Protein AF-0000000074743042 (afdb_homodimer)

Secondary structure (DSSP, 8-state):
-HHHHHHHHHHHHHHHHHHHHHHHHHHHHHHHHHHHTSSS--HHHHHHHHHHHHTTSEEEEETTEEEEHHHHHHHHHHHHHHHHHTT--TT-EEEEE--SSHHHHHHHHHHHHTTPEEEE--TT--HHHHHHHHHHTTEEEEEEEGGGHHHHHTTGGG-TTPEEEEETS--SS--SSPPEEE-HHHHTTS-S--TTHHHHTTT--TTSEEEEEEE--TTSSPEEEEEEHHHHHHHHGGGGGGT--TT-EEEE-S-TTSIIIIIIIIIHHHHHT-EEEE-SS--HHHHHHHHHHTT-SEEEEEHHHHHHHHHHHHH-GGGGG------EEEEE---HHHHHHHHHHTT-SEEEEEEE-TT-S-EEEEEEETT-GGGTT--SS--------SSS------EE-EETTTTEEPB-TTSSBPBPPTTS--EE-----S-TT-S---BSSHHHHHHH-----TTS---/-HHHHHHHHHHHHHHHHHHHHHHHHHHHHHHHHHHHTSSS--HHHHHHHHHHHHTTSEEEEETTEEEEHHHHHHHHHHHHHHHHHTT--TT-EEEEE--SSHHHHHHHHHHHHTTPEEEE--TT--HHHHHHHHHHTTEEEEEEEGGGHHHHHTTGGG-TTPEEEEETS--SS--SSPPEEE-HHHHTTS-S--TTHHHHTTT--TTSEEEEEEE--TTSSPEEEEEEHHHHHHHHGGGGGGT--TT-EEEE-S-TTSIIIIIIIIIHHHHHT-EEEE-SS--HHHHHHHHHHTT-SEEEEEHHHHHHHHHHHHH-GGGGG------EEEEE---HHHHHHHHHHTT-SEEEEEEE-TT-S-EEEEEEETT-GGGTT--SS--------SSS------EE-EETTTTEEPB-TTSSBPBPPTTS--EE-----S-TT-S---BSSHHHHHHT---B-TTS-B-

Organism: NCBI:txid2562239

Radius of gyration: 32.52 Å; Cα contacts (8 Å, |Δi|>4): 1990; chains: 2; bounding box: 61×111×76 Å

Sequence (926 aa):
GAAVLGALANQRLQLSHDVWLGCKMAPALFNAMLRVKKARYSLADVWQESVARFGDHSFVLFEHRRMSYEDVEHVANQMAHFLRQQTLQPGEVCALMMENKPEYICWWLAMAKIGVKAALVNYNITGKGLGHCVSVADCRALVFDAGTEANLHTADALLTGVRLISWGGPPRLSFSSSPTVVDYDLLLSLPYQGEEFAELRKDIKFTDLFGYIYTSGTTGLPKAAKMTHAKMYTLGTIGRLLSVGPGDILYTCLPLYHSAGGALGVMCCLVSGATLALAKRFSATRFFNEISQLRCTIFQYIGELGRYLVNYAREHPEVCKIPHKLRGAVGNGLRPEVWDEFQDKFNIPVVVEFYGSTEGNGALMNYCRKSDLEKRGAVGRGGFAFQQVCGAQVMKFKILKFDVENEEPIRGADGFCMEAALGEPGELIFPIKDLPWKKFEGYTDAKATEKKAIFRMSSGIDQGAAVLGALANQRLQLSHDVWLGCKMAPALFNAMLRVKKARYSLADVWQESVARFGDHSFVLFEHRRMSYEDVEHVANQMAHFLRQQTLQPGEVCALMMENKPEYICWWLAMAKIGVKAALVNYNITGKGLGHCVSVADCRALVFDAGTEANLHTADALLTGVRLISWGGPPRLSFSSSPTVVDYDLLLSLPYQGEEFAELRKDIKFTDLFGYIYTSGTTGLPKAAKMTHAKMYTLGTIGRLLSVGPGDILYTCLPLYHSAGGALGVMCCLVSGATLALAKRFSATRFFNEISQLRCTIFQYIGELGRYLVNYAREHPEVCKIPHKLRGAVGNGLRPEVWDEFQDKFNIPVVVEFYGSTEGNGALMNYCRKSDLEKRGAVGRGGFAFQQVCGAQVMKFKILKFDVENEEPIRGADGFCMEAALGEPGELIFPIKDLPWKKFEGYTDAKATEKKAIFRMSSGIDQ

InterPro domains:
  IPR000873 AMP-dependent synthetase/ligase domain [PF00501] (48-381)
  IPR020845 AMP-binding, conserved site [PS00455] (212-223)
  IPR042099 ANL, N-terminal domain [G3DSA:3.40.50.12780] (38-460)

Structure (mmCIF, N/CA/C/O backbone):
data_AF-0000000074743042-model_v1
#
loop_
_entity.id
_entity.type
_entity.pdbx_description
1 polymer 'AMP-dependent synthetase/ligase domain-containing protein'
#
loop_
_atom_site.group_PDB
_atom_site.id
_atom_site.type_symbol
_atom_site.label_atom_id
_atom_site.label_alt_id
_atom_site.label_comp_id
_atom_site.label_asym_id
_atom_site.label_entity_id
_atom_site.label_seq_id
_atom_site.pdbx_PDB_ins_code
_atom_site.Cartn_x
_atom_site.Cartn_y
_atom_site.Cartn_z
_atom_site.occupancy
_atom_site.B_iso_or_equiv
_atom_site.auth_seq_id
_atom_site.auth_comp_id
_atom_site.auth_asym_id
_atom_site.auth_atom_id
_atom_site.pdbx_PDB_model_num
ATOM 1 N N . GLY A 1 1 ? -29.297 -39.656 -40.781 1 33.97 1 GLY A N 1
ATOM 2 C CA . GLY A 1 1 ? -29 -38.562 -41.688 1 33.97 1 GLY A CA 1
ATOM 3 C C . GLY A 1 1 ? -28.719 -37.25 -41 1 33.97 1 GLY A C 1
ATOM 4 O O . GLY A 1 1 ? -27.641 -36.688 -41.094 1 33.97 1 GLY A O 1
ATOM 5 N N . ALA A 1 2 ? -29.734 -36.625 -40.438 1 42.09 2 ALA A N 1
ATOM 6 C CA . ALA A 1 2 ? -29.656 -35.344 -39.75 1 42.09 2 ALA A CA 1
ATOM 7 C C . ALA A 1 2 ? -28.703 -35.406 -38.562 1 42.09 2 ALA A C 1
ATOM 9 O O . ALA A 1 2 ? -27.969 -34.438 -38.312 1 42.09 2 ALA A O 1
ATOM 10 N N . ALA A 1 3 ? -28.625 -36.469 -37.875 1 43.66 3 ALA A N 1
ATOM 11 C CA . ALA A 1 3 ? -27.766 -36.625 -36.719 1 43.66 3 ALA A CA 1
ATOM 12 C C . ALA A 1 3 ? -26.297 -36.625 -37.094 1 43.66 3 ALA A C 1
ATOM 14 O O . ALA A 1 3 ? -25.453 -36.031 -36.406 1 43.66 3 ALA A O 1
ATOM 15 N N . VAL A 1 4 ? -26.016 -37.219 -38.156 1 39.69 4 VAL A N 1
ATOM 16 C CA . VAL A 1 4 ? -24.641 -37.281 -38.656 1 39.69 4 VAL A CA 1
ATOM 17 C C . VAL A 1 4 ? -24.219 -35.875 -39.125 1 39.69 4 VAL A C 1
ATOM 19 O O . VAL A 1 4 ? -23.094 -35.438 -38.875 1 39.69 4 VAL A O 1
ATOM 22 N N . LEU A 1 5 ? -25.141 -35.188 -39.719 1 39.12 5 LEU A N 1
ATOM 23 C CA . LEU A 1 5 ? -24.812 -33.844 -40.188 1 39.12 5 LEU A CA 1
ATOM 24 C C . LEU A 1 5 ? -24.594 -32.906 -39 1 39.12 5 LEU A C 1
ATOM 26 O O . LEU A 1 5 ? -23.719 -32.031 -39.062 1 39.12 5 LEU A O 1
ATOM 30 N N . GLY A 1 6 ? -25.344 -33.062 -38 1 38.78 6 GLY A N 1
ATOM 31 C CA . GLY A 1 6 ? -25.172 -32.281 -36.812 1 38.78 6 GLY A CA 1
ATOM 32 C C . GLY A 1 6 ? -23.859 -32.531 -36.125 1 38.78 6 GLY A C 1
ATOM 33 O O . GLY A 1 6 ? -23.188 -31.578 -35.656 1 38.78 6 GLY A O 1
ATOM 34 N N . ALA A 1 7 ? -23.547 -33.781 -36.156 1 41.53 7 ALA A N 1
ATOM 35 C CA . ALA A 1 7 ? -22.266 -34.156 -35.562 1 41.53 7 ALA A CA 1
ATOM 36 C C . ALA A 1 7 ? -21.094 -33.625 -36.375 1 41.53 7 ALA A C 1
ATOM 38 O O . ALA A 1 7 ? -20.109 -33.125 -35.812 1 41.53 7 ALA A O 1
ATOM 39 N N . LEU A 1 8 ? -21.266 -33.719 -37.625 1 39.53 8 LEU A N 1
ATOM 40 C CA . LEU A 1 8 ? -20.219 -33.188 -38.5 1 39.53 8 LEU A CA 1
ATOM 41 C C . LEU A 1 8 ? -20.125 -31.672 -38.375 1 39.53 8 LEU A C 1
ATOM 43 O O . LEU A 1 8 ? -19.016 -31.109 -38.406 1 39.53 8 LEU A O 1
ATOM 47 N N . ALA A 1 9 ? -21.25 -31.016 -38.344 1 40.84 9 ALA A N 1
ATOM 48 C CA . ALA A 1 9 ? -21.25 -29.578 -38.156 1 40.84 9 ALA A CA 1
ATOM 49 C C . ALA A 1 9 ? -20.656 -29.188 -36.812 1 40.84 9 ALA A C 1
ATOM 51 O O . ALA A 1 9 ? -19.891 -28.234 -36.719 1 40.84 9 ALA A O 1
ATOM 52 N N . ASN A 1 10 ? -21.062 -29.938 -35.875 1 45.94 10 ASN A N 1
ATOM 53 C CA . ASN A 1 10 ? -20.516 -29.719 -34.562 1 45.94 10 ASN A CA 1
ATOM 54 C C . ASN A 1 10 ? -19.016 -30 -34.5 1 45.94 10 ASN A C 1
ATOM 56 O O . ASN A 1 10 ? -18.266 -29.297 -33.844 1 45.94 10 ASN A O 1
ATOM 60 N N . GLN A 1 11 ? -18.688 -30.938 -35.312 1 44.69 11 GLN A N 1
ATOM 61 C CA . GLN A 1 11 ? -17.281 -31.281 -35.438 1 44.69 11 GLN A CA 1
ATOM 62 C C . GLN A 1 11 ? -16.5 -30.156 -36.125 1 44.69 11 GLN A C 1
ATOM 64 O O . GLN A 1 11 ? -15.375 -29.828 -35.688 1 44.69 11 GLN A O 1
ATOM 69 N N . ARG A 1 12 ? -17 -29.75 -37.219 1 45.53 12 ARG A N 1
ATOM 70 C CA . ARG A 1 12 ? -16.359 -28.641 -37.906 1 45.53 12 ARG A CA 1
ATOM 71 C C . ARG A 1 12 ? -16.266 -27.406 -37.031 1 45.53 12 ARG A C 1
ATOM 73 O O . ARG A 1 12 ? -15.266 -26.688 -37.062 1 45.53 12 ARG A O 1
ATOM 80 N N . LEU A 1 13 ? -17.25 -27.234 -36.219 1 47.97 13 LEU A N 1
ATOM 81 C CA . LEU A 1 13 ? -17.266 -26.078 -35.312 1 47.97 13 LEU A CA 1
ATOM 82 C C . LEU A 1 13 ? -16.234 -26.266 -34.188 1 47.97 13 LEU A C 1
ATOM 84 O O . LEU A 1 13 ? -15.578 -25.297 -33.781 1 47.97 13 LEU A O 1
ATOM 88 N N . GLN A 1 14 ? -16.188 -27.516 -33.812 1 54.34 14 GLN A N 1
ATOM 89 C CA . GLN A 1 14 ? -15.211 -27.797 -32.75 1 54.34 14 GLN A CA 1
ATOM 90 C C . GLN A 1 14 ? -13.781 -27.641 -33.281 1 54.34 14 GLN A C 1
ATOM 92 O O . GLN A 1 14 ? -12.922 -27.094 -32.594 1 54.34 14 GLN A O 1
ATOM 97 N N . LEU A 1 15 ? -13.625 -28.125 -34.562 1 52.56 15 LEU A N 1
ATOM 98 C CA . LEU A 1 15 ? -12.32 -27.953 -35.188 1 52.56 15 LEU A CA 1
ATOM 99 C C . LEU A 1 15 ? -12 -26.469 -35.375 1 52.56 15 LEU A C 1
ATOM 101 O O . LEU A 1 15 ? -10.867 -26.031 -35.156 1 52.56 15 LEU A O 1
ATOM 105 N N . SER A 1 16 ? -13.023 -25.797 -35.781 1 55.34 16 SER A N 1
ATOM 106 C CA . SER A 1 16 ? -12.828 -24.359 -35.969 1 55.34 16 SER A CA 1
ATOM 107 C C . SER A 1 16 ? -12.5 -23.672 -34.656 1 55.34 16 SER A C 1
ATOM 109 O O . SER A 1 16 ? -11.648 -22.781 -34.594 1 55.34 16 SER A O 1
ATOM 111 N N . HIS A 1 17 ? -13.102 -24.156 -33.625 1 63.78 17 HIS A N 1
ATOM 112 C CA . HIS A 1 17 ? -12.844 -23.578 -32.312 1 63.78 17 HIS A CA 1
ATOM 113 C C . HIS A 1 17 ? -11.43 -23.906 -31.844 1 63.78 17 HIS A C 1
ATOM 115 O O . HIS A 1 17 ? -10.734 -23.031 -31.328 1 63.78 17 HIS A O 1
ATOM 121 N N . ASP A 1 18 ? -11.055 -25.031 -32.156 1 60.66 18 ASP A N 1
ATOM 122 C CA . ASP A 1 18 ? -9.719 -25.453 -31.75 1 60.66 18 ASP A CA 1
ATOM 123 C C . ASP A 1 18 ? -8.648 -24.703 -32.531 1 60.66 18 ASP A C 1
ATOM 125 O O . ASP A 1 18 ? -7.613 -24.328 -31.969 1 60.66 18 ASP A O 1
ATOM 129 N N . VAL A 1 19 ? -8.922 -24.578 -33.75 1 58.41 19 VAL A N 1
ATOM 130 C CA . VAL A 1 19 ? -7.984 -23.828 -34.594 1 58.41 19 VAL A CA 1
ATOM 131 C C . VAL A 1 19 ? -7.891 -22.391 -34.094 1 58.41 19 VAL A C 1
ATOM 133 O O . VAL A 1 19 ? -6.797 -21.812 -34.031 1 58.41 19 VAL A O 1
ATOM 136 N N . TRP A 1 20 ? -9.008 -21.969 -33.812 1 65.62 20 TRP A N 1
ATOM 137 C CA . TRP A 1 20 ? -9.016 -20.594 -33.312 1 65.62 20 TRP A CA 1
ATOM 138 C C . TRP A 1 20 ? -8.234 -20.469 -32 1 65.62 20 TRP A C 1
ATOM 140 O O . TRP A 1 20 ? -7.426 -19.562 -31.844 1 65.62 20 TRP A O 1
ATOM 150 N N . LEU A 1 21 ? -8.422 -21.375 -31.109 1 68.88 21 LEU A N 1
ATOM 151 C CA . LEU A 1 21 ? -7.699 -21.375 -29.828 1 68.88 21 LEU A CA 1
ATOM 152 C C . LEU A 1 21 ? -6.199 -21.531 -30.062 1 68.88 21 LEU A C 1
ATOM 154 O O . LEU A 1 21 ? -5.402 -20.828 -29.438 1 68.88 21 LEU A O 1
ATOM 158 N N . GLY A 1 22 ? -5.844 -22.375 -30.953 1 64.69 22 GLY A N 1
ATOM 159 C CA . GLY A 1 22 ? -4.445 -22.562 -31.312 1 64.69 22 GLY A CA 1
ATOM 160 C C . GLY A 1 22 ? -3.801 -21.312 -31.891 1 64.69 22 GLY A C 1
ATOM 161 O O . GLY A 1 22 ? -2.691 -20.953 -31.5 1 64.69 22 GLY A O 1
ATOM 162 N N . CYS A 1 23 ? -4.523 -20.703 -32.719 1 64.44 23 CYS A N 1
ATOM 163 C CA . CYS A 1 23 ? -4.016 -19.5 -33.375 1 64.44 23 CYS A CA 1
ATOM 164 C C . CYS A 1 23 ? -3.812 -18.391 -32.344 1 64.44 23 CYS A C 1
ATOM 166 O O . CYS A 1 23 ? -2.859 -17.609 -32.438 1 64.44 23 CYS A O 1
ATOM 168 N N . LYS A 1 24 ? -4.641 -18.406 -31.375 1 70.94 24 LYS A N 1
ATOM 169 C CA . LYS A 1 24 ? -4.535 -17.375 -30.359 1 70.94 24 LYS A CA 1
ATOM 170 C C . LYS A 1 24 ? -3.332 -17.625 -29.453 1 70.94 24 LYS A C 1
ATOM 172 O O . LYS A 1 24 ? -2.688 -16.672 -28.984 1 70.94 24 LYS A O 1
ATOM 177 N N . MET A 1 25 ? -3.035 -18.859 -29.344 1 73.81 25 MET A N 1
ATOM 178 C CA . MET A 1 25 ? -1.974 -19.219 -28.406 1 73.81 25 MET A CA 1
ATOM 179 C C . MET A 1 25 ? -0.632 -19.344 -29.125 1 73.81 25 MET A C 1
ATOM 181 O O . MET A 1 25 ? 0.422 -19.25 -28.484 1 73.81 25 MET A O 1
ATOM 185 N N . ALA A 1 26 ? -0.573 -19.438 -30.391 1 67.69 26 ALA A N 1
ATOM 186 C CA . ALA A 1 26 ? 0.602 -19.781 -31.203 1 67.69 26 ALA A CA 1
ATOM 187 C C . ALA A 1 26 ? 1.714 -18.75 -31 1 67.69 26 ALA A C 1
ATOM 189 O O . ALA A 1 26 ? 2.869 -19.109 -30.766 1 67.69 26 ALA A O 1
ATOM 190 N N . PRO A 1 27 ? 1.376 -17.531 -31.047 1 69.62 27 PRO A N 1
ATOM 191 C CA . PRO A 1 27 ? 2.457 -16.562 -30.859 1 69.62 27 PRO A CA 1
ATOM 192 C C . PRO A 1 27 ? 3.135 -16.688 -29.5 1 69.62 27 PRO A C 1
ATOM 194 O O . PRO A 1 27 ? 4.355 -16.531 -29.391 1 69.62 27 PRO A O 1
ATOM 197 N N . ALA A 1 28 ? 2.359 -16.906 -28.547 1 73.5 28 ALA A N 1
ATOM 198 C CA . ALA A 1 28 ? 2.914 -17.031 -27.203 1 73.5 28 ALA A CA 1
ATOM 199 C C . ALA A 1 28 ? 3.783 -18.281 -27.078 1 73.5 28 ALA A C 1
ATOM 201 O O . ALA A 1 28 ? 4.84 -18.25 -26.453 1 73.5 28 ALA A O 1
ATOM 202 N N . LEU A 1 29 ? 3.352 -19.297 -27.719 1 69.56 29 LEU A N 1
ATOM 203 C CA . LEU A 1 29 ? 4.102 -20.547 -27.672 1 69.56 29 LEU A CA 1
ATOM 204 C C . LEU A 1 29 ? 5.398 -20.422 -28.469 1 69.56 29 LEU A C 1
ATOM 206 O O . LEU A 1 29 ? 6.438 -20.938 -28.047 1 69.56 29 LEU A O 1
ATOM 210 N N . PHE A 1 30 ? 5.281 -19.703 -29.5 1 68.88 30 PHE A N 1
ATOM 211 C CA . PHE A 1 30 ? 6.469 -19.438 -30.312 1 68.88 30 PHE A CA 1
ATOM 212 C C . PHE A 1 30 ? 7.477 -18.609 -29.531 1 68.88 30 PHE A C 1
ATOM 214 O O . PHE A 1 30 ? 8.672 -18.906 -29.531 1 68.88 30 PHE A O 1
ATOM 221 N N . ASN A 1 31 ? 6.988 -17.641 -28.891 1 75.69 31 ASN A N 1
ATOM 222 C CA . ASN A 1 31 ? 7.863 -16.812 -28.078 1 75.69 31 ASN A CA 1
ATOM 223 C C . ASN A 1 31 ? 8.516 -17.609 -26.953 1 75.69 31 ASN A C 1
ATOM 225 O O . ASN A 1 31 ? 9.688 -17.406 -26.641 1 75.69 31 ASN A O 1
ATOM 229 N N . ALA A 1 32 ? 7.738 -18.438 -26.391 1 75.75 32 ALA A N 1
ATOM 230 C CA . ALA A 1 32 ? 8.281 -19.297 -25.344 1 75.75 32 ALA A CA 1
ATOM 231 C C . ALA A 1 32 ? 9.391 -20.188 -25.891 1 75.75 32 ALA A C 1
ATOM 233 O O . ALA A 1 32 ? 10.43 -20.359 -25.25 1 75.75 32 ALA A O 1
ATOM 234 N N . MET A 1 33 ? 9.266 -20.625 -27.078 1 72.94 33 MET A N 1
ATOM 235 C CA . MET A 1 33 ? 10.25 -21.484 -27.719 1 72.94 33 MET A CA 1
ATOM 236 C C . MET A 1 33 ? 11.539 -20.719 -28 1 72.94 33 MET A C 1
ATOM 238 O O . MET A 1 33 ? 12.633 -21.25 -27.828 1 72.94 33 MET A O 1
ATOM 242 N N . LEU A 1 34 ? 11.359 -19.547 -28.406 1 76.12 34 LEU A N 1
ATOM 243 C CA . LEU A 1 34 ? 12.523 -18.719 -28.688 1 76.12 34 LEU A CA 1
ATOM 244 C C . LEU A 1 34 ? 13.305 -18.422 -27.406 1 76.12 34 LEU A C 1
ATOM 246 O O . LEU A 1 34 ? 14.539 -18.375 -27.422 1 76.12 34 LEU A O 1
ATOM 250 N N . ARG A 1 35 ? 12.586 -18.281 -26.391 1 80.88 35 ARG A N 1
ATOM 251 C CA . ARG A 1 35 ? 13.219 -17.953 -25.125 1 80.88 35 ARG A CA 1
ATOM 252 C C . ARG A 1 35 ? 13.93 -19.172 -24.531 1 80.88 35 ARG A C 1
ATOM 254 O O . ARG A 1 35 ? 14.961 -19.031 -23.875 1 80.88 35 ARG A O 1
ATOM 261 N N . VAL A 1 36 ? 13.477 -20.312 -24.781 1 79.56 36 VAL A N 1
ATOM 262 C CA . VAL A 1 36 ? 14.062 -21.562 -24.312 1 79.56 36 VAL A CA 1
ATOM 263 C C . VAL A 1 36 ? 15.43 -21.781 -24.969 1 79.56 36 VAL A C 1
ATOM 265 O O . VAL A 1 36 ? 16.328 -22.359 -24.359 1 79.56 36 VAL A O 1
ATOM 268 N N . LYS A 1 37 ? 15.562 -21.203 -26.109 1 78.38 37 LYS A N 1
ATOM 269 C CA . LYS A 1 37 ? 16.797 -21.391 -26.875 1 78.38 37 LYS A CA 1
ATOM 270 C C . LYS A 1 37 ? 17.891 -20.438 -26.406 1 78.38 37 LYS A C 1
ATOM 272 O O . LYS A 1 37 ? 19.062 -20.609 -26.734 1 78.38 37 LYS A O 1
ATOM 277 N N . LYS A 1 38 ? 17.5 -19.547 -25.625 1 83.06 38 LYS A N 1
ATOM 278 C CA . LYS A 1 38 ? 18.484 -18.609 -25.125 1 83.06 38 LYS A CA 1
ATOM 279 C C . LYS A 1 38 ? 19.406 -19.281 -24.094 1 83.06 38 LYS A C 1
ATOM 281 O O . LYS A 1 38 ? 18.953 -20.109 -23.297 1 83.06 38 LYS A O 1
ATOM 286 N N . ALA A 1 39 ? 20.719 -18.891 -24.125 1 77.62 39 ALA A N 1
ATOM 287 C CA . ALA A 1 39 ? 21.719 -19.484 -23.25 1 77.62 39 ALA A CA 1
ATOM 288 C C . ALA A 1 39 ? 21.469 -19.109 -21.781 1 77.62 39 ALA A C 1
ATOM 290 O O . ALA A 1 39 ? 21.812 -19.859 -20.875 1 77.62 39 ALA A O 1
ATOM 291 N N . ARG A 1 40 ? 20.969 -17.938 -21.672 1 88.62 40 ARG A N 1
ATOM 292 C CA . ARG A 1 40 ? 20.641 -17.422 -20.344 1 88.62 40 ARG A CA 1
ATOM 293 C C . ARG A 1 40 ? 19.312 -16.688 -20.344 1 88.62 40 ARG A C 1
ATOM 295 O O . ARG A 1 40 ? 19.141 -15.688 -21.047 1 88.62 40 ARG A O 1
ATOM 302 N N . TYR A 1 41 ? 18.375 -17.297 -19.594 1 92.19 41 TYR A N 1
ATOM 303 C CA . TYR A 1 41 ? 17.047 -16.688 -19.531 1 92.19 41 TYR A CA 1
ATOM 304 C C . TYR A 1 41 ? 16.234 -17.25 -18.391 1 92.19 41 TYR A C 1
ATOM 306 O O . TYR A 1 41 ? 16.141 -18.469 -18.219 1 92.19 41 TYR A O 1
ATOM 314 N N . SER A 1 42 ? 15.742 -16.438 -17.578 1 95.69 42 SER A N 1
ATOM 315 C CA . SER A 1 42 ? 14.938 -16.812 -16.422 1 95.69 42 SER A CA 1
ATOM 316 C C . SER A 1 42 ? 13.703 -15.93 -16.297 1 95.69 42 SER A C 1
ATOM 318 O O . SER A 1 42 ? 13.516 -15 -17.094 1 95.69 42 SER A O 1
ATOM 320 N N . LEU A 1 43 ? 12.906 -16.234 -15.328 1 96.31 43 LEU A N 1
ATOM 321 C CA . LEU A 1 43 ? 11.719 -15.43 -15.055 1 96.31 43 LEU A CA 1
ATOM 322 C C . LEU A 1 43 ? 12.102 -14.016 -14.656 1 96.31 43 LEU A C 1
ATOM 324 O O . LEU A 1 43 ? 11.328 -13.07 -14.875 1 96.31 43 LEU A O 1
ATOM 328 N N . ALA A 1 44 ? 13.266 -13.844 -14.031 1 97.88 44 ALA A N 1
ATOM 329 C CA . ALA A 1 44 ? 13.758 -12.508 -13.727 1 97.88 44 ALA A CA 1
ATOM 330 C C . ALA A 1 44 ? 13.914 -11.672 -14.992 1 97.88 44 ALA A C 1
ATOM 332 O O . ALA A 1 44 ? 13.617 -10.477 -15 1 97.88 44 ALA A O 1
ATOM 333 N N . ASP A 1 45 ? 14.375 -12.328 -16.062 1 96.81 45 ASP A N 1
ATOM 334 C CA . ASP A 1 45 ? 14.531 -11.641 -17.328 1 96.81 45 ASP A CA 1
ATOM 335 C C . ASP A 1 45 ? 13.172 -11.281 -17.938 1 96.81 45 ASP A C 1
ATOM 337 O O . ASP A 1 45 ? 12.984 -10.18 -18.453 1 96.81 45 ASP A O 1
ATOM 341 N N . VAL A 1 46 ? 12.211 -12.234 -17.844 1 96.19 46 VAL A N 1
ATOM 342 C CA . VAL A 1 46 ? 10.844 -11.969 -18.297 1 96.19 46 VAL A CA 1
ATOM 343 C C . VAL A 1 46 ? 10.289 -10.758 -17.562 1 96.19 46 VAL A C 1
ATOM 345 O O . VAL A 1 46 ? 9.695 -9.867 -18.188 1 96.19 46 VAL A O 1
ATOM 348 N N . TRP A 1 47 ? 10.5 -10.727 -16.266 1 97.94 47 TRP A N 1
ATOM 349 C CA . TRP A 1 47 ? 10.008 -9.641 -15.422 1 97.94 47 TRP A CA 1
ATOM 350 C C . TRP A 1 47 ? 10.641 -8.312 -15.82 1 97.94 47 TRP A C 1
ATOM 352 O O . TRP A 1 47 ? 9.945 -7.305 -15.961 1 97.94 47 TRP A O 1
ATOM 362 N N . GLN A 1 48 ? 11.922 -8.305 -16.031 1 97.56 48 GLN A N 1
ATOM 363 C CA . GLN A 1 48 ? 12.625 -7.078 -16.391 1 97.56 48 GLN A CA 1
ATOM 364 C C . GLN A 1 48 ? 12.133 -6.535 -17.734 1 97.56 48 GLN A C 1
ATOM 366 O O . GLN A 1 48 ? 12.047 -5.32 -17.922 1 97.56 48 GLN A O 1
ATOM 371 N N . GLU A 1 49 ? 11.867 -7.441 -18.656 1 96.25 49 GLU A N 1
ATOM 372 C CA . GLU A 1 49 ? 11.281 -7.031 -19.938 1 96.25 49 GLU A CA 1
ATOM 373 C C . GLU A 1 49 ? 9.93 -6.355 -19.719 1 96.25 49 GLU A C 1
ATOM 375 O O . GLU A 1 49 ? 9.625 -5.352 -20.375 1 96.25 49 GLU A O 1
ATOM 380 N N . SER A 1 50 ? 9.141 -6.91 -18.875 1 97.81 50 SER A N 1
ATOM 381 C CA . SER A 1 50 ? 7.824 -6.348 -18.578 1 97.81 50 SER A CA 1
ATOM 382 C C . SER A 1 50 ? 7.945 -4.984 -17.906 1 97.81 50 SER A C 1
ATOM 384 O O . SER A 1 50 ? 7.191 -4.059 -18.219 1 97.81 50 SER A O 1
ATOM 386 N N . VAL A 1 51 ? 8.867 -4.82 -16.953 1 98.31 51 VAL A N 1
ATOM 387 C CA . VAL A 1 51 ? 9.094 -3.547 -16.281 1 98.31 51 VAL A CA 1
ATOM 388 C C . VAL A 1 51 ? 9.484 -2.482 -17.312 1 98.31 51 VAL A C 1
ATOM 390 O O . VAL A 1 51 ? 9.023 -1.343 -17.234 1 98.31 51 VAL A O 1
ATOM 393 N N . ALA A 1 52 ? 10.32 -2.832 -18.25 1 97.62 52 ALA A N 1
ATOM 394 C CA . ALA A 1 52 ? 10.773 -1.902 -19.281 1 97.62 52 ALA A CA 1
ATOM 395 C C . ALA A 1 52 ? 9.602 -1.425 -20.141 1 97.62 52 ALA A C 1
ATOM 397 O O . ALA A 1 52 ? 9.57 -0.271 -20.562 1 97.62 52 ALA A O 1
ATOM 398 N N . ARG A 1 53 ? 8.664 -2.277 -20.312 1 97.25 53 ARG A N 1
ATOM 399 C CA . ARG A 1 53 ? 7.539 -1.984 -21.203 1 97.25 53 ARG A CA 1
ATOM 400 C C . ARG A 1 53 ? 6.414 -1.291 -20.438 1 97.25 53 ARG A C 1
ATOM 402 O O . ARG A 1 53 ? 5.734 -0.418 -20.984 1 97.25 53 ARG A O 1
ATOM 409 N N . PHE A 1 54 ? 6.246 -1.729 -19.156 1 97.31 54 PHE A N 1
ATOM 410 C CA . PHE A 1 54 ? 5.035 -1.336 -18.453 1 97.31 54 PHE A CA 1
ATOM 411 C C . PHE A 1 54 ? 5.379 -0.661 -17.125 1 97.31 54 PHE A C 1
ATOM 413 O O . PHE A 1 54 ? 4.566 -0.655 -16.203 1 97.31 54 PHE A O 1
ATOM 420 N N . GLY A 1 55 ? 6.441 -0.05 -16.969 1 96.44 55 GLY A N 1
ATOM 421 C CA . GLY A 1 55 ? 6.988 0.425 -15.711 1 96.44 55 GLY A CA 1
ATOM 422 C C . GLY A 1 55 ? 6 1.244 -14.906 1 96.44 55 GLY A C 1
ATOM 423 O O . GLY A 1 55 ? 5.812 1.002 -13.711 1 96.44 55 GLY A O 1
ATOM 424 N N . ASP A 1 56 ? 5.234 2.104 -15.508 1 93.44 56 ASP A N 1
ATOM 425 C CA . ASP A 1 56 ? 4.383 3.059 -14.805 1 93.44 56 ASP A CA 1
ATOM 426 C C . ASP A 1 56 ? 2.969 2.51 -14.633 1 93.44 56 ASP A C 1
ATOM 428 O O . ASP A 1 56 ? 2.156 3.088 -13.914 1 93.44 56 ASP A O 1
ATOM 432 N N . HIS A 1 57 ? 2.701 1.38 -15.266 1 96.19 57 HIS A N 1
ATOM 433 C CA . HIS A 1 57 ? 1.383 0.768 -15.141 1 96.19 57 HIS A CA 1
ATOM 434 C C . HIS A 1 57 ? 1.219 0.096 -13.781 1 96.19 57 HIS A C 1
ATOM 436 O O . HIS A 1 57 ? 2.191 -0.396 -13.203 1 96.19 57 HIS A O 1
ATOM 442 N N . SER A 1 58 ? -0.01 0.155 -13.258 1 97.5 58 SER A N 1
ATOM 443 C CA . SER A 1 58 ? -0.276 -0.599 -12.039 1 97.5 58 SER A CA 1
ATOM 444 C C . SER A 1 58 ? -0.108 -2.098 -12.266 1 97.5 58 SER A C 1
ATOM 446 O O . SER A 1 58 ? -0.591 -2.637 -13.266 1 97.5 58 SER A O 1
ATOM 448 N N . PHE A 1 59 ? 0.6 -2.748 -11.406 1 98.5 59 PHE A N 1
ATOM 449 C CA . PHE A 1 59 ? 0.776 -4.195 -11.492 1 98.5 59 PHE A CA 1
ATOM 450 C C . PHE A 1 59 ? -0.128 -4.906 -10.492 1 98.5 59 PHE A C 1
ATOM 452 O O . PHE A 1 59 ? -0.865 -5.824 -10.859 1 98.5 59 PHE A O 1
ATOM 459 N N . VAL A 1 60 ? -0.104 -4.438 -9.203 1 98.62 60 VAL A N 1
ATOM 460 C CA . VAL A 1 60 ? -0.882 -5.117 -8.172 1 98.62 60 VAL A CA 1
ATOM 461 C C . VAL A 1 60 ? -1.732 -4.098 -7.41 1 98.62 60 VAL A C 1
ATOM 463 O O . VAL A 1 60 ? -1.244 -3.029 -7.035 1 98.62 60 VAL A O 1
ATOM 466 N N . LEU A 1 61 ? -2.977 -4.367 -7.297 1 98.31 61 LEU A N 1
ATOM 467 C CA . LEU A 1 61 ? -3.916 -3.707 -6.398 1 98.31 61 LEU A CA 1
ATOM 468 C C . LEU A 1 61 ? -4.238 -4.594 -5.199 1 98.31 61 LEU A C 1
ATOM 470 O O . LEU A 1 61 ? -4.582 -5.766 -5.363 1 98.31 61 LEU A O 1
ATOM 474 N N . PHE A 1 62 ? -4.02 -4.117 -3.965 1 98.38 62 PHE A N 1
ATOM 475 C CA . PHE A 1 62 ? -4.254 -4.879 -2.746 1 98.38 62 PHE A CA 1
ATOM 476 C C . PHE A 1 62 ? -4.676 -3.963 -1.604 1 98.38 62 PHE A C 1
ATOM 478 O O . PHE A 1 62 ? -3.922 -3.068 -1.209 1 98.38 62 PHE A O 1
ATOM 485 N N . GLU A 1 63 ? -5.828 -4.156 -1.096 1 97.06 63 GLU A N 1
ATOM 486 C CA . GLU A 1 63 ? -6.328 -3.41 0.055 1 97.06 63 GLU A CA 1
ATOM 487 C C . GLU A 1 63 ? -6.211 -1.904 -0.17 1 97.06 63 GLU A C 1
ATOM 489 O O . GLU A 1 63 ? -5.668 -1.186 0.672 1 97.06 63 GLU A O 1
ATOM 494 N N . HIS A 1 64 ? -6.656 -1.437 -1.317 1 96.19 64 HIS A N 1
ATOM 495 C CA . HIS A 1 64 ? -6.805 -0.047 -1.735 1 96.19 64 HIS A CA 1
ATOM 496 C C . HIS A 1 64 ? -5.453 0.575 -2.07 1 96.19 64 HIS A C 1
ATOM 498 O O . HIS A 1 64 ? -5.367 1.776 -2.33 1 96.19 64 HIS A O 1
ATOM 504 N N . ARG A 1 65 ? -4.414 -0.213 -2.061 1 96.94 65 ARG A N 1
ATOM 505 C CA . ARG A 1 65 ? -3.084 0.272 -2.412 1 96.94 65 ARG A CA 1
ATOM 506 C C . ARG A 1 65 ? -2.607 -0.338 -3.727 1 96.94 65 ARG A C 1
ATOM 508 O O . ARG A 1 65 ? -3.021 -1.441 -4.09 1 96.94 65 ARG A O 1
ATOM 515 N N . ARG A 1 66 ? -1.739 0.404 -4.336 1 97.62 66 ARG A N 1
ATOM 516 C CA . ARG A 1 66 ? -1.26 -0.008 -5.652 1 97.62 66 ARG A CA 1
ATOM 517 C C . ARG A 1 66 ? 0.264 -0.025 -5.699 1 97.62 66 ARG A C 1
ATOM 519 O O . ARG A 1 66 ? 0.92 0.761 -5.012 1 97.62 66 ARG A O 1
ATOM 526 N N . MET A 1 67 ? 0.74 -0.913 -6.453 1 98.38 67 MET A N 1
ATOM 527 C CA . MET A 1 67 ? 2.143 -0.924 -6.859 1 98.38 67 MET A CA 1
ATOM 528 C C . MET A 1 67 ? 2.268 -1.004 -8.375 1 98.38 67 MET A C 1
ATOM 530 O O . MET A 1 67 ? 1.619 -1.835 -9.016 1 98.38 67 MET A O 1
ATOM 534 N N . SER A 1 68 ? 3.031 -0.118 -8.945 1 97.81 68 SER A N 1
ATOM 535 C CA . SER A 1 68 ? 3.34 -0.223 -10.367 1 97.81 68 SER A CA 1
ATOM 536 C C . SER A 1 68 ? 4.352 -1.332 -10.633 1 97.81 68 SER A C 1
ATOM 538 O O . SER A 1 68 ? 4.922 -1.896 -9.695 1 97.81 68 SER A O 1
ATOM 540 N N . TYR A 1 69 ? 4.527 -1.654 -11.906 1 98.56 69 TYR A N 1
ATOM 541 C CA . TYR A 1 69 ? 5.582 -2.594 -12.273 1 98.56 69 TYR A CA 1
ATOM 542 C C . TYR A 1 69 ? 6.934 -2.127 -11.758 1 98.56 69 TYR A C 1
ATOM 544 O O . TYR A 1 69 ? 7.711 -2.926 -11.219 1 98.56 69 TYR A O 1
ATOM 552 N N . GLU A 1 70 ? 7.172 -0.872 -11.781 1 98 70 GLU A N 1
ATOM 553 C CA . GLU A 1 70 ? 8.43 -0.307 -11.312 1 98 70 GLU A CA 1
ATOM 554 C C . GLU A 1 70 ? 8.539 -0.391 -9.789 1 98 70 GLU A C 1
ATOM 556 O O . GLU A 1 70 ? 9.609 -0.672 -9.25 1 98 70 GLU A O 1
ATOM 561 N N . ASP A 1 71 ? 7.438 -0.082 -9.102 1 98.19 71 ASP A N 1
ATOM 562 C CA . ASP A 1 71 ? 7.434 -0.207 -7.645 1 98.19 71 ASP A CA 1
ATOM 563 C C . ASP A 1 71 ? 7.805 -1.625 -7.215 1 98.19 71 ASP A C 1
ATOM 565 O O . ASP A 1 71 ? 8.641 -1.812 -6.328 1 98.19 71 ASP A O 1
ATOM 569 N N . VAL A 1 72 ? 7.184 -2.58 -7.855 1 98.75 72 VAL A N 1
ATOM 570 C CA . VAL A 1 72 ? 7.445 -3.979 -7.535 1 98.75 72 VAL A CA 1
ATOM 571 C C . VAL A 1 72 ? 8.898 -4.316 -7.844 1 98.75 72 VAL A C 1
ATOM 573 O O . VAL A 1 72 ? 9.555 -5.043 -7.09 1 98.75 72 VAL A O 1
ATOM 576 N N . GLU A 1 73 ? 9.406 -3.773 -8.953 1 98.69 73 GLU A N 1
ATOM 577 C CA . GLU A 1 73 ? 10.812 -3.975 -9.305 1 98.69 73 GLU A CA 1
ATOM 578 C C . GLU A 1 73 ? 11.734 -3.461 -8.211 1 98.69 73 GLU A C 1
ATOM 580 O O . GLU A 1 73 ? 12.68 -4.152 -7.812 1 98.69 73 GLU A O 1
ATOM 585 N N . HIS A 1 74 ? 11.477 -2.312 -7.695 1 98.44 74 HIS A N 1
ATOM 586 C CA . HIS A 1 74 ? 12.297 -1.73 -6.637 1 98.44 74 HIS A CA 1
ATOM 587 C C . HIS A 1 74 ? 12.273 -2.598 -5.383 1 98.44 74 HIS A C 1
ATOM 589 O O . HIS A 1 74 ? 13.32 -2.895 -4.809 1 98.44 74 HIS A O 1
ATOM 595 N N . VAL A 1 75 ? 11.094 -3.041 -4.98 1 98.75 75 VAL A N 1
ATOM 596 C CA . VAL A 1 75 ? 10.961 -3.855 -3.777 1 98.75 75 VAL A CA 1
ATOM 597 C C . VAL A 1 75 ? 11.664 -5.195 -3.979 1 98.75 75 VAL A C 1
ATOM 599 O O . VAL A 1 75 ? 12.398 -5.656 -3.096 1 98.75 75 VAL A O 1
ATOM 602 N N . ALA A 1 76 ? 11.453 -5.781 -5.141 1 98.81 76 ALA A N 1
ATOM 603 C CA . ALA A 1 76 ? 12.086 -7.066 -5.441 1 98.81 76 ALA A CA 1
ATOM 604 C C . ALA A 1 76 ? 13.609 -6.949 -5.41 1 98.81 76 ALA A C 1
ATOM 606 O O . ALA A 1 76 ? 14.289 -7.84 -4.902 1 98.81 76 ALA A O 1
ATOM 607 N N . ASN A 1 77 ? 14.141 -5.84 -5.984 1 98.81 77 ASN A N 1
ATOM 608 C CA . ASN A 1 77 ? 15.578 -5.609 -5.93 1 98.81 77 ASN A CA 1
ATOM 609 C C . ASN A 1 77 ? 16.078 -5.484 -4.492 1 98.81 77 ASN A C 1
ATOM 611 O O . ASN A 1 77 ? 17.078 -6.086 -4.125 1 98.81 77 ASN A O 1
ATOM 615 N N . GLN A 1 78 ? 15.391 -4.746 -3.701 1 98.81 78 GLN A N 1
ATOM 616 C CA . GLN A 1 78 ? 15.789 -4.539 -2.314 1 98.81 78 GLN A CA 1
ATOM 617 C C . GLN A 1 78 ? 15.695 -5.84 -1.518 1 98.81 78 GLN A C 1
ATOM 619 O O . GLN A 1 78 ? 16.578 -6.137 -0.708 1 98.81 78 GLN A O 1
ATOM 624 N N . MET A 1 79 ? 14.648 -6.621 -1.766 1 98.88 79 MET A N 1
ATOM 625 C CA . MET A 1 79 ? 14.523 -7.93 -1.132 1 98.88 79 MET A CA 1
ATOM 626 C C . MET A 1 79 ? 15.641 -8.859 -1.581 1 98.88 79 MET A C 1
ATOM 628 O O . MET A 1 79 ? 16.156 -9.648 -0.785 1 98.88 79 MET A O 1
ATOM 632 N N . ALA A 1 80 ? 16.047 -8.789 -2.869 1 98.88 80 ALA A N 1
ATOM 633 C CA . ALA A 1 80 ? 17.156 -9.586 -3.391 1 98.88 80 ALA A CA 1
ATOM 634 C C . ALA A 1 80 ? 18.469 -9.219 -2.699 1 98.88 80 ALA A C 1
ATOM 636 O O . ALA A 1 80 ? 19.234 -10.102 -2.303 1 98.88 80 ALA A O 1
ATOM 637 N N . HIS A 1 81 ? 18.719 -7.906 -2.533 1 98.81 81 HIS A N 1
ATOM 638 C CA . HIS A 1 81 ? 19.891 -7.465 -1.794 1 98.81 81 HIS A CA 1
ATOM 639 C C . HIS A 1 81 ? 19.906 -8.023 -0.375 1 98.81 81 HIS A C 1
ATOM 641 O O . HIS A 1 81 ? 20.938 -8.5 0.107 1 98.81 81 HIS A O 1
ATOM 647 N N . PHE A 1 82 ? 18.781 -8 0.241 1 98.81 82 PHE A N 1
ATOM 648 C CA . PHE A 1 82 ? 18.656 -8.516 1.6 1 98.81 82 PHE A CA 1
ATOM 649 C C . PHE A 1 82 ? 18.969 -10.008 1.644 1 98.81 82 PHE A C 1
ATOM 651 O O . PHE A 1 82 ? 19.719 -10.461 2.506 1 98.81 82 PHE A O 1
ATOM 658 N N . LEU A 1 83 ? 18.391 -10.781 0.71 1 98.69 83 LEU A N 1
ATOM 659 C CA . LEU A 1 83 ? 18.609 -12.219 0.673 1 98.69 83 LEU A CA 1
ATOM 660 C C . LEU A 1 83 ? 20.078 -12.539 0.438 1 98.69 83 LEU A C 1
ATOM 662 O O . LEU A 1 83 ? 20.609 -13.5 1 1 98.69 83 LEU A O 1
ATOM 666 N N . ARG A 1 84 ? 20.734 -11.719 -0.383 1 98 84 ARG A N 1
ATOM 667 C CA . ARG A 1 84 ? 22.172 -11.898 -0.607 1 98 84 ARG A CA 1
ATOM 668 C C . ARG A 1 84 ? 22.953 -11.648 0.672 1 98 84 ARG A C 1
ATOM 670 O O . ARG A 1 84 ? 23.938 -12.344 0.953 1 98 84 ARG A O 1
ATOM 677 N N . GLN A 1 85 ? 22.516 -10.664 1.438 1 97.25 85 GLN A N 1
ATOM 678 C CA . GLN A 1 85 ? 23.141 -10.383 2.721 1 97.25 85 GLN A CA 1
ATOM 679 C C . GLN A 1 85 ? 22.953 -11.547 3.695 1 97.25 85 GLN A C 1
ATOM 681 O O . GLN A 1 85 ? 23.781 -11.742 4.594 1 97.25 85 GLN A O 1
ATOM 686 N N . GLN A 1 86 ? 21.844 -12.281 3.504 1 96.19 86 GLN A N 1
ATOM 687 C CA . GLN A 1 86 ? 21.594 -13.469 4.324 1 96.19 86 GLN A CA 1
ATOM 688 C C . GLN A 1 86 ? 22.359 -14.672 3.797 1 96.19 86 GLN A C 1
ATOM 690 O O . GLN A 1 86 ? 22.125 -15.805 4.23 1 96.19 86 GLN A O 1
ATOM 695 N N . THR A 1 87 ? 23.141 -14.539 2.738 1 94.69 87 THR A N 1
ATOM 696 C CA . THR A 1 87 ? 24.125 -15.484 2.195 1 94.69 87 THR A CA 1
ATOM 697 C C . THR A 1 87 ? 23.422 -16.594 1.417 1 94.69 87 THR A C 1
ATOM 699 O O . THR A 1 87 ? 23.906 -17.719 1.367 1 94.69 87 THR A O 1
ATOM 702 N N . LEU A 1 88 ? 22.25 -16.344 1.026 1 97.19 88 LEU A N 1
ATOM 703 C CA . LEU A 1 88 ? 21.609 -17.281 0.111 1 97.19 88 LEU A CA 1
ATOM 704 C C . LEU A 1 88 ? 22.328 -17.281 -1.239 1 97.19 88 LEU A C 1
ATOM 706 O O . LEU A 1 88 ? 22.672 -16.234 -1.763 1 97.19 88 LEU A O 1
ATOM 710 N N . GLN A 1 89 ? 22.531 -18.469 -1.805 1 96.31 89 GLN A N 1
ATOM 711 C CA . GLN A 1 89 ? 23.281 -18.625 -3.043 1 96.31 89 GLN A CA 1
ATOM 712 C C . GLN A 1 89 ? 22.391 -19.141 -4.168 1 96.31 89 GLN A C 1
ATOM 714 O O . GLN A 1 89 ? 21.375 -19.781 -3.914 1 96.31 89 GLN A O 1
ATOM 719 N N . PRO A 1 90 ? 22.844 -18.812 -5.438 1 97 90 PRO A N 1
ATOM 720 C CA . PRO A 1 90 ? 22.109 -19.406 -6.559 1 97 90 PRO A CA 1
ATOM 721 C C . PRO A 1 90 ? 21.984 -20.922 -6.453 1 97 90 PRO A C 1
ATOM 723 O O . PRO A 1 90 ? 22.938 -21.594 -6.055 1 97 90 PRO A O 1
ATOM 726 N N . GLY A 1 91 ? 20.797 -21.406 -6.703 1 97.12 91 GLY A N 1
ATOM 727 C CA . GLY A 1 91 ? 20.578 -22.844 -6.66 1 97.12 91 GLY A CA 1
ATOM 728 C C . GLY A 1 91 ? 19.953 -23.312 -5.359 1 97.12 91 GLY A C 1
ATOM 729 O O . GLY A 1 91 ? 19.328 -24.375 -5.312 1 97.12 91 GLY A O 1
ATOM 730 N N . GLU A 1 92 ? 20.141 -22.578 -4.332 1 98.25 92 GLU A N 1
ATOM 731 C CA . GLU A 1 92 ? 19.516 -22.922 -3.059 1 98.25 92 GLU A CA 1
ATOM 732 C C . GLU A 1 92 ? 18.016 -22.656 -3.094 1 98.25 92 GLU A C 1
ATOM 734 O O . GLU A 1 92 ? 17.516 -22.016 -4.031 1 98.25 92 GLU A O 1
ATOM 739 N N . VAL A 1 93 ? 17.328 -23.25 -2.076 1 98.69 93 VAL A N 1
ATOM 740 C CA . VAL A 1 93 ? 15.875 -23.156 -2.049 1 98.69 93 VAL A CA 1
ATOM 741 C C . VAL A 1 93 ? 15.438 -22.312 -0.843 1 98.69 93 VAL A C 1
ATOM 743 O O . VAL A 1 93 ? 15.953 -22.5 0.262 1 98.69 93 VAL A O 1
ATOM 746 N N . CYS A 1 94 ? 14.57 -21.375 -1.062 1 98.81 94 CYS A N 1
ATOM 747 C CA . CYS A 1 94 ? 13.938 -20.578 -0.017 1 98.81 94 CYS A CA 1
ATOM 748 C C . CYS A 1 94 ? 12.422 -20.781 -0.023 1 98.81 94 CYS A C 1
ATOM 750 O O . CYS A 1 94 ? 11.773 -20.594 -1.05 1 98.81 94 CYS A O 1
ATOM 752 N N . ALA A 1 95 ? 11.891 -21.188 1.134 1 98.88 95 ALA A N 1
ATOM 753 C CA . ALA A 1 95 ? 10.453 -21.391 1.271 1 98.88 95 ALA A CA 1
ATOM 754 C C . ALA A 1 95 ? 9.734 -20.062 1.528 1 98.88 95 ALA A C 1
ATOM 756 O O . ALA A 1 95 ? 10.273 -19.172 2.184 1 98.88 95 ALA A O 1
ATOM 757 N N . LEU A 1 96 ? 8.594 -19.984 0.97 1 98.69 96 LEU A N 1
ATOM 758 C CA . LEU A 1 96 ? 7.719 -18.844 1.167 1 98.69 96 LEU A CA 1
ATOM 759 C C . LEU A 1 96 ? 6.387 -19.266 1.772 1 98.69 96 LEU A C 1
ATOM 761 O O . LEU A 1 96 ? 5.641 -20.031 1.164 1 98.69 96 LEU A O 1
ATOM 765 N N . MET A 1 97 ? 6.121 -18.812 2.959 1 98.69 97 MET A N 1
ATOM 766 C CA . MET A 1 97 ? 4.895 -19.141 3.682 1 98.69 97 MET A CA 1
ATOM 767 C C . MET A 1 97 ? 4.191 -17.875 4.164 1 98.69 97 MET A C 1
ATOM 769 O O . MET A 1 97 ? 4.414 -17.438 5.289 1 98.69 97 MET A O 1
ATOM 773 N N . MET A 1 98 ? 3.318 -17.359 3.33 1 98.31 98 MET A N 1
ATOM 774 C CA . MET A 1 98 ? 2.549 -16.156 3.609 1 98.31 98 MET A CA 1
ATOM 775 C C . MET A 1 98 ? 1.198 -16.188 2.9 1 98.31 98 MET A C 1
ATOM 777 O O . MET A 1 98 ? 1.045 -16.875 1.886 1 98.31 98 MET A O 1
ATOM 781 N N . GLU A 1 99 ? 0.248 -15.469 3.434 1 97.81 99 GLU A N 1
ATOM 782 C CA . GLU A 1 99 ? -1.023 -15.273 2.742 1 97.81 99 GLU A CA 1
ATOM 783 C C . GLU A 1 99 ? -0.864 -14.336 1.548 1 97.81 99 GLU A C 1
ATOM 785 O O . GLU A 1 99 ? 0.192 -13.727 1.365 1 97.81 99 GLU A O 1
ATOM 790 N N . ASN A 1 100 ? -1.955 -14.258 0.751 1 98.25 100 ASN A N 1
ATOM 791 C CA . ASN A 1 100 ? -1.925 -13.383 -0.415 1 98.25 100 ASN A CA 1
ATOM 792 C C . ASN A 1 100 ? -1.603 -11.938 -0.025 1 98.25 100 ASN A C 1
ATOM 794 O O . ASN A 1 100 ? -2.264 -11.367 0.841 1 98.25 100 ASN A O 1
ATOM 798 N N . LYS A 1 101 ? -0.661 -11.414 -0.651 1 98.19 101 LYS A N 1
ATOM 799 C CA . LYS A 1 101 ? -0.265 -10.016 -0.565 1 98.19 101 LYS A CA 1
ATOM 800 C C . LYS A 1 101 ? 0.793 -9.672 -1.611 1 98.19 101 LYS A C 1
ATOM 802 O O . LYS A 1 101 ? 1.435 -10.57 -2.164 1 98.19 101 LYS A O 1
ATOM 807 N N . PRO A 1 102 ? 0.973 -8.414 -1.912 1 98.31 102 PRO A N 1
ATOM 808 C CA . PRO A 1 102 ? 1.927 -8.047 -2.961 1 98.31 102 PRO A CA 1
ATOM 809 C C . PRO A 1 102 ? 3.348 -8.516 -2.656 1 98.31 102 PRO A C 1
ATOM 811 O O . PRO A 1 102 ? 4.078 -8.914 -3.568 1 98.31 102 PRO A O 1
ATOM 814 N N . GLU A 1 103 ? 3.686 -8.508 -1.401 1 98.56 103 GLU A N 1
ATOM 815 C CA . GLU A 1 103 ? 5.043 -8.867 -1.009 1 98.56 103 GLU A CA 1
ATOM 816 C C . GLU A 1 103 ? 5.34 -10.328 -1.32 1 98.56 103 GLU A C 1
ATOM 818 O O . GLU A 1 103 ? 6.496 -10.703 -1.538 1 98.56 103 GLU A O 1
ATOM 823 N N . TYR A 1 104 ? 4.289 -11.133 -1.327 1 98.62 104 TYR A N 1
ATOM 824 C CA . TYR A 1 104 ? 4.473 -12.523 -1.739 1 98.62 104 TYR A CA 1
ATOM 825 C C . TYR A 1 104 ? 5.105 -12.602 -3.125 1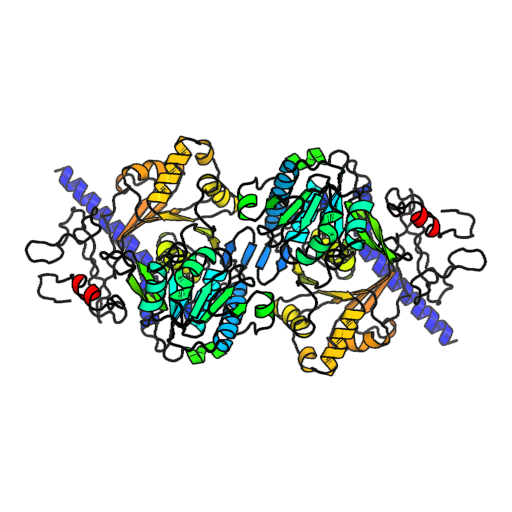 98.62 104 TYR A C 1
ATOM 827 O O . TYR A 1 104 ? 6.066 -13.344 -3.336 1 98.62 104 TYR A O 1
ATOM 835 N N . ILE A 1 105 ? 4.617 -11.812 -4.027 1 98.56 105 ILE A N 1
ATOM 836 C CA . ILE A 1 105 ? 5.098 -11.758 -5.406 1 98.56 105 ILE A CA 1
ATOM 837 C C . ILE A 1 105 ? 6.5 -11.156 -5.438 1 98.56 105 ILE A C 1
ATOM 839 O O . ILE A 1 105 ? 7.383 -11.664 -6.141 1 98.56 105 ILE A O 1
ATOM 843 N N . CYS A 1 106 ? 6.742 -10.156 -4.625 1 98.81 106 CYS A N 1
ATOM 844 C CA . CYS A 1 106 ? 8.047 -9.5 -4.574 1 98.81 106 CYS A CA 1
ATOM 845 C C . CYS A 1 106 ? 9.125 -10.477 -4.109 1 98.81 106 CYS A C 1
ATOM 847 O O . CYS A 1 106 ? 10.234 -10.477 -4.645 1 98.81 106 CYS A O 1
ATOM 849 N N . TRP A 1 107 ? 8.766 -11.297 -3.141 1 98.69 107 TRP A N 1
ATOM 850 C CA . TRP A 1 107 ? 9.734 -12.258 -2.609 1 98.69 107 TRP A CA 1
ATOM 851 C C . TRP A 1 107 ? 10.117 -13.289 -3.666 1 98.69 107 TRP A C 1
ATOM 853 O O . TRP A 1 107 ? 11.297 -13.609 -3.83 1 98.69 107 TRP A O 1
ATOM 863 N N . TRP A 1 108 ? 9.172 -13.891 -4.328 1 95.62 108 TRP A N 1
ATOM 864 C CA . TRP A 1 108 ? 9.57 -14.922 -5.281 1 95.62 108 TRP A CA 1
ATOM 865 C C . TRP A 1 108 ? 10.305 -14.305 -6.473 1 95.62 108 TRP A C 1
ATOM 867 O O . TRP A 1 108 ? 11.188 -14.945 -7.059 1 95.62 108 TRP A O 1
ATOM 877 N N . LEU A 1 109 ? 9.984 -13.023 -6.863 1 98.38 109 LEU A N 1
ATOM 878 C CA . LEU A 1 109 ? 10.773 -12.328 -7.875 1 98.38 109 LEU A CA 1
ATOM 879 C C . LEU A 1 109 ? 12.195 -12.094 -7.383 1 98.38 109 LEU A C 1
ATOM 881 O O . LEU A 1 109 ? 13.148 -12.242 -8.148 1 98.38 109 LEU A O 1
ATOM 885 N N . ALA A 1 110 ? 12.297 -11.656 -6.113 1 98.88 110 ALA A N 1
ATOM 886 C CA . ALA A 1 110 ? 13.617 -11.438 -5.516 1 98.88 110 ALA A CA 1
ATOM 887 C C . ALA A 1 110 ? 14.461 -12.703 -5.582 1 98.88 110 ALA A C 1
ATOM 889 O O . ALA A 1 110 ? 15.641 -12.656 -5.934 1 98.88 110 ALA A O 1
ATOM 890 N N . MET A 1 111 ? 13.875 -13.836 -5.227 1 98.75 111 MET A N 1
ATOM 891 C CA . MET A 1 111 ? 14.555 -15.125 -5.285 1 98.75 111 MET A CA 1
ATOM 892 C C . MET A 1 111 ? 14.992 -15.438 -6.715 1 98.75 111 MET A C 1
ATOM 894 O O . MET A 1 111 ? 16.141 -15.812 -6.949 1 98.75 111 MET A O 1
ATOM 898 N N . ALA A 1 112 ? 14.109 -15.227 -7.684 1 98.31 112 ALA A N 1
ATOM 899 C CA . ALA A 1 112 ? 14.43 -15.477 -9.086 1 98.31 112 ALA A CA 1
ATOM 900 C C . ALA A 1 112 ? 15.594 -14.602 -9.547 1 98.31 112 ALA A C 1
ATOM 902 O O . ALA A 1 112 ? 16.453 -15.055 -10.297 1 98.31 112 ALA A O 1
ATOM 903 N N . LYS A 1 113 ? 15.656 -13.406 -9.086 1 98.56 113 LYS A N 1
ATOM 904 C CA . LYS A 1 113 ? 16.672 -12.445 -9.508 1 98.56 113 LYS A CA 1
ATOM 905 C C . LYS A 1 113 ? 18.062 -12.898 -9.07 1 98.56 113 LYS A C 1
ATOM 907 O O . LYS A 1 113 ? 19.062 -12.586 -9.734 1 98.56 113 LYS A O 1
ATOM 912 N N . ILE A 1 114 ? 18.109 -13.609 -8 1 98.56 114 ILE A N 1
ATOM 913 C CA . ILE A 1 114 ? 19.422 -13.984 -7.504 1 98.56 114 ILE A CA 1
ATOM 914 C C . ILE A 1 114 ? 19.641 -15.484 -7.715 1 98.56 114 ILE A C 1
ATOM 916 O O . ILE A 1 114 ? 20.547 -16.078 -7.117 1 98.56 114 ILE A O 1
ATOM 920 N N . GLY A 1 115 ? 18.75 -16.172 -8.469 1 98.06 115 GLY A N 1
ATOM 921 C CA . GLY A 1 115 ? 18.938 -17.562 -8.852 1 98.06 115 GLY A CA 1
ATOM 922 C C . GLY A 1 115 ? 18.562 -18.531 -7.754 1 98.06 115 GLY A C 1
ATOM 923 O O . GLY A 1 115 ? 18.953 -19.703 -7.789 1 98.06 115 GLY A O 1
ATOM 924 N N . VAL A 1 116 ? 17.922 -18.062 -6.738 1 98.44 116 VAL A N 1
ATOM 925 C CA . VAL A 1 116 ? 17.391 -18.875 -5.656 1 98.44 116 VAL A CA 1
ATOM 926 C C . VAL A 1 116 ? 16.031 -19.453 -6.055 1 98.44 116 VAL A C 1
ATOM 928 O O . VAL A 1 116 ? 15.211 -18.75 -6.652 1 98.44 116 VAL A O 1
ATOM 931 N N . LYS A 1 117 ? 15.805 -20.734 -5.77 1 98.56 117 LYS A N 1
ATOM 932 C CA . LYS A 1 117 ? 14.539 -21.375 -6.09 1 98.56 117 LYS A CA 1
ATOM 933 C C . LYS A 1 117 ? 13.5 -21.141 -5 1 98.56 117 LYS A C 1
ATOM 935 O O . LYS A 1 117 ? 13.828 -21.141 -3.812 1 98.56 117 LYS A O 1
ATOM 940 N N . ALA A 1 118 ? 12.266 -20.953 -5.41 1 98.44 118 ALA A N 1
ATOM 941 C CA . ALA A 1 118 ? 11.18 -20.688 -4.473 1 98.44 118 ALA A CA 1
ATOM 942 C C . ALA A 1 118 ? 10.391 -21.953 -4.176 1 98.44 118 ALA A C 1
ATOM 944 O O . ALA A 1 118 ? 9.992 -22.672 -5.094 1 98.44 118 ALA A O 1
ATOM 945 N N . ALA A 1 119 ? 10.227 -22.281 -2.949 1 98.62 119 ALA A N 1
ATOM 946 C CA . ALA A 1 119 ? 9.273 -23.297 -2.52 1 98.62 119 ALA A CA 1
ATOM 947 C C . ALA A 1 119 ? 8 -22.672 -1.96 1 98.62 119 ALA A C 1
ATOM 949 O O . ALA A 1 119 ? 8.016 -22.094 -0.871 1 98.62 119 ALA A O 1
ATOM 950 N N . LEU A 1 120 ? 6.93 -22.781 -2.682 1 98.19 120 LEU A N 1
ATOM 951 C CA . LEU A 1 120 ? 5.699 -22.078 -2.336 1 98.19 120 LEU A CA 1
ATOM 952 C C . LEU A 1 120 ? 4.824 -22.938 -1.418 1 98.19 120 LEU A C 1
ATOM 954 O O . LEU A 1 120 ? 4.035 -23.75 -1.89 1 98.19 120 LEU A O 1
ATOM 958 N N . VAL A 1 121 ? 4.898 -22.688 -0.14 1 98.12 121 VAL A N 1
ATOM 959 C CA . VAL A 1 121 ? 4.332 -23.547 0.893 1 98.12 121 VAL A CA 1
ATOM 960 C C . VAL A 1 121 ? 2.898 -23.109 1.198 1 98.12 121 VAL A C 1
ATOM 962 O O . VAL A 1 121 ? 2.619 -21.922 1.326 1 98.12 121 VAL A O 1
ATOM 965 N N . ASN A 1 122 ? 2.021 -24.125 1.312 1 97.44 122 ASN A N 1
ATOM 966 C CA . ASN A 1 122 ? 0.672 -23.875 1.812 1 97.44 122 ASN A CA 1
ATOM 967 C C . ASN A 1 122 ? 0.691 -23.328 3.232 1 97.44 122 ASN A C 1
ATOM 969 O O . ASN A 1 122 ? 1.146 -24 4.16 1 97.44 122 ASN A O 1
ATOM 973 N N . TYR A 1 123 ? 0.158 -22.125 3.428 1 97.62 123 TYR A N 1
ATOM 974 C CA . TYR A 1 123 ? 0.29 -21.453 4.715 1 97.62 123 TYR A CA 1
ATOM 975 C C . TYR A 1 123 ? -0.639 -22.078 5.75 1 97.62 123 TYR A C 1
ATOM 977 O O . TYR A 1 123 ? -0.578 -21.734 6.934 1 97.62 123 TYR A O 1
ATOM 985 N N . ASN A 1 124 ? -1.451 -23.062 5.398 1 96.44 124 ASN A N 1
ATOM 986 C CA . ASN A 1 124 ? -2.332 -23.734 6.344 1 96.44 124 ASN A CA 1
ATOM 987 C C . ASN A 1 124 ? -1.696 -25.016 6.887 1 96.44 124 ASN A C 1
ATOM 989 O O . ASN A 1 124 ? -2.199 -25.609 7.848 1 96.44 124 ASN A O 1
ATOM 993 N N . ILE A 1 125 ? -0.632 -25.453 6.242 1 96.12 125 ILE A N 1
ATOM 994 C CA . ILE A 1 125 ? -0.004 -26.703 6.648 1 96.12 125 ILE A CA 1
ATOM 995 C C . ILE A 1 125 ? 0.719 -26.5 7.977 1 96.12 125 ILE A C 1
ATOM 997 O O . ILE A 1 125 ? 1.293 -25.438 8.234 1 96.12 125 ILE A O 1
ATOM 1001 N N . THR A 1 126 ? 0.716 -27.594 8.867 1 96.88 126 THR A N 1
ATOM 1002 C CA . THR A 1 126 ? 1.285 -27.469 10.211 1 96.88 126 THR A CA 1
ATOM 1003 C C . THR A 1 126 ? 2.107 -28.719 10.555 1 96.88 126 THR A C 1
ATOM 1005 O O . THR A 1 126 ? 2.098 -29.703 9.805 1 96.88 126 THR A O 1
ATOM 1008 N N . GLY A 1 127 ? 2.869 -28.625 11.586 1 96.44 127 GLY A N 1
ATOM 1009 C CA . GLY A 1 127 ? 3.541 -29.75 12.203 1 96.44 127 GLY A CA 1
ATOM 1010 C C . GLY A 1 127 ? 4.41 -30.531 11.234 1 96.44 127 GLY A C 1
ATOM 1011 O O . GLY A 1 127 ? 5.227 -29.953 10.523 1 96.44 127 GLY A O 1
ATOM 1012 N N . LYS A 1 128 ? 4.191 -31.844 11.234 1 95.62 128 LYS A N 1
ATOM 1013 C CA . LYS A 1 128 ? 5.02 -32.75 10.453 1 95.62 128 LYS A CA 1
ATOM 1014 C C . LYS A 1 128 ? 4.859 -32.5 8.953 1 95.62 128 LYS A C 1
ATOM 1016 O O . LYS A 1 128 ? 5.809 -32.656 8.188 1 95.62 128 LYS A O 1
ATOM 1021 N N . GLY A 1 129 ? 3.643 -32.156 8.602 1 95.94 129 GLY A N 1
ATOM 1022 C CA . GLY A 1 129 ? 3.418 -31.828 7.207 1 95.94 129 GLY A CA 1
ATOM 1023 C C . GLY A 1 129 ? 4.258 -30.672 6.727 1 95.94 129 GLY A C 1
ATOM 1024 O O . GLY A 1 129 ? 4.859 -30.719 5.652 1 95.94 129 GLY A O 1
ATOM 1025 N N . LEU A 1 130 ? 4.328 -29.641 7.551 1 97.44 130 LEU A N 1
ATOM 1026 C CA . LEU A 1 130 ? 5.129 -28.469 7.227 1 97.44 130 LEU A CA 1
ATOM 1027 C C . LEU A 1 130 ? 6.613 -28.812 7.227 1 97.44 130 LEU A C 1
ATOM 1029 O O . LEU A 1 130 ? 7.344 -28.422 6.312 1 97.44 130 LEU A O 1
ATOM 1033 N N . GLY A 1 131 ? 6.992 -29.516 8.273 1 97.31 131 GLY A N 1
ATOM 1034 C CA . GLY A 1 131 ? 8.367 -29.984 8.305 1 97.31 131 GLY A CA 1
ATOM 1035 C C . GLY A 1 131 ? 8.758 -30.766 7.066 1 97.31 131 GLY A C 1
ATOM 1036 O O . GLY A 1 131 ? 9.859 -30.594 6.539 1 97.31 131 GLY A O 1
ATOM 1037 N N . HIS A 1 132 ? 7.914 -31.578 6.621 1 96.25 132 HIS A N 1
ATOM 1038 C CA . HIS A 1 132 ? 8.148 -32.375 5.422 1 96.25 132 HIS A CA 1
ATOM 1039 C C . HIS A 1 132 ? 8.328 -31.484 4.195 1 96.25 132 HIS A C 1
ATOM 1041 O O . HIS A 1 132 ? 9.234 -31.703 3.391 1 96.25 132 HIS A O 1
ATOM 1047 N N . CYS A 1 133 ? 7.488 -30.5 4.012 1 97.44 133 CYS A N 1
ATOM 1048 C CA . CYS A 1 133 ? 7.586 -29.594 2.873 1 97.44 133 CYS A CA 1
ATOM 1049 C C . CYS A 1 133 ? 8.953 -28.938 2.822 1 97.44 133 CYS A C 1
ATOM 1051 O O . CYS A 1 133 ? 9.562 -28.828 1.756 1 97.44 133 CYS A O 1
ATOM 1053 N N . VAL A 1 134 ? 9.453 -28.516 3.93 1 97.88 134 VAL A N 1
ATOM 1054 C CA . VAL A 1 134 ? 10.727 -27.812 4.023 1 97.88 134 VAL A CA 1
ATOM 1055 C C . VAL A 1 134 ? 11.875 -28.781 3.732 1 97.88 134 VAL A C 1
ATOM 1057 O O . VAL A 1 134 ? 12.828 -28.422 3.027 1 97.88 134 VAL A O 1
ATOM 1060 N N . SER A 1 135 ? 11.727 -29.953 4.207 1 96.69 135 SER A N 1
ATOM 1061 C CA . SER A 1 135 ? 12.781 -30.953 4.07 1 96.69 135 SER A CA 1
ATOM 1062 C C . SER A 1 135 ? 12.859 -31.484 2.641 1 96.69 135 SER A C 1
ATOM 1064 O O . SER A 1 135 ? 13.945 -31.594 2.07 1 96.69 135 SER A O 1
ATOM 1066 N N . VAL A 1 136 ? 11.719 -31.797 2.025 1 95.75 136 VAL A N 1
ATOM 1067 C CA . VAL A 1 136 ? 11.688 -32.469 0.726 1 95.75 136 VAL A CA 1
ATOM 1068 C C . VAL A 1 136 ? 12.242 -31.531 -0.345 1 95.75 136 VAL A C 1
ATOM 1070 O O . VAL A 1 136 ? 12.836 -31.969 -1.326 1 95.75 136 VAL A O 1
ATOM 1073 N N . ALA A 1 137 ? 12.141 -30.234 -0.126 1 97.12 137 ALA A N 1
ATOM 1074 C CA . ALA A 1 137 ? 12.664 -29.25 -1.076 1 97.12 137 ALA A CA 1
ATOM 1075 C C . ALA A 1 137 ? 14.055 -28.781 -0.667 1 97.12 137 ALA A C 1
ATOM 1077 O O . ALA A 1 137 ? 14.648 -27.922 -1.336 1 97.12 137 ALA A O 1
ATOM 1078 N N . ASP A 1 138 ? 14.547 -29.266 0.42 1 97.31 138 ASP A N 1
ATOM 1079 C CA . ASP A 1 138 ? 15.859 -28.906 0.943 1 97.31 138 ASP A CA 1
ATOM 1080 C C . ASP A 1 138 ? 15.984 -27.391 1.107 1 97.31 138 ASP A C 1
ATOM 1082 O O . ASP A 1 138 ? 16.922 -26.781 0.588 1 97.31 138 ASP A O 1
ATOM 1086 N N . CYS A 1 139 ? 15.07 -26.828 1.791 1 98.31 139 CYS A N 1
ATOM 1087 C CA . CYS A 1 139 ? 15.023 -25.375 1.96 1 98.31 139 CYS A CA 1
ATOM 1088 C C . CYS A 1 139 ? 16.125 -24.906 2.898 1 98.31 139 CYS A C 1
ATOM 1090 O O . CYS A 1 139 ? 16.312 -25.469 3.98 1 98.31 139 CYS A O 1
ATOM 1092 N N . ARG A 1 140 ? 16.781 -23.859 2.479 1 98.12 140 ARG A N 1
ATOM 1093 C CA . ARG A 1 140 ? 17.828 -23.25 3.291 1 98.12 140 ARG A CA 1
ATOM 1094 C C . ARG A 1 140 ? 17.266 -22.109 4.141 1 98.12 140 ARG A C 1
ATOM 1096 O O . ARG A 1 140 ? 17.812 -21.781 5.199 1 98.12 140 ARG A O 1
ATOM 1103 N N . ALA A 1 141 ? 16.25 -21.531 3.707 1 98.62 141 ALA A N 1
ATOM 1104 C CA . ALA A 1 141 ? 15.594 -20.406 4.391 1 98.62 141 ALA A CA 1
ATOM 1105 C C . ALA A 1 141 ? 14.086 -20.469 4.203 1 98.62 141 ALA A C 1
ATOM 1107 O O . ALA A 1 141 ? 13.586 -21.188 3.336 1 98.62 141 ALA A O 1
ATOM 1108 N N . LEU A 1 142 ? 13.367 -19.766 5.086 1 98.75 142 LEU A N 1
ATOM 1109 C CA . LEU A 1 142 ? 11.914 -19.688 5.031 1 98.75 142 LEU A CA 1
ATOM 1110 C C . LEU A 1 142 ? 11.43 -18.297 5.441 1 98.75 142 LEU A C 1
ATOM 1112 O O . LEU A 1 142 ? 11.773 -17.812 6.52 1 98.75 142 LEU A O 1
ATOM 1116 N N . VAL A 1 143 ? 10.695 -17.625 4.547 1 98.88 143 VAL A N 1
ATOM 1117 C CA . VAL A 1 143 ? 10.094 -16.312 4.82 1 98.88 143 VAL A CA 1
ATOM 1118 C C . VAL A 1 143 ? 8.656 -16.5 5.312 1 98.88 143 VAL A C 1
ATOM 1120 O O . VAL A 1 143 ? 7.871 -17.219 4.691 1 98.88 143 VAL A O 1
ATOM 1123 N N . PHE A 1 144 ? 8.336 -15.914 6.406 1 98.75 144 PHE A N 1
ATOM 1124 C CA . PHE A 1 144 ? 6.992 -15.961 6.984 1 98.75 144 PHE A CA 1
ATOM 1125 C C . PHE A 1 144 ? 6.609 -14.602 7.562 1 98.75 144 PHE A C 1
ATOM 1127 O O . PHE A 1 144 ? 7.383 -13.641 7.473 1 98.75 144 PHE A O 1
ATOM 1134 N N . ASP A 1 145 ? 5.379 -14.398 7.953 1 97.56 145 ASP A N 1
ATOM 1135 C CA . ASP A 1 145 ? 4.957 -13.164 8.609 1 97.56 145 ASP A CA 1
ATOM 1136 C C . ASP A 1 145 ? 3.996 -13.453 9.758 1 97.56 145 ASP A C 1
ATOM 1138 O O . ASP A 1 145 ? 3.814 -14.609 10.148 1 97.56 145 ASP A O 1
ATOM 1142 N N . ALA A 1 146 ? 3.461 -12.438 10.297 1 95 146 ALA A N 1
ATOM 1143 C CA . ALA A 1 146 ? 2.631 -12.547 11.492 1 95 146 ALA A CA 1
ATOM 1144 C C . ALA A 1 146 ? 1.396 -13.398 11.234 1 95 146 ALA A C 1
ATOM 1146 O O . ALA A 1 146 ? 0.935 -14.125 12.117 1 95 146 ALA A O 1
ATOM 1147 N N . GLY A 1 147 ? 0.945 -13.383 10.055 1 95.56 147 GLY A N 1
ATOM 1148 C CA . GLY A 1 147 ? -0.275 -14.102 9.711 1 95.56 147 GLY A CA 1
ATOM 1149 C C . GLY A 1 147 ? -0.099 -15.609 9.695 1 95.56 147 GLY A C 1
ATOM 1150 O O . GLY A 1 147 ? -1.072 -16.359 9.828 1 95.56 147 GLY A O 1
ATOM 1151 N N . THR A 1 148 ? 1.132 -16.062 9.555 1 97.94 148 THR A N 1
ATOM 1152 C CA . THR A 1 148 ? 1.363 -17.484 9.406 1 97.94 148 THR A CA 1
ATOM 1153 C C . THR A 1 148 ? 2.26 -18.016 10.523 1 97.94 148 THR A C 1
ATOM 1155 O O . THR A 1 148 ? 2.635 -19.188 10.523 1 97.94 148 THR A O 1
ATOM 1158 N N . GLU A 1 149 ? 2.545 -17.156 11.438 1 97.19 149 GLU A N 1
ATOM 1159 C CA . GLU A 1 149 ? 3.521 -17.469 12.477 1 97.19 149 GLU A CA 1
ATOM 1160 C C . GLU A 1 149 ? 3.047 -18.625 13.359 1 97.19 149 GLU A C 1
ATOM 1162 O O . GLU A 1 149 ? 3.838 -19.484 13.734 1 97.19 149 GLU A O 1
ATOM 1167 N N . ALA A 1 150 ? 1.814 -18.625 13.727 1 97.62 150 ALA A N 1
ATOM 1168 C CA . ALA A 1 150 ? 1.271 -19.656 14.609 1 97.62 150 ALA A CA 1
ATOM 1169 C C . ALA A 1 150 ? 1.421 -21.047 13.984 1 97.62 150 ALA A C 1
ATOM 1171 O O . ALA A 1 150 ? 1.861 -21.984 14.648 1 97.62 150 ALA A O 1
ATOM 1172 N N . ASN A 1 151 ? 1.062 -21.172 12.703 1 98.44 151 ASN A N 1
ATOM 1173 C CA . ASN A 1 151 ? 1.202 -22.453 12.008 1 98.44 151 ASN A CA 1
ATOM 1174 C C . ASN A 1 151 ? 2.668 -22.844 11.852 1 98.44 151 ASN A C 1
ATOM 1176 O O . ASN A 1 151 ? 3.021 -24.016 12.031 1 98.44 151 ASN A O 1
ATOM 1180 N N . LEU A 1 152 ? 3.521 -21.891 11.539 1 98.62 152 LEU A N 1
ATOM 1181 C CA . LEU A 1 152 ? 4.949 -22.172 11.406 1 98.62 152 LEU A CA 1
ATOM 1182 C C . LEU A 1 152 ? 5.527 -22.688 12.719 1 98.62 152 LEU A C 1
ATOM 1184 O O . LEU A 1 152 ? 6.355 -23.609 12.727 1 98.62 152 LEU A O 1
ATOM 1188 N N . HIS A 1 153 ? 5.059 -22.125 13.82 1 98.38 153 HIS A N 1
ATOM 1189 C CA . HIS A 1 153 ? 5.59 -22.438 15.133 1 98.38 153 HIS A CA 1
ATOM 1190 C C . HIS A 1 153 ? 5.34 -23.906 15.492 1 98.38 153 HIS A C 1
ATOM 1192 O O . HIS A 1 153 ? 6.129 -24.516 16.219 1 98.38 153 HIS A O 1
ATOM 1198 N N . THR A 1 154 ? 4.297 -24.484 14.969 1 98.31 154 THR A N 1
ATOM 1199 C CA . THR A 1 154 ? 3.973 -25.891 15.227 1 98.31 154 THR A CA 1
ATOM 1200 C C . THR A 1 154 ? 5.07 -26.797 14.695 1 98.31 154 THR A C 1
ATOM 1202 O O . THR A 1 154 ? 5.164 -27.969 15.102 1 98.31 154 THR A O 1
ATOM 1205 N N . ALA A 1 155 ? 5.863 -26.328 13.773 1 98.06 155 ALA A N 1
ATOM 1206 C CA . ALA A 1 155 ? 6.91 -27.141 13.164 1 98.06 155 ALA A CA 1
ATOM 1207 C C . ALA A 1 155 ? 8.297 -26.688 13.625 1 98.06 155 ALA A C 1
ATOM 1209 O O . ALA A 1 155 ? 9.312 -27.078 13.047 1 98.06 155 ALA A O 1
ATOM 1210 N N . ASP A 1 156 ? 8.398 -25.844 14.594 1 97.88 156 ASP A N 1
ATOM 1211 C CA . ASP A 1 156 ? 9.625 -25.188 15.016 1 97.88 156 ASP A CA 1
ATOM 1212 C C . ASP A 1 156 ? 10.75 -26.203 15.227 1 97.88 156 ASP A C 1
ATOM 1214 O O . ASP A 1 156 ? 11.867 -26.016 14.742 1 97.88 156 ASP A O 1
ATOM 1218 N N . ALA A 1 157 ? 10.477 -27.328 15.852 1 96.31 157 ALA A N 1
ATOM 1219 C CA . ALA A 1 157 ? 11.469 -28.344 16.188 1 96.31 157 ALA A CA 1
ATOM 1220 C C . ALA A 1 157 ? 11.992 -29.047 14.945 1 96.31 157 ALA A C 1
ATOM 1222 O O . ALA A 1 157 ? 13.086 -29.625 14.961 1 96.31 157 ALA A O 1
ATOM 1223 N N . LEU A 1 158 ? 11.25 -28.969 13.891 1 96.44 158 LEU A N 1
ATOM 1224 C CA . LEU A 1 158 ? 11.586 -29.672 12.656 1 96.44 158 LEU A CA 1
ATOM 1225 C C . LEU A 1 158 ? 12.336 -28.766 11.695 1 96.44 158 LEU A C 1
ATOM 1227 O O . LEU A 1 158 ? 12.75 -29.188 10.617 1 96.44 158 LEU A O 1
ATOM 1231 N N . LEU A 1 159 ? 12.562 -27.484 12.078 1 96.5 159 LEU A N 1
ATOM 1232 C CA . LEU A 1 159 ? 13.125 -26.5 11.172 1 96.5 159 LEU A CA 1
ATOM 1233 C C . LEU A 1 159 ? 14.57 -26.172 11.555 1 96.5 159 LEU A C 1
ATOM 1235 O O . LEU A 1 159 ? 15.094 -25.109 11.195 1 96.5 159 LEU A O 1
ATOM 1239 N N . THR A 1 160 ? 15.156 -27.094 12.219 1 92.06 160 THR A N 1
ATOM 1240 C CA . THR A 1 160 ? 16.547 -26.906 12.602 1 92.06 160 THR A CA 1
ATOM 1241 C C . THR A 1 160 ? 17.438 -26.719 11.367 1 92.06 160 THR A C 1
ATOM 1243 O O . THR A 1 160 ? 17.344 -27.5 10.414 1 92.06 160 THR A O 1
ATOM 1246 N N . GLY A 1 161 ? 18.25 -25.719 11.328 1 93.25 161 GLY A N 1
ATOM 1247 C CA . GLY A 1 161 ? 19.156 -25.469 10.219 1 93.25 161 GLY A CA 1
ATOM 1248 C C . GLY A 1 161 ? 18.562 -24.594 9.148 1 93.25 161 GLY A C 1
ATOM 1249 O O . GLY A 1 161 ? 19.25 -24.219 8.195 1 93.25 161 GLY A O 1
ATOM 1250 N N . VAL A 1 162 ? 17.312 -24.297 9.234 1 97.44 162 VAL A N 1
ATOM 1251 C CA . VAL A 1 162 ? 16.641 -23.422 8.273 1 97.44 162 VAL A CA 1
ATOM 1252 C C . VAL A 1 162 ? 16.656 -21.984 8.797 1 97.44 162 VAL A C 1
ATOM 1254 O O . VAL A 1 162 ? 16.266 -21.734 9.938 1 97.44 162 VAL A O 1
ATOM 1257 N N . ARG A 1 163 ? 17.141 -21.078 8.031 1 97.75 163 ARG A N 1
ATOM 1258 C CA . ARG A 1 163 ? 17.109 -19.672 8.406 1 97.75 163 ARG A CA 1
ATOM 1259 C C . ARG A 1 163 ? 15.703 -19.109 8.32 1 97.75 163 ARG A C 1
ATOM 1261 O O . ARG A 1 163 ? 15.102 -19.078 7.242 1 97.75 163 ARG A O 1
ATOM 1268 N N . LEU A 1 164 ? 15.18 -18.672 9.445 1 98.38 164 LEU A N 1
ATOM 1269 C CA . LEU A 1 164 ? 13.844 -18.094 9.469 1 98.38 164 LEU A CA 1
ATOM 1270 C C . LEU A 1 164 ? 13.906 -16.594 9.266 1 98.38 164 LEU A C 1
ATOM 1272 O O . LEU A 1 164 ? 14.695 -15.898 9.914 1 98.38 164 LEU A O 1
ATOM 1276 N N . ILE A 1 165 ? 13.164 -16.062 8.344 1 98.69 165 ILE A N 1
ATOM 1277 C CA . ILE A 1 165 ? 13.062 -14.648 8.039 1 98.69 165 ILE A CA 1
ATOM 1278 C C . ILE A 1 165 ? 11.641 -14.156 8.305 1 98.69 165 ILE A C 1
ATOM 1280 O O . ILE A 1 165 ? 10.688 -14.625 7.676 1 98.69 165 ILE A O 1
ATOM 1284 N N . SER A 1 166 ? 11.508 -13.258 9.234 1 98.62 166 SER A N 1
ATOM 1285 C CA . SER A 1 166 ? 10.203 -12.703 9.586 1 98.62 166 SER A CA 1
ATOM 1286 C C . SER A 1 166 ? 9.945 -11.398 8.844 1 98.62 166 SER A C 1
ATOM 1288 O O . SER A 1 166 ? 10.641 -10.406 9.062 1 98.62 166 SER A O 1
ATOM 1290 N N . TRP A 1 167 ? 8.938 -11.375 8.016 1 98.5 167 TRP A N 1
ATOM 1291 C CA . TRP A 1 167 ? 8.562 -10.195 7.238 1 98.5 167 TRP A CA 1
ATOM 1292 C C . TRP A 1 167 ? 7.602 -9.312 8.023 1 98.5 167 TRP A C 1
ATOM 1294 O O . TRP A 1 167 ? 6.605 -9.797 8.57 1 98.5 167 TRP A O 1
ATOM 1304 N N . GLY A 1 168 ? 7.836 -7.988 8.039 1 96.06 168 GLY A N 1
ATOM 1305 C CA . GLY A 1 168 ? 6.891 -7.016 8.562 1 96.06 168 GLY A CA 1
ATOM 1306 C C . GLY A 1 168 ? 7.066 -6.742 10.039 1 96.06 168 GLY A C 1
ATOM 1307 O O . GLY A 1 168 ? 6.25 -6.047 10.656 1 96.06 168 GLY A O 1
ATOM 1308 N N . GLY A 1 169 ? 8.078 -7.41 10.719 1 93.19 169 GLY A N 1
ATOM 1309 C CA . GLY A 1 169 ? 8.336 -7.18 12.133 1 93.19 169 GLY A CA 1
ATOM 1310 C C . GLY A 1 169 ? 8.672 -8.445 12.898 1 93.19 169 GLY A C 1
ATOM 1311 O O . GLY A 1 169 ? 8.602 -9.547 12.344 1 93.19 169 GLY A O 1
ATOM 1312 N N . PRO A 1 170 ? 9.023 -8.273 14.125 1 93.88 170 PRO A N 1
ATOM 1313 C CA . PRO A 1 170 ? 9.391 -9.438 14.938 1 93.88 170 PRO A CA 1
ATOM 1314 C C . PRO A 1 170 ? 8.195 -10.352 15.227 1 93.88 170 PRO A C 1
ATOM 1316 O O . PRO A 1 170 ? 7.078 -9.867 15.422 1 93.88 170 PRO A O 1
ATOM 1319 N N . PRO A 1 171 ? 8.492 -11.641 15.273 1 95.5 171 PRO A N 1
ATOM 1320 C CA . PRO A 1 171 ? 7.406 -12.555 15.648 1 95.5 171 PRO A CA 1
ATOM 1321 C C . PRO A 1 171 ? 6.969 -12.391 17.094 1 95.5 171 PRO A C 1
ATOM 1323 O O . PRO A 1 171 ? 7.734 -11.883 17.922 1 95.5 171 PRO A O 1
ATOM 1326 N N . ARG A 1 172 ? 5.723 -12.789 17.359 1 92.12 172 ARG A N 1
ATOM 1327 C CA . ARG A 1 172 ? 5.184 -12.773 18.703 1 92.12 172 ARG A CA 1
ATOM 1328 C C . ARG A 1 172 ? 5.629 -14.008 19.484 1 92.12 172 ARG A C 1
ATOM 1330 O O . ARG A 1 172 ? 5.824 -13.945 20.703 1 92.12 172 ARG A O 1
ATOM 1337 N N . LEU A 1 173 ? 5.797 -15.086 18.719 1 95.25 173 LEU A N 1
ATOM 1338 C CA . LEU A 1 173 ? 6.168 -16.359 19.328 1 95.25 173 LEU A CA 1
ATOM 1339 C C . LEU A 1 173 ? 7.68 -16.547 19.297 1 95.25 173 LEU A C 1
ATOM 1341 O O . LEU A 1 173 ? 8.359 -16.062 18.391 1 95.25 173 LEU A O 1
ATOM 1345 N N . SER A 1 174 ? 8.148 -17.266 20.281 1 95.19 174 SER A N 1
ATOM 1346 C CA . SER A 1 174 ? 9.578 -17.578 20.359 1 95.19 174 SER A CA 1
ATOM 1347 C C . SER A 1 174 ? 9.922 -18.812 19.531 1 95.19 174 SER A C 1
ATOM 1349 O O . SER A 1 174 ? 9.281 -19.859 19.672 1 95.19 174 SER A O 1
ATOM 1351 N N . PHE A 1 175 ? 10.891 -18.656 18.703 1 96.75 175 PHE A N 1
ATOM 1352 C CA . PHE A 1 175 ? 11.375 -19.766 17.891 1 96.75 175 PHE A CA 1
ATOM 1353 C C . PHE A 1 175 ? 12.719 -20.266 18.391 1 96.75 175 PHE A C 1
ATOM 1355 O O . PHE A 1 175 ? 13.461 -19.531 19.047 1 96.75 175 PHE A O 1
ATOM 1362 N N . SER A 1 176 ? 13.008 -21.578 18.156 1 95 176 SER A N 1
ATOM 1363 C CA . SER A 1 176 ? 14.281 -22.156 18.547 1 95 176 SER A CA 1
ATOM 1364 C C . SER A 1 176 ? 15.453 -21.391 17.938 1 95 176 SER A C 1
ATOM 1366 O O . SER A 1 176 ? 16.453 -21.141 18.594 1 95 176 SER A O 1
ATOM 1368 N N . SER A 1 177 ? 15.32 -21.094 16.672 1 93.06 177 SER A N 1
ATOM 1369 C CA . SER A 1 177 ? 16.25 -20.188 15.984 1 93.06 177 SER A CA 1
ATOM 1370 C C . SER A 1 177 ? 15.648 -18.812 15.797 1 93.06 177 SER A C 1
ATOM 1372 O O . SER A 1 177 ? 14.578 -18.656 15.211 1 93.06 177 SER A O 1
ATOM 1374 N N . SER A 1 178 ? 16.344 -17.828 16.25 1 94 178 SER A N 1
ATOM 1375 C CA . SER A 1 178 ? 15.812 -16.453 16.188 1 94 178 SER A CA 1
ATOM 1376 C C . SER A 1 178 ? 15.664 -16 14.742 1 94 178 SER A C 1
ATOM 1378 O O . SER A 1 178 ? 16.641 -15.93 14 1 94 178 SER A O 1
ATOM 1380 N N . PRO A 1 179 ? 14.516 -15.68 14.367 1 97.69 179 PRO A N 1
ATOM 1381 C CA . PRO A 1 179 ? 14.312 -15.219 12.992 1 97.69 179 PRO A CA 1
ATOM 1382 C C . PRO A 1 179 ? 14.992 -13.875 12.719 1 97.69 179 PRO A C 1
ATOM 1384 O O . PRO A 1 179 ? 15.047 -13.016 13.602 1 97.69 179 PRO A O 1
ATOM 1387 N N . THR A 1 180 ? 15.5 -13.719 11.539 1 98.12 180 THR A N 1
ATOM 1388 C CA . THR A 1 180 ? 15.922 -12.406 11.07 1 98.12 180 THR A CA 1
ATOM 1389 C C . THR A 1 180 ? 14.719 -11.562 10.664 1 98.12 180 THR A C 1
ATOM 1391 O O . THR A 1 180 ? 13.867 -12.016 9.898 1 98.12 180 THR A O 1
ATOM 1394 N N . VAL A 1 181 ? 14.703 -10.375 11.164 1 97.94 181 VAL A N 1
ATOM 1395 C CA . VAL A 1 181 ? 13.547 -9.516 10.922 1 97.94 181 VAL A CA 1
ATOM 1396 C C . VAL A 1 181 ? 13.836 -8.57 9.758 1 97.94 181 VAL A C 1
ATOM 1398 O O . VAL A 1 181 ? 14.914 -7.973 9.688 1 97.94 181 VAL A O 1
ATOM 1401 N N . VAL A 1 182 ? 12.906 -8.438 8.828 1 98.38 182 VAL A N 1
ATOM 1402 C CA . VAL A 1 182 ? 13.008 -7.504 7.715 1 98.38 182 VAL A CA 1
ATOM 1403 C C . VAL A 1 182 ? 11.656 -6.84 7.469 1 98.38 182 VAL A C 1
ATOM 1405 O O . VAL A 1 182 ? 10.609 -7.484 7.578 1 98.38 182 VAL A O 1
ATOM 1408 N N . ASP A 1 183 ? 11.641 -5.57 7.297 1 97.38 183 ASP A N 1
ATOM 1409 C CA . ASP A 1 183 ? 10.469 -4.773 6.953 1 97.38 183 ASP A CA 1
ATOM 1410 C C . ASP A 1 183 ? 10.812 -3.691 5.934 1 97.38 183 ASP A C 1
ATOM 1412 O O . ASP A 1 183 ? 11.922 -3.674 5.398 1 97.38 183 ASP A O 1
ATOM 1416 N N . TYR A 1 184 ? 9.891 -2.871 5.598 1 97.31 184 TYR A N 1
ATOM 1417 C CA . TYR A 1 184 ? 10.117 -1.852 4.578 1 97.31 184 TYR A CA 1
ATOM 1418 C C . TYR A 1 184 ? 11.156 -0.839 5.039 1 97.31 184 TYR A C 1
ATOM 1420 O O . TYR A 1 184 ? 11.922 -0.315 4.227 1 97.31 184 TYR A O 1
ATOM 1428 N N . ASP A 1 185 ? 11.156 -0.549 6.328 1 94.88 185 ASP A N 1
ATOM 1429 C CA . ASP A 1 185 ? 12.156 0.389 6.836 1 94.88 185 ASP A CA 1
ATOM 1430 C C . ASP A 1 185 ? 13.57 -0.086 6.52 1 94.88 185 ASP A C 1
ATOM 1432 O O . ASP A 1 185 ? 14.406 0.701 6.074 1 94.88 185 ASP A O 1
ATOM 1436 N N . LEU A 1 186 ? 13.797 -1.351 6.746 1 96.94 186 LEU A N 1
ATOM 1437 C CA . LEU A 1 186 ? 15.102 -1.929 6.418 1 96.94 186 LEU A CA 1
ATOM 1438 C C . LEU A 1 186 ? 15.32 -1.951 4.91 1 96.94 186 LEU A C 1
ATOM 1440 O O . LEU A 1 186 ? 16.391 -1.594 4.43 1 96.94 186 LEU A O 1
ATOM 1444 N N . LEU A 1 187 ? 14.352 -2.379 4.152 1 98.12 187 LEU A N 1
ATOM 1445 C CA . LEU A 1 187 ? 14.484 -2.496 2.703 1 98.12 187 LEU A CA 1
ATOM 1446 C C . LEU A 1 187 ? 14.852 -1.154 2.08 1 98.12 187 LEU A C 1
ATOM 1448 O O . LEU A 1 187 ? 15.641 -1.098 1.136 1 98.12 187 LEU A O 1
ATOM 1452 N N . LEU A 1 188 ? 14.297 -0.076 2.57 1 97.06 188 LEU A N 1
ATOM 1453 C CA . LEU A 1 188 ? 14.492 1.252 2 1 97.06 188 LEU A CA 1
ATOM 1454 C C . LEU A 1 188 ? 15.938 1.718 2.18 1 97.06 188 LEU A C 1
ATOM 1456 O O . LEU A 1 188 ? 16.359 2.686 1.546 1 97.06 188 LEU A O 1
ATOM 1460 N N . SER A 1 189 ? 16.672 1.042 3.016 1 96.38 189 SER A N 1
ATOM 1461 C CA . SER A 1 189 ? 18.078 1.349 3.197 1 96.38 189 SER A CA 1
ATOM 1462 C C . SER A 1 189 ? 18.938 0.607 2.18 1 96.38 189 SER A C 1
ATOM 1464 O O . SER A 1 189 ? 20.156 0.822 2.109 1 96.38 189 SER A O 1
ATOM 1466 N N . LEU A 1 190 ? 18.312 -0.246 1.402 1 97.69 190 LEU A N 1
ATOM 1467 C CA . LEU A 1 190 ? 19.031 -1.053 0.422 1 97.69 190 LEU A CA 1
ATOM 1468 C C . LEU A 1 190 ? 18.875 -0.476 -0.98 1 97.69 190 LEU A C 1
ATOM 1470 O O . LEU A 1 190 ? 17.938 0.29 -1.236 1 97.69 190 LEU A O 1
ATOM 1474 N N . PRO A 1 191 ? 19.703 -0.784 -1.937 1 96.75 191 PRO A N 1
ATOM 1475 C CA . PRO A 1 191 ? 19.672 -0.193 -3.277 1 96.75 191 PRO A CA 1
ATOM 1476 C C . PRO A 1 191 ? 18.391 -0.503 -4.039 1 96.75 191 PRO A C 1
ATOM 1478 O O . PRO A 1 191 ? 17.875 -1.618 -3.947 1 96.75 191 PRO A O 1
ATOM 1481 N N . TYR A 1 192 ? 17.969 0.481 -4.797 1 96.31 192 TYR A N 1
ATOM 1482 C CA . TYR A 1 192 ? 16.781 0.333 -5.641 1 96.31 192 TYR A CA 1
ATOM 1483 C C . TYR A 1 192 ? 17.094 -0.506 -6.875 1 96.31 192 TYR A C 1
ATOM 1485 O O . TYR A 1 192 ? 16.203 -1.125 -7.457 1 96.31 192 TYR A O 1
ATOM 1493 N N . GLN A 1 193 ? 18.344 -0.475 -7.273 1 96.06 193 GLN A N 1
ATOM 1494 C CA . GLN A 1 193 ? 18.781 -1.125 -8.5 1 96.06 193 GLN A CA 1
ATOM 1495 C C . GLN A 1 193 ? 19.312 -2.531 -8.219 1 96.06 193 GLN A C 1
ATOM 1497 O O . GLN A 1 193 ? 19.625 -2.863 -7.078 1 96.06 193 GLN A O 1
ATOM 1502 N N . GLY A 1 194 ? 19.297 -3.342 -9.195 1 97 194 GLY A N 1
ATOM 1503 C CA . GLY A 1 194 ? 19.75 -4.711 -9.039 1 97 194 GLY A CA 1
ATOM 1504 C C . GLY A 1 194 ? 20.406 -5.266 -10.289 1 97 194 GLY A C 1
ATOM 1505 O O . GLY A 1 194 ? 20.281 -6.453 -10.586 1 97 194 GLY A O 1
ATOM 1506 N N . GLU A 1 195 ? 21.094 -4.438 -11.039 1 95 195 GLU A N 1
ATOM 1507 C CA . GLU A 1 195 ? 21.703 -4.844 -12.305 1 95 195 GLU A CA 1
ATOM 1508 C C . GLU A 1 195 ? 22.75 -5.93 -12.086 1 95 195 GLU A C 1
ATOM 1510 O O . GLU A 1 195 ? 22.938 -6.797 -12.945 1 95 195 GLU A O 1
ATOM 1515 N N . GLU A 1 196 ? 23.328 -5.949 -10.945 1 96 196 GLU A N 1
ATOM 1516 C CA . GLU A 1 196 ? 24.406 -6.891 -10.648 1 96 196 GLU A CA 1
ATOM 1517 C C . GLU A 1 196 ? 23.875 -8.312 -10.508 1 96 196 GLU A C 1
ATOM 1519 O O . GLU A 1 196 ? 24.641 -9.281 -10.594 1 96 196 GLU A O 1
ATOM 1524 N N . PHE A 1 197 ? 22.625 -8.461 -10.32 1 97.62 197 PHE A N 1
ATOM 1525 C CA . PHE A 1 197 ? 22.047 -9.781 -10.078 1 97.62 197 PHE A CA 1
ATOM 1526 C C . PHE A 1 197 ? 22.078 -10.617 -11.352 1 97.62 197 PHE A C 1
ATOM 1528 O O . PHE A 1 197 ? 21.969 -11.844 -11.289 1 97.62 197 PHE A O 1
ATOM 1535 N N . ALA A 1 198 ? 22.219 -10.008 -12.539 1 96 198 ALA A N 1
ATOM 1536 C CA . ALA A 1 198 ? 22.281 -10.727 -13.805 1 96 198 ALA A CA 1
ATOM 1537 C C . ALA A 1 198 ? 23.438 -11.711 -13.828 1 96 198 ALA A C 1
ATOM 1539 O O . ALA A 1 198 ? 23.312 -12.805 -14.398 1 96 198 ALA A O 1
ATOM 1540 N N . GLU A 1 199 ? 24.516 -11.336 -13.195 1 96.44 199 GLU A N 1
ATOM 1541 C CA . GLU A 1 199 ? 25.688 -12.188 -13.164 1 96.44 199 GLU A CA 1
ATOM 1542 C C . GLU A 1 199 ? 25.438 -13.469 -12.375 1 96.44 199 GLU A C 1
ATOM 1544 O O . GLU A 1 199 ? 26 -14.523 -12.688 1 96.44 199 GLU A O 1
ATOM 1549 N N . LEU A 1 200 ? 24.578 -13.438 -11.445 1 97.06 200 LEU A N 1
ATOM 1550 C CA . LEU A 1 200 ? 24.266 -14.586 -10.602 1 97.06 200 LEU A CA 1
ATOM 1551 C C . LEU A 1 200 ? 23.438 -15.609 -11.367 1 97.06 200 LEU A C 1
ATOM 1553 O O . LEU A 1 200 ? 23.359 -16.766 -10.969 1 97.06 200 LEU A O 1
ATOM 1557 N N . ARG A 1 201 ? 22.828 -15.148 -12.445 1 95.69 201 ARG A N 1
ATOM 1558 C CA . ARG A 1 201 ? 21.938 -16 -13.211 1 95.69 201 ARG A CA 1
ATOM 1559 C C . ARG A 1 201 ? 22.562 -16.375 -14.562 1 95.69 201 ARG A C 1
ATOM 1561 O O . ARG A 1 201 ? 21.859 -16.828 -15.461 1 95.69 201 ARG A O 1
ATOM 1568 N N . LYS A 1 202 ? 23.797 -16.156 -14.758 1 94.12 202 LYS A N 1
ATOM 1569 C CA . LYS A 1 202 ? 24.453 -16.281 -16.062 1 94.12 202 LYS A CA 1
ATOM 1570 C C . LYS A 1 202 ? 24.328 -17.703 -16.594 1 94.12 202 LYS A C 1
ATOM 1572 O O . LYS A 1 202 ? 24.359 -17.922 -17.812 1 94.12 202 LYS A O 1
ATOM 1577 N N . ASP A 1 203 ? 24.156 -18.703 -15.695 1 94.19 203 ASP A N 1
ATOM 1578 C CA . ASP A 1 203 ? 24.125 -20.094 -16.109 1 94.19 203 ASP A CA 1
ATOM 1579 C C . ASP A 1 203 ? 22.703 -20.672 -16.031 1 94.19 203 ASP A C 1
ATOM 1581 O O . ASP A 1 203 ? 22.516 -21.875 -16.172 1 94.19 203 ASP A O 1
ATOM 1585 N N . ILE A 1 204 ? 21.734 -19.859 -15.789 1 96.44 204 ILE A N 1
ATOM 1586 C CA . ILE A 1 204 ? 20.359 -20.328 -15.641 1 96.44 204 ILE A CA 1
ATOM 1587 C C . ILE A 1 204 ? 19.656 -20.266 -17 1 96.44 204 ILE A C 1
ATOM 1589 O O . ILE A 1 204 ? 19.688 -19.234 -17.672 1 96.44 204 ILE A O 1
ATOM 1593 N N . LYS A 1 205 ? 19.094 -21.406 -17.328 1 95.12 205 LYS A N 1
ATOM 1594 C CA . LYS A 1 205 ? 18.297 -21.516 -18.562 1 95.12 205 LYS A CA 1
ATOM 1595 C C . LYS A 1 205 ? 16.797 -21.5 -18.234 1 95.12 205 LYS A C 1
ATOM 1597 O O . LYS A 1 205 ? 16.391 -21.781 -17.109 1 95.12 205 LYS A O 1
ATOM 1602 N N . PHE A 1 206 ? 16.062 -21.234 -19.297 1 94.44 206 PHE A N 1
ATOM 1603 C CA . PHE A 1 206 ? 14.617 -21.141 -19.125 1 94.44 206 PHE A CA 1
ATOM 1604 C C . PHE A 1 206 ? 14.023 -22.469 -18.719 1 94.44 206 PHE A C 1
ATOM 1606 O O . PHE A 1 206 ? 12.945 -22.516 -18.109 1 94.44 206 PHE A O 1
ATOM 1613 N N . THR A 1 207 ? 14.742 -23.609 -18.953 1 92 207 THR A N 1
ATOM 1614 C CA . THR A 1 207 ? 14.273 -24.953 -18.656 1 92 207 THR A CA 1
ATOM 1615 C C . THR A 1 207 ? 14.703 -25.375 -17.266 1 92 207 THR A C 1
ATOM 1617 O O . THR A 1 207 ? 14.328 -26.453 -16.797 1 92 207 THR A O 1
ATOM 1620 N N . ASP A 1 208 ? 15.477 -24.5 -16.641 1 95.38 208 ASP A N 1
ATOM 1621 C CA . ASP A 1 208 ? 15.883 -24.797 -15.266 1 95.38 208 ASP A CA 1
ATOM 1622 C C . ASP A 1 208 ? 14.742 -24.531 -14.289 1 95.38 208 ASP A C 1
ATOM 1624 O O . ASP A 1 208 ? 13.727 -23.938 -14.656 1 95.38 208 ASP A O 1
ATOM 1628 N N . LEU A 1 209 ? 14.93 -24.984 -13.023 1 96.19 209 LEU A N 1
ATOM 1629 C CA . LEU A 1 209 ? 13.875 -24.906 -12.016 1 96.19 209 LEU A CA 1
ATOM 1630 C C . LEU A 1 209 ? 13.734 -23.469 -11.492 1 96.19 209 LEU A C 1
ATOM 1632 O O . LEU A 1 209 ? 14.734 -22.828 -11.148 1 96.19 209 LEU A O 1
ATOM 1636 N N . PHE A 1 210 ? 12.555 -23.031 -11.539 1 96.19 210 PHE A N 1
ATOM 1637 C CA . PHE A 1 210 ? 12.156 -21.828 -10.812 1 96.19 210 PHE A CA 1
ATOM 1638 C C . PHE A 1 210 ? 11.945 -22.141 -9.336 1 96.19 210 PHE A C 1
ATOM 1640 O O . PHE A 1 210 ? 12.352 -21.359 -8.469 1 96.19 210 PHE A O 1
ATOM 1647 N N . GLY A 1 211 ? 11.281 -23.234 -9.18 1 96.94 211 GLY A N 1
ATOM 1648 C CA . GLY A 1 211 ? 10.992 -23.641 -7.816 1 96.94 211 GLY A CA 1
ATOM 1649 C C . GLY A 1 211 ? 9.977 -24.766 -7.727 1 96.94 211 GLY A C 1
ATOM 1650 O O . GLY A 1 211 ? 9.938 -25.641 -8.594 1 96.94 211 GLY A O 1
ATOM 1651 N N . TYR A 1 212 ? 9.281 -24.766 -6.52 1 96.75 212 TYR A N 1
ATOM 1652 C CA . TYR A 1 212 ? 8.406 -25.891 -6.211 1 96.75 212 TYR A CA 1
ATOM 1653 C C . TYR A 1 212 ? 7.016 -25.406 -5.805 1 96.75 212 TYR A C 1
ATOM 1655 O O . TYR A 1 212 ? 6.883 -24.422 -5.07 1 96.75 212 TYR A O 1
ATOM 1663 N N . ILE A 1 213 ? 6.004 -26.062 -6.32 1 95.62 213 ILE A N 1
ATOM 1664 C CA . ILE A 1 213 ? 4.625 -25.953 -5.855 1 95.62 213 ILE A CA 1
ATOM 1665 C C . ILE A 1 213 ? 4.164 -27.281 -5.285 1 95.62 213 ILE A C 1
ATOM 1667 O O . ILE A 1 213 ? 4.332 -28.328 -5.918 1 95.62 213 ILE A O 1
ATOM 1671 N N . TYR A 1 214 ? 3.602 -27.203 -4.113 1 94.94 214 TYR A N 1
ATOM 1672 C CA . TYR A 1 214 ? 3.258 -28.453 -3.434 1 94.94 214 TYR A CA 1
ATOM 1673 C C . TYR A 1 214 ? 1.861 -28.922 -3.828 1 94.94 214 TYR A C 1
ATOM 1675 O O . TYR A 1 214 ? 0.932 -28.109 -3.922 1 94.94 214 TYR A O 1
ATOM 1683 N N . THR A 1 215 ? 1.748 -30.219 -4.121 1 88.62 215 THR A N 1
ATOM 1684 C CA . THR A 1 215 ? 0.481 -30.844 -4.484 1 88.62 215 THR A CA 1
ATOM 1685 C C . THR A 1 215 ? 0.139 -31.984 -3.521 1 88.62 215 THR A C 1
ATOM 1687 O O . THR A 1 215 ? 1.001 -32.438 -2.775 1 88.62 215 THR A O 1
ATOM 1690 N N . SER A 1 216 ? -1.244 -32.25 -3.459 1 81.44 216 SER A N 1
ATOM 1691 C CA . SER A 1 216 ? -1.683 -33.312 -2.584 1 81.44 216 SER A CA 1
ATOM 1692 C C . SER A 1 216 ? -1.173 -34.688 -3.076 1 81.44 216 SER A C 1
ATOM 1694 O O . SER A 1 216 ? -1.165 -34.938 -4.277 1 81.44 216 SER A O 1
ATOM 1696 N N . GLY A 1 217 ? -0.445 -35.375 -2.213 1 68.06 217 GLY A N 1
ATOM 1697 C CA . GLY A 1 217 ? 0.094 -36.688 -2.576 1 68.06 217 GLY A CA 1
ATOM 1698 C C . GLY A 1 217 ? -0.835 -37.844 -2.229 1 68.06 217 GLY A C 1
ATOM 1699 O O . GLY A 1 217 ? -1.738 -37.688 -1.403 1 68.06 217 GLY A O 1
ATOM 1700 N N . THR A 1 218 ? -0.711 -38.906 -2.891 1 60.72 218 THR A N 1
ATOM 1701 C CA . THR A 1 218 ? -1.472 -40.125 -2.629 1 60.72 218 THR A CA 1
ATOM 1702 C C . THR A 1 218 ? -1.107 -40.719 -1.267 1 60.72 218 THR A C 1
ATOM 1704 O O . THR A 1 218 ? -1.921 -41.406 -0.641 1 60.72 218 THR A O 1
ATOM 1707 N N . THR A 1 219 ? 0.074 -40.438 -0.833 1 66.56 219 THR A N 1
ATOM 1708 C CA . THR A 1 219 ? 0.551 -40.969 0.436 1 66.56 219 THR A CA 1
ATOM 1709 C C . THR A 1 219 ? 0.153 -40.062 1.593 1 66.56 219 THR A C 1
ATOM 1711 O O . THR A 1 219 ? 0.524 -40.312 2.742 1 66.56 219 THR A O 1
ATOM 1714 N N . GLY A 1 220 ? -0.466 -39.031 1.347 1 79.12 220 GLY A N 1
ATOM 1715 C CA . GLY A 1 220 ? -0.949 -38.125 2.383 1 79.12 220 GLY A CA 1
ATOM 1716 C C . GLY A 1 220 ? -0.064 -36.906 2.574 1 79.12 220 GLY A C 1
ATOM 1717 O O . GLY A 1 220 ? -0.549 -35.812 2.932 1 79.12 220 GLY A O 1
ATOM 1718 N N . LEU A 1 221 ? 1.34 -37.062 2.404 1 86.88 221 LEU A N 1
ATOM 1719 C CA . LEU A 1 221 ? 2.217 -35.906 2.537 1 86.88 221 LEU A CA 1
ATOM 1720 C C . LEU A 1 221 ? 2.324 -35.156 1.214 1 86.88 221 LEU A C 1
ATOM 1722 O O . LEU A 1 221 ? 2.34 -35.781 0.145 1 86.88 221 LEU A O 1
ATOM 1726 N N . PRO A 1 222 ? 2.488 -33.906 1.302 1 90.94 222 PRO A N 1
ATOM 1727 C CA . PRO A 1 222 ? 2.553 -33.094 0.07 1 90.94 222 PRO A CA 1
ATOM 1728 C C . PRO A 1 222 ? 3.789 -33.406 -0.77 1 90.94 222 PRO A C 1
ATOM 1730 O O . PRO A 1 222 ? 4.855 -33.719 -0.221 1 90.94 222 PRO A O 1
ATOM 1733 N N . LYS A 1 223 ? 3.602 -33.406 -2.119 1 91.25 223 LYS A N 1
ATOM 1734 C CA . LYS A 1 223 ? 4.695 -33.562 -3.07 1 91.25 223 LYS A CA 1
ATOM 1735 C C . LYS A 1 223 ? 5.137 -32.219 -3.641 1 91.25 223 LYS A C 1
ATOM 1737 O O . LYS A 1 223 ? 4.305 -31.359 -3.924 1 91.25 223 LYS A O 1
ATOM 1742 N N . ALA A 1 224 ? 6.445 -32.094 -3.74 1 94.31 224 ALA A N 1
ATOM 1743 C CA . ALA A 1 224 ? 6.988 -30.859 -4.32 1 94.31 224 ALA A CA 1
ATOM 1744 C C . ALA A 1 224 ? 7.094 -30.969 -5.836 1 94.31 224 ALA A C 1
ATOM 1746 O O . ALA A 1 224 ? 8.078 -31.484 -6.363 1 94.31 224 ALA A O 1
ATOM 1747 N N . ALA A 1 225 ? 6.094 -30.453 -6.539 1 91.69 225 ALA A N 1
ATOM 1748 C CA . ALA A 1 225 ? 6.129 -30.453 -8 1 91.69 225 ALA A CA 1
ATOM 1749 C C . ALA A 1 225 ? 7.172 -29.469 -8.523 1 91.69 225 ALA A C 1
ATOM 1751 O O . ALA A 1 225 ? 7.207 -28.312 -8.094 1 91.69 225 ALA A O 1
ATOM 1752 N N . LYS A 1 226 ? 7.996 -29.938 -9.438 1 93.31 226 LYS A N 1
ATOM 1753 C CA . LYS A 1 226 ? 9.039 -29.094 -10.031 1 93.31 226 LYS A CA 1
ATOM 1754 C C . LYS A 1 226 ? 8.445 -28.141 -11.055 1 93.31 226 LYS A C 1
ATOM 1756 O O . LYS A 1 226 ? 7.758 -28.562 -11.984 1 93.31 226 LYS A O 1
ATOM 1761 N N . MET A 1 227 ? 8.695 -26.859 -10.82 1 93.75 227 MET A N 1
ATOM 1762 C CA . MET A 1 227 ? 8.266 -25.828 -11.742 1 93.75 227 MET A CA 1
ATOM 1763 C C . MET A 1 227 ? 9.461 -25.141 -12.398 1 93.75 227 MET A C 1
ATOM 1765 O O . MET A 1 227 ? 10.297 -24.547 -11.719 1 93.75 227 MET A O 1
ATOM 1769 N N . THR A 1 228 ? 9.516 -25.25 -13.734 1 93.06 228 THR A N 1
ATOM 1770 C CA . THR A 1 228 ? 10.594 -24.547 -14.438 1 93.06 228 THR A CA 1
ATOM 1771 C C . THR A 1 228 ? 10.211 -23.109 -14.719 1 93.06 228 THR A C 1
ATOM 1773 O O . THR A 1 228 ? 9.039 -22.734 -14.625 1 93.06 228 THR A O 1
ATOM 1776 N N . HIS A 1 229 ? 11.227 -22.266 -15.008 1 95 229 HIS A N 1
ATOM 1777 C CA . HIS A 1 229 ? 10.953 -20.906 -15.438 1 95 229 HIS A CA 1
ATOM 1778 C C . HIS A 1 229 ? 10.039 -20.875 -16.656 1 95 229 HIS A C 1
ATOM 1780 O O . HIS A 1 229 ? 9.094 -20.094 -16.719 1 95 229 HIS A O 1
ATOM 1786 N N . ALA A 1 230 ? 10.25 -21.797 -17.547 1 90 230 ALA A N 1
ATOM 1787 C CA . ALA A 1 230 ? 9.469 -21.875 -18.781 1 90 230 ALA A CA 1
ATOM 1788 C C . ALA A 1 230 ? 8.023 -22.266 -18.5 1 90 230 ALA A C 1
ATOM 1790 O O . ALA A 1 230 ? 7.098 -21.719 -19.109 1 90 230 ALA A O 1
ATOM 1791 N N . LYS A 1 231 ? 7.855 -23.188 -17.641 1 87.62 231 LYS A N 1
ATOM 1792 C CA . LYS A 1 231 ? 6.504 -23.625 -17.297 1 87.62 231 LYS A CA 1
ATOM 1793 C C . LYS A 1 231 ? 5.715 -22.484 -16.641 1 87.62 231 LYS A C 1
ATOM 1795 O O . LYS A 1 231 ? 4.555 -22.25 -16.984 1 87.62 231 LYS A O 1
ATOM 1800 N N . MET A 1 232 ? 6.352 -21.797 -15.727 1 92.38 232 MET A N 1
ATOM 1801 C CA . MET A 1 232 ? 5.699 -20.656 -15.109 1 92.38 232 MET A CA 1
ATOM 1802 C C . MET A 1 232 ? 5.277 -19.625 -16.156 1 92.38 232 MET A C 1
ATOM 1804 O O . MET A 1 232 ? 4.152 -19.125 -16.125 1 92.38 232 MET A O 1
ATOM 1808 N N . TYR A 1 233 ? 6.137 -19.359 -17.078 1 91.38 233 TYR A N 1
ATOM 1809 C CA . TYR A 1 233 ? 5.863 -18.406 -18.141 1 91.38 233 TYR A CA 1
ATOM 1810 C C . TYR A 1 233 ? 4.68 -18.875 -19 1 91.38 233 TYR A C 1
ATOM 1812 O O . TYR A 1 233 ? 3.771 -18.094 -19.281 1 91.38 233 TYR A O 1
ATOM 1820 N N . THR A 1 234 ? 4.668 -20.094 -19.328 1 85.56 234 THR A N 1
ATOM 1821 C CA . THR A 1 234 ? 3.654 -20.641 -20.219 1 85.56 234 THR A CA 1
ATOM 1822 C C . THR A 1 234 ? 2.275 -20.594 -19.562 1 85.56 234 THR A C 1
ATOM 1824 O O . THR A 1 234 ? 1.276 -20.312 -20.234 1 85.56 234 THR A O 1
ATOM 1827 N N . LEU A 1 235 ? 2.283 -20.844 -18.312 1 85.81 235 LEU A N 1
ATOM 1828 C CA . LEU A 1 235 ? 1.011 -20.781 -17.609 1 85.81 235 LEU A CA 1
ATOM 1829 C C . LEU A 1 235 ? 0.414 -19.375 -17.688 1 85.81 235 LEU A C 1
ATOM 1831 O O . LEU A 1 235 ? -0.809 -19.219 -17.719 1 85.81 235 LEU A O 1
ATOM 1835 N N . GLY A 1 236 ? 1.214 -18.406 -17.734 1 87.81 236 GLY A N 1
ATOM 1836 C CA . GLY A 1 236 ? 0.758 -17.031 -17.797 1 87.81 236 GLY A CA 1
ATOM 1837 C C . GLY A 1 236 ? 0.171 -16.656 -19.141 1 87.81 236 GLY A C 1
ATOM 1838 O O . GLY A 1 236 ? -0.532 -15.656 -19.266 1 87.81 236 GLY A O 1
ATOM 1839 N N . THR A 1 237 ? 0.396 -17.453 -20.141 1 84.25 237 THR A N 1
ATOM 1840 C CA . THR A 1 237 ? -0.015 -17.094 -21.5 1 84.25 237 THR A CA 1
ATOM 1841 C C . THR A 1 237 ? -1.496 -17.406 -21.703 1 84.25 237 THR A C 1
ATOM 1843 O O . THR A 1 237 ? -2.074 -17.016 -22.734 1 84.25 237 THR A O 1
ATOM 1846 N N . ILE A 1 238 ? -2.125 -17.953 -20.703 1 82 238 ILE A N 1
ATOM 1847 C CA . ILE A 1 238 ? -3.545 -18.297 -20.781 1 82 238 ILE A CA 1
ATOM 1848 C C . ILE A 1 238 ? -4.359 -17.016 -20.984 1 82 238 ILE A C 1
ATOM 1850 O O . ILE A 1 238 ? -5.445 -17.047 -21.562 1 82 238 ILE A O 1
ATOM 1854 N N . GLY A 1 239 ? -3.893 -15.914 -20.484 1 84.69 239 GLY A N 1
ATOM 1855 C CA . GLY A 1 239 ? -4.574 -14.641 -20.641 1 84.69 239 GLY A CA 1
ATOM 1856 C C . GLY A 1 239 ? -4.777 -14.242 -22.094 1 84.69 239 GLY A C 1
ATOM 1857 O O . GLY A 1 239 ? -5.668 -13.445 -22.406 1 84.69 239 GLY A O 1
ATOM 1858 N N . ARG A 1 240 ? -3.973 -14.805 -22.938 1 82.94 240 ARG A N 1
ATOM 1859 C CA . ARG A 1 240 ? -4.074 -14.484 -24.359 1 82.94 240 ARG A CA 1
ATOM 1860 C C . ARG A 1 240 ? -5.43 -14.906 -24.906 1 82.94 240 ARG A C 1
ATOM 1862 O O . ARG A 1 240 ? -5.949 -14.273 -25.844 1 82.94 240 ARG A O 1
ATOM 1869 N N . LEU A 1 241 ? -5.992 -15.914 -24.359 1 83.5 241 LEU A N 1
ATOM 1870 C CA . LEU A 1 241 ? -7.289 -16.406 -24.812 1 83.5 241 LEU A CA 1
ATOM 1871 C C . LEU A 1 241 ? -8.367 -15.344 -24.625 1 83.5 241 LEU A C 1
ATOM 1873 O O . LEU A 1 241 ? -9.336 -15.289 -25.375 1 83.5 241 LEU A O 1
ATOM 1877 N N . LEU A 1 242 ? -8.164 -14.539 -23.641 1 89.25 242 LEU A N 1
ATOM 1878 C CA . LEU A 1 242 ? -9.102 -13.453 -23.375 1 89.25 242 LEU A CA 1
ATOM 1879 C C . LEU A 1 242 ? -8.516 -12.117 -23.812 1 89.25 242 LEU A C 1
ATOM 1881 O O . LEU A 1 242 ? -9.023 -11.055 -23.438 1 89.25 242 LEU A O 1
ATOM 1885 N N . SER A 1 243 ? -7.375 -12.117 -24.5 1 90.56 243 SER A N 1
ATOM 1886 C CA . SER A 1 243 ? -6.703 -10.922 -24.984 1 90.56 243 SER A CA 1
ATOM 1887 C C . SER A 1 243 ? -6.383 -9.961 -23.844 1 90.56 243 SER A C 1
ATOM 1889 O O . SER A 1 243 ? -6.66 -8.766 -23.938 1 90.56 243 SER A O 1
ATOM 1891 N N . VAL A 1 244 ? -5.922 -10.555 -22.828 1 94.5 244 VAL A N 1
ATOM 1892 C CA . VAL A 1 244 ? -5.559 -9.758 -21.672 1 94.5 244 VAL A CA 1
ATOM 1893 C C . VAL A 1 244 ? -4.367 -8.859 -22 1 94.5 244 VAL A C 1
ATOM 1895 O O . VAL A 1 244 ? -3.408 -9.305 -22.641 1 94.5 244 VAL A O 1
ATOM 1898 N N . GLY A 1 245 ? -4.398 -7.617 -21.594 1 95.31 245 GLY A N 1
ATOM 1899 C CA . GLY A 1 245 ? -3.338 -6.648 -21.812 1 95.31 245 GLY A CA 1
ATOM 1900 C C . GLY A 1 245 ? -3.436 -5.434 -20.906 1 95.31 245 GLY A C 1
ATOM 1901 O O . GLY A 1 245 ? -4.172 -5.449 -19.922 1 95.31 245 GLY A O 1
ATOM 1902 N N . PRO A 1 246 ? -2.639 -4.445 -21.359 1 95.69 246 PRO A N 1
ATOM 1903 C CA . PRO A 1 246 ? -2.717 -3.205 -20.578 1 95.69 246 PRO A CA 1
ATOM 1904 C C . PRO A 1 246 ? -4.133 -2.641 -20.516 1 95.69 246 PRO A C 1
ATOM 1906 O O . PRO A 1 246 ? -4.836 -2.604 -21.531 1 95.69 246 PRO A O 1
ATOM 1909 N N . GLY A 1 247 ? -4.594 -2.293 -19.375 1 94.62 247 GLY A N 1
ATOM 1910 C CA . GLY A 1 247 ? -5.941 -1.789 -19.172 1 94.62 247 GLY A CA 1
ATOM 1911 C C . GLY A 1 247 ? -6.867 -2.801 -18.516 1 94.62 247 GLY A C 1
ATOM 1912 O O . GLY A 1 247 ? -7.91 -2.436 -17.969 1 94.62 247 GLY A O 1
ATOM 1913 N N . ASP A 1 248 ? -6.477 -4.082 -18.641 1 97.75 248 ASP A N 1
ATOM 1914 C CA . ASP A 1 248 ? -7.262 -5.121 -17.969 1 97.75 248 ASP A CA 1
ATOM 1915 C C . ASP A 1 248 ? -6.875 -5.238 -16.5 1 97.75 248 ASP A C 1
ATOM 1917 O O . ASP A 1 248 ? -5.719 -5.012 -16.141 1 97.75 248 ASP A O 1
ATOM 1921 N N . ILE A 1 249 ? -7.84 -5.555 -15.742 1 98.38 249 ILE A N 1
ATOM 1922 C CA . ILE A 1 249 ? -7.648 -5.844 -14.32 1 98.38 249 ILE A CA 1
ATOM 1923 C C . ILE A 1 249 ? -8.164 -7.246 -14.008 1 98.38 249 ILE A C 1
ATOM 1925 O O . ILE A 1 249 ? -9.359 -7.516 -14.141 1 98.38 249 ILE A O 1
ATOM 1929 N N . LEU A 1 250 ? -7.289 -8.125 -13.594 1 98.44 250 LEU A N 1
ATOM 1930 C CA . LEU A 1 250 ? -7.617 -9.5 -13.234 1 98.44 250 LEU A CA 1
ATOM 1931 C C . LEU A 1 250 ? -7.805 -9.633 -11.727 1 98.44 250 LEU A C 1
ATOM 1933 O O . LEU A 1 250 ? -6.879 -9.375 -10.953 1 98.44 250 LEU A O 1
ATOM 1937 N N . TYR A 1 251 ? -8.977 -10.031 -11.32 1 98.56 251 TYR A N 1
ATOM 1938 C CA . TYR A 1 251 ? -9.258 -10.25 -9.906 1 98.56 251 TYR A CA 1
ATOM 1939 C C . TYR A 1 251 ? -8.938 -11.68 -9.5 1 98.56 251 TYR A C 1
ATOM 1941 O O . TYR A 1 251 ? -9.375 -12.633 -10.156 1 98.56 251 TYR A O 1
ATOM 1949 N N . THR A 1 252 ? -8.125 -11.836 -8.406 1 98.25 252 THR A N 1
ATOM 1950 C CA . THR A 1 252 ? -7.918 -13.188 -7.902 1 98.25 252 THR A CA 1
ATOM 1951 C C . THR A 1 252 ? -7.883 -13.195 -6.375 1 98.25 252 THR A C 1
ATOM 1953 O O . THR A 1 252 ? -7.266 -12.32 -5.758 1 98.25 252 TH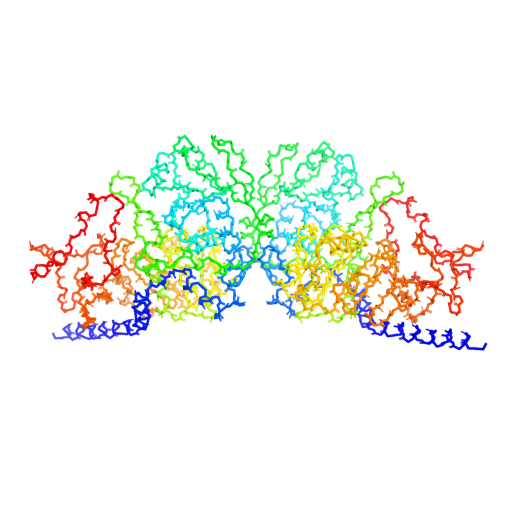R A O 1
ATOM 1956 N N . CYS A 1 253 ? -8.625 -14.133 -5.828 1 98.06 253 CYS A N 1
ATOM 1957 C CA . CYS A 1 253 ? -8.594 -14.414 -4.398 1 98.06 253 CYS A CA 1
ATOM 1958 C C . CYS A 1 253 ? -8.023 -15.805 -4.133 1 98.06 253 CYS A C 1
ATOM 1960 O O . CYS A 1 253 ? -8.086 -16.297 -3.006 1 98.06 253 CYS A O 1
ATOM 1962 N N . LEU A 1 254 ? -7.52 -16.438 -5.227 1 97.69 254 LEU A N 1
ATOM 1963 C CA . LEU A 1 254 ? -6.922 -17.75 -5.098 1 97.69 254 LEU A CA 1
ATOM 1964 C C . LEU A 1 254 ? -5.543 -17.672 -4.445 1 97.69 254 LEU A C 1
ATOM 1966 O O . LEU A 1 254 ? -4.781 -16.734 -4.719 1 97.69 254 LEU A O 1
ATOM 1970 N N . PRO A 1 255 ? -5.203 -18.672 -3.619 1 97.25 255 PRO A N 1
ATOM 1971 C CA . PRO A 1 255 ? -3.9 -18.609 -2.951 1 97.25 255 PRO A CA 1
ATOM 1972 C C . PRO A 1 255 ? -2.732 -18.578 -3.936 1 97.25 255 PRO A C 1
ATOM 1974 O O . PRO A 1 255 ? -2.689 -19.391 -4.867 1 97.25 255 PRO A O 1
ATOM 1977 N N . LEU A 1 256 ? -1.788 -17.766 -3.676 1 97.81 256 LEU A N 1
ATOM 1978 C CA . LEU A 1 256 ? -0.672 -17.562 -4.594 1 97.81 256 LEU A CA 1
ATOM 1979 C C . LEU A 1 256 ? 0.318 -18.719 -4.504 1 97.81 256 LEU A C 1
ATOM 1981 O O . LEU A 1 256 ? 1.164 -18.891 -5.383 1 97.81 256 LEU A O 1
ATOM 1985 N N . TYR A 1 257 ? 0.216 -19.531 -3.438 1 96.88 257 TYR A N 1
ATOM 1986 C CA . TYR A 1 257 ? 1.137 -20.656 -3.326 1 96.88 257 TYR A CA 1
ATOM 1987 C C . TYR A 1 257 ? 0.714 -21.797 -4.238 1 96.88 257 TYR A C 1
ATOM 1989 O O . TYR A 1 257 ? 1.471 -22.75 -4.445 1 96.88 257 TYR A O 1
ATOM 1997 N N . HIS A 1 258 ? -0.442 -21.672 -4.809 1 94.5 258 HIS A N 1
ATOM 1998 C CA . HIS A 1 258 ? -0.92 -22.641 -5.785 1 94.5 258 HIS A CA 1
ATOM 1999 C C . HIS A 1 258 ? -0.691 -22.156 -7.211 1 94.5 258 HIS A C 1
ATOM 2001 O O . HIS A 1 258 ? -0.584 -20.953 -7.449 1 94.5 258 HIS A O 1
ATOM 2007 N N . SER A 1 259 ? -0.725 -23.125 -8.117 1 91.38 259 SER A N 1
ATOM 2008 C CA . SER A 1 259 ? -0.461 -22.812 -9.523 1 91.38 259 SER A CA 1
ATOM 2009 C C . SER A 1 259 ? -1.54 -21.906 -10.094 1 91.38 259 SER A C 1
ATOM 2011 O O . SER A 1 259 ? -1.249 -21.031 -10.914 1 91.38 259 SER A O 1
ATOM 2013 N N . ALA A 1 260 ? -2.73 -22.078 -9.688 1 89.69 260 ALA A N 1
ATOM 2014 C CA . ALA A 1 260 ? -3.818 -21.266 -10.219 1 89.69 260 ALA A CA 1
ATOM 2015 C C . ALA A 1 260 ? -3.619 -19.797 -9.883 1 89.69 260 ALA A C 1
ATOM 2017 O O . ALA A 1 260 ? -3.689 -18.938 -10.766 1 89.69 260 ALA A O 1
ATOM 2018 N N . GLY A 1 261 ? -3.363 -19.5 -8.641 1 91.62 261 GLY A N 1
ATOM 2019 C CA . GLY A 1 261 ? -3.15 -18.125 -8.234 1 91.62 261 GLY A CA 1
ATOM 2020 C C . GLY A 1 261 ? -1.786 -17.578 -8.625 1 91.62 261 GLY A C 1
ATOM 2021 O O . GLY A 1 261 ? -1.687 -16.578 -9.32 1 91.62 261 GLY A O 1
ATOM 2022 N N . GLY A 1 262 ? -0.815 -18.234 -8.289 1 88.69 262 GLY A N 1
ATOM 2023 C CA . GLY A 1 262 ? 0.555 -17.766 -8.43 1 88.69 262 GLY A CA 1
ATOM 2024 C C . GLY A 1 262 ? 1.07 -17.859 -9.859 1 88.69 262 GLY A C 1
ATOM 2025 O O . GLY A 1 262 ? 1.783 -16.969 -10.328 1 88.69 262 GLY A O 1
ATOM 2026 N N . ALA A 1 263 ? 0.754 -18.875 -10.477 1 88.19 263 ALA A N 1
ATOM 2027 C CA . ALA A 1 263 ? 1.264 -19.047 -11.836 1 88.19 263 ALA A CA 1
ATOM 2028 C C . ALA A 1 263 ? 0.297 -18.469 -12.867 1 88.19 263 ALA A C 1
ATOM 2030 O O . ALA A 1 263 ? 0.54 -17.406 -13.422 1 88.19 263 ALA A O 1
ATOM 2031 N N . LEU A 1 264 ? -0.852 -18.953 -12.875 1 90.81 264 LEU A N 1
ATOM 2032 C CA . LEU A 1 264 ? -1.802 -18.5 -13.891 1 90.81 264 LEU A CA 1
ATOM 2033 C C . LEU A 1 264 ? -2.195 -17.047 -13.664 1 90.81 264 LEU A C 1
ATOM 2035 O O . LEU A 1 264 ? -2.164 -16.25 -14.594 1 90.81 264 LEU A O 1
ATOM 2039 N N . GLY A 1 265 ? -2.486 -16.703 -12.477 1 94.62 265 GLY A N 1
ATOM 2040 C CA . GLY A 1 265 ? -2.945 -15.352 -12.18 1 94.62 265 GLY A CA 1
ATOM 2041 C C . GLY A 1 265 ? -1.838 -14.312 -12.234 1 94.62 265 GLY A C 1
ATOM 2042 O O . GLY A 1 265 ? -1.869 -13.406 -13.062 1 94.62 265 GLY A O 1
ATOM 2043 N N . VAL A 1 266 ? -0.832 -14.461 -11.438 1 97.38 266 VAL A N 1
ATOM 2044 C CA . VAL A 1 266 ? 0.254 -13.492 -11.328 1 97.38 266 VAL A CA 1
ATOM 2045 C C . VAL A 1 266 ? 1.02 -13.43 -12.641 1 97.38 266 VAL A C 1
ATOM 2047 O O . VAL A 1 266 ? 1.271 -12.336 -13.164 1 97.38 266 VAL A O 1
ATOM 2050 N N . MET A 1 267 ? 1.333 -14.562 -13.234 1 95.88 267 MET A N 1
ATOM 2051 C CA . MET A 1 267 ? 2.125 -14.594 -14.461 1 95.88 267 MET A CA 1
ATOM 2052 C C . MET A 1 267 ? 1.344 -14 -15.625 1 95.88 267 MET A C 1
ATOM 2054 O O . MET A 1 267 ? 1.925 -13.367 -16.516 1 95.88 267 MET A O 1
ATOM 2058 N N . CYS A 1 268 ? 0.081 -14.258 -15.617 1 95.5 268 CYS A N 1
ATOM 2059 C CA . CYS A 1 268 ? -0.756 -13.664 -16.656 1 95.5 268 CYS A CA 1
ATOM 2060 C C . CYS A 1 268 ? -0.599 -12.148 -16.688 1 95.5 268 CYS A C 1
ATOM 2062 O O . CYS A 1 268 ? -0.368 -11.562 -17.75 1 95.5 268 CYS A O 1
ATOM 2064 N N . CYS A 1 269 ? -0.672 -11.539 -15.555 1 97.75 269 CYS A N 1
ATOM 2065 C CA . CYS A 1 269 ? -0.541 -10.094 -15.461 1 97.75 269 CYS A CA 1
ATOM 2066 C C . CYS A 1 269 ? 0.894 -9.656 -15.734 1 97.75 269 CYS A C 1
ATOM 2068 O O . CYS A 1 269 ? 1.126 -8.68 -16.453 1 97.75 269 CYS A O 1
ATOM 2070 N N . LEU A 1 270 ? 1.812 -10.398 -15.195 1 97.38 270 LEU A N 1
ATOM 2071 C CA . LEU A 1 270 ? 3.232 -10.086 -15.312 1 97.38 270 LEU A CA 1
ATOM 2072 C C . LEU A 1 270 ? 3.652 -10.016 -16.781 1 97.38 270 LEU A C 1
ATOM 2074 O O . LEU A 1 270 ? 4.406 -9.125 -17.172 1 97.38 270 LEU A O 1
ATOM 2078 N N . VAL A 1 271 ? 3.113 -10.883 -17.625 1 94.38 271 VAL A N 1
ATOM 2079 C CA . VAL A 1 271 ? 3.586 -10.977 -19 1 94.38 271 VAL A CA 1
ATOM 2080 C C . VAL A 1 271 ? 2.754 -10.07 -19.906 1 94.38 271 VAL A C 1
ATOM 2082 O O . VAL A 1 271 ? 3.236 -9.602 -20.938 1 94.38 271 VAL A O 1
ATOM 2085 N N . SER A 1 272 ? 1.531 -9.727 -19.531 1 95.44 272 SER A N 1
ATOM 2086 C CA . SER A 1 272 ? 0.617 -9.039 -20.438 1 95.44 272 SER A CA 1
ATOM 2087 C C . SER A 1 272 ? 0.586 -7.539 -20.156 1 95.44 272 SER A C 1
ATOM 2089 O O . SER A 1 272 ? 0.074 -6.766 -20.969 1 95.44 272 SER A O 1
ATOM 2091 N N . GLY A 1 273 ? 1.058 -7.125 -19 1 97.38 273 GLY A N 1
ATOM 2092 C CA . GLY A 1 273 ? 0.956 -5.723 -18.625 1 97.38 273 GLY A CA 1
ATOM 2093 C C . GLY A 1 273 ? -0.347 -5.383 -17.938 1 97.38 273 GLY A C 1
ATOM 2094 O O . GLY A 1 273 ? -0.624 -4.215 -17.656 1 97.38 273 GLY A O 1
ATOM 2095 N N . ALA A 1 274 ? -1.146 -6.402 -17.609 1 98.06 274 ALA A N 1
ATOM 2096 C CA . ALA A 1 274 ? -2.41 -6.199 -16.906 1 98.06 274 ALA A CA 1
ATOM 2097 C C . ALA A 1 274 ? -2.18 -5.945 -15.422 1 98.06 274 ALA A C 1
ATOM 2099 O O . ALA A 1 274 ? -1.054 -6.062 -14.938 1 98.06 274 ALA A O 1
ATOM 2100 N N . THR A 1 275 ? -3.213 -5.508 -14.781 1 98.38 275 THR A N 1
ATOM 2101 C CA . THR A 1 275 ? -3.193 -5.266 -13.344 1 98.38 275 THR A CA 1
ATOM 2102 C C . THR A 1 275 ? -3.816 -6.438 -12.594 1 98.38 275 THR A C 1
ATOM 2104 O O . THR A 1 275 ? -4.848 -6.969 -13.008 1 98.38 275 THR A O 1
ATOM 2107 N N . LEU A 1 276 ? -3.131 -6.859 -11.57 1 98.62 276 LEU A N 1
ATOM 2108 C CA . LEU A 1 276 ? -3.652 -7.891 -10.68 1 98.62 276 LEU A CA 1
ATOM 2109 C C . LEU A 1 276 ? -4.375 -7.27 -9.492 1 98.62 276 LEU A C 1
ATOM 2111 O O . LEU A 1 276 ? -3.75 -6.605 -8.656 1 98.62 276 LEU A O 1
ATOM 2115 N N . ALA A 1 277 ? -5.668 -7.387 -9.453 1 98.62 277 ALA A N 1
ATOM 2116 C CA . ALA A 1 277 ? -6.426 -7.086 -8.242 1 98.62 277 ALA A CA 1
ATOM 2117 C C . ALA A 1 277 ? -6.453 -8.289 -7.301 1 98.62 277 ALA A C 1
ATOM 2119 O O . ALA A 1 277 ? -7.191 -9.25 -7.535 1 98.62 277 ALA A O 1
ATOM 2120 N N . LEU A 1 278 ? -5.707 -8.211 -6.211 1 98.56 278 LEU A N 1
ATOM 2121 C CA . LEU A 1 278 ? -5.434 -9.344 -5.332 1 98.56 278 LEU A CA 1
ATOM 2122 C C . LEU A 1 278 ? -6.23 -9.227 -4.035 1 98.56 278 LEU A C 1
ATOM 2124 O O . LEU A 1 278 ? -6.23 -8.18 -3.391 1 98.56 278 LEU A O 1
ATOM 2128 N N . ALA A 1 279 ? -6.969 -10.297 -3.736 1 98.06 279 ALA A N 1
ATOM 2129 C CA . ALA A 1 279 ? -7.625 -10.398 -2.434 1 98.06 279 ALA A CA 1
ATOM 2130 C C . ALA A 1 279 ? -6.871 -11.344 -1.508 1 98.06 279 ALA A C 1
ATOM 2132 O O . ALA A 1 279 ? -6.262 -12.32 -1.965 1 98.06 279 ALA A O 1
ATOM 2133 N N . LYS A 1 280 ? -6.945 -11.086 -0.268 1 97.5 280 LYS A N 1
ATOM 2134 C CA . LYS A 1 280 ? -6.262 -11.906 0.725 1 97.5 280 LYS A CA 1
ATOM 2135 C C . LYS A 1 280 ? -6.812 -13.336 0.73 1 97.5 280 LYS A C 1
ATOM 2137 O O . LYS A 1 280 ? -6.055 -14.297 0.881 1 97.5 280 LYS A O 1
ATOM 2142 N N . ARG A 1 281 ? -8.125 -13.422 0.619 1 96 281 ARG A N 1
ATOM 2143 C CA . ARG A 1 281 ? -8.844 -14.695 0.583 1 96 281 ARG A CA 1
ATOM 2144 C C . ARG A 1 281 ? -10.219 -14.531 -0.053 1 96 281 ARG A C 1
ATOM 2146 O O . ARG A 1 281 ? -10.672 -13.406 -0.277 1 96 281 ARG A O 1
ATOM 2153 N N . PHE A 1 282 ? -10.867 -15.656 -0.276 1 97.06 282 PHE A N 1
ATOM 2154 C CA . PHE A 1 282 ? -12.195 -15.641 -0.871 1 97.06 282 PHE A CA 1
ATOM 2155 C C . PHE A 1 282 ? -13.227 -15.125 0.124 1 97.06 282 PHE A C 1
ATOM 2157 O O . PHE A 1 282 ? -13.195 -15.484 1.303 1 97.06 282 PHE A O 1
ATOM 2164 N N . SER A 1 283 ? -14.062 -14.273 -0.351 1 96.94 283 SER A N 1
ATOM 2165 C CA . SER A 1 283 ? -15.266 -13.82 0.341 1 96.94 283 SER A CA 1
ATOM 2166 C C . SER A 1 283 ? -16.438 -13.656 -0.627 1 96.94 283 SER A C 1
ATOM 2168 O O . SER A 1 283 ? -16.406 -12.797 -1.506 1 96.94 283 SER A O 1
ATOM 2170 N N . ALA A 1 284 ? -17.469 -14.438 -0.385 1 95.75 284 ALA A N 1
ATOM 2171 C CA . ALA A 1 284 ? -18.625 -14.352 -1.271 1 95.75 284 ALA A CA 1
ATOM 2172 C C . ALA A 1 284 ? -19.312 -12.992 -1.152 1 95.75 284 ALA A C 1
ATOM 2174 O O . ALA A 1 284 ? -19.797 -12.445 -2.145 1 95.75 284 ALA A O 1
ATOM 2175 N N . THR A 1 285 ? -19.312 -12.453 0.046 1 94.94 285 THR A N 1
ATOM 2176 C CA . THR A 1 285 ? -20 -11.203 0.315 1 94.94 285 THR A CA 1
ATOM 2177 C C . THR A 1 285 ? -19.281 -10.031 -0.353 1 94.94 285 THR A C 1
ATOM 2179 O O . THR A 1 285 ? -19.922 -9.086 -0.814 1 94.94 285 THR A O 1
ATOM 2182 N N . ARG A 1 286 ? -17.969 -10.125 -0.501 1 96.56 286 ARG A N 1
ATOM 2183 C CA . ARG A 1 286 ? -17.188 -9 -1.003 1 96.56 286 ARG A CA 1
ATOM 2184 C C . ARG A 1 286 ? -16.891 -9.156 -2.49 1 96.56 286 ARG A C 1
ATOM 2186 O O . ARG A 1 286 ? -16.5 -8.188 -3.158 1 96.56 286 ARG A O 1
ATOM 2193 N N . PHE A 1 287 ? -17.109 -10.281 -3.018 1 97.69 287 PHE A N 1
ATOM 2194 C CA . PHE A 1 287 ? -16.562 -10.695 -4.305 1 97.69 287 PHE A CA 1
ATOM 2195 C C . PHE A 1 287 ? -16.984 -9.734 -5.406 1 97.69 287 PHE A C 1
ATOM 2197 O O . PHE A 1 287 ? -16.156 -9.062 -6.008 1 97.69 287 PHE A O 1
ATOM 2204 N N . PHE A 1 288 ? -18.234 -9.555 -5.695 1 97.25 288 PHE A N 1
ATOM 2205 C CA . PHE A 1 288 ? -18.672 -8.773 -6.836 1 97.25 288 PHE A CA 1
ATOM 2206 C C . PHE A 1 288 ? -18.625 -7.281 -6.523 1 97.25 288 PHE A C 1
ATOM 2208 O O . PHE A 1 288 ? -18.484 -6.453 -7.426 1 97.25 288 PHE A O 1
ATOM 2215 N N . ASN A 1 289 ? -18.734 -6.938 -5.23 1 95.69 289 ASN A N 1
ATOM 2216 C CA . ASN A 1 289 ? -18.516 -5.543 -4.855 1 95.69 289 ASN A CA 1
ATOM 2217 C C . ASN A 1 289 ? -17.109 -5.078 -5.191 1 95.69 289 ASN A C 1
ATOM 2219 O O . ASN A 1 289 ? -16.922 -3.988 -5.734 1 95.69 289 ASN A O 1
ATOM 2223 N N . GLU A 1 290 ? -16.156 -5.906 -4.867 1 97.06 290 GLU A N 1
ATOM 2224 C CA . GLU A 1 290 ? -14.758 -5.582 -5.188 1 97.06 290 GLU A CA 1
ATOM 2225 C C . GLU A 1 290 ? -14.539 -5.535 -6.695 1 97.06 290 GLU A C 1
ATOM 2227 O O . GLU A 1 290 ? -13.883 -4.625 -7.203 1 97.06 290 GLU A O 1
ATOM 2232 N N . ILE A 1 291 ? -15.094 -6.477 -7.367 1 98 291 ILE A N 1
ATOM 2233 C CA . ILE A 1 291 ? -14.969 -6.535 -8.82 1 98 291 ILE A CA 1
ATOM 2234 C C . ILE A 1 291 ? -15.523 -5.258 -9.438 1 98 291 ILE A C 1
ATOM 2236 O O . ILE A 1 291 ? -14.914 -4.684 -10.344 1 98 291 ILE A O 1
ATOM 2240 N N . SER A 1 292 ? -16.656 -4.84 -8.953 1 97.56 292 SER A N 1
ATOM 2241 C CA . SER A 1 292 ? -17.297 -3.645 -9.469 1 97.56 292 SER A CA 1
ATOM 2242 C C . SER A 1 292 ? -16.5 -2.391 -9.148 1 97.56 292 SER A C 1
ATOM 2244 O O . SER A 1 292 ? -16.172 -1.605 -10.039 1 97.56 292 SER A O 1
ATOM 2246 N N . GLN A 1 293 ? -16.094 -2.258 -7.895 1 95 293 GLN A N 1
ATOM 2247 C CA . GLN A 1 293 ? -15.445 -1.037 -7.426 1 95 293 GLN A CA 1
ATOM 2248 C C . GLN A 1 293 ? -14.047 -0.892 -8.023 1 95 293 GLN A C 1
ATOM 2250 O O . GLN A 1 293 ? -13.594 0.223 -8.281 1 95 293 GLN A O 1
ATOM 2255 N N . LEU A 1 294 ? -13.406 -1.997 -8.312 1 96.31 294 LEU A N 1
ATOM 2256 C CA . LEU A 1 294 ? -12.055 -1.97 -8.867 1 96.31 294 LEU A CA 1
ATOM 2257 C C . LEU A 1 294 ? -12.094 -2.008 -10.391 1 96.31 294 LEU A C 1
ATOM 2259 O O . LEU A 1 294 ? -11.047 -1.966 -11.047 1 96.31 294 LEU A O 1
ATOM 2263 N N . ARG A 1 295 ? -13.281 -2.164 -10.969 1 96.75 295 ARG A N 1
ATOM 2264 C CA . ARG A 1 295 ? -13.492 -2.184 -12.414 1 96.75 295 ARG A CA 1
ATOM 2265 C C . ARG A 1 295 ? -12.742 -3.342 -13.062 1 96.75 295 ARG A C 1
ATOM 2267 O O . ARG A 1 295 ? -12.102 -3.168 -14.102 1 96.75 295 ARG A O 1
ATOM 2274 N N . CYS A 1 296 ? -12.789 -4.457 -12.367 1 98.44 296 CYS A N 1
ATOM 2275 C CA . CYS A 1 296 ? -12.133 -5.652 -12.898 1 98.44 296 CYS A CA 1
ATOM 2276 C C . CYS A 1 296 ? -12.773 -6.086 -14.211 1 98.44 296 CYS A C 1
ATOM 2278 O O . CYS A 1 296 ? -13.992 -6 -14.375 1 98.44 296 CYS A O 1
ATOM 2280 N N . THR A 1 297 ? -11.914 -6.617 -15.078 1 98.38 297 THR A N 1
ATOM 2281 C CA . THR A 1 297 ? -12.406 -7.035 -16.391 1 98.38 297 THR A CA 1
ATOM 2282 C C . THR A 1 297 ? -12.406 -8.555 -16.5 1 98.38 297 THR A C 1
ATOM 2284 O O . THR A 1 297 ? -13.055 -9.117 -17.391 1 98.38 297 THR A O 1
ATOM 2287 N N . ILE A 1 298 ? -11.648 -9.195 -15.688 1 98 298 ILE A N 1
ATOM 2288 C CA . ILE A 1 298 ? -11.531 -10.648 -15.656 1 98 298 ILE A CA 1
ATOM 2289 C C . ILE A 1 298 ? -11.391 -11.117 -14.211 1 98 298 ILE A C 1
ATOM 2291 O O . ILE A 1 298 ? -10.883 -10.383 -13.359 1 98 298 ILE A O 1
ATOM 2295 N N . PHE A 1 299 ? -11.891 -12.289 -13.906 1 97.81 299 PHE A N 1
ATOM 2296 C CA . PHE A 1 299 ? -11.586 -12.875 -12.602 1 97.81 299 PHE A CA 1
ATOM 2297 C C . PHE A 1 299 ? -11.25 -14.352 -12.742 1 97.81 299 PHE A C 1
ATOM 2299 O O . PHE A 1 299 ? -11.578 -14.977 -13.758 1 97.81 299 PHE A O 1
ATOM 2306 N N . GLN A 1 300 ? -10.547 -14.891 -11.734 1 97 300 GLN A N 1
ATOM 2307 C CA . GLN A 1 300 ? -10.219 -16.312 -11.664 1 97 300 GLN A CA 1
ATOM 2308 C C . GLN A 1 300 ? -11.195 -17.062 -10.758 1 97 300 GLN A C 1
ATOM 2310 O O . GLN A 1 300 ? -11.648 -16.516 -9.75 1 97 300 GLN A O 1
ATOM 2315 N N . TYR A 1 301 ? -11.406 -18.312 -11.148 1 95.62 301 TYR A N 1
ATOM 2316 C CA . TYR A 1 301 ? -12.25 -19.156 -10.312 1 95.62 301 TYR A CA 1
ATOM 2317 C C . TYR A 1 301 ? -11.711 -20.578 -10.234 1 95.62 301 TYR A C 1
ATOM 2319 O O . TYR A 1 301 ? -10.859 -20.969 -11.047 1 95.62 301 TYR A O 1
ATOM 2327 N N . ILE A 1 302 ? -12.07 -21.266 -9.156 1 94.75 302 ILE A N 1
ATOM 2328 C CA . ILE A 1 302 ? -12.039 -22.719 -9.086 1 94.75 302 ILE A CA 1
ATOM 2329 C C . ILE A 1 302 ? -13.445 -23.25 -8.828 1 94.75 302 ILE A C 1
ATOM 2331 O O . ILE A 1 302 ? -14.344 -22.5 -8.453 1 94.75 302 ILE A O 1
ATOM 2335 N N . GLY A 1 303 ? -13.625 -24.531 -9.055 1 91.75 303 GLY A N 1
ATOM 2336 C CA . GLY A 1 303 ? -14.953 -25.125 -8.984 1 91.75 303 GLY A CA 1
ATOM 2337 C C . GLY A 1 303 ? -15.695 -24.766 -7.707 1 91.75 303 GLY A C 1
ATOM 2338 O O . GLY A 1 303 ? -16.812 -24.25 -7.758 1 91.75 303 GLY A O 1
ATOM 2339 N N . GLU A 1 304 ? -15.078 -24.938 -6.609 1 92.81 304 GLU A N 1
ATOM 2340 C CA . GLU A 1 304 ? -15.711 -24.703 -5.32 1 92.81 304 GLU A CA 1
ATOM 2341 C C . GLU A 1 304 ? -16.078 -23.234 -5.152 1 92.81 304 GLU A C 1
ATOM 2343 O O . GLU A 1 304 ? -17.125 -22.906 -4.594 1 92.81 304 GLU A O 1
ATOM 2348 N N . LEU A 1 305 ? -15.273 -22.375 -5.609 1 95.75 305 LEU A N 1
ATOM 2349 C CA . LEU A 1 305 ? -15.547 -20.938 -5.578 1 95.75 305 LEU A CA 1
ATOM 2350 C C . LEU A 1 305 ? -16.797 -20.609 -6.395 1 95.75 305 LEU A C 1
ATOM 2352 O O . LEU A 1 305 ? -17.672 -19.875 -5.938 1 95.75 305 LEU A O 1
ATOM 2356 N N . GLY A 1 306 ? -16.906 -21.188 -7.578 1 95.38 306 GLY A N 1
ATOM 2357 C CA . GLY A 1 306 ? -18.094 -21 -8.391 1 95.38 306 GLY A CA 1
ATOM 2358 C C . GLY A 1 306 ? -19.359 -21.453 -7.699 1 95.38 306 GLY A C 1
ATOM 2359 O O . GLY A 1 306 ? -20.375 -20.75 -7.73 1 95.38 306 GLY A O 1
ATOM 2360 N N . ARG A 1 307 ? -19.234 -22.578 -7.102 1 95.38 307 ARG A N 1
ATOM 2361 C CA . ARG A 1 307 ? -20.375 -23.125 -6.379 1 95.38 307 ARG A CA 1
ATOM 2362 C C . ARG A 1 307 ? -20.781 -22.203 -5.238 1 95.38 307 ARG A C 1
ATOM 2364 O O . ARG A 1 307 ? -21.969 -21.922 -5.051 1 95.38 307 ARG A O 1
ATOM 2371 N N . TYR A 1 308 ? -19.844 -21.703 -4.492 1 96.75 308 TYR A N 1
ATOM 2372 C CA . TYR A 1 308 ? -20.109 -20.812 -3.373 1 96.75 308 TYR A CA 1
ATOM 2373 C C . TYR A 1 308 ? -20.781 -19.531 -3.85 1 96.75 308 TYR A C 1
ATOM 2375 O O . TYR A 1 308 ? -21.703 -19.031 -3.211 1 96.75 308 TYR A O 1
ATOM 2383 N N . LEU A 1 309 ? -20.312 -18.984 -4.941 1 97.44 309 LEU A N 1
ATOM 2384 C CA . LEU A 1 309 ? -20.875 -17.75 -5.484 1 97.44 309 LEU A CA 1
ATOM 2385 C C . LEU A 1 309 ? -22.328 -17.953 -5.898 1 97.44 309 LEU A C 1
ATOM 2387 O O . LEU A 1 309 ? -23.188 -17.109 -5.598 1 97.44 309 LEU A O 1
ATOM 2391 N N . VAL A 1 310 ? -22.578 -19.047 -6.555 1 96.94 310 VAL A N 1
ATOM 2392 C CA . VAL A 1 310 ? -23.938 -19.344 -7.027 1 96.94 310 VAL A CA 1
ATOM 2393 C C . VAL A 1 310 ? -24.875 -19.531 -5.836 1 96.94 310 VAL A C 1
ATOM 2395 O O . VAL A 1 310 ? -25.969 -18.984 -5.812 1 96.94 310 VAL A O 1
ATOM 2398 N N . ASN A 1 311 ? -24.406 -20.281 -4.867 1 96.81 311 ASN A N 1
ATOM 2399 C CA . ASN A 1 311 ? -25.203 -20.5 -3.668 1 96.81 311 ASN A CA 1
ATOM 2400 C C . ASN A 1 311 ? -25.484 -19.188 -2.938 1 96.81 311 ASN A C 1
ATOM 2402 O O . ASN A 1 311 ? -26.609 -18.969 -2.477 1 96.81 311 ASN A O 1
ATOM 2406 N N . TYR A 1 312 ? -24.531 -18.391 -2.801 1 97.06 312 TYR A N 1
ATOM 2407 C CA . TYR A 1 312 ? -24.703 -17.094 -2.166 1 97.06 312 TYR A CA 1
ATOM 2408 C C . TYR A 1 312 ? -25.719 -16.25 -2.926 1 97.06 312 TYR A C 1
ATOM 2410 O O . TYR A 1 312 ? -26.562 -15.586 -2.318 1 97.06 312 TYR A O 1
ATOM 2418 N N . ALA A 1 313 ? -25.688 -16.266 -4.199 1 96.62 313 ALA A N 1
ATOM 2419 C CA . ALA A 1 313 ? -26.594 -15.492 -5.039 1 96.62 313 ALA A CA 1
ATOM 2420 C C . ALA A 1 313 ? -28.031 -15.969 -4.898 1 96.62 313 ALA A C 1
ATOM 2422 O O . ALA A 1 313 ? -28.969 -15.18 -5.035 1 96.62 313 ALA A O 1
ATOM 2423 N N . ARG A 1 314 ? -28.203 -17.25 -4.641 1 96.31 314 ARG A N 1
ATOM 2424 C CA . ARG A 1 314 ? -29.531 -17.781 -4.422 1 96.31 314 ARG A CA 1
ATOM 2425 C C . ARG A 1 314 ? -30.188 -17.141 -3.197 1 96.31 314 ARG A C 1
ATOM 2427 O O . ARG A 1 314 ? -31.391 -16.844 -3.205 1 96.31 314 ARG A O 1
ATOM 2434 N N . GLU A 1 315 ? -29.391 -16.891 -2.26 1 97.12 315 GLU A N 1
ATOM 2435 C CA . GLU A 1 315 ? -29.875 -16.312 -1.006 1 97.12 315 GLU A CA 1
ATOM 2436 C C . GLU A 1 315 ? -29.859 -14.789 -1.055 1 97.12 315 GLU A C 1
ATOM 2438 O O . GLU A 1 315 ? -30.625 -14.141 -0.335 1 97.12 315 GLU A O 1
ATOM 2443 N N . HIS A 1 316 ? -29 -14.258 -1.85 1 97.12 316 HIS A N 1
ATOM 2444 C CA . HIS A 1 316 ? -28.828 -12.82 -1.986 1 97.12 316 HIS A CA 1
ATOM 2445 C C . HIS A 1 316 ? -28.891 -12.391 -3.449 1 97.12 316 HIS A C 1
ATOM 2447 O O . HIS A 1 316 ? -27.891 -11.93 -4.008 1 97.12 316 HIS A O 1
ATOM 2453 N N . PRO A 1 317 ? -29.984 -12.312 -4.051 1 96.19 317 PRO A N 1
ATOM 2454 C CA . PRO A 1 317 ? -30.125 -12.094 -5.492 1 96.19 317 PRO A CA 1
ATOM 2455 C C . PRO A 1 317 ? -29.656 -10.703 -5.922 1 96.19 317 PRO A C 1
ATOM 2457 O O . PRO A 1 317 ? -29.359 -10.484 -7.102 1 96.19 317 PRO A O 1
ATOM 2460 N N . GLU A 1 318 ? -29.578 -9.82 -4.988 1 95.56 318 GLU A N 1
ATOM 2461 C CA . GLU A 1 318 ? -29.156 -8.453 -5.305 1 95.56 318 GLU A CA 1
ATOM 2462 C C . GLU A 1 318 ? -27.719 -8.43 -5.828 1 95.56 318 GLU A C 1
ATOM 2464 O O . GLU A 1 318 ? -27.328 -7.512 -6.555 1 95.56 318 GLU A O 1
ATOM 2469 N N . VAL A 1 319 ? -26.953 -9.414 -5.531 1 96 319 VAL A N 1
ATOM 2470 C CA . VAL A 1 319 ? -25.547 -9.445 -5.965 1 96 319 VAL A CA 1
ATOM 2471 C C . VAL A 1 319 ? -25.484 -9.586 -7.484 1 96 319 VAL A C 1
ATOM 2473 O O . VAL A 1 319 ? -24.531 -9.141 -8.117 1 96 319 VAL A O 1
ATOM 2476 N N . CYS A 1 320 ? -26.469 -10.18 -8.07 1 96 320 CYS A N 1
ATOM 2477 C CA . CYS A 1 320 ? -26.516 -10.398 -9.516 1 96 320 CYS A CA 1
ATOM 2478 C C . CYS A 1 320 ? -26.797 -9.094 -10.258 1 96 320 CYS A C 1
ATOM 2480 O O . CYS A 1 320 ? -26.641 -9.023 -11.477 1 96 320 CYS A O 1
ATOM 2482 N N . LYS A 1 321 ? -27.141 -8.062 -9.492 1 96.06 321 LYS A N 1
ATOM 2483 C CA . LYS A 1 321 ? -27.5 -6.777 -10.102 1 96.06 321 LYS A CA 1
ATOM 2484 C C . LYS A 1 321 ? -26.328 -5.793 -10.016 1 96.06 321 LYS A C 1
ATOM 2486 O O . LYS A 1 321 ? -26.406 -4.688 -10.547 1 96.06 321 LYS A O 1
ATOM 2491 N N . ILE A 1 322 ? -25.344 -6.164 -9.383 1 96.12 322 ILE A N 1
ATOM 2492 C CA . ILE A 1 322 ? -24.188 -5.289 -9.258 1 96.12 322 ILE A CA 1
ATOM 2493 C C . ILE A 1 322 ? -23.547 -5.07 -10.633 1 96.12 322 ILE A C 1
ATOM 2495 O O . ILE A 1 322 ? -23.172 -6.031 -11.312 1 96.12 322 ILE A O 1
ATOM 2499 N N . PRO A 1 323 ? -23.453 -3.83 -11.039 1 96.62 323 PRO A N 1
ATOM 2500 C CA . PRO A 1 323 ? -22.844 -3.576 -12.344 1 96.62 323 PRO A CA 1
ATOM 2501 C C . PRO A 1 323 ? -21.344 -3.883 -12.359 1 96.62 323 PRO A C 1
ATOM 2503 O O . PRO A 1 323 ? -20.656 -3.656 -11.367 1 96.62 323 PRO A O 1
ATOM 2506 N N . HIS A 1 324 ? -20.875 -4.449 -13.398 1 96.94 324 HIS A N 1
ATOM 2507 C CA . HIS A 1 324 ? -19.453 -4.711 -13.539 1 96.94 324 HIS A CA 1
ATOM 2508 C C . HIS A 1 324 ? -19.016 -4.609 -15 1 96.94 324 HIS A C 1
ATOM 2510 O O . HIS A 1 324 ? -19.859 -4.492 -15.891 1 96.94 324 HIS A O 1
ATOM 2516 N N . LYS A 1 325 ? -17.688 -4.656 -15.219 1 96.88 325 LYS A N 1
ATOM 2517 C CA . LYS A 1 325 ? -17.109 -4.516 -16.547 1 96.88 325 LYS A CA 1
ATOM 2518 C C . LYS A 1 325 ? -16.484 -5.824 -17.016 1 96.88 325 LYS A C 1
ATOM 2520 O O . LYS A 1 325 ? -15.609 -5.828 -17.891 1 96.88 325 LYS A O 1
ATOM 2525 N N . LEU A 1 326 ? -16.891 -6.91 -16.484 1 97.56 326 LEU A N 1
ATOM 2526 C CA . LEU A 1 326 ? -16.281 -8.203 -16.766 1 97.56 326 LEU A CA 1
ATOM 2527 C C . LEU A 1 326 ? -16.453 -8.57 -18.234 1 97.56 326 LEU A C 1
ATOM 2529 O O . LEU A 1 326 ? -17.531 -8.414 -18.797 1 97.56 326 LEU A O 1
ATOM 2533 N N . ARG A 1 327 ? -15.305 -9.086 -18.766 1 95.75 327 ARG A N 1
ATOM 2534 C CA . ARG A 1 327 ? -15.312 -9.648 -20.109 1 95.75 327 ARG A CA 1
ATOM 2535 C C . ARG A 1 327 ? -15.242 -11.172 -20.062 1 95.75 327 ARG A C 1
ATOM 2537 O O . ARG A 1 327 ? -15.562 -11.844 -21.047 1 95.75 327 ARG A O 1
ATOM 2544 N N . GLY A 1 328 ? -14.773 -11.633 -18.953 1 96.25 328 GLY A N 1
ATOM 2545 C CA . GLY A 1 328 ? -14.672 -13.086 -18.859 1 96.25 328 GLY A CA 1
ATOM 2546 C C . GLY A 1 328 ? -14.156 -13.562 -17.516 1 96.25 328 GLY A C 1
ATOM 2547 O O . GLY A 1 328 ? -13.789 -12.758 -16.656 1 96.25 328 GLY A O 1
ATOM 2548 N N . ALA A 1 329 ? -14.234 -14.875 -17.328 1 96.31 329 ALA A N 1
ATOM 2549 C CA . ALA A 1 329 ? -13.68 -15.594 -16.188 1 96.31 329 ALA A CA 1
ATOM 2550 C C . ALA A 1 329 ? -12.789 -16.75 -16.641 1 96.31 329 ALA A C 1
ATOM 2552 O O . ALA A 1 329 ? -13.07 -17.391 -17.656 1 96.31 329 ALA A O 1
ATOM 2553 N N . VAL A 1 330 ? -11.711 -16.938 -15.93 1 94.5 330 VAL A N 1
ATOM 2554 C CA . VAL A 1 330 ? -10.789 -18.031 -16.25 1 94.5 330 VAL A CA 1
ATOM 2555 C C . VAL A 1 330 ? -10.594 -18.922 -15.031 1 94.5 330 VAL A C 1
ATOM 2557 O O . VAL A 1 330 ? -10.422 -18.422 -13.914 1 94.5 330 VAL A O 1
ATOM 2560 N N . GLY A 1 331 ? -10.68 -20.203 -15.203 1 92.38 331 GLY A N 1
ATOM 2561 C CA . GLY A 1 331 ? -10.5 -21.078 -14.055 1 92.38 331 GLY A CA 1
ATOM 2562 C C . GLY A 1 331 ? -10.641 -22.547 -14.406 1 92.38 331 GLY A C 1
ATOM 2563 O O . GLY A 1 331 ? -10.344 -22.953 -15.539 1 92.38 331 GLY A O 1
ATOM 2564 N N . ASN A 1 332 ? -10.867 -23.312 -13.367 1 88.5 332 ASN A N 1
ATOM 2565 C CA . ASN A 1 332 ? -10.977 -24.766 -13.539 1 88.5 332 ASN A CA 1
ATOM 2566 C C . ASN A 1 332 ? -11.945 -25.375 -12.531 1 88.5 332 ASN A C 1
ATOM 2568 O O . ASN A 1 332 ? -12.211 -24.781 -11.484 1 88.5 332 ASN A O 1
ATOM 2572 N N . GLY A 1 333 ? -12.523 -26.453 -12.938 1 87 333 GLY A N 1
ATOM 2573 C CA . GLY A 1 333 ? -13.25 -27.297 -12.016 1 87 333 GLY A CA 1
ATOM 2574 C C . GLY A 1 333 ? -14.703 -26.891 -11.836 1 87 333 GLY A C 1
ATOM 2575 O O . GLY A 1 333 ? -15.352 -27.297 -10.867 1 87 333 GLY A O 1
ATOM 2576 N N . LEU A 1 334 ? -15.219 -26.109 -12.727 1 89.31 334 LEU A N 1
ATOM 2577 C CA . LEU A 1 334 ? -16.625 -25.734 -12.617 1 89.31 334 LEU A CA 1
ATOM 2578 C C . LEU A 1 334 ? -17.531 -26.906 -12.977 1 89.31 334 LEU A C 1
ATOM 2580 O O . LEU A 1 334 ? -17.516 -27.375 -14.117 1 89.31 334 LEU A O 1
ATOM 2584 N N . ARG A 1 335 ? -18.312 -27.312 -12.031 1 86.5 335 ARG A N 1
ATOM 2585 C CA . ARG A 1 335 ? -19.203 -28.438 -12.281 1 86.5 335 ARG A CA 1
ATOM 2586 C C . ARG A 1 335 ? -20.312 -28.047 -13.266 1 86.5 335 ARG A C 1
ATOM 2588 O O . ARG A 1 335 ? -20.812 -26.922 -13.234 1 86.5 335 ARG A O 1
ATOM 2595 N N . PRO A 1 336 ? -20.719 -29.016 -14.016 1 83.31 336 PRO A N 1
ATOM 2596 C CA . PRO A 1 336 ? -21.766 -28.734 -15.008 1 83.31 336 PRO A CA 1
ATOM 2597 C C . PRO A 1 336 ? -23.062 -28.234 -14.375 1 83.31 336 PRO A C 1
ATOM 2599 O O . PRO A 1 336 ? -23.734 -27.375 -14.938 1 83.31 336 PRO A O 1
ATOM 2602 N N . GLU A 1 337 ? -23.375 -28.703 -13.258 1 85.88 337 GLU A N 1
ATOM 2603 C CA . GLU A 1 337 ? -24.656 -28.391 -12.609 1 85.88 337 GLU A CA 1
ATOM 2604 C C . GLU A 1 337 ? -24.703 -26.922 -12.188 1 85.88 337 GLU A C 1
ATOM 2606 O O . GLU A 1 337 ? -25.781 -26.359 -12.023 1 85.88 337 GLU A O 1
ATOM 2611 N N . VAL A 1 338 ? -23.531 -26.344 -12.062 1 90.88 338 VAL A N 1
ATOM 2612 C CA . VAL A 1 338 ? -23.484 -24.969 -11.555 1 90.88 338 VAL A CA 1
ATOM 2613 C C . VAL A 1 338 ? -23.156 -24 -12.695 1 90.88 338 VAL A C 1
ATOM 2615 O O . VAL A 1 338 ? -23.344 -22.797 -12.562 1 90.88 338 VAL A O 1
ATOM 2618 N N . TRP A 1 339 ? -22.75 -24.453 -13.852 1 92 339 TRP A N 1
ATOM 2619 C CA . TRP A 1 339 ? -22.188 -23.656 -14.938 1 92 339 TRP A CA 1
ATOM 2620 C C . TRP A 1 339 ? -23.188 -22.625 -15.43 1 92 339 TRP A C 1
ATOM 2622 O O . TRP A 1 339 ? -22.875 -21.438 -15.539 1 92 339 TRP A O 1
ATOM 2632 N N . ASP A 1 340 ? -24.391 -23.078 -15.664 1 91.06 340 ASP A N 1
ATOM 2633 C CA . ASP A 1 340 ? -25.406 -22.188 -16.234 1 91.06 340 ASP A CA 1
ATOM 2634 C C . ASP A 1 340 ? -25.719 -21.016 -15.305 1 91.06 340 ASP A C 1
ATOM 2636 O O . ASP A 1 340 ? -25.703 -19.859 -15.727 1 91.06 340 ASP A O 1
ATOM 2640 N N . GLU A 1 341 ? -25.906 -21.359 -14.125 1 93.25 341 GLU A N 1
ATOM 2641 C CA . GLU A 1 341 ? -26.219 -20.312 -13.156 1 93.25 341 GLU A CA 1
ATOM 2642 C C . GLU A 1 341 ? -25.031 -19.375 -12.969 1 93.25 341 GLU A C 1
ATOM 2644 O O . GLU A 1 341 ? -25.203 -18.156 -12.875 1 93.25 341 GLU A O 1
ATOM 2649 N N . PHE A 1 342 ? -23.938 -19.969 -12.953 1 95 342 PHE A N 1
ATOM 2650 C CA . PHE A 1 342 ? -22.703 -19.188 -12.789 1 95 342 PHE A CA 1
ATOM 2651 C C . PHE A 1 342 ? -22.562 -18.172 -13.914 1 95 342 PHE A C 1
ATOM 2653 O O . PHE A 1 342 ? -22.359 -16.984 -13.664 1 95 342 PHE A O 1
ATOM 2660 N N . GLN A 1 343 ? -22.641 -18.562 -15.055 1 94.56 343 GLN A N 1
ATOM 2661 C CA . GLN A 1 343 ? -22.391 -17.703 -16.203 1 94.56 343 GLN A CA 1
ATOM 2662 C C . GLN A 1 343 ? -23.562 -16.75 -16.453 1 94.56 343 GLN A C 1
ATOM 2664 O O . GLN A 1 343 ? -23.359 -15.578 -16.75 1 94.56 343 GLN A O 1
ATOM 2669 N N . ASP A 1 344 ? -24.797 -17.141 -16.297 1 93.94 344 ASP A N 1
ATOM 2670 C CA . ASP A 1 344 ? -25.969 -16.344 -16.609 1 93.94 344 ASP A CA 1
ATOM 2671 C C . ASP A 1 344 ? -26.281 -15.352 -15.484 1 93.94 344 ASP A C 1
ATOM 2673 O O . ASP A 1 344 ? -26.5 -14.164 -15.742 1 93.94 344 ASP A O 1
ATOM 2677 N N . LYS A 1 345 ? -26.281 -15.828 -14.258 1 93.06 345 LYS A N 1
ATOM 2678 C CA . LYS A 1 345 ? -26.656 -14.969 -13.141 1 93.06 345 LYS A CA 1
ATOM 2679 C C . LYS A 1 345 ? -25.688 -13.812 -12.984 1 93.06 345 LYS A C 1
ATOM 2681 O O . LYS A 1 345 ? -26.078 -12.695 -12.656 1 93.06 345 LYS A O 1
ATOM 2686 N N . PHE A 1 346 ? -24.484 -14.117 -13.203 1 95.56 346 PHE A N 1
ATOM 2687 C CA . PHE A 1 346 ? -23.5 -13.078 -12.992 1 95.56 346 PHE A CA 1
ATOM 2688 C C . PHE A 1 346 ? -23.141 -12.383 -14.297 1 95.56 346 PHE A C 1
ATOM 2690 O O . PHE A 1 346 ? -22.234 -11.547 -14.344 1 95.56 346 PHE A O 1
ATOM 2697 N N . ASN A 1 347 ? -23.812 -12.773 -15.367 1 95.31 347 ASN A N 1
ATOM 2698 C CA . ASN A 1 347 ? -23.656 -12.141 -16.672 1 95.31 347 ASN A CA 1
ATOM 2699 C C . ASN A 1 347 ? -22.203 -12.125 -17.125 1 95.31 347 ASN A C 1
ATOM 2701 O O . ASN A 1 347 ? -21.656 -11.078 -17.484 1 95.31 347 ASN A O 1
ATOM 2705 N N . ILE A 1 348 ? -21.609 -13.273 -17.109 1 96.12 348 ILE A N 1
ATOM 2706 C CA . ILE A 1 348 ? -20.234 -13.43 -17.547 1 96.12 348 ILE A CA 1
ATOM 2707 C C . ILE A 1 348 ? -20.203 -13.742 -19.047 1 96.12 348 ILE A C 1
ATOM 2709 O O . ILE A 1 348 ? -20.641 -14.812 -19.469 1 96.12 348 ILE A O 1
ATOM 2713 N N . PRO A 1 349 ? -19.609 -12.867 -19.812 1 95.12 349 PRO A N 1
ATOM 2714 C CA . PRO A 1 349 ? -19.672 -13.047 -21.266 1 95.12 349 PRO A CA 1
ATOM 2715 C C . PRO A 1 349 ? -18.938 -14.297 -21.734 1 95.12 349 PRO A C 1
ATOM 2717 O O . PRO A 1 349 ? -19.422 -15.008 -22.625 1 95.12 349 PRO A O 1
ATOM 2720 N N . VAL A 1 350 ? -17.75 -14.562 -21.203 1 93.75 350 VAL A N 1
ATOM 2721 C CA . VAL A 1 350 ? -16.922 -15.695 -21.625 1 93.75 350 VAL A CA 1
ATOM 2722 C C . VAL A 1 350 ? -16.344 -16.406 -20.406 1 93.75 350 VAL A C 1
ATOM 2724 O O . VAL A 1 350 ? -15.883 -15.758 -19.469 1 93.75 350 VAL A O 1
ATOM 2727 N N . VAL A 1 351 ? -16.453 -17.703 -20.422 1 92.75 351 VAL A N 1
ATOM 2728 C CA . VAL A 1 351 ? -15.789 -18.531 -19.422 1 92.75 351 VAL A CA 1
ATOM 2729 C C . VAL A 1 351 ? -14.734 -19.406 -20.094 1 92.75 351 VAL A C 1
ATOM 2731 O O . VAL A 1 351 ? -15.031 -20.156 -21.031 1 92.75 351 VAL A O 1
ATOM 2734 N N . VAL A 1 352 ? -13.492 -19.203 -19.656 1 89.38 352 VAL A N 1
ATOM 2735 C CA . VAL A 1 352 ? -12.391 -20.031 -20.125 1 89.38 352 VAL A CA 1
ATOM 2736 C C . VAL A 1 352 ? -12 -21.047 -19.047 1 89.38 352 VAL A C 1
ATOM 2738 O O . VAL A 1 352 ? -11.547 -20.656 -17.969 1 89.38 352 VAL A O 1
ATOM 2741 N N . GLU A 1 353 ? -12.18 -22.281 -19.359 1 87.12 353 GLU A N 1
ATOM 2742 C CA . GLU A 1 353 ? -11.844 -23.328 -18.391 1 87.12 353 GLU A CA 1
ATOM 2743 C C . GLU A 1 353 ? -10.664 -24.172 -18.875 1 87.12 353 GLU A C 1
ATOM 2745 O O . GLU A 1 353 ? -10.625 -24.578 -20.047 1 87.12 353 GLU A O 1
ATOM 2750 N N . PHE A 1 354 ? -9.719 -24.328 -17.953 1 81.06 354 PHE A N 1
ATOM 2751 C CA . PHE A 1 354 ? -8.594 -25.172 -18.281 1 81.06 354 PHE A CA 1
ATOM 2752 C C . PHE A 1 354 ? -8.609 -26.453 -17.453 1 81.06 354 PHE A C 1
ATOM 2754 O O . PHE A 1 354 ? -9.133 -26.469 -16.328 1 81.06 354 PHE A O 1
ATOM 2761 N N . TYR A 1 355 ? -8.062 -27.484 -18.125 1 72 355 TYR A N 1
ATOM 2762 C CA . TYR A 1 355 ? -7.922 -28.781 -17.484 1 72 355 TYR A CA 1
ATOM 2763 C C . TYR A 1 355 ? -6.473 -29.266 -17.516 1 72 355 TYR A C 1
ATOM 2765 O O . TYR A 1 355 ? -5.852 -29.312 -18.578 1 72 355 TYR A O 1
ATOM 2773 N N . GLY A 1 356 ? -5.902 -29.281 -16.375 1 68.69 356 GLY A N 1
ATOM 2774 C CA . GLY A 1 356 ? -4.516 -29.719 -16.312 1 68.69 356 GLY A CA 1
ATOM 2775 C C . GLY A 1 356 ? -3.988 -29.828 -14.891 1 68.69 356 GLY A C 1
ATOM 2776 O O . GLY A 1 356 ? -4.605 -29.312 -13.953 1 68.69 356 GLY A O 1
ATOM 2777 N N . SER A 1 357 ? -2.975 -30.703 -14.844 1 64.25 357 SER A N 1
ATOM 2778 C CA . SER A 1 357 ? -2.314 -30.859 -13.555 1 64.25 357 SER A CA 1
ATOM 2779 C C . SER A 1 357 ? -1.027 -30.047 -13.492 1 64.25 357 SER A C 1
ATOM 2781 O O . SER A 1 357 ? -0.409 -29.766 -14.523 1 64.25 357 SER A O 1
ATOM 2783 N N . THR A 1 358 ? -0.684 -29.562 -12.359 1 64.38 358 THR A N 1
ATOM 2784 C CA . THR A 1 358 ? 0.55 -28.828 -12.117 1 64.38 358 THR A CA 1
ATOM 2785 C C . THR A 1 358 ? 1.758 -29.609 -12.633 1 64.38 358 THR A C 1
ATOM 2787 O O . THR A 1 358 ? 2.703 -29.016 -13.164 1 64.38 358 THR A O 1
ATOM 2790 N N . GLU A 1 359 ? 1.603 -30.859 -12.516 1 59.56 359 GLU A N 1
ATOM 2791 C CA . GLU A 1 359 ? 2.713 -31.75 -12.859 1 59.56 359 GLU A CA 1
ATOM 2792 C C . GLU A 1 359 ? 2.711 -32.094 -14.344 1 59.56 359 GLU A C 1
ATOM 2794 O O . GLU A 1 359 ? 3.719 -32.531 -14.883 1 59.56 359 GLU A O 1
ATOM 2799 N N . GLY A 1 360 ? 1.579 -31.812 -14.875 1 60.84 360 GLY A N 1
ATOM 2800 C CA . GLY A 1 360 ? 1.389 -32.281 -16.234 1 60.84 360 GLY A CA 1
ATOM 2801 C C . GLY A 1 360 ? 1.928 -31.328 -17.281 1 60.84 360 GLY A C 1
ATOM 2802 O O . GLY A 1 360 ? 2.299 -30.188 -16.953 1 60.84 360 GLY A O 1
ATOM 2803 N N . ASN A 1 361 ? 2.248 -31.891 -18.391 1 53.44 361 ASN A N 1
ATOM 2804 C CA . ASN A 1 361 ? 2.809 -31.125 -19.5 1 53.44 361 ASN A CA 1
ATOM 2805 C C . ASN A 1 361 ? 1.734 -30.734 -20.516 1 53.44 361 ASN A C 1
ATOM 2807 O O . ASN A 1 361 ? 2.043 -30.172 -21.562 1 53.44 361 ASN A O 1
ATOM 2811 N N . GLY A 1 362 ? 0.523 -31.016 -20.156 1 57.25 362 GLY A N 1
ATOM 2812 C CA . GLY A 1 362 ? -0.543 -30.688 -21.094 1 57.25 362 GLY A CA 1
ATOM 2813 C C . GLY A 1 362 ? -1.761 -30.078 -20.422 1 57.25 362 GLY A C 1
ATOM 2814 O O . GLY A 1 362 ? -1.944 -30.234 -19.203 1 57.25 362 GLY A O 1
ATOM 2815 N N . ALA A 1 363 ? -2.357 -29.062 -21.203 1 64.81 363 ALA A N 1
ATOM 2816 C CA . ALA A 1 363 ? -3.586 -28.453 -20.703 1 64.81 363 ALA A CA 1
ATOM 2817 C C . ALA A 1 363 ? -4.672 -28.438 -21.766 1 64.81 363 ALA A C 1
ATOM 2819 O O . ALA A 1 363 ? -4.375 -28.344 -22.953 1 64.81 363 ALA A O 1
ATOM 2820 N N . LEU A 1 364 ? -5.871 -28.828 -21.344 1 67.31 364 LEU A N 1
ATOM 2821 C CA . LEU A 1 364 ? -7.062 -28.641 -22.156 1 67.31 364 LEU A CA 1
ATOM 2822 C C . LEU A 1 364 ? -7.801 -27.375 -21.781 1 67.31 364 LEU A C 1
ATOM 2824 O O . LEU A 1 364 ? -7.785 -26.969 -20.609 1 67.31 364 LEU A O 1
ATOM 2828 N N . MET A 1 365 ? -8.344 -26.719 -22.891 1 77.06 365 MET A N 1
ATOM 2829 C CA . MET A 1 365 ? -9.047 -25.469 -22.625 1 77.06 365 MET A CA 1
ATOM 2830 C C . MET A 1 365 ? -10.445 -25.5 -23.219 1 77.06 365 MET A C 1
ATOM 2832 O O . MET A 1 365 ? -10.656 -26.062 -24.297 1 77.06 365 MET A O 1
ATOM 2836 N N . ASN A 1 366 ? -11.375 -24.969 -22.516 1 77.38 366 ASN A N 1
ATOM 2837 C CA . ASN A 1 366 ? -12.727 -24.688 -22.984 1 77.38 366 ASN A CA 1
ATOM 2838 C C . ASN A 1 366 ? -13.031 -23.188 -22.984 1 77.38 366 ASN A C 1
ATOM 2840 O O . ASN A 1 366 ? -12.945 -22.531 -21.953 1 77.38 366 ASN A O 1
ATOM 2844 N N . TYR A 1 367 ? -13.258 -22.672 -24.188 1 83.88 367 TYR A N 1
ATOM 2845 C CA . TYR A 1 367 ? -13.711 -21.297 -24.375 1 83.88 367 TYR A CA 1
ATOM 2846 C C . TYR A 1 367 ? -15.211 -21.234 -24.594 1 83.88 367 TYR A C 1
ATOM 2848 O O . TYR A 1 367 ? -15.695 -21.594 -25.672 1 83.88 367 TYR A O 1
ATOM 2856 N N . CYS A 1 368 ? -15.93 -20.75 -23.609 1 83.31 368 CYS A N 1
ATOM 2857 C CA . CYS A 1 368 ? -17.391 -20.828 -23.656 1 83.31 368 CYS A CA 1
ATOM 2858 C C . CYS A 1 368 ? -18 -19.438 -23.594 1 83.31 368 CYS A C 1
ATOM 2860 O O . CYS A 1 368 ? -18.016 -18.797 -22.531 1 83.31 368 CYS A O 1
ATOM 2862 N N . ARG A 1 369 ? -18.578 -19.047 -24.719 1 86.94 369 ARG A N 1
ATOM 2863 C CA . ARG A 1 369 ? -19.375 -17.828 -24.703 1 86.94 369 ARG A CA 1
ATOM 2864 C C . ARG A 1 369 ? -20.734 -18.062 -24.047 1 86.94 369 ARG A C 1
ATOM 2866 O O . ARG A 1 369 ? -21.266 -19.172 -24.094 1 86.94 369 ARG A O 1
ATOM 2873 N N . LYS A 1 370 ? -21.141 -17.016 -23.531 1 85.44 370 LYS A N 1
ATOM 2874 C CA . LYS A 1 370 ? -22.438 -17.094 -22.859 1 85.44 370 LYS A CA 1
ATOM 2875 C C . LYS A 1 370 ? -23.5 -17.641 -23.797 1 85.44 370 LYS A C 1
ATOM 2877 O O . LYS A 1 370 ? -24.391 -18.375 -23.359 1 85.44 370 LYS A O 1
ATOM 2882 N N . SER A 1 371 ? -23.391 -17.359 -25.016 1 81.5 371 SER A N 1
ATOM 2883 C CA . SER A 1 371 ? -24.391 -17.781 -26 1 81.5 371 SER A CA 1
ATOM 2884 C C . SER A 1 371 ? -24.156 -19.219 -26.438 1 81.5 371 SER A C 1
ATOM 2886 O O . SER A 1 371 ? -25.031 -19.828 -27.078 1 81.5 371 SER A O 1
ATOM 2888 N N . ASP A 1 372 ? -23 -19.812 -26.094 1 77.31 372 ASP A N 1
ATOM 2889 C CA . ASP A 1 372 ? -22.656 -21.172 -26.516 1 77.31 372 ASP A CA 1
ATOM 2890 C C . ASP A 1 372 ? -23.156 -22.203 -25.516 1 77.31 372 ASP A C 1
ATOM 2892 O O . ASP A 1 372 ? -22.375 -22.812 -24.797 1 77.31 372 ASP A O 1
ATOM 2896 N N . LEU A 1 373 ? -24.391 -22.5 -25.531 1 72.56 373 LEU A N 1
ATOM 2897 C CA . LEU A 1 373 ? -25.016 -23.344 -24.531 1 72.56 373 LEU A CA 1
ATOM 2898 C C . LEU A 1 373 ? -24.453 -24.766 -24.594 1 72.56 373 LEU A C 1
ATOM 2900 O O . LEU A 1 373 ? -24.297 -25.422 -23.562 1 72.56 373 LEU A O 1
ATOM 2904 N N . GLU A 1 374 ? -24.047 -25.172 -25.734 1 68.19 374 GLU A N 1
ATOM 2905 C CA . GLU A 1 374 ? -23.562 -26.531 -25.938 1 68.19 374 GLU A CA 1
ATOM 2906 C C . GLU A 1 374 ? -22.172 -26.719 -25.344 1 68.19 374 GLU A C 1
ATOM 2908 O O . GLU A 1 374 ? -21.766 -27.828 -25.047 1 68.19 374 GLU A O 1
ATOM 2913 N N . LYS A 1 375 ? -21.547 -25.672 -25.172 1 68.31 375 LYS A N 1
ATOM 2914 C CA . LYS A 1 375 ? -20.156 -25.719 -24.688 1 68.31 375 LYS A CA 1
ATOM 2915 C C . LYS A 1 375 ? -20.109 -25.641 -23.172 1 68.31 375 LYS A C 1
ATOM 2917 O O . LYS A 1 375 ? -19.047 -25.875 -22.562 1 68.31 375 LYS A O 1
ATOM 2922 N N . ARG A 1 376 ? -21.234 -25.359 -22.609 1 73.81 376 ARG A N 1
ATOM 2923 C CA . ARG A 1 376 ? -21.25 -25.188 -21.156 1 73.81 376 ARG A CA 1
ATOM 2924 C C . ARG A 1 376 ? -20.969 -26.516 -20.453 1 73.81 376 ARG A C 1
ATOM 2926 O O . ARG A 1 376 ? -21.672 -27.5 -20.672 1 73.81 376 ARG A O 1
ATOM 2933 N N . GLY A 1 377 ? -19.922 -26.5 -19.672 1 65.56 377 GLY A N 1
ATOM 2934 C CA . GLY A 1 377 ? -19.531 -27.688 -18.922 1 65.56 377 GLY A CA 1
ATOM 2935 C C . GLY A 1 377 ? -18.844 -28.734 -19.781 1 65.56 377 GLY A C 1
ATOM 2936 O O . GLY A 1 377 ? -18.5 -29.812 -19.281 1 65.56 377 GLY A O 1
ATOM 2937 N N . ALA A 1 378 ? -18.812 -28.453 -21.078 1 55.94 378 ALA A N 1
ATOM 2938 C CA . ALA A 1 378 ? -18.25 -29.438 -22 1 55.94 378 ALA A CA 1
ATOM 2939 C C . ALA A 1 378 ? -16.734 -29.469 -21.906 1 55.94 378 ALA A C 1
ATOM 2941 O O . ALA A 1 378 ? -16.078 -28.438 -22.094 1 55.94 378 ALA A O 1
ATOM 2942 N N . VAL A 1 379 ? -16.141 -29.938 -20.797 1 51.56 379 VAL A N 1
ATOM 2943 C CA . VAL A 1 379 ? -14.68 -29.984 -20.656 1 51.56 379 VAL A CA 1
ATOM 2944 C C . VAL A 1 379 ? -14.055 -30.469 -21.969 1 51.56 379 VAL A C 1
ATOM 2946 O O . VAL A 1 379 ? -13.008 -29.969 -22.391 1 51.56 379 VAL A O 1
ATOM 2949 N N . GLY A 1 380 ? -14.375 -31.609 -22.469 1 45.25 380 GLY A N 1
ATOM 2950 C CA . GLY A 1 380 ? -13.695 -32.562 -23.344 1 45.25 380 GLY A CA 1
ATOM 2951 C C . GLY A 1 380 ? -13.555 -32.031 -24.766 1 45.25 380 GLY A C 1
ATOM 2952 O O . GLY A 1 380 ? -13.062 -32.75 -25.641 1 45.25 380 GLY A O 1
ATOM 2953 N N . ARG A 1 381 ? -14.289 -31.125 -25.141 1 40.22 381 ARG A N 1
ATOM 2954 C CA . ARG A 1 381 ? -14.289 -31.109 -26.609 1 40.22 381 ARG A CA 1
ATOM 2955 C C . ARG A 1 381 ? -12.914 -30.75 -27.156 1 40.22 381 ARG A C 1
ATOM 2957 O O . ARG A 1 381 ? -12.375 -31.453 -28.016 1 40.22 381 ARG A O 1
ATOM 2964 N N . GLY A 1 382 ? -12.547 -29.406 -27.484 1 37.88 382 GLY A N 1
ATOM 2965 C CA . GLY A 1 382 ? -11.414 -29.016 -28.312 1 37.88 382 GLY A CA 1
ATOM 2966 C C . GLY A 1 382 ? -10.164 -28.719 -27.5 1 37.88 382 GLY A C 1
ATOM 2967 O O . GLY A 1 382 ? -10.094 -27.703 -26.812 1 37.88 382 GLY A O 1
ATOM 2968 N N . GLY A 1 383 ? -9.68 -29.75 -26.75 1 39.34 383 GLY A N 1
ATOM 2969 C CA . GLY A 1 383 ? -8.469 -29.453 -26 1 39.34 383 GLY A CA 1
ATOM 2970 C C . GLY A 1 383 ? -7.238 -29.359 -26.875 1 39.34 383 GLY A C 1
ATOM 2971 O O . GLY A 1 383 ? -7.188 -29.938 -27.953 1 39.34 383 GLY A O 1
ATOM 2972 N N . PHE A 1 384 ? -6.562 -28.203 -27 1 36.12 384 PHE A N 1
ATOM 2973 C CA . PHE A 1 384 ? -5.285 -28 -27.672 1 36.12 384 PHE A CA 1
ATOM 2974 C C . PHE A 1 384 ? -4.156 -28.672 -26.891 1 36.12 384 PHE A C 1
ATOM 2976 O O . PHE A 1 384 ? -4.109 -28.594 -25.672 1 36.12 384 PHE A O 1
ATOM 2983 N N . ALA A 1 385 ? -3.791 -29.906 -27.375 1 33.94 385 ALA A N 1
ATOM 2984 C CA . ALA A 1 385 ? -2.562 -30.453 -26.797 1 33.94 385 ALA A CA 1
ATOM 2985 C C . ALA A 1 385 ? -1.333 -29.781 -27.406 1 33.94 385 ALA A C 1
ATOM 2987 O O . ALA A 1 385 ? -1.197 -29.734 -28.641 1 33.94 385 ALA A O 1
ATOM 2988 N N . PHE A 1 386 ? -0.749 -28.734 -26.797 1 34.19 386 PHE A N 1
ATOM 2989 C CA . PHE A 1 386 ? 0.522 -28.188 -27.25 1 34.19 386 PHE A CA 1
ATOM 2990 C C . PHE A 1 386 ? 1.646 -29.203 -27.062 1 34.19 386 PHE A C 1
ATOM 2992 O O . PHE A 1 386 ? 1.869 -29.703 -25.969 1 34.19 386 PHE A O 1
ATOM 2999 N N . GLN A 1 387 ? 1.763 -30.25 -28 1 29.08 387 GLN A N 1
ATOM 3000 C CA . GLN A 1 387 ? 2.898 -31.156 -27.984 1 29.08 387 GLN A CA 1
ATOM 3001 C C . GLN A 1 387 ? 4.133 -30.531 -28.609 1 29.08 387 GLN A C 1
ATOM 3003 O O . GLN A 1 387 ? 4.055 -29.938 -29.688 1 29.08 387 GLN A O 1
ATOM 3008 N N . GLN A 1 388 ? 5.066 -30.141 -27.797 1 30.23 388 GLN A N 1
ATOM 3009 C CA . GLN A 1 388 ? 6.379 -29.781 -28.344 1 30.23 388 GLN A CA 1
ATOM 3010 C C . GLN A 1 388 ? 6.957 -30.922 -29.172 1 30.23 388 GLN A C 1
ATOM 3012 O O . GLN A 1 388 ? 7.105 -32.031 -28.688 1 30.23 388 GLN A O 1
ATOM 3017 N N . VAL A 1 389 ? 6.715 -31.031 -30.531 1 26.17 389 VAL A N 1
ATOM 3018 C CA . VAL A 1 389 ? 7.488 -31.938 -31.359 1 26.17 389 VAL A CA 1
ATOM 3019 C C . VAL A 1 389 ? 8.93 -31.438 -31.484 1 26.17 389 VAL A C 1
ATOM 3021 O O . VAL A 1 389 ? 9.156 -30.25 -31.734 1 26.17 389 VAL A O 1
ATOM 3024 N N . CYS A 1 390 ? 9.844 -32.219 -31.031 1 27.69 390 CYS A N 1
ATOM 3025 C CA . CYS A 1 390 ? 11.258 -32.156 -31.391 1 27.69 390 CYS A CA 1
ATOM 3026 C C . CYS A 1 390 ? 11.438 -31.891 -32.875 1 27.69 390 CYS A C 1
ATOM 3028 O O . CYS A 1 390 ? 10.828 -32.562 -33.719 1 27.69 390 CYS A O 1
ATOM 3030 N N . GLY A 1 391 ? 12.336 -31 -33.469 1 30.8 391 GLY A N 1
ATOM 3031 C CA . GLY A 1 391 ? 12.852 -30.391 -34.688 1 30.8 391 GLY A CA 1
ATOM 3032 C C . GLY A 1 391 ? 11.812 -29.625 -35.469 1 30.8 391 GLY A C 1
ATOM 3033 O O . GLY A 1 391 ? 11.867 -28.391 -35.531 1 30.8 391 GLY A O 1
ATOM 3034 N N . ALA A 1 392 ? 11.398 -30.188 -36.75 1 29.22 392 ALA A N 1
ATOM 3035 C CA . ALA A 1 392 ? 10.383 -29.656 -37.656 1 29.22 392 ALA A CA 1
ATOM 3036 C C . ALA A 1 392 ? 8.984 -29.75 -37.062 1 29.22 392 ALA A C 1
ATOM 3038 O O . ALA A 1 392 ? 8.383 -30.828 -37.031 1 29.22 392 ALA A O 1
ATOM 3039 N N . GLN A 1 393 ? 8.875 -29.484 -35.75 1 30.81 393 GLN A N 1
ATOM 3040 C CA . GLN A 1 393 ? 7.859 -29.875 -34.781 1 30.81 393 GLN A CA 1
ATOM 3041 C C . GLN A 1 393 ? 6.484 -29.359 -35.188 1 30.81 393 GLN A C 1
ATOM 3043 O O . GLN A 1 393 ? 6.25 -28.141 -35.188 1 30.81 393 GLN A O 1
ATOM 3048 N N . VAL A 1 394 ? 5.965 -29.984 -36.094 1 29.69 394 VAL A N 1
ATOM 3049 C CA . VAL A 1 394 ? 4.605 -29.719 -36.562 1 29.69 394 VAL A CA 1
ATOM 3050 C C . VAL A 1 394 ? 3.617 -29.984 -35.438 1 29.69 394 VAL A C 1
ATOM 3052 O O . VAL A 1 394 ? 3.73 -30.984 -34.719 1 29.69 394 VAL A O 1
ATOM 3055 N N . MET A 1 395 ? 3.088 -29.062 -34.75 1 33.81 395 MET A N 1
ATOM 3056 C CA . MET A 1 395 ? 1.937 -29.031 -33.844 1 33.81 395 MET A CA 1
ATOM 3057 C C . MET A 1 395 ? 0.895 -30.062 -34.25 1 33.81 395 MET A C 1
ATOM 3059 O O . MET A 1 395 ? 0.306 -29.953 -35.344 1 33.81 395 MET A O 1
ATOM 3063 N N . LYS A 1 396 ? 1.296 -31.406 -34.156 1 34.28 396 LYS A N 1
ATOM 3064 C CA . LYS A 1 396 ? 0.213 -32.312 -34.5 1 34.28 396 LYS A CA 1
ATOM 3065 C C . LYS A 1 396 ? -0.868 -32.312 -33.438 1 34.28 396 LYS A C 1
ATOM 3067 O O . LYS A 1 396 ? -0.567 -32.469 -32.25 1 34.28 396 LYS A O 1
ATOM 3072 N N . PHE A 1 397 ? -1.922 -31.734 -33.656 1 36.62 397 PHE A N 1
ATOM 3073 C CA . PHE A 1 397 ? -3.168 -31.625 -32.906 1 36.62 397 PHE A CA 1
ATOM 3074 C C . PHE A 1 397 ? -3.861 -32.969 -32.812 1 36.62 397 PHE A C 1
ATOM 3076 O O . PHE A 1 397 ? -3.998 -33.688 -33.812 1 36.62 397 PHE A O 1
ATOM 3083 N N . LYS A 1 398 ? -3.412 -33.906 -31.75 1 41.59 398 LYS A N 1
ATOM 3084 C CA . LYS A 1 398 ? -4.266 -35.094 -31.656 1 41.59 398 LYS A CA 1
ATOM 3085 C C . LYS A 1 398 ? -5.309 -34.938 -30.562 1 41.59 398 LYS A C 1
ATOM 3087 O O . LYS A 1 398 ? -5.039 -34.344 -29.516 1 41.59 398 LYS A O 1
ATOM 3092 N N . ILE A 1 399 ? -6.535 -35.156 -30.781 1 44.28 399 ILE A N 1
ATOM 3093 C CA . ILE A 1 399 ? -7.656 -35.156 -29.859 1 44.28 399 ILE A CA 1
ATOM 3094 C C . ILE A 1 399 ? -7.738 -36.531 -29.172 1 44.28 399 ILE A C 1
ATOM 3096 O O . ILE A 1 399 ? -7.852 -37.562 -29.828 1 44.28 399 ILE A O 1
ATOM 3100 N N . LEU A 1 400 ? -7.246 -36.656 -27.812 1 48.78 400 LEU A N 1
ATOM 3101 C CA . LEU A 1 400 ? -7.316 -37.906 -27.078 1 48.78 400 LEU A CA 1
ATOM 3102 C C . LEU A 1 400 ? -8.602 -38 -26.266 1 48.78 400 LEU A C 1
ATOM 3104 O O . LEU A 1 400 ? -9.141 -36.969 -25.844 1 48.78 400 LEU A O 1
ATOM 3108 N N . LYS A 1 401 ? -9.148 -39.188 -26.078 1 51.47 401 LYS A N 1
ATOM 3109 C CA . LYS A 1 401 ? -10.281 -39.438 -25.188 1 51.47 401 LYS A CA 1
ATOM 3110 C C . LYS A 1 401 ? -9.906 -39.188 -23.734 1 51.47 401 LYS A C 1
ATOM 3112 O O . LYS A 1 401 ? -8.812 -39.562 -23.297 1 51.47 401 LYS A O 1
ATOM 3117 N N . PHE A 1 402 ? -10.656 -38.344 -22.953 1 48.75 402 PHE A N 1
ATOM 3118 C CA . PHE A 1 402 ? -10.336 -37.906 -21.594 1 48.75 402 PHE A CA 1
ATOM 3119 C C . PHE A 1 402 ? -11.469 -38.25 -20.641 1 48.75 402 PHE A C 1
ATOM 3121 O O . PHE A 1 402 ? -12.641 -38.031 -20.969 1 48.75 402 PHE A O 1
ATOM 3128 N N . ASP A 1 403 ? -11.094 -39.031 -19.469 1 46.53 403 ASP A N 1
ATOM 3129 C CA . ASP A 1 403 ? -12.008 -39.312 -18.375 1 46.53 403 ASP A CA 1
ATOM 3130 C C . ASP A 1 403 ? -12.164 -38.094 -17.469 1 46.53 403 ASP A C 1
ATOM 3132 O O . ASP A 1 403 ? -11.281 -37.781 -16.656 1 46.53 403 ASP A O 1
ATOM 3136 N N . VAL A 1 404 ? -13.203 -37.375 -17.656 1 46.91 404 VAL A N 1
ATOM 3137 C CA . VAL A 1 404 ? -13.5 -36.125 -16.969 1 46.91 404 VAL A CA 1
ATOM 3138 C C . VAL A 1 404 ? -13.578 -36.375 -15.469 1 46.91 404 VAL A C 1
ATOM 3140 O O . VAL A 1 404 ? -13.203 -35.5 -14.664 1 46.91 404 VAL A O 1
ATOM 3143 N N . GLU A 1 405 ? -14.047 -37.562 -15.164 1 45.12 405 GLU A N 1
ATOM 3144 C CA . GLU A 1 405 ? -14.25 -37.844 -13.75 1 45.12 405 GLU A CA 1
ATOM 3145 C C . GLU A 1 405 ? -12.914 -38 -13.023 1 45.12 405 GLU A C 1
ATOM 3147 O O . GLU A 1 405 ? -12.75 -37.5 -11.906 1 45.12 405 GLU A O 1
ATOM 3152 N N . ASN A 1 406 ? -12.07 -38.625 -13.695 1 46.91 406 ASN A N 1
ATOM 3153 C CA . ASN A 1 406 ? -10.805 -38.938 -13.031 1 46.91 406 ASN A CA 1
ATOM 3154 C C . ASN A 1 406 ? -9.688 -38 -13.492 1 46.91 406 ASN A C 1
ATOM 3156 O O . ASN A 1 406 ? -8.547 -38.156 -13.055 1 46.91 406 ASN A O 1
ATOM 3160 N N . GLU A 1 407 ? -10.133 -37.062 -14.391 1 46.06 407 GLU A N 1
ATOM 3161 C CA . GLU A 1 407 ? -9.242 -36.031 -14.938 1 46.06 407 GLU A CA 1
ATOM 3162 C C . GLU A 1 407 ? -7.98 -36.656 -15.523 1 46.06 407 GLU A C 1
ATOM 3164 O O . GLU A 1 407 ? -6.867 -36.219 -15.242 1 46.06 407 GLU A O 1
ATOM 3169 N N . GLU A 1 408 ? -8.156 -37.906 -16.109 1 50.34 408 GLU A N 1
ATOM 3170 C CA . GLU A 1 408 ? -7.039 -38.625 -16.734 1 50.34 408 GLU A CA 1
ATOM 3171 C C . GLU A 1 408 ? -7.391 -39.062 -18.156 1 50.34 408 GLU A C 1
ATOM 3173 O O . GLU A 1 408 ? -8.562 -39.281 -18.469 1 50.34 408 GLU A O 1
ATOM 3178 N N . PRO A 1 409 ? -6.438 -39.094 -19.109 1 52.19 409 PRO A N 1
ATOM 3179 C CA . PRO A 1 409 ? -6.723 -39.656 -20.422 1 52.19 409 PRO A CA 1
ATOM 3180 C C . PRO A 1 409 ? -7.152 -41.125 -20.375 1 52.19 409 PRO A C 1
ATOM 3182 O O . PRO A 1 409 ? -6.641 -41.875 -19.562 1 52.19 409 PRO A O 1
ATOM 3185 N N . ILE A 1 410 ? -8.25 -41.562 -21.125 1 56.09 410 ILE A N 1
ATOM 3186 C CA . ILE A 1 410 ? -8.719 -42.938 -21.203 1 56.09 410 ILE A CA 1
ATOM 3187 C C . ILE A 1 410 ? -7.75 -43.781 -22.031 1 56.09 410 ILE A C 1
ATOM 3189 O O . ILE A 1 410 ? -7.367 -43.375 -23.141 1 56.09 410 ILE A O 1
ATOM 3193 N N . ARG A 1 411 ? -7.184 -44.781 -21.469 1 56.09 411 ARG A N 1
ATOM 3194 C CA . ARG A 1 411 ? -6.223 -45.656 -22.094 1 56.09 411 ARG A CA 1
ATOM 3195 C C . ARG A 1 411 ? -6.898 -46.938 -22.578 1 56.09 411 ARG A C 1
ATOM 3197 O O . ARG A 1 411 ? -7.855 -47.406 -21.969 1 56.09 411 ARG A O 1
ATOM 3204 N N . GLY A 1 412 ? -6.676 -47.375 -23.828 1 49.5 412 GLY A N 1
ATOM 3205 C CA . GLY A 1 412 ? -7.172 -48.656 -24.328 1 49.5 412 GLY A CA 1
ATOM 3206 C C . GLY A 1 412 ? -6.512 -49.844 -23.688 1 49.5 412 GLY A C 1
ATOM 3207 O O . GLY A 1 412 ? -5.68 -49.719 -22.797 1 49.5 412 GLY A O 1
ATOM 3208 N N . ALA A 1 413 ? -6.984 -51.125 -24.031 1 56.22 413 ALA A N 1
ATOM 3209 C CA . ALA A 1 413 ? -6.5 -52.406 -23.516 1 56.22 413 ALA A CA 1
ATOM 3210 C C . ALA A 1 413 ? -4.988 -52.5 -23.672 1 56.22 413 ALA A C 1
ATOM 3212 O O . ALA A 1 413 ? -4.324 -53.188 -22.906 1 56.22 413 ALA A O 1
ATOM 3213 N N . ASP A 1 414 ? -4.418 -51.75 -24.547 1 47.88 414 ASP A N 1
ATOM 3214 C CA . ASP A 1 414 ? -2.988 -51.844 -24.812 1 47.88 414 ASP A CA 1
ATOM 3215 C C . ASP A 1 414 ? -2.207 -50.781 -24.031 1 47.88 414 ASP A C 1
ATOM 3217 O O . ASP A 1 414 ? -0.979 -50.719 -24.125 1 47.88 414 ASP A O 1
ATOM 3221 N N . GLY A 1 415 ? -2.824 -50 -23.141 1 48.97 415 GLY A N 1
ATOM 3222 C CA . GLY A 1 415 ? -2.207 -49.062 -22.234 1 48.97 415 GLY A CA 1
ATOM 3223 C C . GLY A 1 415 ? -2.049 -47.656 -22.859 1 48.97 415 GLY A C 1
ATOM 3224 O O . GLY A 1 415 ? -1.582 -46.75 -22.203 1 48.97 415 GLY A O 1
ATOM 3225 N N . PHE A 1 416 ? -2.271 -47.594 -24.125 1 48.25 416 PHE A N 1
ATOM 3226 C CA . PHE A 1 416 ? -2.076 -46.344 -24.828 1 48.25 416 PHE A CA 1
ATOM 3227 C C . PHE A 1 416 ? -3.332 -45.469 -24.75 1 48.25 416 PHE A C 1
ATOM 3229 O O . PHE A 1 416 ? -4.445 -46 -24.656 1 48.25 416 PHE A O 1
ATOM 3236 N N . CYS A 1 417 ? -3.016 -44.062 -24.688 1 52.31 417 CYS A N 1
ATOM 3237 C CA . CYS A 1 417 ? -4.172 -43.188 -24.688 1 52.31 417 CYS A CA 1
ATOM 3238 C C . CYS A 1 417 ? -4.973 -43.312 -25.984 1 52.31 417 CYS A C 1
ATOM 3240 O O . CYS A 1 417 ? -4.398 -43.438 -27.062 1 52.31 417 CYS A O 1
ATOM 3242 N N . MET A 1 418 ? -6.191 -43.625 -25.953 1 51.84 418 MET A N 1
ATOM 3243 C CA . MET A 1 418 ? -7.086 -43.844 -27.078 1 51.84 418 MET A CA 1
ATOM 3244 C C . MET A 1 418 ? -7.422 -42.5 -27.766 1 51.84 418 MET A C 1
ATOM 3246 O O . MET A 1 418 ? -7.711 -41.531 -27.094 1 51.84 418 MET A O 1
ATOM 3250 N N . GLU A 1 419 ? -7.043 -42.406 -29.016 1 50.69 419 GLU A N 1
ATOM 3251 C CA . GLU A 1 419 ? -7.461 -41.281 -29.812 1 50.69 419 GLU A CA 1
ATOM 3252 C C . GLU A 1 419 ? -8.984 -41.156 -29.859 1 50.69 419 GLU A C 1
ATOM 3254 O O . GLU A 1 419 ? -9.688 -42.156 -29.922 1 50.69 419 GLU A O 1
ATOM 3259 N N . ALA A 1 420 ? -9.438 -40.031 -29.531 1 48.69 420 ALA A N 1
ATOM 3260 C CA . ALA A 1 420 ? -10.883 -39.812 -29.641 1 48.69 420 ALA A CA 1
ATOM 3261 C C . ALA A 1 420 ? -11.328 -39.844 -31.094 1 48.69 420 ALA A C 1
ATOM 3263 O O . ALA A 1 420 ? -10.625 -39.375 -31.984 1 48.69 420 ALA A O 1
ATOM 3264 N N . ALA A 1 421 ? -12.242 -40.875 -31.406 1 43.97 421 ALA A N 1
ATOM 3265 C CA . ALA A 1 421 ? -12.844 -40.875 -32.75 1 43.97 421 ALA A CA 1
ATOM 3266 C C . ALA A 1 421 ? -13.453 -39.5 -33.062 1 43.97 421 ALA A C 1
ATOM 3268 O O . ALA A 1 421 ? -13.742 -38.719 -32.156 1 43.97 421 ALA A O 1
ATOM 3269 N N . LEU A 1 422 ? -13.625 -39.219 -34.312 1 39.75 422 LEU A N 1
ATOM 3270 C CA . LEU A 1 422 ? -14.312 -38.031 -34.812 1 39.75 422 LEU A CA 1
ATOM 3271 C C . LEU A 1 422 ? -15.688 -37.906 -34.188 1 39.75 422 LEU A C 1
ATOM 3273 O O . LEU A 1 422 ? -16.484 -38.844 -34.188 1 39.75 422 LEU A O 1
ATOM 3277 N N . GLY A 1 423 ? -15.953 -36.875 -33.344 1 42.69 423 GLY A N 1
ATOM 3278 C CA . GLY A 1 423 ? -17.234 -36.656 -32.688 1 42.69 423 GLY A CA 1
ATOM 3279 C C . GLY A 1 423 ? -17.203 -37.031 -31.203 1 42.69 423 GLY A C 1
ATOM 3280 O O . GLY A 1 423 ? -18.172 -36.75 -30.484 1 42.69 423 GLY A O 1
ATOM 3281 N N . GLU A 1 424 ? -16.219 -37.938 -30.844 1 42.91 424 GLU A N 1
ATOM 3282 C CA . GLU A 1 424 ? -16.156 -38.344 -29.453 1 42.91 424 GLU A CA 1
ATOM 3283 C C . GLU A 1 424 ? -15.344 -37.375 -28.609 1 42.91 424 GLU A C 1
ATOM 3285 O O . GLU A 1 424 ? -14.328 -36.844 -29.062 1 42.91 424 GLU A O 1
ATOM 3290 N N . PRO A 1 425 ? -16.047 -37.031 -27.531 1 42.38 425 PRO A N 1
ATOM 3291 C CA . PRO A 1 425 ? -15.297 -36.156 -26.625 1 42.38 425 PRO A CA 1
ATOM 3292 C C . PRO A 1 425 ? -13.883 -36.688 -26.359 1 42.38 425 PRO A C 1
ATOM 3294 O O . PRO A 1 425 ? -13.672 -37.906 -26.234 1 42.38 425 PRO A O 1
ATOM 3297 N N . GLY A 1 426 ? -12.867 -36.281 -26.953 1 42.34 426 GLY A N 1
ATOM 3298 C CA . GLY A 1 426 ? -11.5 -36.719 -26.719 1 42.34 426 GLY A CA 1
ATOM 3299 C C . GLY A 1 426 ? -10.586 -35.594 -26.281 1 42.34 426 GLY A C 1
ATOM 3300 O O . GLY A 1 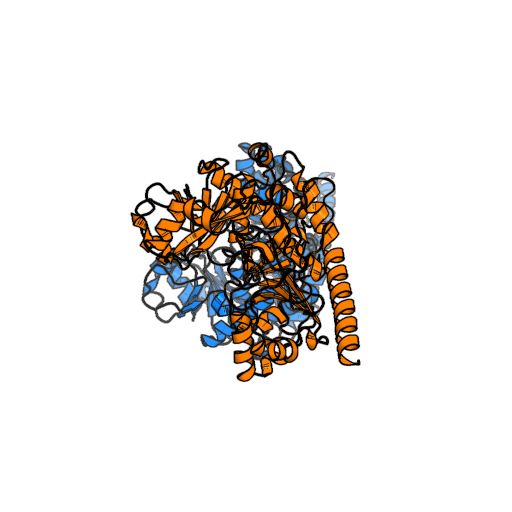426 ? -11.023 -34.438 -26.141 1 42.34 426 GLY A O 1
ATOM 3301 N N . GLU A 1 427 ? -9.602 -36.062 -25.547 1 41.72 427 GLU A N 1
ATOM 3302 C CA . GLU A 1 427 ? -8.609 -35.156 -24.984 1 41.72 427 GLU A CA 1
ATOM 3303 C C . GLU A 1 427 ? -7.402 -35 -25.906 1 41.72 427 GLU A C 1
ATOM 3305 O O . GLU A 1 427 ? -6.953 -36 -26.5 1 41.72 427 GLU A O 1
ATOM 3310 N N . LEU A 1 428 ? -7.227 -33.875 -26.375 1 37.69 428 LEU A N 1
ATOM 3311 C CA . LEU A 1 428 ? -6.047 -33.594 -27.188 1 37.69 428 LEU A CA 1
ATOM 3312 C C . LEU A 1 428 ? -4.773 -33.781 -26.359 1 37.69 428 LEU A C 1
ATOM 3314 O O . LEU A 1 428 ? -4.641 -33.219 -25.281 1 37.69 428 LEU A O 1
ATOM 3318 N N . ILE A 1 429 ? -4.121 -34.969 -26.531 1 36.03 429 ILE A N 1
ATOM 3319 C CA . ILE A 1 429 ? -2.902 -35.219 -25.781 1 36.03 429 ILE A CA 1
ATOM 3320 C C . ILE A 1 429 ? -1.688 -34.781 -26.578 1 36.03 429 ILE A C 1
ATOM 3322 O O . ILE A 1 429 ? -1.66 -34.906 -27.812 1 36.03 429 ILE A O 1
ATOM 3326 N N . PHE A 1 430 ? -0.946 -33.781 -26.047 1 34.31 430 PHE A N 1
ATOM 3327 C CA . PHE A 1 430 ? 0.289 -33.281 -26.625 1 34.31 430 PHE A CA 1
ATOM 3328 C C . PHE A 1 430 ? 1.433 -34.25 -26.438 1 34.31 430 PHE A C 1
ATOM 3330 O O . PHE A 1 430 ? 1.657 -34.75 -25.328 1 34.31 430 PHE A O 1
ATOM 3337 N N . PRO A 1 431 ? 1.892 -34.938 -27.5 1 32.84 431 PRO A N 1
ATOM 3338 C CA . PRO A 1 431 ? 3.098 -35.719 -27.25 1 32.84 431 PRO A CA 1
ATOM 3339 C C . PRO A 1 431 ? 4.297 -34.875 -26.844 1 32.84 431 PRO A C 1
ATOM 3341 O O . PRO A 1 431 ? 4.535 -33.812 -27.438 1 32.84 431 PRO A O 1
ATOM 3344 N N . ILE A 1 432 ? 4.621 -34.594 -25.625 1 34.16 432 ILE A N 1
ATOM 3345 C CA . ILE A 1 432 ? 5.789 -33.906 -25.094 1 34.16 432 ILE A CA 1
ATOM 3346 C C . ILE A 1 432 ? 7.055 -34.688 -25.453 1 34.16 432 ILE A C 1
ATOM 3348 O O . ILE A 1 432 ? 7.434 -35.625 -24.75 1 34.16 432 ILE A O 1
ATOM 3352 N N . LYS A 1 433 ? 7.266 -35.125 -26.688 1 36.84 433 LYS A N 1
ATOM 3353 C CA . LYS A 1 433 ? 8.523 -35.875 -26.734 1 36.84 433 LYS A CA 1
ATOM 3354 C C . LYS A 1 433 ? 9.68 -35.031 -26.219 1 36.84 433 LYS A C 1
ATOM 3356 O O . LYS A 1 433 ? 10.391 -35.438 -25.297 1 36.84 433 LYS A O 1
ATOM 3361 N N . ASP A 1 434 ? 10.609 -34.438 -27.141 1 34.72 434 ASP A N 1
ATOM 3362 C CA . ASP A 1 434 ? 11.945 -33.844 -27.016 1 34.72 434 ASP A CA 1
ATOM 3363 C C . ASP A 1 434 ? 11.859 -32.344 -26.781 1 34.72 434 ASP A C 1
ATOM 3365 O O . ASP A 1 434 ? 12.703 -31.594 -27.25 1 34.72 434 ASP A O 1
ATOM 3369 N N . LEU A 1 435 ? 10.797 -31.875 -26.422 1 34.44 435 LEU A N 1
ATOM 3370 C CA . LEU A 1 435 ? 11.008 -30.484 -26.062 1 34.44 435 LEU A CA 1
ATOM 3371 C C . LEU A 1 435 ? 11.875 -30.359 -24.812 1 34.44 435 LEU A C 1
ATOM 3373 O O . LEU A 1 435 ? 11.609 -31.016 -23.812 1 34.44 435 LEU A O 1
ATOM 3377 N N . PRO A 1 436 ? 13.07 -29.969 -25 1 33.5 436 PRO A N 1
ATOM 3378 C CA . PRO A 1 436 ? 13.992 -29.922 -23.859 1 33.5 436 PRO A CA 1
ATOM 3379 C C . PRO A 1 436 ? 13.312 -29.484 -22.578 1 33.5 436 PRO A C 1
ATOM 3381 O O . PRO A 1 436 ? 13.781 -29.812 -21.484 1 33.5 436 PRO A O 1
ATOM 3384 N N . TRP A 1 437 ? 12.367 -28.594 -22.75 1 35.69 437 TRP A N 1
ATOM 3385 C CA . TRP A 1 437 ? 11.945 -27.984 -21.484 1 35.69 437 TRP A CA 1
ATOM 3386 C C . TRP A 1 437 ? 10.859 -28.812 -20.828 1 35.69 437 TRP A C 1
ATOM 3388 O O . TRP A 1 437 ? 10.438 -28.516 -19.703 1 35.69 437 TRP A O 1
ATOM 3398 N N . LYS A 1 438 ? 10.133 -29.625 -21.516 1 44.78 438 LYS A N 1
ATOM 3399 C CA . LYS A 1 438 ? 9.023 -30.312 -20.859 1 44.78 438 LYS A CA 1
ATOM 3400 C C . LYS A 1 438 ? 9.445 -31.688 -20.359 1 44.78 438 LYS A C 1
ATOM 3402 O O . LYS A 1 438 ? 9.047 -32.719 -20.938 1 44.78 438 LYS A O 1
ATOM 3407 N N . LYS A 1 439 ? 10.609 -31.922 -20.094 1 40.44 439 LYS A N 1
ATOM 3408 C CA . LYS A 1 439 ? 10.906 -33.094 -19.281 1 40.44 439 LYS A CA 1
ATOM 3409 C C . LYS A 1 439 ? 10.047 -33.125 -18.031 1 40.44 439 LYS A C 1
ATOM 3411 O O . LYS A 1 439 ? 9.914 -32.125 -17.328 1 40.44 439 LYS A O 1
ATOM 3416 N N . PHE A 1 440 ? 9.062 -33.938 -18.062 1 40.53 440 PHE A N 1
ATOM 3417 C CA . PHE A 1 440 ? 8.461 -34.219 -16.766 1 40.53 440 PHE A CA 1
ATOM 3418 C C . PHE A 1 440 ? 9.5 -34.094 -15.648 1 40.53 440 PHE A C 1
ATOM 3420 O O . PHE A 1 440 ? 10.367 -34.969 -15.508 1 40.53 440 PHE A O 1
ATOM 3427 N N . GLU A 1 441 ? 9.797 -32.844 -15.258 1 43.72 441 GLU A N 1
ATOM 3428 C CA . GLU A 1 441 ? 10.852 -32.656 -14.266 1 43.72 441 GLU A CA 1
ATOM 3429 C C . GLU A 1 441 ? 10.57 -33.438 -12.992 1 43.72 441 GLU A C 1
ATOM 3431 O O . GLU A 1 441 ? 11.469 -33.625 -12.172 1 43.72 441 GLU A O 1
ATOM 3436 N N . GLY A 1 442 ? 9.453 -34.281 -12.961 1 44.47 442 GLY A N 1
ATOM 3437 C CA . GLY A 1 442 ? 9.148 -35.219 -11.891 1 44.47 442 GLY A CA 1
ATOM 3438 C C . GLY A 1 442 ? 9.156 -34.562 -10.516 1 44.47 442 GLY A C 1
ATOM 3439 O O . GLY A 1 442 ? 9.039 -33.344 -10.398 1 44.47 442 GLY A O 1
ATOM 3440 N N . TYR A 1 443 ? 8.805 -35.281 -9.508 1 48.69 443 TYR A N 1
ATOM 3441 C CA . TYR A 1 443 ? 8.867 -34.938 -8.094 1 48.69 443 TYR A CA 1
ATOM 3442 C C . TYR A 1 443 ? 10.289 -35.062 -7.559 1 48.69 443 TYR A C 1
ATOM 3444 O O . TYR A 1 443 ? 11.148 -35.656 -8.211 1 48.69 443 TYR A O 1
ATOM 3452 N N . THR A 1 444 ? 10.641 -34.344 -6.551 1 47.75 444 THR A N 1
ATOM 3453 C CA . THR A 1 444 ? 11.93 -34.562 -5.918 1 47.75 444 THR A CA 1
ATOM 3454 C C . THR A 1 444 ? 12.086 -36.031 -5.512 1 47.75 444 THR A C 1
ATOM 3456 O O . THR A 1 444 ? 13.195 -36.5 -5.27 1 47.75 444 THR A O 1
ATOM 3459 N N . ASP A 1 445 ? 10.898 -36.812 -5.312 1 43.84 445 ASP A N 1
ATOM 3460 C CA . ASP A 1 445 ? 10.938 -38.25 -4.961 1 43.84 445 ASP A CA 1
ATOM 3461 C C . ASP A 1 445 ? 10.812 -39.125 -6.207 1 43.84 445 ASP A C 1
ATOM 3463 O O . ASP A 1 445 ? 9.82 -39.031 -6.934 1 43.84 445 ASP A O 1
ATOM 3467 N N . ALA A 1 446 ? 11.867 -39.875 -6.605 1 46.94 446 ALA A N 1
ATOM 3468 C CA . ALA A 1 446 ? 12.047 -40.719 -7.773 1 46.94 446 ALA A CA 1
ATOM 3469 C C . ALA A 1 446 ? 10.875 -41.688 -7.93 1 46.94 446 ALA A C 1
ATOM 3471 O O . ALA A 1 446 ? 10.461 -42 -9.055 1 46.94 446 ALA A O 1
ATOM 3472 N N . LYS A 1 447 ? 10.414 -42.312 -6.914 1 48.12 447 LYS A N 1
ATOM 3473 C CA . LYS A 1 447 ? 9.367 -43.344 -6.98 1 48.12 447 LYS A CA 1
ATOM 3474 C C . LYS A 1 447 ? 8.062 -42.75 -7.484 1 48.12 447 LYS A C 1
ATOM 3476 O O . LYS A 1 447 ? 7.32 -43.375 -8.227 1 48.12 447 LYS A O 1
ATOM 3481 N N . ALA A 1 448 ? 7.855 -41.531 -7.137 1 46.69 448 ALA A N 1
ATOM 3482 C CA . ALA A 1 448 ? 6.617 -40.844 -7.523 1 46.69 448 ALA A CA 1
ATOM 3483 C C . ALA A 1 448 ? 6.637 -40.469 -9 1 46.69 448 ALA A C 1
ATOM 3485 O O . ALA A 1 448 ? 5.598 -40.5 -9.664 1 46.69 448 ALA A O 1
ATOM 3486 N N . THR A 1 449 ? 7.824 -40.219 -9.453 1 44.94 449 THR A N 1
ATOM 3487 C CA . THR A 1 449 ? 8.039 -39.906 -10.859 1 44.94 449 THR A CA 1
ATOM 3488 C C . THR A 1 449 ? 7.719 -41.094 -11.75 1 44.94 449 THR A C 1
ATOM 3490 O O . THR A 1 449 ? 7.168 -40.938 -12.836 1 44.94 449 THR A O 1
ATOM 3493 N N . GLU A 1 450 ? 8.062 -42.312 -11.359 1 42.06 450 GLU A N 1
ATOM 3494 C CA . GLU A 1 450 ? 7.918 -43.531 -12.172 1 42.06 450 GLU A CA 1
ATOM 3495 C C . GLU A 1 450 ? 6.453 -43.812 -12.477 1 42.06 450 GLU A C 1
ATOM 3497 O O . GLU A 1 450 ? 6.117 -44.281 -13.562 1 42.06 450 GLU A O 1
ATOM 3502 N N . LYS A 1 451 ? 5.648 -43.625 -11.664 1 41.22 451 LYS A N 1
ATOM 3503 C CA . LYS A 1 451 ? 4.27 -44.062 -11.867 1 41.22 451 LYS A CA 1
ATOM 3504 C C . LYS A 1 451 ? 3.57 -43.188 -12.914 1 41.22 451 LYS A C 1
ATOM 3506 O O . LYS A 1 451 ? 2.592 -43.625 -13.531 1 41.22 451 LYS A O 1
ATOM 3511 N N . LYS A 1 452 ? 4.035 -42 -13 1 40.69 452 LYS A N 1
ATOM 3512 C CA . LYS A 1 452 ? 3.215 -41.094 -13.789 1 40.69 452 LYS A CA 1
ATOM 3513 C C . LYS A 1 452 ? 3.676 -41.062 -15.242 1 40.69 452 LYS A C 1
ATOM 3515 O O . LYS A 1 452 ? 3.084 -40.375 -16.078 1 40.69 452 LYS A O 1
ATOM 3520 N N . ALA A 1 453 ? 4.816 -41.719 -15.492 1 37.56 453 ALA A N 1
ATOM 3521 C CA . ALA A 1 453 ? 5.258 -41.625 -16.875 1 37.56 453 ALA A CA 1
ATOM 3522 C C . ALA A 1 453 ? 4.355 -42.469 -17.797 1 37.56 453 ALA A C 1
ATOM 3524 O O . ALA A 1 453 ? 4.566 -43.656 -17.969 1 37.56 453 ALA A O 1
ATOM 3525 N N . ILE A 1 454 ? 3.135 -42.469 -17.562 1 35.53 454 ILE A N 1
ATOM 3526 C CA . ILE A 1 454 ? 2.264 -43.438 -18.219 1 35.53 454 ILE A CA 1
ATOM 3527 C C . ILE A 1 454 ? 2.227 -43.156 -19.719 1 35.53 454 ILE A C 1
ATOM 3529 O O . ILE A 1 454 ? 1.469 -43.781 -20.469 1 35.53 454 ILE A O 1
ATOM 3533 N N . PHE A 1 455 ? 2.812 -42.156 -20.25 1 36.47 455 PHE A N 1
ATOM 3534 C CA . PHE A 1 455 ? 2.184 -41.938 -21.547 1 36.47 455 PHE A CA 1
ATOM 3535 C C . PHE A 1 455 ? 2.684 -42.969 -22.578 1 36.47 455 PHE A C 1
ATOM 3537 O O . PHE A 1 455 ? 3.691 -42.719 -23.25 1 36.47 455 PHE A O 1
ATOM 3544 N N . ARG A 1 456 ? 2.797 -44.219 -22.281 1 36.5 456 ARG A N 1
ATOM 3545 C CA . ARG A 1 456 ? 3.201 -45.156 -23.328 1 36.5 456 ARG A CA 1
ATOM 3546 C C . ARG A 1 456 ? 2.09 -45.312 -24.375 1 36.5 456 ARG A C 1
ATOM 3548 O O . ARG A 1 456 ? 0.957 -45.656 -24.016 1 36.5 456 ARG A O 1
ATOM 3555 N N . MET A 1 457 ? 2.152 -44.469 -25.344 1 34.53 457 MET A N 1
ATOM 3556 C CA . MET A 1 457 ? 1.223 -44.719 -26.438 1 34.53 457 MET A CA 1
ATOM 3557 C C . MET A 1 457 ? 1.624 -45.969 -27.203 1 34.53 457 MET A C 1
ATOM 3559 O O . MET A 1 457 ? 2.799 -46.344 -27.219 1 34.53 457 MET A O 1
ATOM 3563 N N . SER A 1 458 ? 0.808 -46.906 -27.328 1 29.8 458 SER A N 1
ATOM 3564 C CA . SER A 1 458 ? 0.974 -48.188 -28.031 1 29.8 458 SER A CA 1
ATOM 3565 C C . SER A 1 458 ? 1.729 -48 -29.344 1 29.8 458 SER A C 1
ATOM 3567 O O . SER A 1 458 ? 2.246 -48.969 -29.906 1 29.8 458 SER A O 1
ATOM 3569 N N . SER A 1 459 ? 1.45 -46.969 -30.078 1 34.5 459 SER A N 1
ATOM 3570 C CA . SER A 1 459 ? 1.938 -47.094 -31.453 1 34.5 459 SER A CA 1
ATOM 3571 C C . SER A 1 459 ? 3.457 -46.969 -31.5 1 34.5 459 SER A C 1
ATOM 3573 O O . SER A 1 459 ? 4.035 -46.844 -32.594 1 34.5 459 SER A O 1
ATOM 3575 N N . GLY A 1 460 ? 4.254 -47.719 -30.672 1 31.81 460 GLY A N 1
ATOM 3576 C CA . GLY A 1 460 ? 5.695 -47.938 -30.656 1 31.81 460 GLY A CA 1
ATOM 3577 C C . GLY A 1 460 ? 6.469 -46.719 -30.203 1 31.81 460 GLY A C 1
ATOM 3578 O O . GLY A 1 460 ? 7.695 -46.75 -30.109 1 31.81 460 GLY A O 1
ATOM 3579 N N . ILE A 1 461 ? 5.988 -45.594 -30.438 1 30.2 461 ILE A N 1
ATOM 3580 C CA . ILE A 1 461 ? 6.867 -44.5 -30.078 1 30.2 461 ILE A CA 1
ATOM 3581 C C . ILE A 1 461 ? 6.852 -44.281 -28.578 1 30.2 461 ILE A C 1
ATOM 3583 O O . ILE A 1 461 ? 5.793 -44.031 -27.984 1 30.2 461 ILE A O 1
ATOM 3587 N N . ASP A 1 462 ? 7.594 -45.031 -27.781 1 31.2 462 ASP A N 1
ATOM 3588 C CA . ASP A 1 462 ? 7.934 -45.031 -26.359 1 31.2 462 ASP A CA 1
ATOM 3589 C C . ASP A 1 462 ? 8.273 -43.625 -25.875 1 31.2 462 ASP A C 1
ATOM 3591 O O . ASP A 1 462 ? 9.07 -42.906 -26.5 1 31.2 462 ASP A O 1
ATOM 3595 N N . GLN A 1 463 ? 7.375 -42.656 -25.906 1 30.36 463 GLN A N 1
ATOM 3596 C CA . GLN A 1 463 ? 7.879 -41.469 -25.281 1 30.36 463 GLN A CA 1
ATOM 3597 C C . GLN A 1 463 ? 7.594 -41.469 -23.781 1 30.36 463 GLN A C 1
ATOM 3599 O O . GLN A 1 463 ? 6.508 -41.844 -23.344 1 30.36 463 GLN A O 1
ATOM 3604 N N . GLY B 1 1 ? 24.297 59.031 -0.286 1 34.5 1 GLY B N 1
ATOM 3605 C CA . GLY B 1 1 ? 23.719 59.031 -1.622 1 34.5 1 GLY B CA 1
ATOM 3606 C C . GLY B 1 1 ? 23.469 57.625 -2.145 1 34.5 1 GLY B C 1
ATOM 3607 O O . GLY B 1 1 ? 22.328 57.25 -2.408 1 34.5 1 GLY B O 1
ATOM 3608 N N . ALA B 1 2 ? 24.5 56.938 -2.484 1 42.5 2 ALA B N 1
ATOM 3609 C CA . ALA B 1 2 ? 24.438 55.594 -3.062 1 42.5 2 ALA B CA 1
ATOM 3610 C C . ALA B 1 2 ? 23.766 54.594 -2.105 1 42.5 2 ALA B C 1
ATOM 3612 O O . ALA B 1 2 ? 23.016 53.719 -2.533 1 42.5 2 ALA B O 1
ATOM 3613 N N . ALA B 1 3 ? 23.953 54.75 -0.86 1 44.12 3 ALA B N 1
ATOM 3614 C CA . ALA B 1 3 ? 23.375 53.844 0.137 1 44.12 3 ALA B CA 1
ATOM 3615 C C . ALA B 1 3 ? 21.859 54 0.213 1 44.12 3 ALA B C 1
ATOM 3617 O O . ALA B 1 3 ? 21.141 53 0.338 1 44.12 3 ALA B O 1
ATOM 3618 N N . VAL B 1 4 ? 21.438 55.188 0.11 1 40.12 4 VAL B N 1
ATOM 3619 C CA . VAL B 1 4 ? 20 55.438 0.137 1 40.12 4 VAL B CA 1
ATOM 3620 C C . VAL B 1 4 ? 19.344 54.906 -1.129 1 40.12 4 VAL B C 1
ATOM 3622 O O . VAL B 1 4 ? 18.266 54.312 -1.07 1 40.12 4 VAL B O 1
ATOM 3625 N N . LEU B 1 5 ? 20.031 55 -2.199 1 39.66 5 LEU B N 1
ATOM 3626 C CA . LEU B 1 5 ? 19.484 54.5 -3.451 1 39.66 5 LEU B CA 1
ATOM 3627 C C . LEU B 1 5 ? 19.422 52.969 -3.428 1 39.66 5 LEU B C 1
ATOM 3629 O O . LEU B 1 5 ? 18.469 52.375 -3.941 1 39.66 5 LEU B O 1
ATOM 3633 N N . GLY B 1 6 ? 20.406 52.375 -2.877 1 38.75 6 GLY B N 1
ATOM 3634 C CA . GLY B 1 6 ? 20.422 50.938 -2.734 1 38.75 6 GLY B CA 1
ATOM 3635 C C . GLY B 1 6 ? 19.297 50.406 -1.841 1 38.75 6 GLY B C 1
ATOM 3636 O O . GLY B 1 6 ? 18.656 49.406 -2.158 1 38.75 6 GLY B O 1
ATOM 3637 N N . ALA B 1 7 ? 19.109 51.188 -0.833 1 42.19 7 ALA B N 1
ATOM 3638 C CA . ALA B 1 7 ? 18.031 50.844 0.092 1 42.19 7 ALA B CA 1
ATOM 3639 C C . ALA B 1 7 ? 16.672 51 -0.564 1 42.19 7 ALA B C 1
ATOM 3641 O O . ALA B 1 7 ? 15.773 50.156 -0.389 1 42.19 7 ALA B O 1
ATOM 3642 N N . LEU B 1 8 ? 16.578 52.062 -1.267 1 39.81 8 LEU B N 1
ATOM 3643 C CA . LEU B 1 8 ? 15.328 52.312 -1.969 1 39.81 8 LEU B CA 1
ATOM 3644 C C . LEU B 1 8 ? 15.094 51.25 -3.045 1 39.81 8 LEU B C 1
ATOM 3646 O O . LEU B 1 8 ? 13.961 50.781 -3.242 1 39.81 8 LEU B O 1
ATOM 3650 N N . ALA B 1 9 ? 16.125 50.969 -3.789 1 41.62 9 ALA B N 1
ATOM 3651 C CA . ALA B 1 9 ? 16.016 49.906 -4.801 1 41.62 9 ALA B CA 1
ATOM 3652 C C . ALA B 1 9 ? 15.68 48.562 -4.164 1 41.62 9 ALA B C 1
ATOM 3654 O O . ALA B 1 9 ? 14.859 47.812 -4.684 1 41.62 9 ALA B O 1
ATOM 3655 N N . ASN B 1 10 ? 16.359 48.312 -3.121 1 46.25 10 ASN B N 1
ATOM 3656 C CA . ASN B 1 10 ? 16.094 47.094 -2.369 1 46.25 10 ASN B CA 1
ATOM 3657 C C . ASN B 1 10 ? 14.672 47.094 -1.812 1 46.25 10 ASN B C 1
ATOM 3659 O O . ASN B 1 10 ? 14.008 46.031 -1.808 1 46.25 10 ASN B O 1
ATOM 3663 N N . GLN B 1 11 ? 14.281 48.25 -1.485 1 44.62 11 GLN B N 1
ATOM 3664 C CA . GLN B 1 11 ? 12.914 48.406 -0.995 1 44.62 11 GLN B CA 1
ATOM 3665 C C . GLN B 1 11 ? 11.898 48.156 -2.104 1 44.62 11 GLN B C 1
ATOM 3667 O O . GLN B 1 11 ? 10.867 47.5 -1.871 1 44.62 11 GLN B O 1
ATOM 3672 N N . ARG B 1 12 ? 12.109 48.812 -3.166 1 45.81 12 ARG B N 1
ATOM 3673 C CA . ARG B 1 12 ? 11.234 48.594 -4.312 1 45.81 12 ARG B CA 1
ATOM 3674 C C . ARG B 1 12 ? 11.203 47.125 -4.711 1 45.81 12 ARG B C 1
ATOM 3676 O O . ARG B 1 12 ? 10.148 46.594 -5.074 1 45.81 12 ARG B O 1
ATOM 3683 N N . LEU B 1 13 ? 12.32 46.5 -4.602 1 48.12 13 LEU B N 1
ATOM 3684 C CA . LEU B 1 13 ? 12.406 45.094 -4.953 1 48.12 13 LEU B CA 1
ATOM 3685 C C . LEU B 1 13 ? 11.672 44.219 -3.93 1 48.12 13 LEU B C 1
ATOM 3687 O O . LEU B 1 13 ? 11.023 43.25 -4.293 1 48.12 13 LEU B O 1
ATOM 3691 N N . GLN B 1 14 ? 11.812 44.719 -2.715 1 54.44 14 GLN B N 1
ATOM 3692 C CA . GLN B 1 14 ? 11.109 43.969 -1.672 1 54.44 14 GLN B CA 1
ATOM 3693 C C . GLN B 1 14 ? 9.602 44.125 -1.806 1 54.44 14 GLN B C 1
ATOM 3695 O O . GLN B 1 14 ? 8.852 43.156 -1.628 1 54.44 14 GLN B O 1
ATOM 3700 N N . LEU B 1 15 ? 9.234 45.375 -2.15 1 52.62 15 LEU B N 1
ATOM 3701 C CA . LEU B 1 15 ? 7.812 45.625 -2.379 1 52.62 15 LEU B CA 1
ATOM 3702 C C . LEU B 1 15 ? 7.316 44.812 -3.57 1 52.62 15 LEU B C 1
ATOM 3704 O O . LEU B 1 15 ? 6.215 44.25 -3.533 1 52.62 15 LEU B O 1
ATOM 3708 N N . SER B 1 16 ? 8.141 44.812 -4.566 1 55.78 16 SER B N 1
ATOM 3709 C CA . SER B 1 16 ? 7.77 44.062 -5.742 1 55.78 16 SER B CA 1
ATOM 3710 C C . SER B 1 16 ? 7.668 42.562 -5.414 1 55.78 16 SER B C 1
ATOM 3712 O O . SER B 1 16 ? 6.762 41.875 -5.895 1 55.78 16 SER B O 1
ATOM 3714 N N . HIS B 1 17 ? 8.516 42.156 -4.562 1 63.97 17 HIS B N 1
ATOM 3715 C CA . HIS B 1 17 ? 8.5 40.75 -4.156 1 63.97 17 HIS B CA 1
ATOM 3716 C C . HIS B 1 17 ? 7.258 40.438 -3.326 1 63.97 17 HIS B C 1
ATOM 3718 O O . HIS B 1 17 ? 6.602 39.406 -3.541 1 63.97 17 HIS B O 1
ATOM 3724 N N . ASP B 1 18 ? 6.945 41.344 -2.561 1 60.84 18 ASP B N 1
ATOM 3725 C CA . ASP B 1 18 ? 5.777 41.156 -1.707 1 60.84 18 ASP B CA 1
ATOM 3726 C C . ASP B 1 18 ? 4.488 41.156 -2.527 1 60.84 18 ASP B C 1
ATOM 3728 O O . ASP B 1 18 ? 3.568 40.375 -2.266 1 60.84 18 ASP B O 1
ATOM 3732 N N . VAL B 1 19 ? 4.48 42.062 -3.428 1 58.81 19 VAL B N 1
ATOM 3733 C CA . VAL B 1 19 ? 3.314 42.156 -4.305 1 58.81 19 VAL B CA 1
ATOM 3734 C C . VAL B 1 19 ? 3.178 40.844 -5.105 1 58.81 19 VAL B C 1
ATOM 3736 O O . VAL B 1 19 ? 2.072 40.344 -5.273 1 58.81 19 VAL B O 1
ATOM 3739 N N . TRP B 1 20 ? 4.281 40.469 -5.48 1 65.88 20 TRP B N 1
ATOM 3740 C CA . TRP B 1 20 ? 4.258 39.219 -6.254 1 65.88 20 TRP B CA 1
ATOM 3741 C C . TRP B 1 20 ? 3.762 38.062 -5.402 1 65.88 20 TRP B C 1
ATOM 3743 O O . TRP B 1 20 ? 2.914 37.281 -5.84 1 65.88 20 TRP B O 1
ATOM 3753 N N . LEU B 1 21 ? 4.227 37.938 -4.203 1 69.19 21 LEU B N 1
ATOM 3754 C CA . LEU B 1 21 ? 3.797 36.906 -3.289 1 69.19 21 LEU B CA 1
ATOM 3755 C C . LEU B 1 21 ? 2.307 37 -2.99 1 69.19 21 LEU B C 1
ATOM 3757 O O . LEU B 1 21 ? 1.592 36 -2.977 1 69.19 21 LEU B O 1
ATOM 3761 N N . GLY B 1 22 ? 1.86 38.219 -2.809 1 64.88 22 GLY B N 1
ATOM 3762 C CA . GLY B 1 22 ? 0.447 38.469 -2.574 1 64.88 22 GLY B CA 1
ATOM 3763 C C . GLY B 1 22 ? -0.432 38.062 -3.744 1 64.88 22 GLY B C 1
ATOM 3764 O O . GLY B 1 22 ? -1.469 37.406 -3.559 1 64.88 22 GLY B O 1
ATOM 3765 N N . CYS B 1 23 ? 0.019 38.406 -4.867 1 64.88 23 CYS B N 1
ATOM 3766 C CA . CYS B 1 23 ? -0.735 38.062 -6.074 1 64.88 23 CYS B CA 1
ATOM 3767 C C . CYS B 1 23 ? -0.829 36.562 -6.277 1 64.88 23 CYS B C 1
ATOM 3769 O O . CYS B 1 23 ? -1.854 36.062 -6.734 1 64.88 23 CYS B O 1
ATOM 3771 N N . LYS B 1 24 ? 0.192 35.906 -5.855 1 71.56 24 LYS B N 1
ATOM 3772 C CA . LYS B 1 24 ? 0.197 34.469 -6.016 1 71.56 24 LYS B CA 1
ATOM 3773 C C . LYS B 1 24 ? -0.754 33.812 -5.027 1 71.56 24 LYS B C 1
ATOM 3775 O O . LYS B 1 24 ? -1.381 32.781 -5.344 1 71.56 24 LYS B O 1
ATOM 3780 N N . MET B 1 25 ? -0.886 34.469 -3.934 1 74.06 25 MET B N 1
ATOM 3781 C CA . MET B 1 25 ? -1.681 33.875 -2.877 1 74.06 25 MET B CA 1
ATOM 3782 C C . MET B 1 25 ? -3.123 34.344 -2.922 1 74.06 25 MET B C 1
ATOM 3784 O O . MET B 1 25 ? -4.023 33.688 -2.391 1 74.06 25 MET B O 1
ATOM 3788 N N . ALA B 1 26 ? -3.447 35.406 -3.602 1 68.19 26 ALA B N 1
ATOM 3789 C CA . ALA B 1 26 ? -4.727 36.094 -3.578 1 68.19 26 ALA B CA 1
ATOM 3790 C C . ALA B 1 26 ? -5.867 35.188 -4.004 1 68.19 26 ALA B C 1
ATOM 3792 O O . ALA B 1 26 ? -6.902 35.125 -3.34 1 68.19 26 ALA B O 1
ATOM 3793 N N . PRO B 1 27 ? -5.668 34.5 -5.055 1 69.75 27 PRO B N 1
ATOM 3794 C CA . PRO B 1 27 ? -6.781 33.625 -5.461 1 69.75 27 PRO B CA 1
ATOM 3795 C C . PRO B 1 27 ? -7.137 32.594 -4.398 1 69.75 27 PRO B C 1
ATOM 3797 O O . PRO B 1 27 ? -8.32 32.312 -4.188 1 69.75 27 PRO B O 1
ATOM 3800 N N . ALA B 1 28 ? -6.152 32.094 -3.818 1 73.5 28 ALA B N 1
ATOM 3801 C CA . ALA B 1 28 ? -6.395 31.062 -2.795 1 73.5 28 ALA B CA 1
ATOM 3802 C C . ALA B 1 28 ? -7.086 31.672 -1.576 1 73.5 28 ALA B C 1
ATOM 3804 O O . ALA B 1 28 ? -7.98 31.062 -0.993 1 73.5 28 ALA B O 1
ATOM 3805 N N . LEU B 1 29 ? -6.695 32.844 -1.273 1 69.56 29 LEU B N 1
ATOM 3806 C CA . LEU B 1 29 ? -7.289 33.531 -0.128 1 69.56 29 LEU B CA 1
ATOM 3807 C C . LEU B 1 29 ? -8.727 33.938 -0.422 1 69.56 29 LEU B C 1
ATOM 3809 O O . LEU B 1 29 ? -9.594 33.812 0.447 1 69.56 29 LEU B O 1
ATOM 3813 N N . PHE B 1 30 ? -8.906 34.281 -1.616 1 69 30 PHE B N 1
ATOM 3814 C CA . PHE B 1 30 ? -10.258 34.625 -2.049 1 69 30 PHE B CA 1
ATOM 3815 C C . PHE B 1 30 ? -11.156 33.375 -2.01 1 69 30 PHE B C 1
ATOM 3817 O O . PHE B 1 30 ? -12.289 33.438 -1.531 1 69 30 PHE B O 1
ATOM 3824 N N . ASN B 1 31 ? -10.656 32.344 -2.48 1 76 31 ASN B N 1
ATOM 3825 C CA . ASN B 1 31 ? -11.414 31.094 -2.449 1 76 31 ASN B CA 1
ATOM 3826 C C . ASN B 1 31 ? -11.727 30.656 -1.019 1 76 31 ASN B C 1
ATOM 3828 O O . ASN B 1 31 ? -12.82 30.172 -0.74 1 76 31 ASN B O 1
ATOM 3832 N N . ALA B 1 32 ? -10.766 30.828 -0.202 1 76 32 ALA B N 1
ATOM 3833 C CA . ALA B 1 32 ? -10.977 30.516 1.208 1 76 32 ALA B CA 1
ATOM 3834 C C . ALA B 1 32 ? -12.078 31.375 1.803 1 76 32 ALA B C 1
ATOM 3836 O O . ALA B 1 32 ? -12.938 30.891 2.537 1 76 32 ALA B O 1
ATOM 3837 N N . MET B 1 33 ? -12.164 32.562 1.402 1 72.75 33 MET B N 1
ATOM 3838 C CA . MET B 1 33 ? -13.172 33.5 1.89 1 72.75 33 MET B CA 1
ATOM 3839 C C . MET B 1 33 ? -14.555 33.125 1.4 1 72.75 33 MET B C 1
ATOM 3841 O O . MET B 1 33 ? -15.531 33.219 2.148 1 72.75 33 MET B O 1
ATOM 3845 N N . LEU B 1 34 ? -14.594 32.719 0.217 1 76.31 34 LEU B N 1
ATOM 3846 C CA . LEU B 1 34 ? -15.875 32.281 -0.349 1 76.31 34 LEU B CA 1
ATOM 3847 C C . LEU B 1 34 ? -16.391 31.047 0.357 1 76.31 34 LEU B C 1
ATOM 3849 O O . LEU B 1 34 ? -17.594 30.906 0.572 1 76.31 34 LEU B O 1
ATOM 3853 N N . ARG B 1 35 ? -15.492 30.25 0.704 1 80.69 35 ARG B N 1
ATOM 3854 C CA . ARG B 1 35 ? -15.867 28.984 1.345 1 80.69 35 ARG B CA 1
ATOM 3855 C C . ARG B 1 35 ? -16.312 29.219 2.785 1 80.69 35 ARG B C 1
ATOM 3857 O O . ARG B 1 35 ? -17.188 28.516 3.293 1 80.69 35 ARG B O 1
ATOM 3864 N N . VAL B 1 36 ? -15.797 30.172 3.43 1 79.69 36 VAL B N 1
ATOM 3865 C CA . VAL B 1 36 ? -16.141 30.531 4.805 1 79.69 36 VAL B CA 1
ATOM 3866 C C . VAL B 1 36 ? -17.578 31.031 4.867 1 79.69 36 VAL B C 1
ATOM 3868 O O . VAL B 1 36 ? -18.266 30.828 5.871 1 79.69 36 VAL B O 1
ATOM 3871 N N . LYS B 1 37 ? -18.016 31.547 3.758 1 78.31 37 LYS B N 1
ATOM 3872 C CA . LYS B 1 37 ? -19.359 32.125 3.707 1 78.31 37 LYS B CA 1
ATOM 3873 C C . LYS B 1 37 ? -20.422 31.047 3.484 1 78.31 37 LYS B C 1
ATOM 3875 O O . LYS B 1 37 ? -21.609 31.297 3.68 1 78.31 37 LYS B O 1
ATOM 3880 N N . LYS B 1 38 ? -19.969 29.938 3.191 1 82.75 38 LYS B N 1
ATOM 3881 C CA . LYS B 1 38 ? -20.922 28.859 2.98 1 82.75 38 LYS B CA 1
ATOM 3882 C C . LYS B 1 38 ? -21.516 28.391 4.301 1 82.75 38 LYS B C 1
ATOM 3884 O O . LYS B 1 38 ? -20.828 28.344 5.324 1 82.75 38 LYS B O 1
ATOM 3889 N N . ALA B 1 39 ? -22.828 28.047 4.258 1 77.31 39 ALA B N 1
ATOM 3890 C CA . ALA B 1 39 ? -23.578 27.625 5.449 1 77.31 39 ALA B CA 1
ATOM 3891 C C . ALA B 1 39 ? -23.062 26.297 5.973 1 77.31 39 ALA B C 1
ATOM 3893 O O . ALA B 1 39 ? -23.125 26.016 7.176 1 77.31 39 ALA B O 1
ATOM 3894 N N . ARG B 1 40 ? -22.656 25.516 5.039 1 88.38 40 ARG B N 1
ATOM 3895 C CA . ARG B 1 40 ? -22.125 24.203 5.371 1 88.38 40 ARG B CA 1
ATOM 3896 C C . ARG B 1 40 ? -20.906 23.875 4.516 1 88.38 40 ARG B C 1
ATOM 3898 O O . ARG B 1 40 ? -21 23.812 3.291 1 88.38 40 ARG B O 1
ATOM 3905 N N . TYR B 1 41 ? -19.766 23.781 5.254 1 92.06 41 TYR B N 1
ATOM 3906 C CA . TYR B 1 41 ? -18.547 23.469 4.523 1 92.06 41 TYR B CA 1
ATOM 3907 C C . TYR B 1 41 ? -17.438 23.031 5.477 1 92.06 41 TYR B C 1
ATOM 3909 O O . TYR B 1 41 ? -17.203 23.656 6.508 1 92.06 41 TYR B O 1
ATOM 3917 N N . SER B 1 42 ? -16.891 21.953 5.234 1 95.69 42 SER B N 1
ATOM 3918 C CA . SER B 1 42 ? -15.812 21.391 6.047 1 95.69 42 SER B CA 1
ATOM 3919 C C . SER B 1 42 ? -14.68 20.844 5.176 1 95.69 42 SER B C 1
ATOM 3921 O O . SER B 1 42 ? -14.766 20.891 3.945 1 95.69 42 SER B O 1
ATOM 3923 N N . LEU B 1 43 ? -13.664 20.375 5.824 1 96.25 43 LEU B N 1
ATOM 3924 C CA . LEU B 1 43 ? -12.531 19.781 5.113 1 96.25 43 LEU B CA 1
ATOM 3925 C C . LEU B 1 43 ? -12.961 18.547 4.34 1 96.25 43 LEU B C 1
ATOM 3927 O O . LEU B 1 43 ? -12.359 18.203 3.318 1 96.25 43 LEU B O 1
ATOM 3931 N N . ALA B 1 44 ? -13.977 17.844 4.828 1 97.88 44 ALA B N 1
ATOM 3932 C CA . ALA B 1 44 ? -14.523 16.703 4.086 1 97.88 44 ALA B CA 1
ATOM 3933 C C . ALA B 1 44 ? -15.039 17.141 2.715 1 97.88 44 ALA B C 1
ATOM 3935 O O . ALA B 1 44 ? -14.875 16.422 1.727 1 97.88 44 ALA B O 1
ATOM 3936 N N . ASP B 1 45 ? -15.641 18.328 2.682 1 96.75 45 ASP B N 1
ATOM 3937 C CA . ASP B 1 45 ? -16.141 18.875 1.418 1 96.75 45 ASP B CA 1
ATOM 3938 C C . ASP B 1 45 ? -14.977 19.25 0.494 1 96.75 45 ASP B C 1
ATOM 3940 O O . ASP B 1 45 ? -15.023 18.984 -0.708 1 96.75 45 ASP B O 1
ATOM 3944 N N . VAL B 1 46 ? -13.938 19.875 1.08 1 96.19 46 VAL B N 1
ATOM 3945 C CA . VAL B 1 46 ? -12.734 20.203 0.317 1 96.19 46 VAL B CA 1
ATOM 3946 C C . VAL B 1 46 ? -12.156 18.938 -0.301 1 96.19 46 VAL B C 1
ATOM 3948 O O . VAL B 1 46 ? -11.812 18.906 -1.483 1 96.19 46 VAL B O 1
ATOM 3951 N N . TRP B 1 47 ? -12.086 17.891 0.49 1 97.94 47 TRP B N 1
ATOM 3952 C CA . TRP B 1 47 ? -11.539 16.609 0.06 1 97.94 47 TRP B CA 1
ATOM 3953 C C . TRP B 1 47 ? -12.375 16 -1.067 1 97.94 47 TRP B C 1
ATOM 3955 O O . TRP B 1 47 ? -11.828 15.555 -2.08 1 97.94 47 TRP B O 1
ATOM 3965 N N . GLN B 1 48 ? -13.664 16.047 -0.925 1 97.56 48 GLN B N 1
ATOM 3966 C CA . GLN B 1 48 ? -14.547 15.477 -1.938 1 97.56 48 GLN B CA 1
ATOM 3967 C C . GLN B 1 48 ? -14.406 16.219 -3.264 1 97.56 48 GLN B C 1
ATOM 3969 O O . GLN B 1 48 ? -14.484 15.609 -4.332 1 97.56 48 GLN B O 1
ATOM 3974 N N . GLU B 1 49 ? -14.258 17.531 -3.174 1 96.25 49 GLU B N 1
ATOM 3975 C CA . GLU B 1 49 ? -14 18.312 -4.379 1 96.25 49 GLU B CA 1
ATOM 3976 C C . GLU B 1 49 ? -12.711 17.875 -5.062 1 96.25 49 GLU B C 1
ATOM 3978 O O . GLU B 1 49 ? -12.656 17.766 -6.289 1 96.25 49 GLU B O 1
ATOM 3983 N N . SER B 1 50 ? -11.703 17.641 -4.293 1 97.81 50 SER B N 1
ATOM 3984 C CA . SER B 1 50 ? -10.422 17.188 -4.832 1 97.81 50 SER B CA 1
ATOM 3985 C C . SER B 1 50 ? -10.531 15.805 -5.453 1 97.81 50 SER B C 1
ATOM 3987 O O . SER B 1 50 ? -9.961 15.547 -6.516 1 97.81 50 SER B O 1
ATOM 3989 N N . VAL B 1 51 ? -11.242 14.883 -4.82 1 98.31 51 VAL B N 1
ATOM 3990 C CA . VAL B 1 51 ? -11.445 13.539 -5.348 1 98.31 51 VAL B CA 1
ATOM 3991 C C . VAL B 1 51 ? -12.156 13.609 -6.695 1 98.31 51 VAL B C 1
ATOM 3993 O O . VAL B 1 51 ? -11.805 12.891 -7.633 1 98.31 51 VAL B O 1
ATOM 3996 N N . ALA B 1 52 ? -13.141 14.477 -6.809 1 97.69 52 ALA B N 1
ATOM 3997 C CA . ALA B 1 52 ? -13.891 14.641 -8.055 1 97.69 52 ALA B CA 1
ATOM 3998 C C . ALA B 1 52 ? -12.984 15.117 -9.18 1 97.69 52 ALA B C 1
ATOM 4000 O O . ALA B 1 52 ? -13.164 14.727 -10.336 1 97.69 52 ALA B O 1
ATOM 4001 N N . ARG B 1 53 ? -12.023 15.891 -8.836 1 97.25 53 ARG B N 1
ATOM 4002 C CA . ARG B 1 53 ? -11.148 16.5 -9.828 1 97.25 53 ARG B CA 1
ATOM 4003 C C . ARG B 1 53 ? -9.961 15.602 -10.148 1 97.25 53 ARG B C 1
ATOM 4005 O O . ARG B 1 53 ? -9.508 15.547 -11.297 1 97.25 53 ARG B O 1
ATOM 4012 N N . PHE B 1 54 ? -9.484 14.914 -9.086 1 97.38 54 PHE B N 1
ATOM 4013 C CA . PHE B 1 54 ? -8.195 14.242 -9.219 1 97.38 54 PHE B CA 1
ATOM 4014 C C . PHE B 1 54 ? -8.312 12.766 -8.867 1 97.38 54 PHE B C 1
ATOM 4016 O O . PHE B 1 54 ? -7.324 12.133 -8.492 1 97.38 54 PHE B O 1
ATOM 4023 N N . GLY B 1 55 ? -9.375 12.148 -9.023 1 96.5 55 GLY B N 1
ATOM 4024 C CA . GLY B 1 55 ? -9.688 10.82 -8.508 1 96.5 55 GLY B CA 1
ATOM 4025 C C . GLY B 1 55 ? -8.641 9.789 -8.875 1 96.5 55 GLY B C 1
ATOM 4026 O O . GLY B 1 55 ? -8.18 9.031 -8.008 1 96.5 55 GLY B O 1
ATOM 4027 N N . ASP B 1 56 ? -8.117 9.789 -10.055 1 93.5 56 ASP B N 1
ATOM 4028 C CA . ASP B 1 56 ? -7.234 8.742 -10.555 1 93.5 56 ASP B CA 1
ATOM 4029 C C . ASP B 1 56 ? -5.77 9.094 -10.328 1 93.5 56 ASP B C 1
ATOM 4031 O O . ASP B 1 56 ? -4.883 8.258 -10.516 1 93.5 56 ASP B O 1
ATOM 4035 N N . HIS B 1 57 ? -5.523 10.32 -9.883 1 96.12 57 HIS B N 1
ATOM 4036 C CA . HIS B 1 57 ? -4.152 10.734 -9.609 1 96.12 57 HIS B CA 1
ATOM 4037 C C . HIS B 1 57 ? -3.637 10.125 -8.312 1 96.12 57 HIS B C 1
ATOM 4039 O O . HIS B 1 57 ? -4.41 9.883 -7.383 1 96.12 57 HIS B O 1
ATOM 4045 N N . SER B 1 58 ? -2.338 9.828 -8.305 1 97.5 58 SER B N 1
ATOM 4046 C CA . SER B 1 58 ? -1.744 9.383 -7.043 1 97.5 58 SER B CA 1
ATOM 4047 C C . SER B 1 58 ? -1.802 10.477 -5.988 1 97.5 58 SER B C 1
ATOM 4049 O O . SER B 1 58 ? -1.486 11.641 -6.27 1 97.5 58 SER B O 1
ATOM 4051 N N . PHE B 1 59 ? -2.25 10.148 -4.828 1 98.5 59 PHE B N 1
ATOM 4052 C CA . PHE B 1 59 ? -2.289 11.102 -3.725 1 98.5 59 PHE B CA 1
ATOM 4053 C C . PHE B 1 59 ? -1.124 10.867 -2.768 1 98.5 59 PHE B C 1
ATOM 4055 O O . PHE B 1 59 ? -0.39 11.805 -2.438 1 98.5 59 PHE B O 1
ATOM 4062 N N . VAL B 1 60 ? -0.911 9.578 -2.355 1 98.62 60 VAL B N 1
ATOM 4063 C CA . VAL B 1 60 ? 0.134 9.289 -1.379 1 98.62 60 VAL B CA 1
ATOM 4064 C C . VAL B 1 60 ? 1.016 8.148 -1.888 1 98.62 60 VAL B C 1
ATOM 4066 O O . VAL B 1 60 ? 0.511 7.137 -2.377 1 98.62 60 VAL B O 1
ATOM 4069 N N . LEU B 1 61 ? 2.27 8.359 -1.879 1 98.38 61 LEU B N 1
ATOM 4070 C CA . LEU B 1 61 ? 3.305 7.344 -2.047 1 98.38 61 LEU B CA 1
ATOM 4071 C C . LEU B 1 61 ? 3.959 7.008 -0.71 1 98.38 61 LEU B C 1
ATOM 4073 O O . LEU B 1 61 ? 4.375 7.906 0.024 1 98.38 61 LEU B O 1
ATOM 4077 N N . PHE B 1 62 ? 3.98 5.734 -0.293 1 98.38 62 PHE B N 1
ATOM 4078 C CA . PHE B 1 62 ? 4.543 5.301 0.979 1 98.38 62 PHE B CA 1
ATOM 4079 C C . PHE B 1 62 ? 5.098 3.885 0.871 1 98.38 62 PHE B C 1
ATOM 4081 O O . PHE B 1 62 ? 4.355 2.943 0.579 1 98.38 62 PHE B O 1
ATOM 4088 N N . GLU B 1 63 ? 6.344 3.721 1.078 1 97.19 63 GLU B N 1
ATOM 4089 C CA . GLU B 1 63 ? 6.992 2.414 1.091 1 97.19 63 GLU B CA 1
ATOM 4090 C C . GLU B 1 63 ? 6.676 1.628 -0.179 1 97.19 63 GLU B C 1
ATOM 4092 O O . GLU B 1 63 ? 6.254 0.471 -0.112 1 97.19 63 GLU B O 1
ATOM 4097 N N . HIS B 1 64 ? 6.816 2.271 -1.314 1 96.38 64 HIS B N 1
ATOM 4098 C CA . HIS B 1 64 ? 6.727 1.734 -2.668 1 96.38 64 HIS B CA 1
ATOM 4099 C C . HIS B 1 64 ? 5.277 1.46 -3.057 1 96.38 64 HIS B C 1
ATOM 4101 O O . HIS B 1 64 ? 5.016 0.87 -4.105 1 96.38 64 HIS B O 1
ATOM 4107 N N . ARG B 1 65 ? 4.344 1.849 -2.234 1 97.12 65 ARG B N 1
ATOM 4108 C CA . ARG B 1 65 ? 2.928 1.686 -2.537 1 97.12 65 ARG B CA 1
ATOM 4109 C C . ARG B 1 65 ? 2.258 3.035 -2.771 1 97.12 65 ARG B C 1
ATOM 4111 O O . ARG B 1 65 ? 2.707 4.055 -2.244 1 97.12 65 ARG B O 1
ATOM 4118 N N . ARG B 1 66 ? 1.214 2.951 -3.506 1 97.69 66 ARG B N 1
ATOM 4119 C CA . ARG B 1 66 ? 0.514 4.172 -3.885 1 97.69 66 ARG B CA 1
ATOM 4120 C C . ARG B 1 66 ? -0.977 4.066 -3.578 1 97.69 66 ARG B C 1
ATOM 4122 O O . ARG B 1 66 ? -1.553 2.98 -3.637 1 97.69 66 ARG B O 1
ATOM 4129 N N . MET B 1 67 ? -1.507 5.16 -3.25 1 98.38 67 MET B N 1
ATOM 4130 C CA . MET B 1 67 ? -2.955 5.336 -3.184 1 98.38 67 MET B CA 1
ATOM 4131 C C . MET B 1 67 ? -3.393 6.543 -4.008 1 98.38 67 MET B C 1
ATOM 4133 O O . MET B 1 67 ? -2.814 7.625 -3.885 1 98.38 67 MET B O 1
ATOM 4137 N N . SER B 1 68 ? -4.34 6.348 -4.867 1 97.81 68 SER B N 1
ATOM 4138 C CA . SER B 1 68 ? -4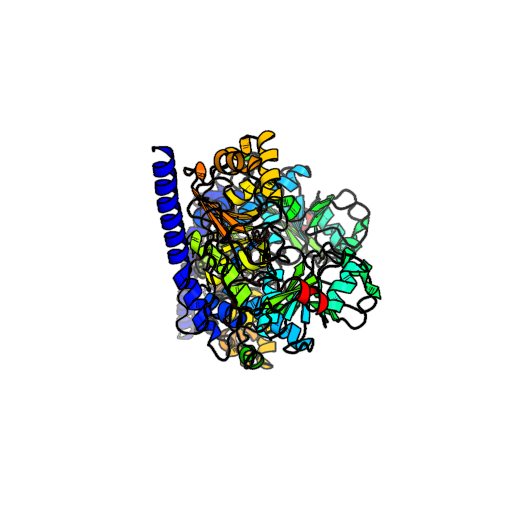.934 7.48 -5.574 1 97.81 68 SER B CA 1
ATOM 4139 C C . SER B 1 68 ? -5.859 8.273 -4.664 1 97.81 68 SER B C 1
ATOM 4141 O O . SER B 1 68 ? -6.16 7.848 -3.545 1 97.81 68 SER B O 1
ATOM 4143 N N . TYR B 1 69 ? -6.273 9.438 -5.141 1 98.56 69 TYR B N 1
ATOM 4144 C CA . TYR B 1 69 ? -7.285 10.203 -4.418 1 98.56 69 TYR B CA 1
ATOM 4145 C C . TYR B 1 69 ? -8.531 9.367 -4.176 1 98.56 69 TYR B C 1
ATOM 4147 O O . TYR B 1 69 ? -9.094 9.375 -3.076 1 98.56 69 TYR B O 1
ATOM 4155 N N . GLU B 1 70 ? -8.898 8.578 -5.109 1 98 70 GLU B N 1
ATOM 4156 C CA . GLU B 1 70 ? -10.078 7.73 -4.996 1 98 70 GLU B CA 1
ATOM 4157 C C . GLU B 1 70 ? -9.852 6.602 -3.994 1 98 70 GLU B C 1
ATOM 4159 O O . GLU B 1 70 ? -10.75 6.254 -3.227 1 98 70 GLU B O 1
ATOM 4164 N N . ASP B 1 71 ? -8.664 5.984 -4.059 1 98.19 71 ASP B N 1
ATOM 4165 C CA . ASP B 1 71 ? -8.336 4.941 -3.088 1 98.19 71 ASP B CA 1
ATOM 4166 C C . ASP B 1 71 ? -8.469 5.461 -1.658 1 98.19 71 ASP B C 1
ATOM 4168 O O . ASP B 1 71 ? -9.07 4.809 -0.804 1 98.19 71 ASP B O 1
ATOM 4172 N N . VAL B 1 72 ? -7.902 6.621 -1.435 1 98.75 72 VAL B N 1
ATOM 4173 C CA . VAL B 1 72 ? -7.945 7.227 -0.107 1 98.75 72 VAL B CA 1
ATOM 4174 C C . VAL B 1 72 ? -9.391 7.527 0.277 1 98.75 72 VAL B C 1
ATOM 4176 O O . VAL B 1 72 ? -9.789 7.332 1.429 1 98.75 72 VAL B O 1
ATOM 4179 N N . GLU B 1 73 ? -10.172 7.984 -0.696 1 98.69 73 GLU B N 1
ATOM 4180 C CA . GLU B 1 73 ? -11.586 8.242 -0.457 1 98.69 73 GLU B CA 1
ATOM 4181 C C . GLU B 1 73 ? -12.312 6.98 -0.001 1 98.69 73 GLU B C 1
ATOM 4183 O O . GLU B 1 73 ? -13.07 7.012 0.969 1 98.69 73 GLU B O 1
ATOM 4188 N N . HIS B 1 74 ? -12.062 5.883 -0.634 1 98.38 74 HIS B N 1
ATOM 4189 C CA . HIS B 1 74 ? -12.695 4.617 -0.273 1 98.38 74 HIS B CA 1
ATOM 4190 C C . HIS B 1 74 ? -12.32 4.199 1.146 1 98.38 74 HIS B C 1
ATOM 4192 O O . HIS B 1 74 ? -13.188 3.838 1.94 1 98.38 74 HIS B O 1
ATOM 4198 N N . VAL B 1 75 ? -11.047 4.297 1.479 1 98.69 75 VAL B N 1
ATOM 4199 C CA . VAL B 1 75 ? -10.57 3.893 2.801 1 98.69 75 VAL B CA 1
ATOM 4200 C C . VAL B 1 75 ? -11.164 4.816 3.863 1 98.69 75 VAL B C 1
ATOM 4202 O O . VAL B 1 75 ? -11.633 4.352 4.906 1 98.69 75 VAL B O 1
ATOM 4205 N N . ALA B 1 76 ? -11.141 6.109 3.566 1 98.81 76 ALA B N 1
ATOM 4206 C CA . ALA B 1 76 ? -11.688 7.082 4.512 1 98.81 76 ALA B CA 1
ATOM 4207 C C . ALA B 1 76 ? -13.172 6.832 4.762 1 98.81 76 ALA B C 1
ATOM 4209 O O . ALA B 1 76 ? -13.641 6.934 5.898 1 98.81 76 ALA B O 1
ATOM 4210 N N . ASN B 1 77 ? -13.922 6.516 3.686 1 98.81 77 ASN B N 1
ATOM 4211 C CA . ASN B 1 77 ? -15.336 6.184 3.844 1 98.81 77 ASN B CA 1
ATOM 4212 C C . ASN B 1 77 ? -15.523 4.945 4.715 1 98.81 77 ASN B C 1
ATOM 4214 O O . ASN B 1 77 ? -16.359 4.938 5.617 1 98.81 77 ASN B O 1
ATOM 4218 N N . GLN B 1 78 ? -14.773 3.943 4.48 1 98.81 78 GLN B N 1
ATOM 4219 C CA . GLN B 1 78 ? -14.883 2.703 5.238 1 98.81 78 GLN B CA 1
ATOM 4220 C C . GLN B 1 78 ? -14.5 2.914 6.699 1 98.81 78 GLN B C 1
ATOM 4222 O O . GLN B 1 78 ? -15.148 2.387 7.602 1 98.81 78 GLN B O 1
ATOM 4227 N N . MET B 1 79 ? -13.445 3.707 6.93 1 98.88 79 MET B N 1
ATOM 4228 C CA . MET B 1 79 ? -13.055 4.055 8.289 1 98.88 79 MET B CA 1
ATOM 4229 C C . MET B 1 79 ? -14.141 4.871 8.977 1 98.88 79 MET B C 1
ATOM 4231 O O . MET B 1 79 ? -14.391 4.703 10.172 1 98.88 79 MET B O 1
ATOM 4235 N N . ALA B 1 80 ? -14.82 5.773 8.234 1 98.88 80 ALA B N 1
ATOM 4236 C CA . ALA B 1 80 ? -15.93 6.562 8.773 1 98.88 80 ALA B CA 1
ATOM 4237 C C . ALA B 1 80 ? -17.094 5.668 9.188 1 98.88 80 ALA B C 1
ATOM 4239 O O . ALA B 1 80 ? -17.656 5.84 10.266 1 98.88 80 ALA B O 1
ATOM 4240 N N . HIS B 1 81 ? -17.438 4.684 8.336 1 98.81 81 HIS B N 1
ATOM 4241 C CA . HIS B 1 81 ? -18.469 3.717 8.695 1 98.81 81 HIS B CA 1
ATOM 4242 C C . HIS B 1 81 ? -18.109 2.977 9.977 1 98.81 81 HIS B C 1
ATOM 4244 O O . HIS B 1 81 ? -18.953 2.797 10.852 1 98.81 81 HIS B O 1
ATOM 4250 N N . PHE B 1 82 ? -16.891 2.607 10.086 1 98.81 82 PHE B N 1
ATOM 4251 C CA . PHE B 1 82 ? -16.422 1.9 11.273 1 98.81 82 PHE B CA 1
ATOM 4252 C C . PHE B 1 82 ? -16.578 2.771 12.516 1 98.81 82 PHE B C 1
ATOM 4254 O O . PHE B 1 82 ? -17.078 2.314 13.539 1 98.81 82 PHE B O 1
ATOM 4261 N N . LEU B 1 83 ? -16.125 4.035 12.422 1 98.69 83 LEU B N 1
ATOM 4262 C CA . LEU B 1 83 ? -16.203 4.949 13.555 1 98.69 83 LEU B CA 1
ATOM 4263 C C . LEU B 1 83 ? -17.656 5.176 13.977 1 98.69 83 LEU B C 1
ATOM 4265 O O . LEU B 1 83 ? -17.953 5.289 15.164 1 98.69 83 LEU B O 1
ATOM 4269 N N . ARG B 1 84 ? -18.547 5.223 12.992 1 98 84 ARG B N 1
ATOM 4270 C CA . ARG B 1 84 ? -19.969 5.355 13.297 1 98 84 ARG B CA 1
ATOM 4271 C C . ARG B 1 84 ? -20.484 4.129 14.039 1 98 84 ARG B C 1
ATOM 4273 O O . ARG B 1 84 ? -21.312 4.246 14.953 1 98 84 ARG B O 1
ATOM 4280 N N . GLN B 1 85 ? -19.984 2.969 13.648 1 97.25 85 GLN B N 1
ATOM 4281 C CA . GLN B 1 85 ? -20.359 1.735 14.336 1 97.25 85 GLN B CA 1
ATOM 4282 C C . GLN B 1 85 ? -19.844 1.734 15.781 1 97.25 85 GLN B C 1
ATOM 4284 O O . GLN B 1 85 ? -20.438 1.084 16.641 1 97.25 85 GLN B O 1
ATOM 4289 N N . GLN B 1 86 ? -18.734 2.469 16 1 96.19 86 GLN B N 1
ATOM 4290 C CA . GLN B 1 86 ? -18.203 2.605 17.344 1 96.19 86 GLN B CA 1
ATOM 4291 C C . GLN B 1 86 ? -18.938 3.693 18.125 1 96.19 86 GLN B C 1
ATOM 4293 O O . GLN B 1 86 ? -18.5 4.09 19.203 1 96.19 86 GLN B O 1
ATOM 4298 N N . THR B 1 87 ? -19.938 4.348 17.547 1 94.62 87 THR B N 1
ATOM 4299 C CA . THR B 1 87 ? -20.891 5.258 18.156 1 94.62 87 THR B CA 1
ATOM 4300 C C . THR B 1 87 ? -20.266 6.629 18.406 1 94.62 87 THR B C 1
ATOM 4302 O O . THR B 1 87 ? -20.625 7.324 19.359 1 94.62 87 THR B O 1
ATOM 4305 N N . LEU B 1 88 ? -19.234 6.883 17.719 1 97.12 88 LEU B N 1
ATOM 4306 C CA . LEU B 1 88 ? -18.719 8.25 17.766 1 97.12 88 LEU B CA 1
ATOM 4307 C C . LEU B 1 88 ? -19.688 9.219 17.094 1 97.12 88 LEU B C 1
ATOM 4309 O O . LEU B 1 88 ? -20.25 8.922 16.047 1 97.12 88 LEU B O 1
ATOM 4313 N N . GLN B 1 89 ? -19.891 10.375 17.719 1 96.19 89 GLN B N 1
ATOM 4314 C CA . GLN B 1 89 ? -20.875 11.352 17.266 1 96.19 89 GLN B CA 1
ATOM 4315 C C . GLN B 1 89 ? -20.203 12.633 16.797 1 96.19 89 GLN B C 1
ATOM 4317 O O . GLN B 1 89 ? -19.078 12.945 17.219 1 96.19 89 GLN B O 1
ATOM 4322 N N . PRO B 1 90 ? -20.938 13.352 15.867 1 96.94 90 PRO B N 1
ATOM 4323 C CA . PRO B 1 90 ? -20.406 14.664 15.5 1 96.94 90 PRO B CA 1
ATOM 4324 C C . PRO B 1 90 ? -20.109 15.547 16.703 1 96.94 90 PRO B C 1
ATOM 4326 O O . PRO B 1 90 ? -20.875 15.562 17.672 1 96.94 90 PRO B O 1
ATOM 4329 N N . GLY B 1 91 ? -18.969 16.172 16.672 1 97.12 91 GLY B N 1
ATOM 4330 C CA . GLY B 1 91 ? -18.594 17.062 17.766 1 97.12 91 GLY B CA 1
ATOM 4331 C C . GLY B 1 91 ? -17.672 16.422 18.781 1 97.12 91 GLY B C 1
ATOM 4332 O O . GLY B 1 91 ? -16.938 17.125 19.484 1 97.12 91 GLY B O 1
ATOM 4333 N N . GLU B 1 92 ? -17.703 15.141 18.859 1 98.25 92 GLU B N 1
ATOM 4334 C CA . GLU B 1 92 ? -16.781 14.438 19.766 1 98.25 92 GLU B CA 1
ATOM 4335 C C . GLU B 1 92 ? -15.359 14.453 19.203 1 98.25 92 GLU B C 1
ATOM 4337 O O . GLU B 1 92 ? -15.133 14.828 18.062 1 98.25 92 GLU B O 1
ATOM 4342 N N . VAL B 1 93 ? -14.406 14.117 20.141 1 98.69 93 VAL B N 1
ATOM 4343 C CA . VAL B 1 93 ? -13 14.188 19.766 1 98.69 93 VAL B CA 1
ATOM 4344 C C . VAL B 1 93 ? -12.398 12.781 19.75 1 98.69 93 VAL B C 1
ATOM 4346 O O . VAL B 1 93 ? -12.648 11.984 20.672 1 98.69 93 VAL B O 1
ATOM 4349 N N . CYS B 1 94 ? -11.703 12.438 18.703 1 98.81 94 CYS B N 1
ATOM 4350 C CA . CYS B 1 94 ? -10.945 11.195 18.594 1 98.81 94 CYS B CA 1
ATOM 4351 C C . CYS B 1 94 ? -9.453 11.484 18.422 1 98.81 94 CYS B C 1
ATOM 4353 O O . CYS B 1 94 ? -9.062 12.227 17.516 1 98.81 94 CYS B O 1
ATOM 4355 N N . ALA B 1 95 ? -8.656 10.906 19.312 1 98.88 95 ALA B N 1
ATOM 4356 C CA . ALA B 1 95 ? -7.207 11.078 19.25 1 98.88 95 ALA B CA 1
ATOM 4357 C C . ALA B 1 95 ? -6.586 10.125 18.234 1 98.88 95 ALA B C 1
ATOM 4359 O O . ALA B 1 95 ? -7.066 9 18.047 1 98.88 95 ALA B O 1
ATOM 4360 N N . LEU B 1 96 ? -5.609 10.625 17.594 1 98.69 96 LEU B N 1
ATOM 4361 C CA . LEU B 1 96 ? -4.836 9.836 16.625 1 98.69 96 LEU B CA 1
ATOM 4362 C C . LEU B 1 96 ? -3.367 9.773 17.047 1 98.69 96 LEU B C 1
ATOM 4364 O O . LEU B 1 96 ? -2.693 10.805 17.109 1 98.69 96 LEU B O 1
ATOM 4368 N N . MET B 1 97 ? -2.9 8.609 17.359 1 98.69 97 MET B N 1
ATOM 4369 C CA . MET B 1 97 ? -1.523 8.383 17.781 1 98.69 97 MET B CA 1
ATOM 4370 C C . MET B 1 97 ? -0.868 7.289 16.953 1 98.69 97 MET B C 1
ATOM 4372 O O . MET B 1 97 ? -0.891 6.117 17.328 1 98.69 97 MET B O 1
ATOM 4376 N N . MET B 1 98 ? -0.251 7.684 15.859 1 98.31 98 MET B N 1
ATOM 4377 C CA . MET B 1 98 ? 0.432 6.789 14.938 1 98.31 98 MET B CA 1
ATOM 4378 C C . MET B 1 98 ? 1.599 7.496 14.25 1 98.31 98 MET B C 1
ATOM 4380 O O . MET B 1 98 ? 1.603 8.727 14.133 1 98.31 98 MET B O 1
ATOM 4384 N N . GLU B 1 99 ? 2.564 6.73 13.812 1 97.88 99 GLU B N 1
ATOM 4385 C CA . GLU B 1 99 ? 3.631 7.27 12.977 1 97.88 99 GLU B CA 1
ATOM 4386 C C . GLU B 1 99 ? 3.125 7.586 11.57 1 97.88 99 GLU B C 1
ATOM 4388 O O . GLU B 1 99 ? 1.995 7.242 11.219 1 97.88 99 GLU B O 1
ATOM 4393 N N . ASN B 1 100 ? 4.004 8.266 10.805 1 98.25 100 ASN B N 1
ATOM 4394 C CA . ASN B 1 100 ? 3.637 8.609 9.43 1 98.25 100 ASN B CA 1
ATOM 4395 C C . ASN B 1 100 ? 3.26 7.371 8.625 1 98.25 100 ASN B C 1
ATOM 4397 O O . ASN B 1 100 ? 4.023 6.406 8.57 1 98.25 100 ASN B O 1
ATOM 4401 N N . LYS B 1 101 ? 2.156 7.426 8.047 1 98.19 101 LYS B N 1
ATOM 4402 C CA . LYS B 1 101 ? 1.647 6.438 7.098 1 98.19 101 LYS B CA 1
ATOM 4403 C C . LYS B 1 101 ? 0.363 6.922 6.43 1 98.19 101 LYS B C 1
ATOM 4405 O O . LYS B 1 101 ? -0.286 7.848 6.926 1 98.19 101 LYS B O 1
ATOM 4410 N N . PRO B 1 102 ? -0.004 6.348 5.312 1 98.31 102 PRO B N 1
ATOM 4411 C CA . PRO B 1 102 ? -1.19 6.824 4.598 1 98.31 102 PRO B CA 1
ATOM 4412 C C . PRO B 1 102 ? -2.461 6.738 5.441 1 98.31 102 PRO B C 1
ATOM 4414 O O . PRO B 1 102 ? -3.324 7.613 5.355 1 98.31 102 PRO B O 1
ATOM 4417 N N . GLU B 1 103 ? -2.52 5.738 6.27 1 98.56 103 GLU B N 1
ATOM 4418 C CA . GLU B 1 103 ? -3.721 5.523 7.066 1 98.56 103 GLU B CA 1
ATOM 4419 C C . GLU B 1 103 ? -3.926 6.648 8.078 1 98.56 103 GLU B C 1
ATOM 4421 O O . GLU B 1 103 ? -5.055 6.93 8.477 1 98.56 103 GLU B O 1
ATOM 4426 N N . TYR B 1 104 ? -2.822 7.27 8.469 1 98.62 104 TYR B N 1
ATOM 4427 C CA . TYR B 1 104 ? -2.947 8.438 9.328 1 98.62 104 TYR B CA 1
ATOM 4428 C C . TYR B 1 104 ? -3.848 9.492 8.695 1 98.62 104 TYR B C 1
ATOM 4430 O O . TYR B 1 104 ? -4.75 10.016 9.344 1 98.62 104 TYR B O 1
ATOM 4438 N N . ILE B 1 105 ? -3.648 9.742 7.441 1 98.56 105 ILE B N 1
ATOM 4439 C CA . ILE B 1 105 ? -4.414 10.719 6.676 1 98.56 105 ILE B CA 1
ATOM 4440 C C . ILE B 1 105 ? -5.848 10.219 6.492 1 98.56 105 ILE B C 1
ATOM 4442 O O . ILE B 1 105 ? -6.801 10.992 6.648 1 98.56 105 ILE B O 1
ATOM 4446 N N . CYS B 1 106 ? -6.012 8.945 6.258 1 98.81 106 CYS B N 1
ATOM 4447 C CA . CYS B 1 106 ? -7.332 8.359 6.059 1 98.81 106 CYS B CA 1
ATOM 4448 C C . CYS B 1 106 ? -8.188 8.5 7.316 1 98.81 106 CYS B C 1
ATOM 4450 O O . CYS B 1 106 ? -9.375 8.797 7.23 1 98.81 106 CYS B O 1
ATOM 4452 N N . TRP B 1 107 ? -7.547 8.305 8.461 1 98.69 107 TRP B N 1
ATOM 4453 C CA . TRP B 1 107 ? -8.273 8.391 9.719 1 98.69 107 TRP B CA 1
ATOM 4454 C C . TRP B 1 107 ? -8.766 9.82 9.961 1 98.69 107 TRP B C 1
ATOM 4456 O O . TRP B 1 107 ? -9.914 10.023 10.359 1 98.69 107 TRP B O 1
ATOM 4466 N N . TRP B 1 108 ? -7.922 10.805 9.836 1 95.56 108 TRP B N 1
ATOM 4467 C CA . TRP B 1 108 ? -8.406 12.148 10.141 1 95.56 108 TRP B CA 1
ATOM 4468 C C . TRP B 1 108 ? -9.438 12.602 9.117 1 95.56 108 TRP B C 1
ATOM 4470 O O . TRP B 1 108 ? -10.352 13.359 9.438 1 95.56 108 TRP B O 1
ATOM 4480 N N . LEU B 1 109 ? -9.344 12.133 7.812 1 98.38 109 LEU B N 1
ATOM 4481 C CA . LEU B 1 109 ? -10.398 12.398 6.836 1 98.38 109 LEU B CA 1
ATOM 4482 C C . LEU B 1 109 ? -11.703 11.727 7.25 1 98.38 109 LEU B C 1
ATOM 4484 O O . LEU B 1 109 ? -12.773 12.305 7.109 1 98.38 109 LEU B O 1
ATOM 4488 N N . ALA B 1 110 ? -11.578 10.461 7.699 1 98.88 110 ALA B N 1
ATOM 4489 C CA . ALA B 1 110 ? -12.75 9.734 8.172 1 98.88 110 ALA B CA 1
ATOM 4490 C C . ALA B 1 110 ? -13.461 10.492 9.289 1 98.88 110 ALA B C 1
ATOM 4492 O O . ALA B 1 110 ? -14.688 10.609 9.289 1 98.88 110 ALA B O 1
ATOM 4493 N N . MET B 1 111 ? -12.695 10.992 10.242 1 98.75 111 MET B N 1
ATOM 4494 C CA . MET B 1 111 ? -13.242 11.773 11.344 1 98.75 111 MET B CA 1
ATOM 4495 C C . MET B 1 111 ? -13.93 13.031 10.828 1 98.75 111 MET B C 1
ATOM 4497 O O . MET B 1 111 ? -15.062 13.328 11.219 1 98.75 111 MET B O 1
ATOM 4501 N N . ALA B 1 112 ? -13.297 13.727 9.898 1 98.31 112 ALA B N 1
ATOM 4502 C CA . ALA B 1 112 ? -13.883 14.938 9.312 1 98.31 112 ALA B CA 1
ATOM 4503 C C . ALA B 1 112 ? -15.203 14.617 8.609 1 98.31 112 ALA B C 1
ATOM 4505 O O . ALA B 1 112 ? -16.156 15.398 8.688 1 98.31 112 ALA B O 1
ATOM 4506 N N . LYS B 1 113 ? -15.297 13.516 7.977 1 98.56 113 LYS B N 1
ATOM 4507 C CA . LYS B 1 113 ? -16.469 13.133 7.199 1 98.56 113 LYS B CA 1
ATOM 4508 C C . LYS B 1 113 ? -17.688 12.938 8.102 1 98.56 113 LYS B C 1
ATOM 4510 O O . LYS B 1 113 ? -18.828 13.148 7.676 1 98.56 113 LYS B O 1
ATOM 4515 N N . ILE B 1 114 ? -17.422 12.547 9.305 1 98.56 114 ILE B N 1
ATOM 4516 C CA . ILE B 1 114 ? -18.562 12.273 10.172 1 98.56 114 ILE B CA 1
ATOM 4517 C C . ILE B 1 114 ? -18.672 13.352 11.25 1 98.56 114 ILE B C 1
ATOM 4519 O O . ILE B 1 114 ? -19.359 13.172 12.258 1 98.56 114 ILE B O 1
ATOM 4523 N N . GLY B 1 115 ? -17.891 14.461 11.141 1 98.06 115 GLY B N 1
ATOM 4524 C CA . GLY B 1 115 ? -18 15.609 12.016 1 98.06 115 GLY B CA 1
ATOM 4525 C C . GLY B 1 115 ? -17.297 15.422 13.352 1 98.06 115 GLY B C 1
ATOM 4526 O O . GLY B 1 115 ? -17.578 16.141 14.312 1 98.06 115 GLY B O 1
ATOM 4527 N N . VAL B 1 116 ? -16.516 14.391 13.445 1 98.44 116 VAL B N 1
ATOM 4528 C CA . VAL B 1 116 ? -15.688 14.133 14.625 1 98.44 116 VAL B CA 1
ATOM 4529 C C . VAL B 1 116 ? -14.391 14.938 14.531 1 98.44 116 VAL B C 1
ATOM 4531 O O . VAL B 1 116 ? -13.797 15.047 13.453 1 98.44 116 VAL B O 1
ATOM 4534 N N . LYS B 1 117 ? -13.984 15.539 15.648 1 98.56 117 LYS B N 1
ATOM 4535 C CA . LYS B 1 117 ? -12.758 16.328 15.688 1 98.56 117 LYS B CA 1
ATOM 4536 C C . LYS B 1 117 ? -11.539 15.445 15.93 1 98.56 117 LYS B C 1
ATOM 4538 O O . LYS B 1 117 ? -11.609 14.5 16.719 1 98.56 117 LYS B O 1
ATOM 4543 N N . ALA B 1 118 ? -10.445 15.758 15.281 1 98.38 118 ALA B N 1
ATOM 4544 C CA . ALA B 1 118 ? -9.219 14.984 15.406 1 98.38 118 ALA B CA 1
ATOM 4545 C C . ALA B 1 118 ? -8.25 15.633 16.391 1 98.38 118 ALA B C 1
ATOM 4547 O O . ALA B 1 118 ? -7.996 16.844 16.312 1 98.38 118 ALA B O 1
ATOM 4548 N N . ALA B 1 119 ? -7.793 14.914 17.359 1 98.62 119 ALA B N 1
ATOM 4549 C CA . ALA B 1 119 ? -6.672 15.328 18.188 1 98.62 119 ALA B CA 1
ATOM 4550 C C . ALA B 1 119 ? -5.383 14.625 17.766 1 98.62 119 ALA B C 1
ATOM 4552 O O . ALA B 1 119 ? -5.227 13.422 17.984 1 98.62 119 ALA B O 1
ATOM 4553 N N . LEU B 1 120 ? -4.484 15.359 17.188 1 98.12 120 LEU B N 1
ATOM 4554 C CA . LEU B 1 120 ? -3.287 14.781 16.594 1 98.12 120 LEU B CA 1
ATOM 4555 C C . LEU B 1 120 ? -2.158 14.695 17.625 1 98.12 120 LEU B C 1
ATOM 4557 O O . LEU B 1 120 ? -1.406 15.656 17.797 1 98.12 120 LEU B O 1
ATOM 4561 N N . VAL B 1 121 ? -1.986 13.547 18.203 1 98.12 121 VAL B N 1
ATOM 4562 C CA . VAL B 1 121 ? -1.128 13.352 19.375 1 98.12 121 VAL B CA 1
ATOM 4563 C C . VAL B 1 121 ? 0.284 12.992 18.922 1 98.12 121 VAL B C 1
ATOM 4565 O O . VAL B 1 121 ? 0.458 12.164 18.016 1 98.12 121 VAL B O 1
ATOM 4568 N N . ASN B 1 122 ? 1.262 13.625 19.578 1 97.38 122 ASN B N 1
ATOM 4569 C CA . ASN B 1 122 ? 2.654 13.227 19.391 1 97.38 122 ASN B CA 1
ATOM 4570 C C . ASN B 1 122 ? 2.883 11.781 19.828 1 97.38 122 ASN B C 1
ATOM 4572 O O . ASN B 1 122 ? 2.711 11.445 21 1 97.38 122 ASN B O 1
ATOM 4576 N N . TYR B 1 123 ? 3.322 10.93 18.906 1 97.62 123 TYR B N 1
ATOM 4577 C CA . TYR B 1 123 ? 3.404 9.5 19.188 1 97.62 123 TYR B CA 1
ATOM 4578 C C . TYR B 1 123 ? 4.594 9.195 20.094 1 97.62 123 TYR B C 1
ATOM 4580 O O . TYR B 1 123 ? 4.754 8.062 20.562 1 97.62 123 TYR B O 1
ATOM 4588 N N . ASN B 1 124 ? 5.406 10.172 20.469 1 96.44 124 ASN B N 1
ATOM 4589 C CA . ASN B 1 124 ? 6.535 9.961 21.375 1 96.44 124 ASN B CA 1
ATOM 4590 C C . ASN B 1 124 ? 6.168 10.289 22.812 1 96.44 124 ASN B C 1
ATOM 4592 O O . ASN B 1 124 ? 6.926 9.977 23.734 1 96.44 124 ASN B O 1
ATOM 4596 N N . ILE B 1 125 ? 5.035 10.938 22.984 1 96.12 125 ILE B N 1
ATOM 4597 C CA . ILE B 1 125 ? 4.641 11.352 24.328 1 96.12 125 ILE B CA 1
ATOM 4598 C C . ILE B 1 125 ? 4.207 10.133 25.125 1 96.12 125 ILE B C 1
ATOM 4600 O O . ILE B 1 125 ? 3.6 9.203 24.594 1 96.12 125 ILE B O 1
ATOM 4604 N N . THR B 1 126 ? 4.512 10.125 26.5 1 96.88 126 THR B N 1
ATOM 4605 C CA . THR B 1 126 ? 4.238 8.969 27.344 1 96.88 126 THR B CA 1
ATOM 4606 C C . THR B 1 126 ? 3.637 9.398 28.672 1 96.88 126 THR B C 1
ATOM 4608 O O . THR B 1 126 ? 3.588 10.586 28.984 1 96.88 126 THR B O 1
ATOM 4611 N N . GLY B 1 127 ? 3.105 8.453 29.391 1 96.5 127 GLY B N 1
ATOM 4612 C CA . GLY B 1 127 ? 2.699 8.617 30.781 1 96.5 127 GLY B CA 1
ATOM 4613 C C . GLY B 1 127 ? 1.726 9.766 30.984 1 96.5 127 GLY B C 1
ATOM 4614 O O . GLY B 1 127 ? 0.722 9.867 30.266 1 96.5 127 GLY B O 1
ATOM 4615 N N . LYS B 1 128 ? 2.072 10.617 31.938 1 95.62 128 LYS B N 1
ATOM 4616 C CA . LYS B 1 128 ? 1.194 11.711 32.344 1 95.62 128 LYS B CA 1
ATOM 4617 C C . LYS B 1 128 ? 1.009 12.719 31.219 1 95.62 128 LYS B C 1
ATOM 4619 O O . LYS B 1 128 ? -0.063 13.312 31.078 1 95.62 128 LYS B O 1
ATOM 4624 N N . GLY B 1 129 ? 2.074 12.898 30.484 1 95.94 129 GLY B N 1
ATOM 4625 C CA . GLY B 1 129 ? 1.962 13.797 29.344 1 95.94 129 GLY B CA 1
ATOM 4626 C C . GLY B 1 129 ? 0.924 13.344 28.328 1 95.94 129 GLY B C 1
ATOM 4627 O O . GLY B 1 129 ? 0.122 14.148 27.859 1 95.94 129 GLY B O 1
ATOM 4628 N N . LEU B 1 130 ? 0.924 12.062 28.062 1 97.44 130 LEU B N 1
ATOM 4629 C CA . LEU B 1 130 ? -0.044 11.492 27.141 1 97.44 130 LEU B CA 1
ATOM 4630 C C . LEU B 1 130 ? -1.454 11.555 27.719 1 97.44 130 LEU B C 1
ATOM 4632 O O . LEU B 1 130 ? -2.398 11.938 27.016 1 97.44 130 LEU B O 1
ATOM 4636 N N . GLY B 1 131 ? -1.522 11.141 28.969 1 97.31 131 GLY B N 1
ATOM 4637 C CA . GLY B 1 131 ? -2.805 11.273 29.641 1 97.31 131 GLY B CA 1
ATOM 4638 C C . GLY B 1 131 ? -3.369 12.68 29.578 1 97.31 131 GLY B C 1
ATOM 4639 O O . GLY B 1 131 ? -4.566 12.867 29.359 1 97.31 131 GLY B O 1
ATOM 4640 N N . HIS B 1 132 ? -2.555 13.617 29.766 1 96.19 132 HIS B N 1
ATOM 4641 C CA . HIS B 1 132 ? -2.955 15.023 29.703 1 96.19 132 HIS B CA 1
ATOM 4642 C C . HIS B 1 132 ? -3.482 15.391 28.328 1 96.19 132 HIS B C 1
ATOM 4644 O O . HIS B 1 132 ? -4.508 16.062 28.203 1 96.19 132 HIS B O 1
ATOM 4650 N N . CYS B 1 133 ? -2.811 15 27.281 1 97.44 133 CYS B N 1
ATOM 4651 C CA . CYS B 1 133 ? -3.242 15.297 25.922 1 97.44 133 CYS B CA 1
ATOM 4652 C C . CYS B 1 133 ? -4.652 14.781 25.656 1 97.44 133 CYS B C 1
ATOM 4654 O O . CYS B 1 133 ? -5.48 15.477 25.078 1 97.44 133 CYS B O 1
ATOM 4656 N N . VAL B 1 134 ? -4.938 13.617 26.125 1 97.88 134 VAL B N 1
ATOM 4657 C CA . VAL B 1 134 ? -6.227 12.969 25.906 1 97.88 134 VAL B CA 1
ATOM 4658 C C . VAL B 1 134 ? -7.309 13.68 26.719 1 97.88 134 VAL B C 1
ATOM 4660 O O . VAL B 1 134 ? -8.414 13.898 26.219 1 97.88 134 VAL B O 1
ATOM 4663 N N . SER B 1 135 ? -6.941 14.07 27.875 1 96.75 135 SER B N 1
ATOM 4664 C CA . SER B 1 135 ? -7.891 14.695 28.797 1 96.75 135 SER B CA 1
ATOM 4665 C C . SER B 1 135 ? -8.219 16.125 28.359 1 96.75 135 SER B C 1
ATOM 4667 O O . SER B 1 135 ? -9.391 16.516 28.328 1 96.75 135 SER B O 1
ATOM 4669 N N . VAL B 1 136 ? -7.215 16.906 27.984 1 95.75 136 VAL B N 1
ATOM 4670 C CA . VAL B 1 136 ? -7.391 18.328 27.703 1 95.75 136 VAL B CA 1
ATOM 4671 C C . VAL B 1 136 ? -8.258 18.516 26.469 1 95.75 136 VAL B C 1
ATOM 4673 O O . VAL B 1 136 ? -8.992 19.484 26.344 1 95.75 136 VAL B O 1
ATOM 4676 N N . ALA B 1 137 ? -8.25 17.531 25.578 1 97.12 137 ALA B N 1
ATOM 4677 C CA . ALA B 1 137 ? -9.055 17.594 24.359 1 97.12 137 ALA B CA 1
ATOM 4678 C C . ALA B 1 137 ? -10.367 16.828 24.531 1 97.12 137 ALA B C 1
ATOM 4680 O O . ALA B 1 137 ? -11.18 16.75 23.609 1 97.12 137 ALA B O 1
ATOM 4681 N N . ASP B 1 138 ? -10.57 16.266 25.688 1 97.31 138 ASP B N 1
ATOM 4682 C CA . ASP B 1 138 ? -11.773 15.508 26 1 97.31 138 ASP B CA 1
ATOM 4683 C C . ASP B 1 138 ? -12.008 14.414 24.953 1 97.31 138 ASP B C 1
ATOM 4685 O O . ASP B 1 138 ? -13.094 14.328 24.375 1 97.31 138 ASP B O 1
ATOM 4689 N N . CYS B 1 139 ? -11.031 13.617 24.734 1 98.31 139 CYS B N 1
ATOM 4690 C CA . CYS B 1 139 ? -11.094 12.586 23.703 1 98.31 139 CYS B CA 1
ATOM 4691 C C . CYS B 1 139 ? -12.016 11.445 24.125 1 98.31 139 CYS B C 1
ATOM 4693 O O . CYS B 1 139 ? -11.898 10.945 25.25 1 98.31 139 CYS B O 1
ATOM 4695 N N . ARG B 1 140 ? -12.844 11.055 23.219 1 98.12 140 ARG B N 1
ATOM 4696 C CA . ARG B 1 140 ? -13.75 9.938 23.453 1 98.12 140 ARG B CA 1
ATOM 4697 C C . ARG B 1 140 ? -13.141 8.625 22.969 1 98.12 140 ARG B C 1
ATOM 4699 O O . ARG B 1 140 ? -13.484 7.551 23.469 1 98.12 140 ARG B O 1
ATOM 4706 N N . ALA B 1 141 ? -12.297 8.695 22.047 1 98.62 141 ALA B N 1
ATOM 4707 C CA . ALA B 1 141 ? -11.633 7.535 21.453 1 98.62 141 ALA B CA 1
ATOM 4708 C C . ALA B 1 141 ? -10.195 7.867 21.062 1 98.62 141 ALA B C 1
ATOM 4710 O O . ALA B 1 141 ? -9.82 9.039 21 1 98.62 141 ALA B O 1
ATOM 4711 N N . LEU B 1 142 ? -9.383 6.824 20.906 1 98.75 142 LEU B N 1
ATOM 4712 C CA . LEU B 1 142 ? -7.988 6.965 20.5 1 98.75 142 LEU B CA 1
ATOM 4713 C C . LEU B 1 142 ? -7.57 5.828 19.578 1 98.75 142 LEU B C 1
ATOM 4715 O O . LEU B 1 142 ? -7.727 4.656 19.922 1 98.75 142 LEU B O 1
ATOM 4719 N N . VAL B 1 143 ? -7.121 6.156 18.359 1 98.88 143 VAL B N 1
ATOM 4720 C CA . VAL B 1 143 ? -6.609 5.191 17.391 1 98.88 143 VAL B CA 1
ATOM 4721 C C . VAL B 1 143 ? -5.094 5.074 17.531 1 98.88 143 VAL B C 1
ATOM 4723 O O . VAL B 1 143 ? -4.387 6.086 17.547 1 98.88 143 VAL B O 1
ATOM 4726 N N . PHE B 1 144 ? -4.609 3.908 17.656 1 98.75 144 PHE B N 1
ATOM 4727 C CA . PHE B 1 144 ? -3.184 3.625 17.75 1 98.75 144 PHE B CA 1
ATOM 4728 C C . PHE B 1 144 ? -2.83 2.367 16.969 1 98.75 144 PHE B C 1
ATOM 4730 O O . PHE B 1 144 ? -3.695 1.758 16.344 1 98.75 144 PHE B O 1
ATOM 4737 N N . ASP B 1 145 ? -1.564 2.055 16.797 1 97.56 145 ASP B N 1
ATOM 4738 C CA . ASP B 1 145 ? -1.142 0.816 16.141 1 97.56 145 ASP B CA 1
ATOM 4739 C C . ASP B 1 145 ? 0.068 0.212 16.859 1 97.56 145 ASP B C 1
ATOM 4741 O O . ASP B 1 145 ? 0.443 0.656 17.938 1 97.56 145 ASP B O 1
ATOM 4745 N N . ALA B 1 146 ? 0.599 -0.792 16.281 1 95.06 146 ALA B N 1
ATOM 4746 C CA . ALA B 1 146 ? 1.673 -1.561 16.906 1 95.06 146 ALA B CA 1
ATOM 4747 C C . ALA B 1 146 ? 2.902 -0.69 17.141 1 95.06 146 ALA B C 1
ATOM 4749 O O . ALA B 1 146 ? 3.617 -0.871 18.125 1 95.06 146 ALA B O 1
ATOM 4750 N N . GLY B 1 147 ? 3.084 0.253 16.328 1 95.56 147 GLY B N 1
ATOM 4751 C CA . GLY B 1 147 ? 4.27 1.09 16.406 1 95.56 147 GLY B CA 1
ATOM 4752 C C . GLY B 1 147 ? 4.25 2.033 17.594 1 95.56 147 GLY B C 1
ATOM 4753 O O . GLY B 1 147 ? 5.297 2.508 18.031 1 95.56 147 GLY B O 1
ATOM 4754 N N . THR B 1 148 ? 3.068 2.293 18.125 1 97.94 148 THR B N 1
ATOM 4755 C CA . THR B 1 148 ? 2.955 3.289 19.188 1 97.94 148 THR B CA 1
ATOM 4756 C C . THR B 1 148 ? 2.375 2.666 20.453 1 97.94 148 THR B C 1
ATOM 4758 O O . THR B 1 148 ? 2.133 3.365 21.438 1 97.94 148 THR B O 1
ATOM 4761 N N . GLU B 1 149 ? 2.205 1.393 20.406 1 97.19 149 GLU B N 1
ATOM 4762 C CA . GLU B 1 149 ? 1.506 0.692 21.484 1 97.19 149 GLU B CA 1
ATOM 4763 C C . GLU B 1 149 ? 2.277 0.781 22.797 1 97.19 149 GLU B C 1
ATOM 4765 O O . GLU B 1 149 ? 1.682 0.942 23.859 1 97.19 149 GLU B O 1
ATOM 4770 N N . ALA B 1 150 ? 3.557 0.631 22.766 1 97.62 150 ALA B N 1
ATOM 4771 C CA . ALA B 1 150 ? 4.379 0.661 23.969 1 97.62 150 ALA B CA 1
ATOM 4772 C C . ALA B 1 150 ? 4.238 1.995 24.688 1 97.62 150 ALA B C 1
ATOM 4774 O O . ALA B 1 150 ? 4.047 2.029 25.906 1 97.62 150 ALA B O 1
ATOM 4775 N N . ASN B 1 151 ? 4.328 3.102 23.953 1 98.44 151 ASN B N 1
ATOM 4776 C CA . ASN B 1 151 ? 4.172 4.426 24.547 1 98.44 151 ASN B CA 1
ATOM 4777 C C . ASN B 1 151 ? 2.754 4.637 25.062 1 98.44 151 ASN B C 1
ATOM 4779 O O . ASN B 1 151 ? 2.564 5.195 26.156 1 98.44 151 ASN B O 1
ATOM 4783 N N . LEU B 1 152 ? 1.766 4.191 24.344 1 98.62 152 LEU B N 1
ATOM 4784 C CA . LEU B 1 152 ? 0.38 4.316 24.781 1 98.62 152 LEU B CA 1
ATOM 4785 C C . LEU B 1 152 ? 0.153 3.568 26.094 1 98.62 152 LEU B C 1
ATOM 4787 O O . LEU B 1 152 ? -0.56 4.055 26.969 1 98.62 152 LEU B O 1
ATOM 4791 N N . HIS B 1 153 ? 0.783 2.418 26.203 1 98.31 153 HIS B N 1
ATOM 4792 C CA . HIS B 1 153 ? 0.585 1.549 27.359 1 98.31 153 HIS B CA 1
ATOM 4793 C C . HIS B 1 153 ? 1.058 2.223 28.641 1 98.31 153 HIS B C 1
ATOM 4795 O O . HIS B 1 153 ? 0.511 1.97 29.719 1 98.31 153 HIS B O 1
ATOM 4801 N N . THR B 1 154 ? 2.016 3.102 28.547 1 98.31 154 THR B N 1
ATOM 4802 C CA . THR B 1 154 ? 2.533 3.818 29.703 1 98.31 154 THR B CA 1
ATOM 4803 C C . THR B 1 154 ? 1.448 4.691 30.328 1 98.31 154 THR B C 1
ATOM 4805 O O . THR B 1 154 ? 1.563 5.105 31.484 1 98.31 154 THR B O 1
ATOM 4808 N N . ALA B 1 155 ? 0.431 5.027 29.578 1 98.06 155 ALA B N 1
ATOM 4809 C CA . ALA B 1 155 ? -0.635 5.902 30.062 1 98.06 155 ALA B CA 1
ATOM 4810 C C . ALA B 1 155 ? -1.927 5.121 30.281 1 98.06 155 ALA B C 1
ATOM 4812 O O . ALA B 1 155 ? -2.994 5.711 30.469 1 98.06 155 ALA B O 1
ATOM 4813 N N . ASP B 1 156 ? -1.915 3.836 30.25 1 97.81 156 ASP B N 1
ATOM 4814 C CA . ASP B 1 156 ? -3.088 2.965 30.25 1 97.81 156 ASP B CA 1
ATOM 4815 C C . ASP B 1 156 ? -4.031 3.322 31.406 1 97.81 156 ASP B C 1
ATOM 4817 O O . ASP B 1 156 ? -5.238 3.463 31.203 1 97.81 156 ASP B O 1
ATOM 4821 N N . ALA B 1 157 ? -3.52 3.57 32.594 1 96.31 157 ALA B N 1
ATOM 4822 C CA . ALA B 1 157 ? -4.305 3.842 33.781 1 96.31 157 ALA B CA 1
ATOM 4823 C C . ALA B 1 157 ? -5.012 5.191 33.688 1 96.31 157 ALA B C 1
ATOM 4825 O O . ALA B 1 157 ? -6.004 5.434 34.375 1 96.31 157 ALA B O 1
ATOM 4826 N N . LEU B 1 158 ? -4.508 6.051 32.844 1 96.44 158 LEU B N 1
ATOM 4827 C CA . LEU B 1 158 ? -5.027 7.41 32.719 1 96.44 158 LEU B CA 1
ATOM 4828 C C . LEU B 1 158 ? -6.059 7.496 31.594 1 96.44 158 LEU B C 1
ATOM 4830 O O . LEU B 1 158 ? -6.648 8.555 31.375 1 96.44 158 LEU B O 1
ATOM 4834 N N . LEU B 1 159 ? -6.324 6.379 30.875 1 96.5 159 LEU B N 1
ATOM 4835 C CA . LEU B 1 159 ? -7.168 6.391 29.688 1 96.5 159 LEU B CA 1
ATOM 4836 C C . LEU B 1 159 ? -8.516 5.746 29.984 1 96.5 159 LEU B C 1
ATOM 4838 O O . LEU B 1 159 ? -9.211 5.301 29.062 1 96.5 159 LEU B O 1
ATOM 4842 N N . THR B 1 160 ? -8.859 5.742 31.219 1 92.12 160 THR B N 1
ATOM 4843 C CA . THR B 1 160 ? -10.148 5.176 31.594 1 92.12 160 THR B CA 1
ATOM 4844 C C . THR B 1 160 ? -11.289 5.918 30.891 1 92.12 160 THR B C 1
ATOM 4846 O O . THR B 1 160 ? -11.328 7.148 30.906 1 92.12 160 THR B O 1
ATOM 4849 N N . GLY B 1 161 ? -12.195 5.219 30.281 1 93.25 161 GLY B N 1
ATOM 4850 C CA . GLY B 1 161 ? -13.336 5.824 29.625 1 93.25 161 GLY B CA 1
ATOM 4851 C C . GLY B 1 161 ? -13.078 6.16 28.156 1 93.25 161 GLY B C 1
ATOM 4852 O O . GLY B 1 161 ? -13.992 6.582 27.453 1 93.25 161 GLY B O 1
ATOM 4853 N N . VAL B 1 162 ? -11.875 6.059 27.719 1 97.38 162 VAL B N 1
ATOM 4854 C CA . VAL B 1 162 ? -11.523 6.312 26.328 1 97.38 162 VAL B CA 1
ATOM 4855 C C . VAL B 1 162 ? -11.562 5.008 25.547 1 97.38 162 VAL B C 1
ATOM 4857 O O . VAL B 1 162 ? -10.953 4.012 25.938 1 97.38 162 VAL B O 1
ATOM 4860 N N . ARG B 1 163 ? -12.289 4.984 24.484 1 97.75 163 ARG B N 1
ATOM 4861 C CA . ARG B 1 163 ? -12.328 3.811 23.609 1 97.75 163 ARG B CA 1
ATOM 4862 C C . ARG B 1 163 ? -11.023 3.67 22.828 1 97.75 163 ARG B C 1
ATOM 4864 O O . ARG B 1 163 ? -10.68 4.547 22.031 1 97.75 163 ARG B O 1
ATOM 4871 N N . LEU B 1 164 ? -10.328 2.594 23.062 1 98.38 164 LEU B N 1
ATOM 4872 C CA . LEU B 1 164 ? -9.086 2.344 22.344 1 98.38 164 LEU B CA 1
ATOM 4873 C C . LEU B 1 164 ? -9.344 1.549 21.078 1 98.38 164 LEU B C 1
ATOM 4875 O O . LEU B 1 164 ? -10.047 0.536 21.094 1 98.38 164 LEU B O 1
ATOM 4879 N N . ILE B 1 165 ? -8.875 2.004 19.969 1 98.69 165 ILE B N 1
ATOM 4880 C CA . ILE B 1 165 ? -8.984 1.355 18.672 1 98.69 165 ILE B CA 1
ATOM 4881 C C . ILE B 1 165 ? -7.598 0.987 18.156 1 98.69 165 ILE B C 1
ATOM 4883 O O . ILE B 1 165 ? -6.758 1.863 17.922 1 98.69 165 ILE B O 1
ATOM 4887 N N . SER B 1 166 ? -7.359 -0.271 17.984 1 98.62 166 SER B N 1
ATOM 4888 C CA . SER B 1 166 ? -6.078 -0.76 17.484 1 98.62 166 SER B CA 1
ATOM 4889 C C . SER B 1 166 ? -6.117 -0.982 15.977 1 98.62 166 SER B C 1
ATOM 4891 O O . SER B 1 166 ? -6.844 -1.853 15.492 1 98.62 166 SER B O 1
ATOM 4893 N N . TRP B 1 167 ? -5.32 -0.252 15.242 1 98.5 167 TRP B N 1
ATOM 4894 C CA . TRP B 1 167 ? -5.242 -0.359 13.789 1 98.5 167 TRP B CA 1
ATOM 4895 C C . TRP B 1 167 ? -4.23 -1.424 13.375 1 98.5 167 TRP B C 1
ATOM 4897 O O . TRP B 1 167 ? -3.098 -1.434 13.859 1 98.5 167 TRP B O 1
ATOM 4907 N N . GLY B 1 168 ? -4.59 -2.297 12.422 1 96.06 168 GLY B N 1
ATOM 4908 C CA . GLY B 1 168 ? -3.66 -3.215 11.781 1 96.06 168 GLY B CA 1
ATOM 4909 C C . GLY B 1 168 ? -3.541 -4.543 12.5 1 96.06 168 GLY B C 1
ATOM 4910 O O . GLY B 1 168 ? -2.682 -5.359 12.172 1 96.06 168 GLY B O 1
ATOM 4911 N N . GLY B 1 169 ? -4.32 -4.75 13.633 1 93.12 169 GLY B N 1
ATOM 4912 C CA . GLY B 1 169 ? -4.289 -6.008 14.359 1 93.12 169 GLY B CA 1
ATOM 4913 C C . GLY B 1 169 ? -4.328 -5.828 15.867 1 93.12 169 GLY B C 1
ATOM 4914 O O . GLY B 1 169 ? -4.262 -4.703 16.359 1 93.12 169 GLY B O 1
ATOM 4915 N N . PRO B 1 170 ? -4.426 -6.926 16.547 1 93.88 170 PRO B N 1
ATOM 4916 C CA . PRO B 1 170 ? -4.488 -6.855 18.016 1 93.88 170 PRO B CA 1
ATOM 4917 C C . PRO B 1 170 ? -3.174 -6.387 18.641 1 93.88 170 PRO B C 1
ATOM 4919 O O . PRO B 1 170 ? -2.096 -6.73 18.141 1 93.88 170 PRO B O 1
ATOM 4922 N N . PRO B 1 171 ? -3.314 -5.637 19.719 1 95.38 171 PRO B N 1
ATOM 4923 C CA . PRO B 1 171 ? -2.088 -5.234 20.406 1 95.38 171 PRO B CA 1
ATOM 4924 C C . PRO B 1 171 ? -1.369 -6.414 21.062 1 95.38 171 PRO B C 1
ATOM 4926 O O . PRO B 1 171 ? -1.984 -7.453 21.328 1 95.38 171 PRO B O 1
ATOM 4929 N N . ARG B 1 172 ? -0.07 -6.23 21.266 1 92.06 172 ARG B N 1
ATOM 4930 C CA . ARG B 1 172 ? 0.744 -7.23 21.953 1 92.06 172 ARG B CA 1
ATOM 4931 C C . ARG B 1 172 ? 0.612 -7.102 23.469 1 92.06 172 ARG B C 1
ATOM 4933 O O . ARG B 1 172 ? 0.684 -8.102 24.188 1 92.06 172 ARG B O 1
ATOM 4940 N N . LEU B 1 173 ? 0.391 -5.844 23.859 1 95.12 173 LEU B N 1
ATOM 4941 C CA . LEU B 1 173 ? 0.294 -5.559 25.297 1 95.12 173 LEU B CA 1
ATOM 4942 C C . LEU B 1 173 ? -1.16 -5.574 25.75 1 95.12 173 LEU B C 1
ATOM 4944 O O . LEU B 1 173 ? -2.064 -5.258 24.969 1 95.12 173 LEU B O 1
ATOM 4948 N N . SER B 1 174 ? -1.333 -5.93 27 1 95.12 174 SER B N 1
ATOM 4949 C CA . SER B 1 174 ? -2.672 -5.938 27.578 1 95.12 174 SER B CA 1
ATOM 4950 C C . SER B 1 174 ? -3.055 -4.559 28.094 1 95.12 174 SER B C 1
ATOM 4952 O O . SER B 1 174 ? -2.297 -3.939 28.844 1 95.12 174 SER B O 1
ATOM 4954 N N . PHE B 1 175 ? -4.188 -4.113 27.688 1 96.75 175 PHE B N 1
ATOM 4955 C CA . PHE B 1 175 ? -4.715 -2.838 28.156 1 96.75 175 PHE B CA 1
ATOM 4956 C C . PHE B 1 175 ? -5.863 -3.053 29.141 1 96.75 175 PHE B C 1
ATOM 4958 O O . PHE B 1 175 ? -6.52 -4.098 29.109 1 96.75 175 PHE B O 1
ATOM 4965 N N . SER B 1 176 ? -6.066 -2.068 30.062 1 94.88 176 SER B N 1
ATOM 4966 C CA . SER B 1 176 ? -7.168 -2.137 31.016 1 94.88 176 SER B CA 1
ATOM 4967 C C . SER B 1 176 ? -8.508 -2.266 30.297 1 94.88 176 SER B C 1
ATOM 4969 O O . SER B 1 176 ? -9.367 -3.041 30.719 1 94.88 176 SER B O 1
ATOM 4971 N N . SER B 1 177 ? -8.68 -1.467 29.297 1 93 177 SER B N 1
ATOM 4972 C CA . SER B 1 177 ? -9.82 -1.598 28.391 1 93 177 SER B CA 1
ATOM 4973 C C . SER B 1 177 ? -9.414 -2.27 27.094 1 93 177 SER B C 1
ATOM 4975 O O . SER B 1 177 ? -8.508 -1.799 26.391 1 93 177 SER B O 1
ATOM 4977 N N . SER B 1 178 ? -10.094 -3.305 26.734 1 93.88 178 SER B N 1
ATOM 4978 C CA . SER B 1 178 ? -9.742 -4.059 25.547 1 93.88 178 SER B CA 1
ATOM 4979 C C . SER B 1 178 ? -9.945 -3.221 24.281 1 93.88 178 SER B C 1
ATOM 4981 O O . SER B 1 178 ? -11.062 -2.791 23.984 1 93.88 178 SER B O 1
ATOM 4983 N N . PRO B 1 179 ? -8.938 -3.018 23.578 1 97.69 179 PRO B N 1
ATOM 4984 C CA . PRO B 1 179 ? -9.086 -2.229 22.344 1 97.69 179 PRO B CA 1
ATOM 4985 C C . PRO B 1 179 ? -9.938 -2.932 21.297 1 97.69 179 PRO B C 1
ATOM 4987 O O . PRO B 1 179 ? -9.891 -4.16 21.172 1 97.69 179 PRO B O 1
ATOM 4990 N N . THR B 1 180 ? -10.711 -2.176 20.578 1 98.12 180 THR B N 1
ATOM 4991 C CA . THR B 1 180 ? -11.352 -2.688 19.375 1 98.12 180 THR B CA 1
ATOM 4992 C C . THR B 1 180 ? -10.352 -2.781 18.219 1 98.12 180 THR B C 1
ATOM 4994 O O . THR B 1 180 ? -9.648 -1.816 17.922 1 98.12 180 THR B O 1
ATOM 4997 N N . VAL B 1 181 ? -10.352 -3.906 17.609 1 97.94 181 VAL B N 1
ATOM 4998 C CA . VAL B 1 181 ? -9.367 -4.148 16.547 1 97.94 181 VAL B CA 1
ATOM 4999 C C . VAL B 1 181 ? -9.992 -3.873 15.188 1 97.94 181 VAL B C 1
ATOM 5001 O O . VAL B 1 181 ? -11.117 -4.301 14.914 1 97.94 181 VAL B O 1
ATOM 5004 N N . VAL B 1 182 ? -9.305 -3.143 14.328 1 98.38 182 VAL B N 1
ATOM 5005 C CA . VAL B 1 182 ? -9.734 -2.877 12.961 1 98.38 182 VAL B CA 1
ATOM 5006 C C . VAL B 1 182 ? -8.547 -2.969 12.008 1 98.38 182 VAL B C 1
ATOM 5008 O O . VAL B 1 182 ? -7.438 -2.541 12.352 1 98.38 182 VAL B O 1
ATOM 5011 N N . ASP B 1 183 ? -8.688 -3.629 10.922 1 97.38 183 ASP B N 1
ATOM 5012 C CA . ASP B 1 183 ? -7.703 -3.744 9.852 1 97.38 183 ASP B CA 1
ATOM 5013 C C . ASP B 1 183 ? -8.375 -3.676 8.484 1 97.38 183 ASP B C 1
ATOM 5015 O O . ASP B 1 183 ? -9.57 -3.389 8.383 1 97.38 183 ASP B O 1
ATOM 5019 N N . TYR B 1 184 ? -7.633 -3.83 7.445 1 97.25 184 TYR B N 1
ATOM 5020 C CA . TYR B 1 184 ? -8.172 -3.713 6.098 1 97.25 184 TYR B CA 1
ATOM 5021 C C . TYR B 1 184 ? -9.195 -4.812 5.816 1 97.25 184 TYR B C 1
ATOM 5023 O O . TYR B 1 184 ? -10.164 -4.594 5.09 1 97.25 184 TYR B O 1
ATOM 5031 N N . ASP B 1 185 ? -8.938 -5.988 6.367 1 94.81 185 ASP B N 1
ATOM 5032 C CA . ASP B 1 185 ? -9.891 -7.074 6.16 1 94.81 185 ASP B CA 1
ATOM 5033 C C . ASP B 1 185 ? -11.289 -6.68 6.641 1 94.81 185 ASP B C 1
ATOM 5035 O O . ASP B 1 185 ? -12.281 -6.918 5.945 1 94.81 185 ASP B O 1
ATOM 5039 N N . LEU B 1 186 ? -11.344 -6.086 7.801 1 96.94 186 LEU B N 1
ATOM 5040 C CA . LEU B 1 186 ? -12.609 -5.602 8.328 1 96.94 186 LEU B CA 1
ATOM 5041 C C . LEU B 1 186 ? -13.148 -4.453 7.484 1 96.94 186 LEU B C 1
ATOM 5043 O O . LEU B 1 186 ? -14.336 -4.418 7.152 1 96.94 186 LEU B O 1
ATOM 5047 N N . LEU B 1 187 ? -12.328 -3.496 7.145 1 98.12 187 LEU B N 1
ATOM 5048 C CA . LEU B 1 187 ? -12.758 -2.322 6.395 1 98.12 187 LEU B CA 1
ATOM 5049 C C . LEU B 1 187 ? -13.383 -2.725 5.062 1 98.12 187 LEU B C 1
ATOM 5051 O O . LEU B 1 187 ? -14.359 -2.115 4.621 1 98.12 187 LEU B O 1
ATOM 5055 N N . LEU B 1 188 ? -12.852 -3.723 4.414 1 97.06 188 LEU B N 1
ATOM 5056 C CA . LEU B 1 188 ? -13.297 -4.141 3.092 1 97.06 188 LEU B CA 1
ATOM 5057 C C . LEU B 1 188 ? -14.711 -4.715 3.148 1 97.06 188 LEU B C 1
ATOM 5059 O O . LEU B 1 188 ? -15.359 -4.883 2.113 1 97.06 188 LEU B O 1
ATOM 5063 N N . SER B 1 189 ? -15.164 -5.004 4.328 1 96.31 189 SER B N 1
ATOM 5064 C CA . SER B 1 189 ? -16.531 -5.48 4.504 1 96.31 189 SER B CA 1
ATOM 5065 C C . SER B 1 189 ? -17.516 -4.32 4.648 1 96.31 189 SER B C 1
ATOM 5067 O O . SER B 1 189 ? -18.719 -4.523 4.699 1 96.31 189 SER B O 1
ATOM 5069 N N . LEU B 1 190 ? -16.984 -3.125 4.699 1 97.69 190 LEU B N 1
ATOM 5070 C CA . LEU B 1 190 ? -17.812 -1.938 4.887 1 97.69 190 LEU B CA 1
ATOM 5071 C C . LEU B 1 190 ? -18.016 -1.204 3.562 1 97.69 190 LEU B C 1
ATOM 5073 O O . LEU B 1 190 ? -17.25 -1.392 2.619 1 97.69 190 LEU B O 1
ATOM 5077 N N . PRO B 1 191 ? -18.984 -0.351 3.406 1 96.69 191 PRO B N 1
ATOM 5078 C CA . PRO B 1 191 ? -19.312 0.311 2.143 1 96.69 191 PRO B CA 1
ATOM 5079 C C . PRO B 1 191 ? -18.203 1.227 1.646 1 96.69 191 PRO B C 1
ATOM 5081 O O . PRO B 1 191 ? -17.562 1.913 2.447 1 96.69 191 PRO B O 1
ATOM 5084 N N . TYR B 1 192 ? -18.047 1.219 0.336 1 96.44 192 TYR B N 1
ATOM 5085 C CA . TYR B 1 192 ? -17.078 2.084 -0.311 1 96.44 192 TYR B CA 1
ATOM 5086 C C . TYR B 1 192 ? -17.547 3.529 -0.34 1 96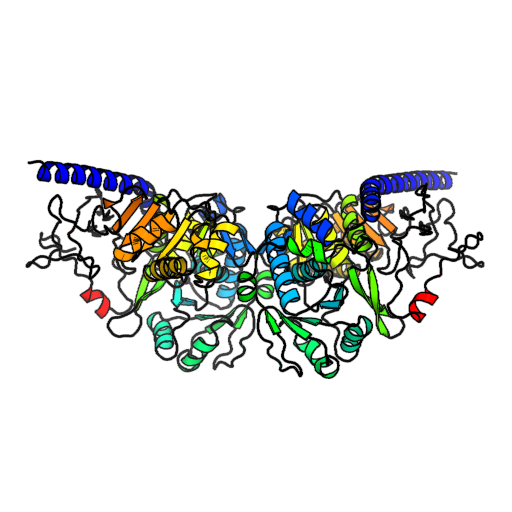.44 192 TYR B C 1
ATOM 5088 O O . TYR B 1 192 ? -16.75 4.457 -0.408 1 96.44 192 TYR B O 1
ATOM 5096 N N . GLN B 1 193 ? -18.844 3.701 -0.332 1 96.06 193 GLN B N 1
ATOM 5097 C CA . GLN B 1 193 ? -19.469 5.012 -0.472 1 96.06 193 GLN B CA 1
ATOM 5098 C C . GLN B 1 193 ? -19.781 5.625 0.892 1 96.06 193 GLN B C 1
ATOM 5100 O O . GLN B 1 193 ? -19.812 4.918 1.901 1 96.06 193 GLN B O 1
ATOM 5105 N N . GLY B 1 194 ? -19.891 6.879 0.922 1 97 194 GLY B N 1
ATOM 5106 C CA . GLY B 1 194 ? -20.172 7.57 2.17 1 97 194 GLY B CA 1
ATOM 5107 C C . GLY B 1 194 ? -21.016 8.82 1.989 1 97 194 GLY B C 1
ATOM 5108 O O . GLY B 1 194 ? -20.828 9.812 2.697 1 97 194 GLY B O 1
ATOM 5109 N N . GLU B 1 195 ? -21.922 8.82 1.053 1 94.94 195 GLU B N 1
ATOM 5110 C CA . GLU B 1 195 ? -22.734 9.984 0.736 1 94.94 195 GLU B CA 1
ATOM 5111 C C . GLU B 1 195 ? -23.594 10.398 1.927 1 94.94 195 GLU B C 1
ATOM 5113 O O . GLU B 1 195 ? -23.875 11.578 2.121 1 94.94 195 GLU B O 1
ATOM 5118 N N . GLU B 1 196 ? -23.922 9.461 2.754 1 96 196 GLU B N 1
ATOM 5119 C CA . GLU B 1 196 ? -24.812 9.711 3.887 1 96 196 GLU B CA 1
ATOM 5120 C C . GLU B 1 196 ? -24.109 10.555 4.953 1 96 196 GLU B C 1
ATOM 5122 O O . GLU B 1 196 ? -24.766 11.148 5.809 1 96 196 GLU B O 1
ATOM 5127 N N . PHE B 1 197 ? -22.844 10.625 4.918 1 97.62 197 PHE B N 1
ATOM 5128 C CA . PHE B 1 197 ? -22.094 11.328 5.957 1 97.62 197 PHE B CA 1
ATOM 5129 C C . PHE B 1 197 ? -22.297 12.836 5.848 1 97.62 197 PHE B C 1
ATOM 5131 O O . PHE B 1 197 ? -22.062 13.57 6.805 1 97.62 197 PHE B O 1
ATOM 5138 N N . ALA B 1 198 ? -22.75 13.359 4.695 1 96 198 ALA B N 1
ATOM 5139 C CA . ALA B 1 198 ? -23 14.781 4.496 1 96 198 ALA B CA 1
ATOM 5140 C C . ALA B 1 198 ? -24.031 15.305 5.492 1 96 198 ALA B C 1
ATOM 5142 O O . ALA B 1 198 ? -23.938 16.438 5.965 1 96 198 ALA B O 1
ATOM 5143 N N . GLU B 1 199 ? -24.969 14.461 5.812 1 96.44 199 GLU B N 1
ATOM 5144 C CA . GLU B 1 199 ? -26.031 14.852 6.734 1 96.44 199 GLU B CA 1
ATOM 5145 C C . GLU B 1 199 ? -25.484 15.07 8.141 1 96.44 199 GLU B C 1
ATOM 5147 O O . GLU B 1 199 ? -26 15.914 8.883 1 96.44 199 GLU B O 1
ATOM 5152 N N . LEU B 1 200 ? -24.469 14.422 8.484 1 97.06 200 LEU B N 1
ATOM 5153 C CA . LEU B 1 200 ? -23.859 14.523 9.805 1 97.06 200 LEU B CA 1
ATOM 5154 C C . LEU B 1 200 ? -23.109 15.844 9.961 1 97.06 200 LEU B C 1
ATOM 5156 O O . LEU B 1 200 ? -22.844 16.281 11.086 1 97.06 200 LEU B O 1
ATOM 5160 N N . ARG B 1 201 ? -22.812 16.453 8.844 1 95.69 201 ARG B N 1
ATOM 5161 C CA . ARG B 1 201 ? -22.031 17.672 8.852 1 95.69 201 ARG B CA 1
ATOM 5162 C C . ARG B 1 201 ? -22.875 18.891 8.461 1 95.69 201 ARG B C 1
ATOM 5164 O O . ARG B 1 201 ? -22.344 19.938 8.125 1 95.69 201 ARG B O 1
ATOM 5171 N N . LYS B 1 202 ? -24.156 18.781 8.438 1 94 202 LYS B N 1
ATOM 5172 C CA . LYS B 1 202 ? -25.047 19.797 7.891 1 94 202 LYS B CA 1
ATOM 5173 C C . LYS B 1 202 ? -24.89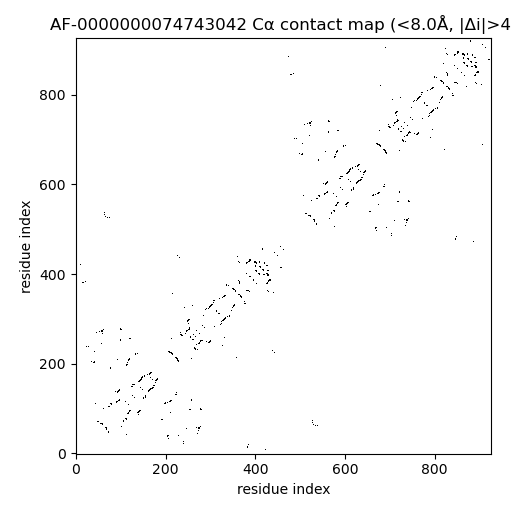1 21.109 8.641 1 94 202 LYS B C 1
ATOM 5175 O O . LYS B 1 202 ? -25.156 22.188 8.078 1 94 202 LYS B O 1
ATOM 5180 N N . ASP B 1 203 ? -24.422 21.062 9.914 1 94 203 ASP B N 1
ATOM 5181 C CA . ASP B 1 203 ? -24.344 22.281 10.727 1 94 203 ASP B CA 1
ATOM 5182 C C . ASP B 1 203 ? -22.891 22.719 10.906 1 94 203 ASP B C 1
ATOM 5184 O O . ASP B 1 203 ? -22.594 23.609 11.711 1 94 203 ASP B O 1
ATOM 5188 N N . ILE B 1 204 ? -21.969 22.094 10.219 1 96.31 204 ILE B N 1
ATOM 5189 C CA . ILE B 1 204 ? -20.562 22.422 10.375 1 96.31 204 ILE B CA 1
ATOM 5190 C C . ILE B 1 204 ? -20.172 23.5 9.367 1 96.31 204 ILE B C 1
ATOM 5192 O O . ILE B 1 204 ? -20.438 23.375 8.172 1 96.31 204 ILE B O 1
ATOM 5196 N N . LYS B 1 205 ? -19.562 24.547 9.922 1 95 205 LYS B N 1
ATOM 5197 C CA . LYS B 1 205 ? -19.047 25.625 9.102 1 95 205 LYS B CA 1
ATOM 5198 C C . LYS B 1 205 ? -17.531 25.531 8.969 1 95 205 LYS B C 1
ATOM 5200 O O . LYS B 1 205 ? -16.875 24.875 9.773 1 95 205 LYS B O 1
ATOM 5205 N N . PHE B 1 206 ? -17.062 26.25 7.977 1 94.38 206 PHE B N 1
ATOM 5206 C CA . PHE B 1 206 ? -15.633 26.203 7.688 1 94.38 206 PHE B CA 1
ATOM 5207 C C . PHE B 1 206 ? -14.828 26.797 8.844 1 94.38 206 PHE B C 1
ATOM 5209 O O . PHE B 1 206 ? -13.648 26.469 9.008 1 94.38 206 PHE B O 1
ATOM 5216 N N . THR B 1 207 ? -15.461 27.625 9.719 1 91.88 207 THR B N 1
ATOM 5217 C CA . THR B 1 207 ? -14.805 28.297 10.844 1 91.88 207 THR B CA 1
ATOM 5218 C C . THR B 1 207 ? -14.883 27.438 12.102 1 91.88 207 THR B C 1
ATOM 5220 O O . THR B 1 207 ? -14.297 27.781 13.133 1 91.88 207 THR B O 1
ATOM 5223 N N . ASP B 1 208 ? -15.586 26.328 11.961 1 95.25 208 ASP B N 1
ATOM 5224 C CA . ASP B 1 208 ? -15.664 25.406 13.094 1 95.25 208 ASP B CA 1
ATOM 5225 C C . ASP B 1 208 ? -14.375 24.594 13.234 1 95.25 208 ASP B C 1
ATOM 5227 O O . ASP B 1 208 ? -13.523 24.609 12.336 1 95.25 208 ASP B O 1
ATOM 5231 N N . LEU B 1 209 ? -14.242 23.891 14.375 1 96.06 209 LEU B N 1
ATOM 5232 C CA . LEU B 1 209 ? -13.016 23.172 14.688 1 96.06 209 LEU B CA 1
ATOM 5233 C C . LEU B 1 209 ? -12.914 21.891 13.875 1 96.06 209 LEU B C 1
ATOM 5235 O O . LEU B 1 209 ? -13.875 21.125 13.805 1 96.06 209 LEU B O 1
ATOM 5239 N N . PHE B 1 210 ? -11.812 21.766 13.258 1 96.12 210 PHE B N 1
ATOM 5240 C CA . PHE B 1 210 ? -11.398 20.5 12.688 1 96.12 210 PHE B CA 1
ATOM 5241 C C . PHE B 1 210 ? -10.844 19.578 13.766 1 96.12 210 PHE B C 1
ATOM 5243 O O . PHE B 1 210 ? -11.133 18.375 13.773 1 96.12 210 PHE B O 1
ATOM 5250 N N . GLY B 1 211 ? -10.047 20.219 14.562 1 96.88 211 GLY B N 1
ATOM 5251 C CA . GLY B 1 211 ? -9.445 19.453 15.641 1 96.88 211 GLY B CA 1
ATOM 5252 C C . GLY B 1 211 ? -8.32 20.188 16.344 1 96.88 211 GLY B C 1
ATOM 5253 O O . GLY B 1 211 ? -8.375 21.406 16.484 1 96.88 211 GLY B O 1
ATOM 5254 N N . TYR B 1 212 ? -7.379 19.328 16.922 1 96.75 212 TYR B N 1
ATOM 5255 C CA . TYR B 1 212 ? -6.348 19.891 17.781 1 96.75 212 TYR B CA 1
ATOM 5256 C C . TYR B 1 212 ? -4.961 19.422 17.359 1 96.75 212 TYR B C 1
ATOM 5258 O O . TYR B 1 212 ? -4.777 18.25 17 1 96.75 212 TYR B O 1
ATOM 5266 N N . ILE B 1 213 ? -4.027 20.312 17.344 1 95.56 213 ILE B N 1
ATOM 5267 C CA . ILE B 1 213 ? -2.602 20.031 17.234 1 95.56 213 ILE B CA 1
ATOM 5268 C C . ILE B 1 213 ? -1.896 20.484 18.516 1 95.56 213 ILE B C 1
ATOM 5270 O O . ILE B 1 213 ? -2.09 21.609 18.969 1 95.56 213 ILE B O 1
ATOM 5274 N N . TYR B 1 214 ? -1.109 19.594 19.031 1 94.81 214 TYR B N 1
ATOM 5275 C CA . TYR B 1 214 ? -0.501 19.891 20.328 1 94.81 214 TYR B CA 1
ATOM 5276 C C . TYR B 1 214 ? 0.818 20.625 20.156 1 94.81 214 TYR B C 1
ATOM 5278 O O . TYR B 1 214 ? 1.619 20.281 19.281 1 94.81 214 TYR B O 1
ATOM 5286 N N . THR B 1 215 ? 0.997 21.672 20.953 1 88.5 215 THR B N 1
ATOM 5287 C CA . THR B 1 215 ? 2.213 22.484 20.938 1 88.5 215 THR B CA 1
ATOM 5288 C C . THR B 1 215 ? 2.867 22.484 22.312 1 88.5 215 THR B C 1
ATOM 5290 O O . THR B 1 215 ? 2.24 22.125 23.312 1 88.5 215 THR B O 1
ATOM 5293 N N . SER B 1 216 ? 4.262 22.75 22.266 1 81.12 216 SER B N 1
ATOM 5294 C CA . SER B 1 216 ? 4.988 22.812 23.531 1 81.12 216 SER B CA 1
ATOM 5295 C C . SER B 1 216 ? 4.527 23.984 24.391 1 81.12 216 SER B C 1
ATOM 5297 O O . SER B 1 216 ? 4.289 25.078 23.875 1 81.12 216 SER B O 1
ATOM 5299 N N . GLY B 1 217 ? 4.07 23.688 25.609 1 67.25 217 GLY B N 1
ATOM 5300 C CA . GLY B 1 217 ? 3.602 24.734 26.5 1 67.25 217 GLY B CA 1
ATOM 5301 C C . GLY B 1 217 ? 4.695 25.281 27.391 1 67.25 217 GLY B C 1
ATOM 5302 O O . GLY B 1 217 ? 5.734 24.641 27.578 1 67.25 217 GLY B O 1
ATOM 5303 N N . THR B 1 218 ? 4.555 26.453 27.859 1 60.03 218 THR B N 1
ATOM 5304 C CA . THR B 1 218 ? 5.473 27.094 28.781 1 60.03 218 THR B CA 1
ATOM 5305 C C . THR B 1 218 ? 5.473 26.375 30.125 1 60.03 218 THR B C 1
ATOM 5307 O O . THR B 1 218 ? 6.469 26.406 30.859 1 60.03 218 THR B O 1
ATOM 5310 N N . THR B 1 219 ? 4.387 25.75 30.438 1 65.81 219 THR B N 1
ATOM 5311 C CA . THR B 1 219 ? 4.254 25.062 31.703 1 65.81 219 THR B CA 1
ATOM 5312 C C . THR B 1 219 ? 4.785 23.641 31.609 1 65.81 219 THR B C 1
ATOM 5314 O O . THR B 1 219 ? 4.684 22.859 32.562 1 65.81 219 THR B O 1
ATOM 5317 N N . GLY B 1 220 ? 5.242 23.234 30.531 1 78.75 220 GLY B N 1
ATOM 5318 C CA . GLY B 1 220 ? 5.836 21.906 30.359 1 78.75 220 GLY B CA 1
ATOM 5319 C C . GLY B 1 220 ? 4.895 20.906 29.719 1 78.75 220 GLY B C 1
ATOM 5320 O O . GLY B 1 220 ? 5.332 20.016 29 1 78.75 220 GLY B O 1
ATOM 5321 N N . LEU B 1 221 ? 3.504 21 30.047 1 86.69 221 LEU B N 1
ATOM 5322 C CA . LEU B 1 221 ? 2.562 20.094 29.422 1 86.69 221 LEU B CA 1
ATOM 5323 C C . LEU B 1 221 ? 2.096 20.625 28.078 1 86.69 221 LEU B C 1
ATOM 5325 O O . LEU B 1 221 ? 1.914 21.828 27.906 1 86.69 221 LEU B O 1
ATOM 5329 N N . PRO B 1 222 ? 1.819 19.734 27.188 1 90.81 222 PRO B N 1
ATOM 5330 C CA . PRO B 1 222 ? 1.413 20.188 25.859 1 90.81 222 PRO B CA 1
ATOM 5331 C C . PRO B 1 222 ? 0.065 20.906 25.859 1 90.81 222 PRO B C 1
ATOM 5333 O O . PRO B 1 222 ? -0.823 20.547 26.641 1 90.81 222 PRO B O 1
ATOM 5336 N N . LYS B 1 223 ? -0.044 21.953 25 1 91.12 223 LYS B N 1
ATOM 5337 C CA . LYS B 1 223 ? -1.294 22.672 24.797 1 91.12 223 LYS B CA 1
ATOM 5338 C C . LYS B 1 223 ? -1.982 22.219 23.5 1 91.12 223 LYS B C 1
ATOM 5340 O O . LYS B 1 223 ? -1.322 21.984 22.5 1 91.12 223 LYS B O 1
ATOM 5345 N N . ALA B 1 224 ? -3.291 22.078 23.625 1 94.25 224 ALA B N 1
ATOM 5346 C CA . ALA B 1 224 ? -4.066 21.688 22.438 1 94.25 224 ALA B CA 1
ATOM 5347 C C . ALA B 1 224 ? -4.48 22.922 21.641 1 94.25 224 ALA B C 1
ATOM 5349 O O . ALA B 1 224 ? -5.496 23.547 21.938 1 94.25 224 ALA B O 1
ATOM 5350 N N . ALA B 1 225 ? -3.709 23.25 20.609 1 91.62 225 ALA B N 1
ATOM 5351 C CA . ALA B 1 225 ? -4.059 24.359 19.734 1 91.62 225 ALA B CA 1
ATOM 5352 C C . ALA B 1 225 ? -5.281 24.031 18.891 1 91.62 225 ALA B C 1
ATOM 5354 O O . ALA B 1 225 ? -5.348 22.969 18.266 1 91.62 225 ALA B O 1
ATOM 5355 N N . LYS B 1 226 ? -6.227 24.953 18.875 1 93.25 226 LYS B N 1
ATOM 5356 C CA . LYS B 1 226 ? -7.449 24.781 18.094 1 93.25 226 LYS B CA 1
ATOM 5357 C C . LYS B 1 226 ? -7.199 25.016 16.609 1 93.25 226 LYS B C 1
ATOM 5359 O O . LYS B 1 226 ? -6.68 26.078 16.234 1 93.25 226 LYS B O 1
ATOM 5364 N N . MET B 1 227 ? -7.523 24.016 15.836 1 93.69 227 MET B N 1
ATOM 5365 C CA . MET B 1 227 ? -7.406 24.109 14.383 1 93.69 227 MET B CA 1
ATOM 5366 C C . MET B 1 227 ? -8.781 24.078 13.719 1 93.69 227 MET B C 1
ATOM 5368 O O . MET B 1 227 ? -9.508 23.094 13.852 1 93.69 227 MET B O 1
ATOM 5372 N N . THR B 1 228 ? -9.102 25.156 13 1 93 228 THR B N 1
ATOM 5373 C CA . THR B 1 228 ? -10.367 25.156 12.273 1 93 228 THR B CA 1
ATOM 5374 C C . THR B 1 228 ? -10.203 24.5 10.906 1 93 228 THR B C 1
ATOM 5376 O O . THR B 1 228 ? -9.086 24.312 10.43 1 93 228 THR B O 1
ATOM 5379 N N . HIS B 1 229 ? -11.352 24.094 10.305 1 94.94 229 HIS B N 1
ATOM 5380 C CA . HIS B 1 229 ? -11.312 23.594 8.938 1 94.94 229 HIS B CA 1
ATOM 5381 C C . HIS B 1 229 ? -10.68 24.625 7.996 1 94.94 229 HIS B C 1
ATOM 5383 O O . HIS B 1 229 ? -9.859 24.266 7.148 1 94.94 229 HIS B O 1
ATOM 5389 N N . ALA B 1 230 ? -10.984 25.859 8.211 1 89.94 230 ALA B N 1
ATOM 5390 C CA . ALA B 1 230 ? -10.484 26.938 7.363 1 89.94 230 ALA B CA 1
ATOM 5391 C C . ALA B 1 230 ? -8.977 27.125 7.523 1 89.94 230 ALA B C 1
ATOM 5393 O O . ALA B 1 230 ? -8.266 27.344 6.543 1 89.94 230 ALA B O 1
ATOM 5394 N N . LYS B 1 231 ? -8.523 27.047 8.727 1 87.62 231 LYS B N 1
ATOM 5395 C CA . LYS B 1 231 ? -7.094 27.188 8.977 1 87.62 231 LYS B CA 1
ATOM 5396 C C . LYS B 1 231 ? -6.309 26.062 8.32 1 87.62 231 LYS B C 1
ATOM 5398 O O . LYS B 1 231 ? -5.277 26.297 7.688 1 87.62 231 LYS B O 1
ATOM 5403 N N . MET B 1 232 ? -6.805 24.859 8.477 1 92.25 232 MET B N 1
ATOM 5404 C CA . MET B 1 232 ? -6.156 23.719 7.824 1 92.25 232 MET B CA 1
ATOM 5405 C C . MET B 1 232 ? -6.074 23.938 6.316 1 92.25 232 MET B C 1
ATOM 5407 O O . MET B 1 232 ? -5.027 23.719 5.711 1 92.25 232 MET B O 1
ATOM 5411 N N . TYR B 1 233 ? -7.137 24.375 5.746 1 91.38 233 TYR B N 1
ATOM 5412 C CA . TYR B 1 233 ? -7.195 24.641 4.312 1 91.38 233 TYR B CA 1
ATOM 5413 C C . TYR B 1 233 ? -6.18 25.703 3.908 1 91.38 233 TYR B C 1
ATOM 5415 O O . TYR B 1 233 ? -5.441 25.531 2.938 1 91.38 233 TYR B O 1
ATOM 5423 N N . THR B 1 234 ? -6.121 26.734 4.648 1 85.5 234 THR B N 1
ATOM 5424 C CA . THR B 1 234 ? -5.27 27.875 4.324 1 85.5 234 THR B CA 1
ATOM 5425 C C . THR B 1 234 ? -3.795 27.484 4.375 1 85.5 234 THR B C 1
ATOM 5427 O 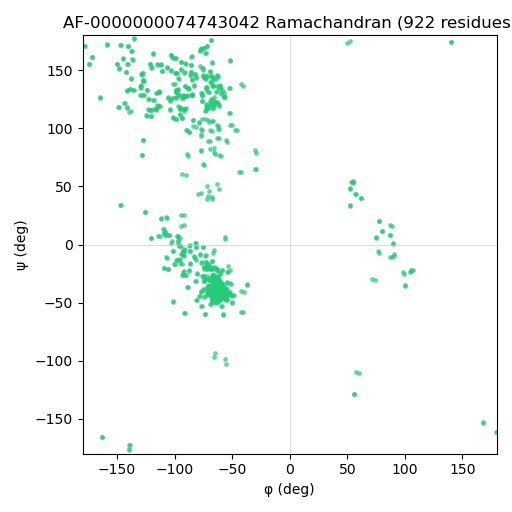O . THR B 1 234 ? -2.996 27.938 3.553 1 85.5 234 THR B O 1
ATOM 5430 N N . LEU B 1 235 ? -3.502 26.672 5.328 1 85.81 235 LEU B N 1
ATOM 5431 C CA . LEU B 1 235 ? -2.119 26.203 5.434 1 85.81 235 LEU B CA 1
ATOM 5432 C C . LEU B 1 235 ? -1.7 25.453 4.184 1 85.81 235 LEU B C 1
ATOM 5434 O O . LEU B 1 235 ? -0.541 25.516 3.768 1 85.81 235 LEU B O 1
ATOM 5438 N N . GLY B 1 236 ? -2.588 24.797 3.58 1 87.81 236 GLY B N 1
ATOM 5439 C CA . GLY B 1 236 ? -2.299 24.031 2.383 1 87.81 236 GLY B CA 1
ATOM 5440 C C . GLY B 1 236 ? -2.055 24.891 1.16 1 87.81 236 GLY B C 1
ATOM 5441 O O . GLY B 1 236 ? -1.499 24.422 0.164 1 87.81 236 GLY B O 1
ATOM 5442 N N . THR B 1 237 ? -2.41 26.141 1.212 1 84.25 237 THR B N 1
ATOM 5443 C CA . THR B 1 237 ? -2.336 27 0.043 1 84.25 237 THR B CA 1
ATOM 5444 C C . THR B 1 237 ? -0.91 27.516 -0.166 1 84.25 237 THR B C 1
ATOM 5446 O O . THR B 1 237 ? -0.604 28.109 -1.197 1 84.25 237 THR B O 1
ATOM 5449 N N . ILE B 1 238 ? -0.025 27.156 0.739 1 82.12 238 ILE B N 1
ATOM 5450 C CA . ILE B 1 238 ? 1.37 27.562 0.644 1 82.12 238 ILE B CA 1
ATOM 5451 C C . ILE B 1 238 ? 1.989 27 -0.635 1 82.12 238 ILE B C 1
ATOM 5453 O O . ILE B 1 238 ? 2.92 27.594 -1.189 1 82.12 238 ILE B O 1
ATOM 5457 N N . GLY B 1 239 ? 1.523 25.891 -1.083 1 84.81 239 GLY B N 1
ATOM 5458 C CA . GLY B 1 239 ? 2.025 25.266 -2.303 1 84.81 239 GLY B CA 1
ATOM 5459 C C . GLY B 1 239 ? 1.874 26.156 -3.523 1 84.81 239 GLY B C 1
ATOM 5460 O O . GLY B 1 239 ? 2.592 25.984 -4.512 1 84.81 239 GLY B O 1
ATOM 5461 N N . ARG B 1 240 ? 0.976 27.078 -3.432 1 83 240 ARG B N 1
ATOM 5462 C CA . ARG B 1 240 ? 0.743 27.984 -4.551 1 83 240 ARG B CA 1
ATOM 5463 C C . ARG B 1 240 ? 1.984 28.828 -4.848 1 83 240 ARG B C 1
ATOM 5465 O O . ARG B 1 240 ? 2.227 29.203 -6 1 83 240 ARG B O 1
ATOM 5472 N N . LEU B 1 241 ? 2.748 29.094 -3.854 1 83.5 241 LEU B N 1
ATOM 5473 C CA . LEU B 1 241 ? 3.961 29.875 -4.031 1 83.5 241 LEU B CA 1
ATOM 5474 C C . LEU B 1 241 ? 4.941 29.172 -4.961 1 83.5 241 LEU B C 1
ATOM 5476 O O . LEU B 1 241 ? 5.719 29.828 -5.66 1 83.5 241 LEU B O 1
ATOM 5480 N N . LEU B 1 242 ? 4.871 27.891 -4.945 1 89.31 242 LEU B N 1
ATOM 5481 C CA . LEU B 1 242 ? 5.727 27.094 -5.824 1 89.31 242 LEU B CA 1
ATOM 5482 C C . LEU B 1 242 ? 4.93 26.531 -6.992 1 89.31 242 LEU B C 1
ATOM 5484 O O . LEU B 1 242 ? 5.398 25.625 -7.688 1 89.31 242 LEU B O 1
ATOM 5488 N N . SER B 1 243 ? 3.674 26.953 -7.168 1 90.69 243 SER B N 1
ATOM 5489 C CA . SER B 1 243 ? 2.793 26.5 -8.242 1 90.69 243 SER B CA 1
ATOM 5490 C C . SER B 1 243 ? 2.631 24.984 -8.219 1 90.69 243 SER B C 1
ATOM 5492 O O . SER B 1 243 ? 2.758 24.328 -9.258 1 90.69 243 SER B O 1
ATOM 5494 N N . VAL B 1 244 ? 2.459 24.531 -7.062 1 94.5 244 VAL B N 1
ATOM 5495 C CA . VAL B 1 244 ? 2.275 23.094 -6.898 1 94.5 244 VAL B CA 1
ATOM 5496 C C . VAL B 1 244 ? 0.955 22.656 -7.535 1 94.5 244 VAL B C 1
ATOM 5498 O O . VAL B 1 244 ? -0.066 23.328 -7.375 1 94.5 244 VAL B O 1
ATOM 5501 N N . GLY B 1 245 ? 0.947 21.578 -8.242 1 95.38 245 GLY B N 1
ATOM 5502 C CA . GLY B 1 245 ? -0.231 21.031 -8.898 1 95.38 245 GLY B CA 1
ATOM 5503 C C . GLY B 1 245 ? -0.066 19.578 -9.32 1 95.38 245 GLY B C 1
ATOM 5504 O O . GLY B 1 245 ? 0.863 18.906 -8.875 1 95.38 245 GLY B O 1
ATOM 5505 N N . PRO B 1 246 ? -1.041 19.203 -10.188 1 95.81 246 PRO B N 1
ATOM 5506 C CA . PRO B 1 246 ? -0.923 17.844 -10.695 1 95.81 246 PRO B CA 1
ATOM 5507 C C . PRO B 1 246 ? 0.411 17.578 -11.398 1 95.81 246 PRO B C 1
ATOM 5509 O O . PRO B 1 246 ? 0.871 18.422 -12.18 1 95.81 246 PRO B O 1
ATOM 5512 N N . GLY B 1 247 ? 1.069 16.547 -11.07 1 94.69 247 GLY B N 1
ATOM 5513 C CA . GLY B 1 247 ? 2.373 16.219 -11.625 1 94.69 247 GLY B CA 1
ATOM 5514 C C . GLY B 1 247 ? 3.512 16.438 -10.648 1 94.69 247 GLY B C 1
ATOM 5515 O O . GLY B 1 247 ? 4.605 15.898 -10.828 1 94.69 247 GLY B O 1
ATOM 5516 N N . ASP B 1 248 ? 3.234 17.297 -9.648 1 97.81 248 ASP B N 1
ATOM 5517 C CA . ASP B 1 248 ? 4.242 17.5 -8.617 1 97.81 248 ASP B CA 1
ATOM 5518 C C . ASP B 1 248 ? 4.191 16.406 -7.559 1 97.81 248 ASP B C 1
ATOM 5520 O O . ASP B 1 248 ? 3.119 15.867 -7.27 1 97.81 248 ASP B O 1
ATOM 5524 N N . ILE B 1 249 ? 5.328 16.109 -7.07 1 98.44 249 ILE B N 1
ATOM 5525 C CA . ILE B 1 249 ? 5.473 15.18 -5.957 1 98.44 249 ILE B CA 1
ATOM 5526 C C . ILE B 1 249 ? 6.184 15.867 -4.797 1 98.44 249 ILE B C 1
ATOM 5528 O O . ILE B 1 249 ? 7.344 16.266 -4.918 1 98.44 249 ILE B O 1
ATOM 5532 N N . LEU B 1 250 ? 5.504 16.031 -3.672 1 98.44 250 LEU B N 1
ATOM 5533 C CA . LEU B 1 250 ? 6.039 16.641 -2.465 1 98.44 250 LEU B CA 1
ATOM 5534 C C . LEU B 1 250 ? 6.555 15.586 -1.495 1 98.44 250 LEU B C 1
ATOM 5536 O O . LEU B 1 250 ? 5.789 14.734 -1.036 1 98.44 250 LEU B O 1
ATOM 5540 N N . TYR B 1 251 ? 7.816 15.633 -1.205 1 98.56 251 TYR B N 1
ATOM 5541 C CA . TYR B 1 251 ? 8.414 14.711 -0.248 1 98.56 251 TYR B CA 1
ATOM 5542 C C . TYR B 1 251 ? 8.336 15.266 1.169 1 98.56 251 TYR B C 1
ATOM 5544 O O . TYR B 1 251 ? 8.727 16.406 1.419 1 98.56 251 TYR B O 1
ATOM 5552 N N . THR B 1 252 ? 7.801 14.438 2.121 1 98.31 252 THR B N 1
ATOM 5553 C CA . THR B 1 252 ? 7.844 14.875 3.512 1 98.31 252 THR B CA 1
ATOM 5554 C C . THR B 1 252 ? 8.133 13.703 4.441 1 98.31 252 THR B C 1
ATOM 5556 O O . THR B 1 252 ? 7.578 12.617 4.277 1 98.31 252 THR B O 1
ATOM 5559 N N . CYS B 1 253 ? 9.078 13.945 5.324 1 98.06 253 CYS B N 1
ATOM 5560 C CA . CYS B 1 253 ? 9.383 13.023 6.414 1 98.06 253 CYS B CA 1
ATOM 5561 C C . CYS B 1 253 ? 9.023 13.633 7.762 1 98.06 253 CYS B C 1
ATOM 5563 O O . CYS B 1 253 ? 9.367 13.078 8.812 1 98.06 253 CYS B O 1
ATOM 5565 N N . LEU B 1 254 ? 8.367 14.82 7.695 1 97.75 254 LEU B N 1
ATOM 5566 C CA . LEU B 1 254 ? 7.945 15.492 8.922 1 97.75 254 LEU B CA 1
ATOM 5567 C C . LEU B 1 254 ? 6.742 14.797 9.539 1 97.75 254 LEU B C 1
ATOM 5569 O O . LEU B 1 254 ? 5.848 14.336 8.82 1 97.75 254 LEU B O 1
ATOM 5573 N N . PRO B 1 255 ? 6.684 14.75 10.875 1 97.25 255 PRO B N 1
ATOM 5574 C CA . PRO B 1 255 ? 5.555 14.062 11.508 1 97.25 255 PRO B CA 1
ATOM 5575 C C . PRO B 1 255 ? 4.207 14.688 11.148 1 97.25 255 PRO B C 1
ATOM 5577 O O . PRO B 1 255 ? 4.043 15.906 11.219 1 97.25 255 PRO B O 1
ATOM 5580 N N . LEU B 1 256 ? 3.264 13.852 10.867 1 97.81 256 LEU B N 1
ATOM 5581 C CA . LEU B 1 256 ? 1.963 14.32 10.398 1 97.81 256 LEU B CA 1
ATOM 5582 C C . LEU B 1 256 ? 1.137 14.875 11.555 1 97.81 256 LEU B C 1
ATOM 5584 O O . LEU B 1 256 ? 0.141 15.562 11.336 1 97.81 256 LEU B O 1
ATOM 5588 N N . TYR B 1 257 ? 1.546 14.586 12.797 1 96.88 257 TYR B N 1
ATOM 5589 C CA . TYR B 1 257 ? 0.789 15.109 13.93 1 96.88 257 TYR B CA 1
ATOM 5590 C C . TYR B 1 257 ? 1.12 16.578 14.172 1 96.88 257 TYR B C 1
ATOM 5592 O O . TYR B 1 257 ? 0.438 17.266 14.938 1 96.88 257 TYR B O 1
ATOM 5600 N N . HIS B 1 258 ? 2.105 17.062 13.484 1 94.5 258 HIS B N 1
ATOM 5601 C CA . HIS B 1 258 ? 2.461 18.469 13.555 1 94.5 258 HIS B CA 1
ATOM 5602 C C . HIS B 1 258 ? 1.889 19.234 12.367 1 94.5 258 HIS B C 1
ATOM 5604 O O . HIS B 1 258 ? 1.615 18.656 11.32 1 94.5 258 HIS B O 1
ATOM 5610 N N . SER B 1 259 ? 1.817 20.547 12.562 1 91.38 259 SER B N 1
ATOM 5611 C CA . SER B 1 259 ? 1.23 21.406 11.531 1 91.38 259 SER B CA 1
ATOM 5612 C C . SER B 1 259 ? 2.064 21.391 10.258 1 91.38 259 SER B C 1
ATOM 5614 O O . SER B 1 259 ? 1.519 21.438 9.156 1 91.38 259 SER B O 1
ATOM 5616 N N . ALA B 1 260 ? 3.33 21.312 10.391 1 89.88 260 ALA B N 1
ATOM 5617 C CA . ALA B 1 260 ? 4.191 21.328 9.211 1 89.88 260 ALA B CA 1
ATOM 5618 C C . ALA B 1 260 ? 3.924 20.125 8.32 1 89.88 260 ALA B C 1
ATOM 5620 O O . ALA B 1 260 ? 3.723 20.266 7.113 1 89.88 260 ALA B O 1
ATOM 5621 N N . GLY B 1 261 ? 3.904 18.953 8.898 1 91.75 261 GLY B N 1
ATOM 5622 C CA . GLY B 1 261 ? 3.646 17.75 8.125 1 91.75 261 GLY B CA 1
ATOM 5623 C C . GLY B 1 261 ? 2.182 17.562 7.773 1 91.75 261 GLY B C 1
ATOM 5624 O O . GLY B 1 261 ? 1.831 17.453 6.594 1 91.75 261 GLY B O 1
ATOM 5625 N N . GLY B 1 262 ? 1.379 17.609 8.68 1 88.81 262 GLY B N 1
ATOM 5626 C CA . GLY B 1 262 ? -0.031 17.281 8.523 1 88.81 262 GLY B CA 1
ATOM 5627 C C . GLY B 1 262 ? -0.828 18.391 7.855 1 88.81 262 GLY B C 1
ATOM 5628 O O . GLY B 1 262 ? -1.715 18.125 7.043 1 88.81 262 GLY B O 1
ATOM 5629 N N . ALA B 1 263 ? -0.549 19.547 8.188 1 88.25 263 ALA B N 1
ATOM 5630 C CA . ALA B 1 263 ? -1.317 20.641 7.617 1 88.25 263 ALA B CA 1
ATOM 5631 C C . ALA B 1 263 ? -0.657 21.172 6.348 1 88.25 263 ALA B C 1
ATOM 5633 O O . ALA B 1 263 ? -1.117 20.906 5.238 1 88.25 263 ALA B O 1
ATOM 5634 N N . LEU B 1 264 ? 0.504 21.609 6.461 1 90.81 264 LEU B N 1
ATOM 5635 C CA . LEU B 1 264 ? 1.166 22.203 5.309 1 90.81 264 LEU B CA 1
ATOM 5636 C C . LEU B 1 264 ? 1.449 21.156 4.238 1 90.81 264 LEU B C 1
ATOM 5638 O O . LEU B 1 264 ? 1.146 21.375 3.062 1 90.81 264 LEU B O 1
ATOM 5642 N N . GLY B 1 265 ? 1.951 20.047 4.613 1 94.75 265 GLY B N 1
ATOM 5643 C CA . GLY B 1 265 ? 2.326 19.016 3.66 1 94.75 265 GLY B CA 1
ATOM 5644 C C . GLY B 1 265 ? 1.133 18.297 3.064 1 94.75 265 GLY B C 1
ATOM 5645 O O . GLY B 1 265 ? 0.895 18.375 1.857 1 94.75 265 GLY B O 1
ATOM 5646 N N . VAL B 1 266 ? 0.334 17.672 3.879 1 97.38 266 VAL B N 1
ATOM 5647 C CA . VAL B 1 266 ? -0.796 16.875 3.428 1 97.38 266 VAL B CA 1
ATOM 5648 C C . VAL B 1 266 ? -1.827 17.766 2.742 1 97.38 266 VAL B C 1
ATOM 5650 O O . VAL B 1 266 ? -2.291 17.453 1.642 1 97.38 266 VAL B O 1
ATOM 5653 N N . MET B 1 267 ? -2.143 18.906 3.336 1 95.88 267 MET B N 1
ATOM 5654 C CA . MET B 1 267 ? -3.17 19.797 2.791 1 95.88 267 MET B CA 1
ATOM 5655 C C . MET B 1 267 ? -2.721 20.391 1.466 1 95.88 267 MET B C 1
ATOM 5657 O O . MET B 1 267 ? -3.537 20.625 0.57 1 95.88 267 MET B O 1
ATOM 5661 N N . CYS B 1 268 ? -1.464 20.688 1.396 1 95.56 268 CYS B N 1
ATOM 5662 C CA . CYS B 1 268 ? -0.932 21.203 0.139 1 95.56 268 CYS B CA 1
ATOM 5663 C C . CYS B 1 268 ? -1.242 20.25 -1.013 1 95.56 268 CYS B C 1
ATOM 5665 O O . CYS B 1 268 ? -1.751 20.672 -2.053 1 95.56 268 CYS B O 1
ATOM 5667 N N . CYS B 1 269 ? -1.001 19 -0.81 1 97.75 269 CYS B N 1
ATOM 5668 C CA . CYS B 1 269 ? -1.254 18 -1.843 1 97.75 269 CYS B CA 1
ATOM 5669 C C . CYS B 1 269 ? -2.75 17.781 -2.039 1 97.75 269 CYS B C 1
ATOM 5671 O O . CYS B 1 269 ? -3.225 17.703 -3.174 1 97.75 269 CYS B O 1
ATOM 5673 N N . LEU B 1 270 ? -3.443 17.75 -0.954 1 97.44 270 LEU B N 1
ATOM 5674 C CA . LEU B 1 270 ? -4.879 17.484 -0.97 1 97.44 270 LEU B CA 1
ATOM 5675 C C . LEU B 1 270 ? -5.605 18.531 -1.816 1 97.44 270 LEU B C 1
ATOM 5677 O O . LEU B 1 270 ? -6.512 18.188 -2.584 1 97.44 270 LEU B O 1
ATOM 5681 N N . VAL B 1 271 ? -5.184 19.797 -1.759 1 94.44 271 VAL B N 1
ATOM 5682 C CA . VAL B 1 271 ? -5.926 20.859 -2.41 1 94.44 271 VAL B CA 1
ATOM 5683 C C . VAL B 1 271 ? -5.398 21.078 -3.83 1 94.44 271 VAL B C 1
ATOM 5685 O O . VAL B 1 271 ? -6.137 21.516 -4.711 1 94.44 271 VAL B O 1
ATOM 5688 N N . SER B 1 272 ? -4.16 20.688 -4.125 1 95.5 272 SER B N 1
ATOM 5689 C CA . SER B 1 272 ? -3.535 21.062 -5.391 1 95.5 272 SER B CA 1
ATOM 5690 C C . SER B 1 272 ? -3.602 19.906 -6.395 1 95.5 272 SER B C 1
ATOM 5692 O O . SER B 1 272 ? -3.357 20.109 -7.586 1 95.5 272 SER B O 1
ATOM 5694 N N . GLY B 1 273 ? -3.859 18.703 -5.918 1 97.38 273 GLY B N 1
ATOM 5695 C CA . GLY B 1 273 ? -3.826 17.547 -6.801 1 97.38 273 GLY B CA 1
ATOM 5696 C C . GLY B 1 273 ? -2.445 16.938 -6.926 1 97.38 273 GLY B C 1
ATOM 5697 O O . GLY B 1 273 ? -2.236 16.016 -7.727 1 97.38 273 GLY B O 1
ATOM 5698 N N . ALA B 1 274 ? -1.498 17.406 -6.109 1 98.06 274 ALA B N 1
ATOM 5699 C CA . ALA B 1 274 ? -0.139 16.875 -6.109 1 98.06 274 ALA B CA 1
ATOM 5700 C C . ALA B 1 274 ? -0.075 15.547 -5.363 1 98.06 274 ALA B C 1
ATOM 5702 O O . ALA B 1 274 ? -1.053 15.133 -4.738 1 98.06 274 ALA B O 1
ATOM 5703 N N . THR B 1 275 ? 1.02 14.883 -5.547 1 98.44 275 THR B N 1
ATOM 5704 C CA . THR B 1 275 ? 1.283 13.617 -4.867 1 98.44 275 THR B CA 1
ATOM 5705 C C . THR B 1 275 ? 2.172 13.836 -3.646 1 98.44 275 THR B C 1
ATOM 5707 O O . THR B 1 275 ? 3.141 14.594 -3.705 1 98.44 275 THR B O 1
ATOM 5710 N N . LEU B 1 276 ? 1.77 13.242 -2.553 1 98.62 276 LEU B N 1
ATOM 5711 C CA . LEU B 1 276 ? 2.57 13.258 -1.335 1 98.62 276 LEU B CA 1
ATOM 5712 C C . LEU B 1 276 ? 3.461 12.023 -1.253 1 98.62 276 LEU B C 1
ATOM 5714 O O . LEU B 1 276 ? 2.965 10.906 -1.128 1 98.62 276 LEU B O 1
ATOM 5718 N N . ALA B 1 277 ? 4.738 12.195 -1.42 1 98.62 277 ALA B N 1
ATOM 5719 C CA . ALA B 1 277 ? 5.699 11.148 -1.084 1 98.62 277 ALA B CA 1
ATOM 5720 C C . ALA B 1 277 ? 6.051 11.18 0.4 1 98.62 277 ALA B C 1
ATOM 5722 O O . ALA B 1 277 ? 6.809 12.047 0.846 1 98.62 277 ALA B O 1
ATOM 5723 N N . LEU B 1 278 ? 5.555 10.219 1.158 1 98.62 278 LEU B N 1
ATOM 5724 C CA . LEU B 1 278 ? 5.59 10.219 2.617 1 98.62 278 LEU B CA 1
ATOM 5725 C C . LEU B 1 278 ? 6.633 9.234 3.137 1 98.62 278 LEU B C 1
ATOM 5727 O O . LEU B 1 278 ? 6.672 8.078 2.703 1 98.62 278 LEU B O 1
ATOM 5731 N N . ALA B 1 27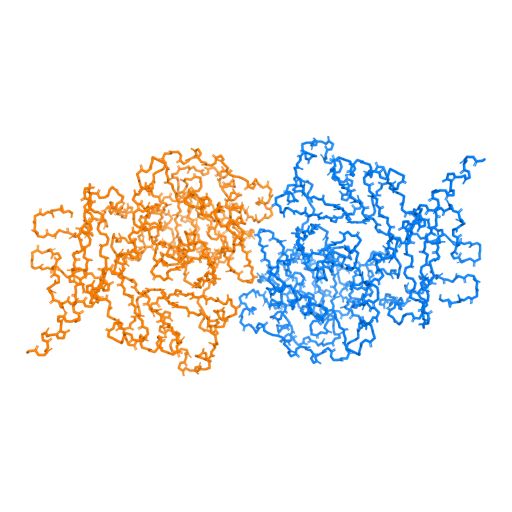9 ? 7.52 9.75 3.988 1 98.06 279 ALA B N 1
ATOM 5732 C CA . ALA B 1 279 ? 8.445 8.875 4.707 1 98.06 279 ALA B CA 1
ATOM 5733 C C . ALA B 1 279 ? 8 8.68 6.152 1 98.06 279 ALA B C 1
ATOM 5735 O O . ALA B 1 279 ? 7.418 9.586 6.754 1 98.06 279 ALA B O 1
ATOM 5736 N N . LYS B 1 280 ? 8.305 7.57 6.676 1 97.5 280 LYS B N 1
ATOM 5737 C CA . LYS B 1 280 ? 7.934 7.254 8.055 1 97.5 280 LYS B CA 1
ATOM 5738 C C . LYS B 1 280 ? 8.617 8.195 9.039 1 97.5 280 LYS B C 1
ATOM 5740 O O . LYS B 1 280 ? 8.023 8.609 10.031 1 97.5 280 LYS B O 1
ATOM 5745 N N . ARG B 1 281 ? 9.883 8.477 8.766 1 95.94 281 ARG B N 1
ATOM 5746 C CA . ARG B 1 281 ? 10.703 9.375 9.57 1 95.94 281 ARG B CA 1
ATOM 5747 C C . ARG B 1 281 ? 11.883 9.906 8.773 1 95.94 281 ARG B C 1
ATOM 5749 O O . ARG B 1 281 ? 12.164 9.414 7.672 1 95.94 281 ARG B O 1
ATOM 5756 N N . PHE B 1 282 ? 12.586 10.844 9.359 1 97.06 282 PHE B N 1
ATOM 5757 C CA . PHE B 1 282 ? 13.758 11.43 8.703 1 97.06 282 PHE B CA 1
ATOM 5758 C C . PHE B 1 282 ? 14.922 10.445 8.695 1 97.06 282 PHE B C 1
ATOM 5760 O O . PHE B 1 282 ? 15.172 9.758 9.688 1 97.06 282 PHE B O 1
ATOM 5767 N N . SER B 1 283 ? 15.539 10.367 7.578 1 96.94 283 SER B N 1
ATOM 5768 C CA . SER B 1 283 ? 16.812 9.672 7.387 1 96.94 283 SER B CA 1
ATOM 5769 C C . SER B 1 283 ? 17.719 10.438 6.434 1 96.94 283 SER B C 1
ATOM 5771 O O . SER B 1 283 ? 17.422 10.562 5.246 1 96.94 283 SER B O 1
ATOM 5773 N N . ALA B 1 284 ? 18.859 10.852 6.965 1 95.81 284 ALA B N 1
ATOM 5774 C CA . ALA B 1 284 ? 19.781 11.594 6.121 1 95.81 284 ALA B CA 1
ATOM 5775 C C . ALA B 1 284 ? 20.328 10.719 4.996 1 95.81 284 ALA B C 1
ATOM 5777 O O . ALA B 1 284 ? 20.547 11.195 3.879 1 95.81 284 ALA B O 1
ATOM 5778 N N . THR B 1 285 ? 20.531 9.453 5.305 1 95 285 THR B N 1
ATOM 5779 C CA . THR B 1 285 ? 21.141 8.523 4.352 1 95 285 THR B CA 1
ATOM 5780 C C . THR B 1 285 ? 20.172 8.234 3.203 1 95 285 THR B C 1
ATOM 5782 O O . THR B 1 285 ? 20.609 8.055 2.061 1 95 285 THR B O 1
ATOM 5785 N N . ARG B 1 286 ? 18.875 8.266 3.471 1 96.56 286 ARG B N 1
ATOM 5786 C CA . ARG B 1 286 ? 17.891 7.867 2.467 1 96.56 286 ARG B CA 1
ATOM 5787 C C . ARG B 1 286 ? 17.312 9.078 1.755 1 96.56 286 ARG B C 1
ATOM 5789 O O . ARG B 1 286 ? 16.703 8.953 0.689 1 96.56 286 ARG B O 1
ATOM 5796 N N . PHE B 1 287 ? 17.531 10.234 2.268 1 97.75 287 PHE B N 1
ATOM 5797 C CA . PHE B 1 287 ? 16.766 11.422 1.928 1 97.75 287 PHE B CA 1
ATOM 5798 C C . PHE B 1 287 ? 16.844 11.719 0.434 1 97.75 287 PHE B C 1
ATOM 5800 O O . PHE B 1 287 ? 15.836 11.664 -0.272 1 97.75 287 PHE B O 1
ATOM 5807 N N . PHE B 1 288 ? 17.969 11.945 -0.14 1 97.31 288 PHE B N 1
ATOM 5808 C CA . PHE B 1 288 ? 18.078 12.375 -1.528 1 97.31 288 PHE B CA 1
ATOM 5809 C C . PHE B 1 288 ? 17.953 11.188 -2.477 1 97.31 288 PHE B C 1
ATOM 5811 O O . PHE B 1 288 ? 17.547 11.352 -3.627 1 97.31 288 PHE B O 1
ATOM 5818 N N . ASN B 1 289 ? 18.281 9.977 -1.98 1 95.75 289 ASN B N 1
ATOM 5819 C CA . ASN B 1 289 ? 18.016 8.789 -2.785 1 95.75 289 ASN B CA 1
ATOM 5820 C C . ASN B 1 289 ? 16.531 8.617 -3.049 1 95.75 289 ASN B C 1
ATOM 5822 O O . ASN B 1 289 ? 16.125 8.328 -4.176 1 95.75 289 ASN B O 1
ATOM 5826 N N . GLU B 1 290 ? 15.75 8.789 -2.016 1 97.19 290 GLU B N 1
ATOM 5827 C CA . GLU B 1 290 ? 14.297 8.695 -2.164 1 97.19 290 GLU B CA 1
ATOM 5828 C C . GLU B 1 290 ? 13.758 9.805 -3.062 1 97.19 290 GLU B C 1
ATOM 5830 O O . GLU B 1 290 ? 12.922 9.555 -3.928 1 97.19 290 GLU B O 1
ATOM 5835 N N . ILE B 1 291 ? 14.25 10.977 -2.857 1 98 291 ILE B N 1
ATOM 5836 C CA . ILE B 1 291 ? 13.828 12.125 -3.656 1 98 291 ILE B CA 1
ATOM 5837 C C . ILE B 1 291 ? 14.109 11.852 -5.133 1 98 291 ILE B C 1
ATOM 5839 O O . ILE B 1 291 ? 13.266 12.125 -5.992 1 98 291 ILE B O 1
ATOM 5843 N N . SER B 1 292 ? 15.266 11.328 -5.398 1 97.62 292 SER B N 1
ATOM 5844 C CA . SER B 1 292 ? 15.664 11.039 -6.773 1 97.62 292 SER B CA 1
ATOM 5845 C C . SER B 1 292 ? 14.82 9.922 -7.375 1 97.62 292 SER B C 1
ATOM 5847 O O . SER B 1 292 ? 14.242 10.078 -8.445 1 97.62 292 SER B O 1
ATOM 5849 N N . GLN B 1 293 ? 14.68 8.828 -6.629 1 95.19 293 GLN B N 1
ATOM 5850 C CA . GLN B 1 293 ? 14.023 7.637 -7.152 1 95.19 293 GLN B CA 1
ATOM 5851 C C . GLN B 1 293 ? 12.523 7.871 -7.332 1 95.19 293 GLN B C 1
ATOM 5853 O O . GLN B 1 293 ? 11.906 7.324 -8.25 1 95.19 293 GLN B O 1
ATOM 5858 N N . LEU B 1 294 ? 11.938 8.719 -6.52 1 96.44 294 LEU B N 1
ATOM 5859 C CA . LEU B 1 294 ? 10.508 8.992 -6.59 1 96.44 294 LEU B CA 1
ATOM 5860 C C . LEU B 1 294 ? 10.227 10.195 -7.484 1 96.44 294 LEU B C 1
ATOM 5862 O O . LEU B 1 294 ? 9.07 10.562 -7.691 1 96.44 294 LEU B O 1
ATOM 5866 N N . ARG B 1 295 ? 11.281 10.867 -7.957 1 96.88 295 ARG B N 1
ATOM 5867 C CA . ARG B 1 295 ? 11.188 12.008 -8.852 1 96.88 295 ARG B CA 1
ATOM 5868 C C . ARG B 1 295 ? 10.438 13.164 -8.188 1 96.88 295 ARG B C 1
ATOM 5870 O O . ARG B 1 295 ? 9.57 13.789 -8.812 1 96.88 295 ARG B O 1
ATOM 5877 N N . CYS B 1 296 ? 10.734 13.336 -6.926 1 98.44 296 CYS B N 1
ATOM 5878 C CA . CYS B 1 296 ? 10.117 14.422 -6.184 1 98.44 296 CYS B CA 1
ATOM 5879 C C . CYS B 1 296 ? 10.5 15.773 -6.773 1 98.44 296 CYS B C 1
ATOM 5881 O O . CYS B 1 296 ? 11.641 15.969 -7.195 1 98.44 296 CYS B O 1
ATOM 5883 N N . THR B 1 297 ? 9.531 16.688 -6.707 1 98.38 297 THR B N 1
ATOM 5884 C CA . THR B 1 297 ? 9.781 18.016 -7.273 1 98.38 297 THR B CA 1
ATOM 5885 C C . THR B 1 297 ? 9.914 19.062 -6.172 1 98.38 297 THR B C 1
ATOM 5887 O O . THR B 1 297 ? 10.406 20.156 -6.414 1 98.38 297 THR B O 1
ATOM 5890 N N . ILE B 1 298 ? 9.414 18.75 -5.039 1 98 298 ILE B N 1
ATOM 5891 C CA . ILE B 1 298 ? 9.445 19.625 -3.869 1 98 298 ILE B CA 1
ATOM 5892 C C . ILE B 1 298 ? 9.672 18.797 -2.609 1 98 298 ILE B C 1
ATOM 5894 O O . ILE B 1 298 ? 9.289 17.625 -2.562 1 98 298 ILE B O 1
ATOM 5898 N N . PHE B 1 299 ? 10.328 19.344 -1.632 1 97.81 299 PHE B N 1
ATOM 5899 C CA . PHE B 1 299 ? 10.375 18.672 -0.335 1 97.81 299 PHE B CA 1
ATOM 5900 C C . PHE B 1 299 ? 10.172 19.688 0.794 1 97.81 299 PHE B C 1
ATOM 5902 O O . PHE B 1 299 ? 10.328 20.891 0.598 1 97.81 299 PHE B O 1
ATOM 5909 N N . GLN B 1 300 ? 9.766 19.172 1.961 1 97 300 GLN B N 1
ATOM 5910 C CA . GLN B 1 300 ? 9.602 19.969 3.166 1 97 300 GLN B CA 1
ATOM 5911 C C . GLN B 1 300 ? 10.82 19.844 4.082 1 97 300 GLN B C 1
ATOM 5913 O O . GLN B 1 300 ? 11.422 18.766 4.176 1 97 300 GLN B O 1
ATOM 5918 N N . TYR B 1 301 ? 11.07 20.953 4.77 1 95.62 301 TYR B N 1
ATOM 5919 C CA . TYR B 1 301 ? 12.164 20.922 5.738 1 95.62 301 TYR B CA 1
ATOM 5920 C C . TYR B 1 301 ? 11.797 21.703 6.996 1 95.62 301 TYR B C 1
ATOM 5922 O O . TYR B 1 301 ? 10.836 22.484 6.996 1 95.62 301 TYR B O 1
ATOM 5930 N N . ILE B 1 302 ? 12.438 21.344 8.102 1 94.81 302 ILE B N 1
ATOM 5931 C CA . ILE B 1 302 ? 12.578 22.203 9.273 1 94.81 302 ILE B CA 1
ATOM 5932 C C . ILE B 1 302 ? 14.062 22.484 9.539 1 94.81 302 ILE B C 1
ATOM 5934 O O . ILE B 1 302 ? 14.93 21.797 8.992 1 94.81 302 ILE B O 1
ATOM 5938 N N . GLY B 1 303 ? 14.32 23.484 10.344 1 91.88 303 GLY B N 1
ATOM 5939 C CA . GLY B 1 303 ? 15.688 23.938 10.547 1 91.88 303 GLY B CA 1
ATOM 5940 C C . GLY B 1 303 ? 16.641 22.797 10.891 1 91.88 303 GLY B C 1
ATOM 5941 O O . GLY B 1 303 ? 17.672 22.625 10.227 1 91.88 303 GLY B O 1
ATOM 5942 N N . GLU B 1 304 ? 16.281 22 11.828 1 92.88 304 GLU B N 1
ATOM 5943 C CA . GLU B 1 304 ? 17.156 20.922 12.281 1 92.88 304 GLU B CA 1
ATOM 5944 C C . GLU B 1 304 ? 17.391 19.891 11.172 1 92.88 304 GLU B C 1
ATOM 5946 O O . GLU B 1 304 ? 18.5 19.375 11.031 1 92.88 304 GLU B O 1
ATOM 5951 N N . LEU B 1 305 ? 16.422 19.625 10.398 1 95.81 305 LEU B N 1
ATOM 5952 C CA . LEU B 1 305 ? 16.562 18.734 9.258 1 95.81 305 LEU B CA 1
ATOM 5953 C C . LEU B 1 305 ? 17.562 19.281 8.25 1 95.81 305 LEU B C 1
ATOM 5955 O O . LEU B 1 305 ? 18.438 18.547 7.77 1 95.81 305 LEU B O 1
ATOM 5959 N N . GLY B 1 306 ? 17.469 20.578 7.957 1 95.38 306 GLY B N 1
ATOM 5960 C CA . GLY B 1 306 ? 18.438 21.203 7.07 1 95.38 306 GLY B CA 1
ATOM 5961 C C . GLY B 1 306 ? 19.875 21.078 7.57 1 95.38 306 GLY B C 1
ATOM 5962 O O . GLY B 1 306 ? 20.781 20.766 6.797 1 95.38 306 GLY B O 1
ATOM 5963 N N . ARG B 1 307 ? 19.984 21.312 8.828 1 95.44 307 ARG B N 1
ATOM 5964 C CA . ARG B 1 307 ? 21.297 21.219 9.438 1 95.44 307 ARG B CA 1
ATOM 5965 C C . ARG B 1 307 ? 21.844 19.797 9.328 1 95.44 307 ARG B C 1
ATOM 5967 O O . ARG B 1 307 ? 23.016 19.609 8.977 1 95.44 307 ARG B O 1
ATOM 5974 N N . TYR B 1 308 ? 21.031 18.812 9.594 1 96.75 308 TYR B N 1
ATOM 5975 C CA . TYR B 1 308 ? 21.453 17.422 9.516 1 96.75 308 TYR B CA 1
ATOM 5976 C C . TYR B 1 308 ? 21.875 17.047 8.102 1 96.75 308 TYR B C 1
ATOM 5978 O O . TYR B 1 308 ? 22.859 16.344 7.902 1 96.75 308 TYR B O 1
ATOM 5986 N N . LEU B 1 309 ? 21.141 17.5 7.129 1 97.44 309 LEU B N 1
ATOM 5987 C CA . LEU B 1 309 ? 21.438 17.203 5.734 1 97.44 309 LEU B CA 1
ATOM 5988 C C . LEU B 1 309 ? 22.781 17.797 5.328 1 97.44 309 LEU B C 1
ATOM 5990 O O . LEU B 1 309 ? 23.594 17.125 4.684 1 97.44 309 LEU B O 1
ATOM 5994 N N . VAL B 1 310 ? 23 19.016 5.723 1 96.94 310 VAL B N 1
ATOM 5995 C CA . VAL B 1 310 ? 24.234 19.703 5.379 1 96.94 310 VAL B CA 1
ATOM 5996 C C . VAL B 1 310 ? 25.422 19 6.047 1 96.94 310 VAL B C 1
ATOM 5998 O O . VAL B 1 310 ? 26.438 18.766 5.402 1 96.94 310 VAL B O 1
ATOM 6001 N N . ASN B 1 311 ? 25.25 18.688 7.312 1 96.81 311 ASN B N 1
ATOM 6002 C CA . ASN B 1 311 ? 26.297 17.984 8.031 1 96.81 311 ASN B CA 1
ATOM 6003 C C . ASN B 1 311 ? 26.609 16.625 7.398 1 96.81 311 ASN B C 1
ATOM 6005 O O . ASN B 1 311 ? 27.766 16.234 7.262 1 96.81 311 ASN B O 1
ATOM 6009 N N . TYR B 1 312 ? 25.609 15.914 7.062 1 97.06 312 TYR B N 1
ATOM 6010 C CA . TYR B 1 312 ? 25.781 14.625 6.402 1 97.06 312 TYR B CA 1
ATOM 6011 C C . TYR B 1 312 ? 26.516 14.781 5.078 1 97.06 312 TYR B C 1
ATOM 6013 O O . TYR B 1 312 ? 27.406 13.984 4.754 1 97.06 312 TYR B O 1
ATOM 6021 N N . ALA B 1 313 ? 26.234 15.789 4.34 1 96.62 313 ALA B N 1
ATOM 6022 C CA . ALA B 1 313 ? 26.844 16.031 3.039 1 96.62 313 ALA B CA 1
ATOM 6023 C C . ALA B 1 313 ? 28.328 16.375 3.189 1 96.62 313 ALA B C 1
ATOM 6025 O O . ALA B 1 313 ? 29.125 16.078 2.301 1 96.62 313 ALA B O 1
ATOM 6026 N N . ARG B 1 314 ? 28.672 17 4.301 1 96.31 314 ARG B N 1
ATOM 6027 C CA . ARG B 1 314 ? 30.078 17.312 4.555 1 96.31 314 ARG B CA 1
ATOM 6028 C C . ARG B 1 314 ? 30.906 16.031 4.652 1 96.31 314 ARG B C 1
ATOM 6030 O O . ARG B 1 314 ? 32.031 15.969 4.168 1 96.31 314 ARG B O 1
ATOM 6037 N N . GLU B 1 315 ? 30.297 15.055 5.195 1 97.19 315 GLU B N 1
ATOM 6038 C CA . GLU B 1 315 ? 30.984 13.781 5.406 1 97.19 315 GLU B CA 1
ATOM 6039 C C . GLU B 1 315 ? 30.797 12.852 4.203 1 97.19 315 GLU B C 1
ATOM 6041 O O . GLU B 1 315 ? 31.625 11.969 3.969 1 97.19 315 GLU B O 1
ATOM 6046 N N . HIS B 1 316 ? 29.734 13.047 3.496 1 97.12 316 HIS B N 1
ATOM 6047 C CA . HIS B 1 316 ? 29.391 12.227 2.342 1 97.12 316 HIS B CA 1
ATOM 6048 C C . HIS B 1 316 ? 29.094 13.094 1.121 1 97.12 316 HIS B C 1
ATOM 6050 O O . HIS B 1 316 ? 27.953 13.125 0.638 1 97.12 316 HIS B O 1
ATOM 6056 N N . PRO B 1 317 ? 30.016 13.617 0.47 1 96.25 317 PRO B N 1
ATOM 6057 C CA . PRO B 1 317 ? 29.828 14.602 -0.596 1 96.25 317 PRO B CA 1
ATOM 6058 C C . PRO B 1 317 ? 29.125 14.016 -1.822 1 96.25 317 PRO B C 1
ATOM 6060 O O . PRO B 1 317 ? 28.578 14.758 -2.637 1 96.25 317 PRO B O 1
ATOM 6063 N N . GLU B 1 318 ? 29.156 12.719 -1.938 1 95.62 318 GLU B N 1
ATOM 6064 C CA . GLU B 1 318 ? 28.547 12.062 -3.086 1 95.62 318 GLU B CA 1
ATOM 6065 C C . GLU B 1 318 ? 27.031 12.312 -3.115 1 95.62 318 GLU B C 1
ATOM 6067 O O . GLU B 1 318 ? 26.422 12.258 -4.18 1 95.62 318 GLU B O 1
ATOM 6072 N N . VAL B 1 319 ? 26.453 12.617 -2.014 1 96 319 VAL B N 1
ATOM 6073 C CA . VAL B 1 319 ? 25.016 12.836 -1.948 1 96 319 VAL B CA 1
ATOM 6074 C C . VAL B 1 319 ? 24.641 14.086 -2.74 1 96 319 VAL B C 1
ATOM 6076 O O . VAL B 1 319 ? 23.531 14.195 -3.268 1 96 319 VAL B O 1
ATOM 6079 N N . CYS B 1 320 ? 25.531 15.016 -2.838 1 96.06 320 CYS B N 1
ATOM 6080 C CA . CYS B 1 320 ? 25.297 16.266 -3.545 1 96.06 320 CYS B CA 1
ATOM 6081 C C . CYS B 1 320 ? 25.281 16.047 -5.055 1 96.06 320 CYS B C 1
ATOM 6083 O O . CYS B 1 320 ? 24.844 16.922 -5.809 1 96.06 320 CYS B O 1
ATOM 6085 N N . LYS B 1 321 ? 25.656 14.852 -5.473 1 96.06 321 LYS B N 1
ATOM 6086 C CA . LYS B 1 321 ? 25.734 14.555 -6.898 1 96.06 321 LYS B CA 1
ATOM 6087 C C . LYS B 1 321 ? 24.516 13.75 -7.359 1 96.06 321 LYS B C 1
ATOM 6089 O O . LYS B 1 321 ? 24.375 13.477 -8.555 1 96.06 321 LYS B O 1
ATOM 6094 N N . ILE B 1 322 ? 23.734 13.391 -6.488 1 96.19 322 ILE B N 1
ATOM 6095 C CA . ILE B 1 322 ? 22.547 12.625 -6.844 1 96.19 322 ILE B CA 1
ATOM 6096 C C . ILE B 1 322 ? 21.625 13.484 -7.703 1 96.19 322 ILE B C 1
ATOM 6098 O O . ILE B 1 322 ? 21.203 14.57 -7.289 1 96.19 322 ILE B O 1
ATOM 6102 N N . PRO B 1 323 ? 21.312 13.008 -8.883 1 96.62 323 PRO B N 1
ATOM 6103 C CA . PRO B 1 323 ? 20.406 13.797 -9.727 1 96.62 323 PRO B CA 1
ATOM 6104 C C . PRO B 1 323 ? 18.984 13.844 -9.188 1 96.62 323 PRO B C 1
ATOM 6106 O O . PRO B 1 323 ? 18.5 12.867 -8.617 1 96.62 323 PRO B O 1
ATOM 6109 N N . HIS B 1 324 ? 18.375 14.953 -9.266 1 96.94 324 HIS B N 1
ATOM 6110 C CA . HIS B 1 324 ? 16.984 15.078 -8.844 1 96.94 324 HIS B CA 1
ATOM 6111 C C . HIS B 1 324 ? 16.234 16.094 -9.703 1 96.94 324 HIS B C 1
ATOM 6113 O O . HIS B 1 324 ? 16.859 16.797 -10.516 1 96.94 324 HIS B O 1
ATOM 6119 N N . LYS B 1 325 ? 14.914 16.156 -9.516 1 96.88 325 LYS B N 1
ATOM 6120 C CA . LYS B 1 325 ? 14.039 17.031 -10.297 1 96.88 325 LYS B CA 1
ATOM 6121 C C . LYS B 1 325 ? 13.469 18.141 -9.438 1 96.88 325 LYS B C 1
ATOM 6123 O O . LYS B 1 325 ? 12.438 18.734 -9.773 1 96.88 325 LYS B O 1
ATOM 6128 N N . LEU B 1 326 ? 14.094 18.453 -8.367 1 97.56 326 LEU B N 1
ATOM 6129 C CA . LEU B 1 326 ? 13.586 19.438 -7.41 1 97.56 326 LEU B CA 1
ATOM 6130 C C . LEU B 1 326 ? 13.469 20.812 -8.047 1 97.56 326 LEU B C 1
ATOM 6132 O O . LEU B 1 326 ? 14.391 21.266 -8.742 1 97.56 326 LEU B O 1
ATOM 6136 N N . ARG B 1 327 ? 12.305 21.422 -7.734 1 95.69 327 ARG B N 1
ATOM 6137 C CA . ARG B 1 327 ? 12.078 22.812 -8.109 1 95.69 327 ARG B CA 1
ATOM 6138 C C . ARG B 1 327 ? 12.18 23.734 -6.895 1 95.69 327 ARG B C 1
ATOM 6140 O O . ARG B 1 327 ? 12.344 24.953 -7.039 1 95.69 327 ARG B O 1
ATOM 6147 N N . GLY B 1 328 ? 12.016 23.125 -5.77 1 96.25 328 GLY B N 1
ATOM 6148 C CA . GLY B 1 328 ? 12.078 23.953 -4.582 1 96.25 328 GLY B CA 1
ATOM 6149 C C . GLY B 1 328 ? 11.906 23.172 -3.293 1 96.25 328 GLY B C 1
ATOM 6150 O O . GLY B 1 328 ? 11.648 21.969 -3.326 1 96.25 328 GLY B O 1
ATOM 6151 N N . ALA B 1 329 ? 12.148 23.859 -2.188 1 96.31 329 ALA B N 1
ATOM 6152 C CA . ALA B 1 329 ? 11.93 23.375 -0.829 1 96.31 329 ALA B CA 1
ATOM 6153 C C . ALA B 1 329 ? 11.086 24.359 -0.025 1 96.31 329 ALA B C 1
ATOM 6155 O O . ALA B 1 329 ? 11.203 25.578 -0.198 1 96.31 329 ALA B O 1
ATOM 6156 N N . VAL B 1 330 ? 10.203 23.812 0.783 1 94.56 330 VAL B N 1
ATOM 6157 C CA . VAL B 1 330 ? 9.352 24.656 1.621 1 94.56 330 VAL B CA 1
ATOM 6158 C C . VAL B 1 330 ? 9.516 24.25 3.086 1 94.56 330 VAL B C 1
ATOM 6160 O O . VAL B 1 330 ? 9.531 23.062 3.41 1 94.56 330 VAL B O 1
ATOM 6163 N N . GLY B 1 331 ? 9.695 25.203 3.939 1 92.44 331 GLY B N 1
ATOM 6164 C CA . GLY B 1 331 ? 9.859 24.859 5.344 1 92.44 331 GLY B CA 1
ATOM 6165 C C . GLY B 1 331 ? 10.062 26.062 6.238 1 92.44 331 GLY B C 1
ATOM 6166 O O . GLY B 1 331 ? 9.578 27.156 5.938 1 92.44 331 GLY B O 1
ATOM 6167 N N . ASN B 1 332 ? 10.594 25.766 7.41 1 88.56 332 ASN B N 1
ATOM 6168 C CA . ASN B 1 332 ? 10.812 26.812 8.398 1 88.56 332 ASN B CA 1
ATOM 6169 C C . ASN B 1 332 ? 12.031 26.516 9.273 1 88.56 332 ASN B C 1
ATOM 6171 O O . ASN B 1 332 ? 12.445 25.375 9.391 1 88.56 332 ASN B O 1
ATOM 6175 N N . GLY B 1 333 ? 12.625 27.578 9.727 1 87.19 333 GLY B N 1
ATOM 6176 C CA . GLY B 1 333 ? 13.617 27.469 10.789 1 87.19 333 GLY B CA 1
ATOM 6177 C C . GLY B 1 333 ? 15.023 27.234 10.273 1 87.19 333 GLY B C 1
ATOM 6178 O O . GLY B 1 333 ? 15.898 26.797 11.023 1 87.19 333 GLY B O 1
ATOM 6179 N N . LEU B 1 334 ? 15.242 27.469 9.023 1 89.31 334 LEU B N 1
ATOM 6180 C CA . LEU B 1 334 ? 16.594 27.297 8.5 1 89.31 334 LEU B CA 1
ATOM 6181 C C . LEU B 1 334 ? 17.516 28.406 8.992 1 89.31 334 LEU B C 1
ATOM 6183 O O . LEU B 1 334 ? 17.312 29.578 8.672 1 89.31 334 LEU B O 1
ATOM 6187 N N . ARG B 1 335 ? 18.516 28.016 9.711 1 86.56 335 ARG B N 1
ATOM 6188 C CA . ARG B 1 335 ? 19.453 29.016 10.234 1 86.56 335 ARG B CA 1
ATOM 6189 C C . ARG B 1 335 ? 20.266 29.625 9.109 1 86.56 335 ARG B C 1
ATOM 6191 O O . ARG B 1 335 ? 20.656 28.953 8.156 1 86.56 335 ARG B O 1
ATOM 6198 N N . PRO B 1 336 ? 20.625 30.859 9.312 1 83.44 336 PRO B N 1
ATOM 6199 C CA . PRO B 1 336 ? 21.391 31.547 8.273 1 83.44 336 PRO B CA 1
ATOM 6200 C C . PRO B 1 336 ? 22.734 30.875 8 1 83.44 336 PRO B C 1
ATOM 6202 O O . PRO B 1 336 ? 23.188 30.844 6.852 1 83.44 336 PRO B O 1
ATOM 6205 N N . GLU B 1 337 ? 23.328 30.344 8.984 1 85.94 337 GLU B N 1
ATOM 6206 C CA . GLU B 1 337 ? 24.672 29.766 8.852 1 85.94 337 GLU B CA 1
ATOM 6207 C C . GLU B 1 337 ? 24.656 28.531 7.965 1 85.94 337 GLU B C 1
ATOM 6209 O O . GLU B 1 337 ? 25.688 28.156 7.395 1 85.94 337 GLU B O 1
ATOM 6214 N N . VAL B 1 338 ? 23.484 27.953 7.828 1 90.94 338 VAL B N 1
ATOM 6215 C CA . VAL B 1 338 ? 23.406 26.688 7.09 1 90.94 338 VAL B CA 1
ATOM 6216 C C . VAL B 1 338 ? 22.75 26.938 5.734 1 90.94 338 VAL B C 1
ATOM 6218 O O . VAL B 1 338 ? 22.844 26.094 4.836 1 90.94 338 VAL B O 1
ATOM 6221 N N . TRP B 1 339 ? 22.172 28.062 5.473 1 92.06 339 TRP B N 1
ATOM 6222 C CA . TRP B 1 339 ? 21.312 28.344 4.328 1 92.06 339 TRP B CA 1
ATOM 6223 C C . TRP B 1 339 ? 22.078 28.172 3.018 1 92.06 339 TRP B C 1
ATOM 6225 O O . TRP B 1 339 ? 21.609 27.484 2.109 1 92.06 339 TRP B O 1
ATOM 6235 N N . ASP B 1 340 ? 23.234 28.766 2.963 1 91.19 340 ASP B N 1
ATOM 6236 C CA . ASP B 1 340 ? 24 28.75 1.722 1 91.19 340 ASP B CA 1
ATOM 6237 C C . ASP B 1 340 ? 24.375 27.328 1.317 1 91.19 340 ASP B C 1
ATOM 6239 O O . ASP B 1 340 ? 24.156 26.922 0.174 1 91.19 340 ASP B O 1
ATOM 6243 N N . GLU B 1 341 ? 24.859 26.656 2.254 1 93.31 341 GLU B N 1
ATOM 6244 C CA . GLU B 1 341 ? 25.25 25.281 1.965 1 93.31 341 GLU B CA 1
ATOM 6245 C C . GLU B 1 341 ? 24.031 24.422 1.602 1 93.31 341 GLU B C 1
ATOM 6247 O O . GLU B 1 341 ? 24.109 23.594 0.687 1 93.31 341 GLU B O 1
ATOM 6252 N N . PHE B 1 342 ? 23.047 24.672 2.303 1 95 342 PHE B N 1
ATOM 6253 C CA . PHE B 1 342 ? 21.797 23.938 2.068 1 95 342 PHE B CA 1
ATOM 6254 C C . PHE B 1 342 ? 21.312 24.156 0.641 1 95 342 PHE B C 1
ATOM 6256 O O . PHE B 1 342 ? 21.047 23.188 -0.083 1 95 342 PHE B O 1
ATOM 6263 N N . GLN B 1 343 ? 21.188 25.281 0.237 1 94.5 343 GLN B N 1
ATOM 6264 C CA . GLN B 1 343 ? 20.625 25.609 -1.064 1 94.5 343 GLN B CA 1
ATOM 6265 C C . GLN B 1 343 ? 21.609 25.312 -2.189 1 94.5 343 GLN B C 1
ATOM 6267 O O . GLN B 1 343 ? 21.234 24.781 -3.234 1 94.5 343 GLN B O 1
ATOM 6272 N N . ASP B 1 344 ? 22.875 25.547 -2.061 1 93.88 344 ASP B N 1
ATOM 6273 C CA . ASP B 1 344 ? 23.875 25.406 -3.115 1 93.88 344 ASP B CA 1
ATOM 6274 C C . ASP B 1 344 ? 24.312 23.953 -3.27 1 93.88 344 ASP B C 1
ATOM 6276 O O . ASP B 1 344 ? 24.359 23.422 -4.387 1 93.88 344 ASP B O 1
ATOM 6280 N N . LYS B 1 345 ? 24.625 23.312 -2.16 1 93.06 345 LYS B N 1
ATOM 6281 C CA . LYS B 1 345 ? 25.141 21.938 -2.229 1 93.06 345 LYS B CA 1
ATOM 6282 C C . LYS B 1 345 ? 24.109 21 -2.826 1 93.06 345 LYS B C 1
ATOM 6284 O O . LYS B 1 345 ? 24.453 20.078 -3.578 1 93.06 345 LYS B O 1
ATOM 6289 N N . PHE B 1 346 ? 22.922 21.234 -2.48 1 95.56 346 PHE B N 1
ATOM 6290 C CA . PHE B 1 346 ? 21.891 20.312 -2.941 1 95.56 346 PHE B CA 1
ATOM 6291 C C . PHE B 1 346 ? 21.203 20.859 -4.188 1 95.56 346 PHE B C 1
ATOM 6293 O O . PHE B 1 346 ? 20.234 20.266 -4.668 1 95.56 346 PHE B O 1
ATOM 6300 N N . ASN B 1 347 ? 21.656 21.984 -4.66 1 95.31 347 ASN B N 1
ATOM 6301 C CA . ASN B 1 347 ? 21.172 22.594 -5.898 1 95.31 347 ASN B CA 1
ATOM 6302 C C . ASN B 1 347 ? 19.656 22.781 -5.867 1 95.31 347 ASN B C 1
ATOM 6304 O O . ASN B 1 347 ? 18.953 22.344 -6.773 1 95.31 347 ASN B O 1
ATOM 6308 N N . ILE B 1 348 ? 19.219 23.438 -4.852 1 96.19 348 ILE B N 1
ATOM 6309 C CA . ILE B 1 348 ? 17.797 23.719 -4.695 1 96.19 348 ILE B CA 1
ATOM 6310 C C . ILE B 1 348 ? 17.469 25.062 -5.344 1 96.19 348 ILE B C 1
ATOM 6312 O O . ILE B 1 348 ? 17.922 26.109 -4.875 1 96.19 348 ILE B O 1
ATOM 6316 N N . PRO B 1 349 ? 16.656 25.047 -6.352 1 95.12 349 PRO B N 1
ATOM 6317 C CA . PRO B 1 349 ? 16.422 26.281 -7.102 1 95.12 349 PRO B CA 1
ATOM 6318 C C . PRO B 1 349 ? 15.742 27.359 -6.266 1 95.12 349 PRO B C 1
ATOM 6320 O O . PRO B 1 349 ? 16.094 28.547 -6.352 1 95.12 349 PRO B O 1
ATOM 6323 N N . VAL B 1 350 ? 14.719 27 -5.492 1 93.81 350 VAL B N 1
ATOM 6324 C CA . VAL B 1 350 ? 13.945 27.953 -4.703 1 93.81 350 VAL B CA 1
ATOM 6325 C C . VAL B 1 350 ? 13.719 27.406 -3.299 1 93.81 350 VAL B C 1
ATOM 6327 O O . VAL B 1 350 ? 13.406 26.219 -3.137 1 93.81 350 VAL B O 1
ATOM 6330 N N . VAL B 1 351 ? 13.953 28.25 -2.328 1 92.81 351 VAL B N 1
ATOM 6331 C CA . VAL B 1 351 ? 13.602 27.938 -0.949 1 92.81 351 VAL B CA 1
ATOM 6332 C C . VAL B 1 351 ? 12.516 28.891 -0.455 1 92.81 351 VAL B C 1
ATOM 6334 O O . VAL B 1 351 ? 12.688 30.109 -0.505 1 92.81 351 VAL B O 1
ATOM 6337 N N . VAL B 1 352 ? 11.391 28.297 -0.09 1 89.44 352 VAL B N 1
ATOM 6338 C CA . VAL B 1 352 ? 10.305 29.062 0.503 1 89.44 352 VAL B CA 1
ATOM 6339 C C . VAL B 1 352 ? 10.258 28.812 2.01 1 89.44 352 VAL B C 1
ATOM 6341 O O . VAL B 1 352 ? 10.008 27.703 2.451 1 89.44 352 VAL B O 1
ATOM 6344 N N . GLU B 1 353 ? 10.484 29.859 2.744 1 87.19 353 GLU B N 1
ATOM 6345 C CA . GLU B 1 353 ? 10.469 29.734 4.199 1 87.19 353 GLU B CA 1
ATOM 6346 C C . GLU B 1 353 ? 9.305 30.516 4.805 1 87.19 353 GLU B C 1
ATOM 6348 O O . GLU B 1 353 ? 9.055 31.672 4.422 1 87.19 353 GLU B O 1
ATOM 6353 N N . PHE B 1 354 ? 8.602 29.812 5.684 1 81.06 354 PHE B N 1
ATOM 6354 C CA . PHE B 1 354 ? 7.52 30.484 6.383 1 81.06 354 PHE B CA 1
ATOM 6355 C C . PHE B 1 354 ? 7.848 30.656 7.863 1 81.06 354 PHE B C 1
ATOM 6357 O O . PHE B 1 354 ? 8.578 29.844 8.43 1 81.06 354 PHE B O 1
ATOM 6364 N N . TYR B 1 355 ? 7.273 31.766 8.375 1 72.06 355 TYR B N 1
ATOM 6365 C CA . TYR B 1 355 ? 7.406 32.062 9.789 1 72.06 355 TYR B CA 1
ATOM 6366 C C . TYR B 1 355 ? 6.039 32.25 10.445 1 72.06 355 TYR B C 1
ATOM 6368 O O . TYR B 1 355 ? 5.219 33.031 9.977 1 72.06 355 TYR B O 1
ATOM 6376 N N . GLY B 1 356 ? 5.73 31.312 11.273 1 68.69 356 GLY B N 1
ATOM 6377 C CA . GLY B 1 356 ? 4.441 31.391 11.938 1 68.69 356 GLY B CA 1
ATOM 6378 C C . GLY B 1 356 ? 4.242 30.312 12.984 1 68.69 356 GLY B C 1
ATOM 6379 O O . GLY B 1 356 ? 4.992 29.328 13.016 1 68.69 356 GLY B O 1
ATOM 6380 N N . SER B 1 357 ? 3.348 30.719 13.898 1 64.56 357 SER B N 1
ATOM 6381 C CA . SER B 1 357 ? 2.998 29.75 14.93 1 64.56 357 SER B CA 1
ATOM 6382 C C . SER B 1 357 ? 1.678 29.062 14.617 1 64.56 357 SER B C 1
ATOM 6384 O O . SER B 1 357 ? 0.829 29.625 13.914 1 64.56 357 SER B O 1
ATOM 6386 N N . THR B 1 358 ? 1.553 27.859 15 1 64.38 358 THR B N 1
ATOM 6387 C CA . THR B 1 358 ? 0.33 27.078 14.836 1 64.38 358 THR B CA 1
ATOM 6388 C C . THR B 1 358 ? -0.872 27.828 15.391 1 64.38 358 THR B C 1
ATOM 6390 O O . THR B 1 358 ? -1.964 27.781 14.82 1 64.38 358 THR B O 1
ATOM 6393 N N . GLU B 1 359 ? -0.58 28.547 16.406 1 59.62 359 GLU B N 1
ATOM 6394 C CA . GLU B 1 359 ? -1.643 29.25 17.125 1 59.62 359 GLU B CA 1
ATOM 6395 C C . GLU B 1 359 ? -1.925 30.609 16.484 1 59.62 359 GLU B C 1
ATOM 6397 O O . GLU B 1 359 ? -2.971 31.219 16.734 1 59.62 359 GLU B O 1
ATOM 6402 N N . GLY B 1 360 ? -0.973 30.969 15.703 1 60.91 360 GLY B N 1
ATOM 6403 C CA . GLY B 1 360 ? -1.029 32.344 15.211 1 60.91 360 GLY B CA 1
ATOM 6404 C C . GLY B 1 360 ? -1.878 32.5 13.961 1 60.91 360 GLY B C 1
ATOM 6405 O O . GLY B 1 360 ? -2.295 31.5 13.367 1 60.91 360 GLY B O 1
ATOM 6406 N N . ASN B 1 361 ? -2.355 33.656 13.82 1 53.53 361 ASN B N 1
ATOM 6407 C CA . ASN B 1 361 ? -3.215 34 12.688 1 53.53 361 ASN B CA 1
ATOM 6408 C C . ASN B 1 361 ? -2.428 34.625 11.547 1 53.53 361 ASN B C 1
ATOM 6410 O O . ASN B 1 361 ? -3.012 35.094 10.562 1 53.53 361 ASN B O 1
ATOM 6414 N N . GLY B 1 362 ? -1.144 34.656 11.703 1 57.56 362 GLY B N 1
ATOM 6415 C CA . GLY B 1 362 ? -0.338 35.281 10.664 1 57.56 362 GLY B CA 1
ATOM 6416 C C . GLY B 1 362 ? 0.927 34.5 10.352 1 57.56 362 GLY B C 1
ATOM 6417 O O . GLY B 1 362 ? 1.384 33.688 11.156 1 57.56 362 GLY B O 1
ATOM 6418 N N . ALA B 1 363 ? 1.242 34.531 8.961 1 64.94 363 ALA B N 1
ATOM 6419 C CA . ALA B 1 363 ? 2.484 33.875 8.547 1 64.94 363 ALA B CA 1
ATOM 6420 C C . ALA B 1 363 ? 3.311 34.812 7.656 1 64.94 363 ALA B C 1
ATOM 6422 O O . ALA B 1 363 ? 2.756 35.625 6.926 1 64.94 363 ALA B O 1
ATOM 6423 N N . LEU B 1 364 ? 4.605 34.844 7.961 1 67.38 364 LEU B N 1
ATOM 6424 C CA . LEU B 1 364 ? 5.566 35.5 7.074 1 67.38 364 LEU B CA 1
ATOM 6425 C C . LEU B 1 364 ? 6.238 34.469 6.164 1 67.38 364 LEU B C 1
ATOM 6427 O O . LEU B 1 364 ? 6.434 33.312 6.559 1 67.38 364 LEU B O 1
ATOM 6431 N N . MET B 1 365 ? 6.465 35 4.879 1 77.06 365 MET B N 1
ATOM 6432 C CA . MET B 1 365 ? 7.078 34.062 3.926 1 77.06 365 MET B CA 1
ATOM 6433 C C . MET B 1 365 ? 8.312 34.688 3.287 1 77.06 365 MET B C 1
ATOM 6435 O O . MET B 1 365 ? 8.352 35.906 3.039 1 77.06 365 MET B O 1
ATOM 6439 N N . ASN B 1 366 ? 9.297 33.906 3.092 1 77.25 366 ASN B N 1
ATOM 6440 C CA . ASN B 1 366 ? 10.484 34.25 2.314 1 77.25 366 ASN B CA 1
ATOM 6441 C C . ASN B 1 366 ? 10.633 33.344 1.095 1 77.25 366 ASN B C 1
ATOM 6443 O O . ASN B 1 366 ? 10.688 32.125 1.229 1 77.25 366 ASN B O 1
ATOM 6447 N N . TYR B 1 367 ? 10.555 33.938 -0.087 1 83.62 367 TYR B N 1
ATOM 6448 C CA . TYR B 1 367 ? 10.812 33.281 -1.353 1 83.62 367 TYR B CA 1
ATOM 6449 C C . TYR B 1 367 ? 12.219 33.562 -1.852 1 83.62 367 TYR B C 1
ATOM 6451 O O . TYR B 1 367 ? 12.508 34.656 -2.326 1 83.62 367 TYR B O 1
ATOM 6459 N N . CYS B 1 368 ? 13.07 32.562 -1.788 1 83 368 CYS B N 1
ATOM 6460 C CA . CYS B 1 368 ? 14.484 32.781 -2.062 1 83 368 CYS B CA 1
ATOM 6461 C C . CYS B 1 368 ? 14.961 31.922 -3.23 1 83 368 CYS B C 1
ATOM 6463 O O . CYS B 1 368 ? 15.117 30.719 -3.092 1 83 368 CYS B O 1
ATOM 6465 N N . ARG B 1 369 ? 15.25 32.594 -4.328 1 86.88 369 ARG B N 1
ATOM 6466 C CA . ARG B 1 369 ? 15.906 31.922 -5.438 1 86.88 369 ARG B CA 1
ATOM 6467 C C . ARG B 1 369 ? 17.391 31.688 -5.145 1 86.88 369 ARG B C 1
ATOM 6469 O O . ARG B 1 369 ? 18.016 32.5 -4.434 1 86.88 369 ARG B O 1
ATOM 6476 N N . LYS B 1 370 ? 17.781 30.688 -5.719 1 85.44 370 LYS B N 1
ATOM 6477 C CA . LYS B 1 370 ? 19.188 30.344 -5.52 1 85.44 370 LYS B CA 1
ATOM 6478 C C . LYS B 1 370 ? 20.094 31.516 -5.887 1 85.44 370 LYS B C 1
ATOM 6480 O O . LYS B 1 370 ? 21.125 31.734 -5.25 1 85.44 370 LYS B O 1
ATOM 6485 N N . SER B 1 371 ? 19.688 32.281 -6.82 1 81.5 371 SER B N 1
ATOM 6486 C CA . SER B 1 371 ? 20.484 33.406 -7.301 1 81.5 371 SER B CA 1
ATOM 6487 C C . SER B 1 371 ? 20.328 34.625 -6.398 1 81.5 371 SER B C 1
ATOM 6489 O O . SER B 1 371 ? 21.094 35.562 -6.492 1 81.5 371 SER B O 1
ATOM 6491 N N . ASP B 1 372 ? 19.344 34.625 -5.496 1 77.25 372 ASP B N 1
ATOM 6492 C CA . ASP B 1 372 ? 19.047 35.75 -4.637 1 77.25 372 ASP B CA 1
ATOM 6493 C C . ASP B 1 372 ? 19.859 35.688 -3.338 1 77.25 372 ASP B C 1
ATOM 6495 O O . ASP B 1 372 ? 19.297 35.438 -2.27 1 77.25 372 ASP B O 1
ATOM 6499 N N . LEU B 1 373 ? 21.078 36 -3.373 1 72.56 373 LEU B N 1
ATOM 6500 C CA . LEU B 1 373 ? 21.984 35.812 -2.24 1 72.56 373 LEU B CA 1
ATOM 6501 C C . LEU B 1 373 ? 21.562 36.719 -1.076 1 72.56 373 LEU B C 1
ATOM 6503 O O . LEU B 1 373 ? 21.688 36.312 0.086 1 72.56 373 LEU B O 1
ATOM 6507 N N . GLU B 1 374 ? 20.969 37.812 -1.374 1 68.19 374 GLU B N 1
ATOM 6508 C CA . GLU B 1 374 ? 20.594 38.75 -0.343 1 68.19 374 GLU B CA 1
ATOM 6509 C C . GLU B 1 374 ? 19.391 38.281 0.448 1 68.19 374 GLU B C 1
ATOM 6511 O O . GLU B 1 374 ? 19.156 38.719 1.579 1 68.19 374 GLU B O 1
ATOM 6516 N N . LYS B 1 375 ? 18.703 37.406 -0.111 1 68.38 375 LYS B N 1
ATOM 6517 C CA . LYS B 1 375 ? 17.484 36.938 0.514 1 68.38 375 LYS B CA 1
ATOM 6518 C C . LYS B 1 375 ? 17.734 35.719 1.371 1 68.38 375 LYS B C 1
ATOM 6520 O O . LYS B 1 375 ? 16.859 35.281 2.137 1 68.38 375 LYS B O 1
ATOM 6525 N N . ARG B 1 376 ? 18.922 35.219 1.24 1 73.81 376 ARG B N 1
ATOM 6526 C CA . ARG B 1 376 ? 19.219 34 1.983 1 73.81 376 ARG B CA 1
ATOM 6527 C C . ARG B 1 376 ? 19.234 34.281 3.486 1 73.81 376 ARG B C 1
ATOM 6529 O O . ARG B 1 376 ? 19.969 35.156 3.959 1 73.81 376 ARG B O 1
ATOM 6536 N N . GLY B 1 377 ? 18.375 33.562 4.164 1 65.88 377 GLY B N 1
ATOM 6537 C CA . GLY B 1 377 ? 18.281 33.688 5.609 1 65.88 377 GLY B CA 1
ATOM 6538 C C . GLY B 1 377 ? 17.531 34.906 6.051 1 65.88 377 GLY B C 1
ATOM 6539 O O . GLY B 1 377 ? 17.406 35.188 7.246 1 65.88 377 GLY B O 1
ATOM 6540 N N . ALA B 1 378 ? 17.203 35.75 5.059 1 56.09 378 ALA B N 1
ATOM 6541 C CA . ALA B 1 378 ? 16.562 37.031 5.383 1 56.09 378 ALA B CA 1
ATOM 6542 C C . ALA B 1 378 ? 15.102 36.812 5.758 1 56.09 378 ALA B C 1
ATOM 6544 O O . ALA B 1 378 ? 14.328 36.25 4.98 1 56.09 378 ALA B O 1
ATOM 6545 N N . VAL B 1 379 ? 14.789 36.188 6.895 1 51.44 379 VAL B N 1
ATOM 6546 C CA . VAL B 1 379 ? 13.406 35.969 7.305 1 51.44 379 VAL B CA 1
ATOM 6547 C C . VAL B 1 379 ? 12.57 37.188 7.012 1 51.44 379 VAL B C 1
ATOM 6549 O O . VAL B 1 379 ? 11.422 37.094 6.574 1 51.44 379 VAL B O 1
ATOM 6552 N N . GLY B 1 380 ? 12.867 38.344 7.52 1 45.28 380 GLY B N 1
ATOM 6553 C CA . GLY B 1 380 ? 12.102 39.531 7.828 1 45.28 380 GLY B CA 1
ATOM 6554 C C . GLY B 1 380 ? 11.641 40.281 6.59 1 45.28 380 GLY B C 1
ATOM 6555 O O . GLY B 1 380 ? 11.039 41.375 6.695 1 45.28 380 GLY B O 1
ATOM 6556 N N . ARG B 1 381 ? 12.195 40.031 5.523 1 40.59 381 ARG B N 1
ATOM 6557 C CA . ARG B 1 381 ? 11.875 41.125 4.613 1 40.59 381 ARG B CA 1
ATOM 6558 C C . ARG B 1 381 ? 10.383 41.156 4.297 1 40.59 381 ARG B C 1
ATOM 6560 O O . ARG B 1 381 ? 9.734 42.219 4.434 1 40.59 381 ARG B O 1
ATOM 6567 N N . GLY B 1 382 ? 9.836 40.562 3.109 1 37.94 382 GLY B N 1
ATOM 6568 C CA . GLY B 1 382 ? 8.508 40.812 2.57 1 37.94 382 GLY B CA 1
ATOM 6569 C C . GLY B 1 382 ? 7.457 39.875 3.09 1 37.94 382 GLY B C 1
ATOM 6570 O O . GLY B 1 382 ? 7.461 38.688 2.738 1 37.94 382 GLY B O 1
ATOM 6571 N N . GLY B 1 383 ? 7.242 39.875 4.449 1 39.81 383 GLY B N 1
ATOM 6572 C CA . GLY B 1 383 ? 6.211 38.969 4.922 1 39.81 383 GLY B CA 1
ATOM 6573 C C . GLY B 1 383 ? 4.805 39.438 4.598 1 39.81 383 GLY B C 1
ATOM 6574 O O . GLY B 1 383 ? 4.57 40.656 4.465 1 39.81 383 GLY B O 1
ATOM 6575 N N . PHE B 1 384 ? 3.998 38.781 3.775 1 36.56 384 PHE B N 1
ATOM 6576 C CA . PHE B 1 384 ? 2.584 39.031 3.518 1 36.56 384 PHE B CA 1
ATOM 6577 C C . PHE B 1 384 ? 1.749 38.719 4.754 1 36.56 384 PHE B C 1
ATOM 6579 O O . PHE B 1 384 ? 1.974 37.688 5.43 1 36.56 384 PHE B O 1
ATOM 6586 N N . ALA B 1 385 ? 1.434 39.812 5.504 1 34.25 385 ALA B N 1
ATOM 6587 C CA . ALA B 1 385 ? 0.443 39.562 6.551 1 34.25 385 ALA B CA 1
ATOM 6588 C C . ALA B 1 385 ? -0.963 39.469 5.965 1 34.25 385 ALA B C 1
ATOM 6590 O O . ALA B 1 385 ? -1.394 40.344 5.227 1 34.25 385 ALA B O 1
ATOM 6591 N N . PHE B 1 386 ? -1.479 38.25 5.617 1 34.69 386 PHE B N 1
ATOM 6592 C CA . PHE B 1 386 ? -2.873 38.125 5.215 1 34.69 386 PHE B CA 1
ATOM 6593 C C . PHE B 1 386 ? -3.809 38.438 6.371 1 34.69 386 PHE B C 1
ATOM 6595 O O . PHE B 1 386 ? -3.709 37.844 7.445 1 34.69 386 PHE B O 1
ATOM 6602 N N . GLN B 1 387 ? -4.031 39.781 6.668 1 29.39 387 GLN B N 1
ATOM 6603 C CA . GLN B 1 387 ? -5.027 40.188 7.66 1 29.39 387 GLN B CA 1
ATOM 6604 C C . GLN B 1 387 ? -6.438 40.125 7.074 1 29.39 387 GLN B C 1
ATOM 6606 O O . GLN B 1 387 ? -6.68 40.625 5.977 1 29.39 387 GLN B O 1
ATOM 6611 N N . GLN B 1 388 ? -7.18 39.156 7.449 1 30.62 388 GLN B N 1
ATOM 6612 C CA . GLN B 1 388 ? -8.609 39.156 7.141 1 30.62 388 GLN B CA 1
ATOM 6613 C C . GLN B 1 388 ? -9.266 40.438 7.633 1 30.62 388 GLN B C 1
ATOM 6615 O O . GLN B 1 388 ? -9.211 40.75 8.82 1 30.62 388 GLN B O 1
ATOM 6620 N N . VAL B 1 389 ? -9.336 41.594 6.863 1 26.33 389 VAL B N 1
ATOM 6621 C CA . VAL B 1 389 ? -10.188 42.719 7.223 1 26.33 389 VAL B CA 1
ATOM 6622 C C . VAL B 1 389 ? -11.656 42.344 7.062 1 26.33 389 VAL B C 1
ATOM 6624 O O . VAL B 1 389 ? -12.047 41.75 6.047 1 26.33 389 VAL B O 1
ATOM 6627 N N . CYS B 1 390 ? -12.406 42.438 8.109 1 27.64 390 CYS B N 1
ATOM 6628 C CA . CYS B 1 390 ? -13.859 42.531 8.133 1 27.64 390 CYS B CA 1
ATOM 6629 C C . CYS B 1 390 ? -14.367 43.469 7.051 1 27.64 390 CYS B C 1
ATOM 6631 O O . CYS B 1 390 ? -13.891 44.594 6.934 1 27.64 390 CYS B O 1
ATOM 6633 N N . GLY B 1 391 ? -15.461 43.281 6.219 1 30.52 391 GLY B N 1
ATOM 6634 C CA . GLY B 1 391 ? -16.297 43.781 5.145 1 30.52 391 GLY B CA 1
ATOM 6635 C C . GLY B 1 391 ? -15.516 44.062 3.869 1 30.52 391 GLY B C 1
ATOM 6636 O O . GLY B 1 391 ? -15.711 43.375 2.861 1 30.52 391 GLY B O 1
ATOM 6637 N N . ALA B 1 392 ? -15.352 45.469 3.494 1 28.97 392 ALA B N 1
ATOM 6638 C CA . ALA B 1 392 ? -14.609 45.969 2.342 1 28.97 392 ALA B CA 1
ATOM 6639 C C . ALA B 1 392 ? -13.117 45.719 2.502 1 28.97 392 ALA B C 1
ATOM 6641 O O . ALA B 1 392 ? -12.438 46.469 3.227 1 28.97 392 ALA B O 1
ATOM 6642 N N . GLN B 1 393 ? -12.734 44.562 3.012 1 30.7 393 GLN B N 1
ATOM 6643 C CA . GLN B 1 393 ? -11.484 44.188 3.658 1 30.7 393 GLN B CA 1
ATOM 6644 C C . GLN B 1 393 ? -10.305 44.344 2.711 1 30.7 393 GLN B C 1
ATOM 6646 O O . GLN B 1 393 ? -10.195 43.656 1.712 1 30.7 393 GLN B O 1
ATOM 6651 N N . VAL B 1 394 ? -9.953 45.531 2.566 1 29.47 394 VAL B N 1
ATOM 6652 C CA . VAL B 1 394 ? -8.773 45.875 1.788 1 29.47 394 VAL B CA 1
ATOM 6653 C C . VAL B 1 394 ? -7.523 45.281 2.441 1 29.47 394 VAL B C 1
ATOM 6655 O O . VAL B 1 394 ? -7.363 45.344 3.664 1 29.47 394 VAL B O 1
ATOM 6658 N N . MET B 1 395 ? -6.941 44.25 2.021 1 33.91 395 MET B N 1
ATOM 6659 C CA . MET B 1 395 ? -5.629 43.656 2.273 1 33.91 395 MET B CA 1
ATOM 6660 C C . MET B 1 395 ? -4.605 44.75 2.588 1 33.91 395 MET B C 1
ATOM 6662 O O . MET B 1 395 ? -4.277 45.562 1.726 1 33.91 395 MET B O 1
ATOM 6666 N N . LYS B 1 396 ? -4.84 45.469 3.768 1 33.91 396 LYS B N 1
ATOM 6667 C CA . LYS B 1 396 ? -3.775 46.438 4.027 1 33.91 396 LYS B CA 1
ATOM 6668 C C . LYS B 1 396 ? -2.486 45.719 4.441 1 33.91 396 LYS B C 1
ATOM 6670 O O . LYS B 1 396 ? -2.498 44.875 5.324 1 33.91 396 LYS B O 1
ATOM 6675 N N . PHE B 1 397 ? -1.572 45.688 3.629 1 36.41 397 PHE B N 1
ATOM 6676 C CA . PHE B 1 397 ? -0.207 45.156 3.713 1 36.41 397 PHE B CA 1
ATOM 6677 C C . PHE B 1 397 ? 0.625 46 4.668 1 36.41 397 PHE B C 1
ATOM 6679 O O . PHE B 1 397 ? 0.609 47.25 4.594 1 36.41 397 PHE B O 1
ATOM 6686 N N . LYS B 1 398 ? 0.518 45.75 6.125 1 41.34 398 LYS B N 1
ATOM 6687 C CA . LYS B 1 398 ? 1.486 46.5 6.898 1 41.34 398 LYS B CA 1
ATOM 6688 C C . LYS B 1 398 ? 2.721 45.688 7.227 1 41.34 398 LYS B C 1
ATOM 6690 O O . LYS B 1 398 ? 2.617 44.469 7.441 1 41.34 398 LYS B O 1
ATOM 6695 N N . ILE B 1 399 ? 3.881 46.125 6.984 1 43.75 399 ILE B N 1
ATOM 6696 C CA . ILE B 1 399 ? 5.172 45.531 7.32 1 43.75 399 ILE B CA 1
ATOM 6697 C C . ILE B 1 399 ? 5.527 45.844 8.766 1 43.75 399 ILE B C 1
ATOM 6699 O O . ILE B 1 399 ? 5.602 47.031 9.148 1 43.75 399 ILE B O 1
ATOM 6703 N N . LEU B 1 400 ? 5.344 44.875 9.805 1 48.16 400 LEU B N 1
ATOM 6704 C CA . LEU B 1 400 ? 5.691 45.094 11.203 1 48.16 400 LEU B CA 1
ATOM 6705 C C . LEU B 1 400 ? 7.121 44.656 11.492 1 48.16 400 LEU B C 1
ATOM 6707 O O . LEU B 1 400 ? 7.633 43.75 10.844 1 48.16 400 LEU B O 1
ATOM 6711 N N . LYS B 1 401 ? 7.816 45.281 12.398 1 50.94 401 LYS B N 1
ATOM 6712 C CA . LYS B 1 401 ? 9.125 44.875 12.891 1 50.94 401 LYS B CA 1
ATOM 6713 C C . LYS B 1 401 ? 9.039 43.562 13.664 1 50.94 401 LYS B C 1
ATOM 6715 O O . LYS B 1 401 ? 8.102 43.375 14.445 1 50.94 401 LYS B O 1
ATOM 6720 N N . PHE B 1 402 ? 9.844 42.5 13.305 1 48.25 402 PHE B N 1
ATOM 6721 C CA . PHE B 1 402 ? 9.773 41.156 13.852 1 48.25 402 PHE B CA 1
ATOM 6722 C C . PHE B 1 402 ? 11.109 40.75 14.469 1 48.25 402 PHE B C 1
ATOM 6724 O O . PHE B 1 402 ? 12.164 41 13.883 1 48.25 402 PHE B O 1
ATOM 6731 N N . ASP B 1 403 ? 11.055 40.312 15.844 1 46.03 403 ASP B N 1
ATOM 6732 C CA . ASP B 1 403 ? 12.195 39.719 16.531 1 46.03 403 ASP B CA 1
ATOM 6733 C C . ASP B 1 403 ? 12.422 38.281 16.094 1 46.03 403 ASP B C 1
ATOM 6735 O O . ASP B 1 403 ? 11.703 37.375 16.531 1 46.03 403 ASP B O 1
ATOM 6739 N N . VAL B 1 404 ? 13.32 38.094 15.219 1 46.66 404 VAL B N 1
ATOM 6740 C CA . VAL B 1 404 ? 13.633 36.812 14.602 1 46.66 404 VAL B CA 1
ATOM 6741 C C . VAL B 1 404 ? 14.055 35.812 15.68 1 46.66 404 VAL B C 1
ATOM 6743 O O . VAL B 1 404 ? 13.766 34.594 15.57 1 46.66 404 VAL B O 1
ATOM 6746 N N . GLU B 1 405 ? 14.68 36.344 16.688 1 44.91 405 GLU B N 1
ATOM 6747 C CA . GLU B 1 405 ? 15.195 35.469 17.719 1 44.91 405 GLU B CA 1
ATOM 6748 C C . GLU B 1 405 ? 14.062 34.844 18.531 1 44.91 405 GLU B C 1
ATOM 6750 O O . GLU B 1 405 ? 14.094 33.656 18.844 1 44.91 405 GLU B O 1
ATOM 6755 N N . ASN B 1 406 ? 13.156 35.688 18.797 1 46.81 406 ASN B N 1
ATOM 6756 C CA . ASN B 1 406 ? 12.102 35.219 19.688 1 46.81 406 ASN B CA 1
ATOM 6757 C C . ASN B 1 406 ? 10.82 34.875 18.922 1 46.81 406 ASN B C 1
ATOM 6759 O O . ASN B 1 406 ? 9.812 34.531 19.516 1 46.81 406 ASN B O 1
ATOM 6763 N N . GLU B 1 407 ? 11 35.031 17.562 1 45.88 407 GLU B N 1
ATOM 6764 C CA . GLU B 1 407 ? 9.922 34.719 16.625 1 45.88 407 GLU B CA 1
ATOM 6765 C C . GLU B 1 407 ? 8.625 35.438 17.016 1 45.88 407 GLU B C 1
ATOM 6767 O O . GLU B 1 407 ? 7.559 34.812 17.062 1 45.88 407 GLU B O 1
ATOM 6772 N N . GLU B 1 408 ? 8.789 36.688 17.609 1 50.09 408 GLU B N 1
ATOM 6773 C CA . GLU B 1 408 ? 7.641 37.5 18 1 50.09 408 GLU B CA 1
ATOM 6774 C C . GLU B 1 408 ? 7.734 38.906 17.422 1 50.09 408 GLU B C 1
ATOM 6776 O O . GLU B 1 408 ? 8.828 39.406 17.172 1 50.09 408 GLU B O 1
ATOM 6781 N N . PRO B 1 409 ? 6.609 39.594 17.078 1 51.34 409 PRO B N 1
ATOM 6782 C CA . PRO B 1 409 ? 6.668 40.969 16.656 1 51.34 409 PRO B CA 1
ATOM 6783 C C . PRO B 1 409 ? 7.242 41.906 17.734 1 51.34 409 PRO B C 1
ATOM 6785 O O . PRO B 1 409 ? 6.984 41.688 18.922 1 51.34 409 PRO B O 1
ATOM 6788 N N . ILE B 1 410 ? 8.195 42.875 17.406 1 55.72 410 ILE B N 1
ATOM 6789 C CA . ILE B 1 410 ? 8.773 43.844 18.328 1 55.72 410 ILE B CA 1
ATOM 6790 C C . ILE B 1 410 ? 7.738 44.906 18.672 1 55.72 410 ILE B C 1
ATOM 6792 O O . ILE B 1 410 ? 7.105 45.5 17.797 1 55.72 410 ILE B O 1
ATOM 6796 N N . ARG B 1 411 ? 7.395 45.062 19.922 1 55.25 411 ARG B N 1
ATOM 6797 C CA . ARG B 1 411 ? 6.418 46 20.438 1 55.25 411 ARG B CA 1
ATOM 6798 C C . ARG B 1 411 ? 7.102 47.25 20.984 1 55.25 411 ARG B C 1
ATOM 6800 O O . ARG B 1 411 ? 8.211 47.156 21.516 1 55.25 411 ARG B O 1
ATOM 6807 N N . GLY B 1 412 ? 6.676 48.469 20.625 1 48.75 412 GLY B N 1
ATOM 6808 C CA . GLY B 1 412 ? 7.18 49.688 21.188 1 48.75 412 GLY B CA 1
ATOM 6809 C C . GLY B 1 412 ? 6.785 49.875 22.641 1 48.75 412 GLY B C 1
ATOM 6810 O O . GLY B 1 412 ? 6.152 49 23.234 1 48.75 412 GLY B O 1
ATOM 6811 N N . ALA B 1 413 ? 7.297 51 23.328 1 55.62 413 ALA B N 1
ATOM 6812 C CA . ALA B 1 413 ? 7.059 51.344 24.719 1 55.62 413 ALA B CA 1
ATOM 6813 C C . ALA B 1 413 ? 5.566 51.406 25.031 1 55.62 413 ALA B C 1
ATOM 6815 O O . ALA B 1 413 ? 5.148 51.156 26.172 1 55.62 413 ALA B O 1
ATOM 6816 N N . ASP B 1 414 ? 4.77 51.531 24.031 1 47.06 414 ASP B N 1
ATOM 6817 C CA . ASP B 1 414 ? 3.33 51.656 24.25 1 47.06 414 ASP B CA 1
ATOM 6818 C C . ASP B 1 414 ? 2.625 50.312 24.062 1 47.06 414 ASP B C 1
ATOM 6820 O O . ASP B 1 414 ? 1.405 50.219 24.219 1 47.06 414 ASP B O 1
ATOM 6824 N N . GLY B 1 415 ? 3.34 49.188 23.875 1 48.47 415 GLY B N 1
ATOM 6825 C CA . GLY B 1 415 ? 2.824 47.812 23.797 1 48.47 415 GLY B CA 1
ATOM 6826 C C . GLY B 1 415 ? 2.406 47.438 22.391 1 48.47 415 GLY B C 1
ATOM 6827 O O . GLY B 1 415 ? 1.992 46.281 22.156 1 48.47 415 GLY B O 1
ATOM 6828 N N . PHE B 1 416 ? 2.35 48.375 21.531 1 47.59 416 PHE B N 1
ATOM 6829 C CA . PHE B 1 416 ? 1.89 48.125 20.172 1 47.59 416 PHE B CA 1
ATOM 6830 C C . PHE B 1 416 ? 3.041 47.656 19.281 1 47.59 416 PHE B C 1
ATOM 6832 O O . PHE B 1 416 ? 4.195 48 19.516 1 47.59 416 PHE B O 1
ATOM 6839 N N . CYS B 1 417 ? 2.604 46.688 18.281 1 51.75 417 CYS B N 1
ATOM 6840 C CA . CYS B 1 417 ? 3.643 46.25 17.359 1 51.75 417 CYS B CA 1
ATOM 6841 C C . CYS B 1 417 ? 4.168 47.406 16.531 1 51.75 417 CYS B C 1
ATOM 6843 O O . CYS B 1 417 ? 3.396 48.281 16.094 1 51.75 417 CYS B O 1
ATOM 6845 N N . MET B 1 418 ? 5.402 47.719 16.547 1 51.19 418 MET B N 1
ATOM 6846 C CA . MET B 1 418 ? 6.059 48.812 15.836 1 51.19 418 MET B CA 1
ATOM 6847 C C . MET B 1 418 ? 6.117 48.562 14.344 1 51.19 418 MET B C 1
ATOM 6849 O O . MET B 1 418 ? 6.441 47.438 13.922 1 51.19 418 MET B O 1
ATOM 6853 N N . GLU B 1 419 ? 5.48 49.406 13.586 1 50.25 419 GLU B N 1
ATOM 6854 C CA . GLU B 1 419 ? 5.609 49.344 12.133 1 50.25 419 GLU B CA 1
ATOM 6855 C C . GLU B 1 419 ? 7.066 49.469 11.703 1 50.25 419 GLU B C 1
ATOM 6857 O O . GLU B 1 419 ? 7.84 50.219 12.297 1 50.25 419 GLU B O 1
ATOM 6862 N N . ALA B 1 420 ? 7.469 48.562 10.945 1 48.34 420 ALA B N 1
ATOM 6863 C CA . ALA B 1 420 ? 8.836 48.625 10.438 1 48.34 420 ALA B CA 1
ATOM 6864 C C . ALA B 1 420 ? 8.992 49.812 9.492 1 48.34 420 ALA B C 1
ATOM 6866 O O . ALA B 1 420 ? 8.078 50.156 8.727 1 48.34 420 ALA B O 1
ATOM 6867 N N . ALA B 1 421 ? 9.914 50.781 9.914 1 43.69 421 ALA B N 1
ATOM 6868 C CA . ALA B 1 421 ? 10.242 51.875 8.992 1 43.69 421 ALA B CA 1
ATOM 6869 C C . ALA B 1 421 ? 10.648 51.344 7.629 1 43.69 421 ALA B C 1
ATOM 6871 O O . ALA B 1 421 ? 11.039 50.156 7.508 1 43.69 421 ALA B O 1
ATOM 6872 N N . LEU B 1 422 ? 10.547 52.125 6.617 1 39.28 422 LEU B N 1
ATOM 6873 C CA . LEU B 1 422 ? 11.016 51.844 5.262 1 39.28 422 LEU B CA 1
ATOM 6874 C C . LEU B 1 422 ? 12.469 51.406 5.273 1 39.28 422 LEU B C 1
ATOM 6876 O O . LEU B 1 422 ? 13.336 52.062 5.844 1 39.28 422 LEU B O 1
ATOM 6880 N N . GLY B 1 423 ? 12.781 50.125 4.922 1 42.59 423 GLY B N 1
ATOM 6881 C CA . GLY B 1 423 ? 14.133 49.594 4.898 1 42.59 423 GLY B CA 1
ATOM 6882 C C . GLY B 1 423 ? 14.445 48.688 6.078 1 42.59 423 GLY B C 1
ATOM 6883 O O . GLY B 1 423 ? 15.5 48.062 6.121 1 42.59 423 GLY B O 1
ATOM 6884 N N . GLU B 1 424 ? 13.648 48.906 7.188 1 42.34 424 GLU B N 1
ATOM 6885 C CA . GLU B 1 424 ? 13.914 48.094 8.375 1 42.34 424 GLU B CA 1
ATOM 6886 C C . GLU B 1 424 ? 13.188 46.75 8.305 1 42.34 424 GLU B C 1
ATOM 6888 O O . GLU B 1 424 ? 12.062 46.656 7.809 1 42.34 424 GLU B O 1
ATOM 6893 N N . PRO B 1 425 ? 14.055 45.75 8.547 1 41.94 425 PRO B N 1
ATOM 6894 C CA . PRO B 1 425 ? 13.414 44.438 8.578 1 41.94 425 PRO B CA 1
ATOM 6895 C C . PRO B 1 425 ? 12.133 44.438 9.406 1 41.94 425 PRO B C 1
ATOM 6897 O O . PRO B 1 425 ? 12.07 45.062 10.469 1 41.94 425 PRO B O 1
ATOM 6900 N N . GLY B 1 426 ? 11 44.531 8.961 1 41.88 426 GLY B N 1
ATOM 6901 C CA . GLY B 1 426 ? 9.75 44.5 9.703 1 41.88 426 GLY B CA 1
ATOM 6902 C C . GLY B 1 426 ? 8.836 43.375 9.273 1 41.88 426 GLY B C 1
ATOM 6903 O O . GLY B 1 426 ? 9.18 42.594 8.398 1 41.88 426 GLY B O 1
ATOM 6904 N N . GLU B 1 427 ? 8.07 43.031 10.305 1 41.41 427 GLU B N 1
ATOM 6905 C CA . GLU B 1 427 ? 7.129 41.906 10.125 1 41.41 427 GLU B CA 1
ATOM 6906 C C . GLU B 1 427 ? 5.746 42.438 9.742 1 41.41 427 GLU B C 1
ATOM 6908 O O . GLU B 1 427 ? 5.293 43.469 10.25 1 41.41 427 GLU B O 1
ATOM 6913 N N . LEU B 1 428 ? 5.352 42.094 8.633 1 37.19 428 LEU B N 1
ATOM 6914 C CA . LEU B 1 428 ? 4.012 42.438 8.188 1 37.19 428 LEU B CA 1
ATOM 6915 C C . LEU B 1 428 ? 2.955 41.812 9.086 1 37.19 428 LEU B C 1
ATOM 6917 O O . LEU B 1 428 ? 2.986 40.594 9.32 1 37.19 428 LEU B O 1
ATOM 6921 N N . ILE B 1 429 ? 2.414 42.625 10.031 1 35.84 429 ILE B N 1
ATOM 6922 C CA . ILE B 1 429 ? 1.41 42.094 10.945 1 35.84 429 ILE B CA 1
ATOM 6923 C C . ILE B 1 429 ? 0.014 42.344 10.383 1 35.84 429 ILE B C 1
ATOM 6925 O O . ILE B 1 429 ? -0.239 43.375 9.75 1 35.84 429 ILE B O 1
ATOM 6929 N N . PHE B 1 430 ? -0.711 41.25 10.094 1 33.66 430 PHE B N 1
ATOM 6930 C CA . PHE B 1 430 ? -2.084 41.281 9.602 1 33.66 430 PHE B CA 1
ATOM 6931 C C . PHE B 1 430 ? -3.057 41.594 10.734 1 33.66 430 PHE B C 1
ATOM 6933 O O . PHE B 1 430 ? -2.994 41 11.805 1 33.66 430 PHE B O 1
ATOM 6940 N N . PRO B 1 431 ? -3.658 42.812 10.758 1 32.62 431 PRO B N 1
ATOM 6941 C CA . PRO B 1 431 ? -4.703 42.969 11.773 1 32.62 431 PRO B CA 1
ATOM 6942 C C . PRO B 1 431 ? -5.887 42.031 11.562 1 32.62 431 PRO B C 1
ATOM 6944 O O . PRO B 1 431 ? -6.352 41.875 10.43 1 32.62 431 PRO B O 1
ATOM 6947 N N . ILE B 1 432 ? -6 40.844 12.094 1 33.75 432 ILE B N 1
ATOM 6948 C CA . ILE B 1 432 ? -7.113 39.906 12.07 1 33.75 432 ILE B CA 1
ATOM 6949 C C . ILE B 1 432 ? -8.32 40.5 12.781 1 33.75 432 ILE B C 1
ATOM 6951 O O . ILE B 1 432 ? -8.422 40.438 14.008 1 33.75 432 ILE B O 1
ATOM 6955 N N . LYS B 1 433 ? -8.773 41.719 12.445 1 37.09 433 LYS B N 1
ATOM 6956 C CA . LYS B 1 433 ? -9.898 42.094 13.297 1 37.09 433 LYS B CA 1
ATOM 6957 C C . LYS B 1 433 ? -11.008 41.062 13.242 1 37.09 433 LYS B C 1
ATOM 6959 O O . LYS B 1 433 ? -11.453 40.562 14.281 1 37.09 433 LYS B O 1
ATOM 6964 N N . ASP B 1 434 ? -12.164 41.219 12.422 1 34.62 434 ASP B N 1
ATOM 6965 C CA . ASP B 1 434 ? -13.492 40.625 12.336 1 34.62 434 ASP B CA 1
ATOM 6966 C C . ASP B 1 434 ? -13.523 39.469 11.328 1 34.62 434 ASP B C 1
ATOM 6968 O O . ASP B 1 434 ? -14.523 39.281 10.641 1 34.62 434 ASP B O 1
ATOM 6972 N N . LEU B 1 435 ? -12.492 39 10.961 1 34.25 435 LEU B N 1
ATOM 6973 C CA . LEU B 1 435 ? -12.758 37.812 10.164 1 34.25 435 LEU B CA 1
ATOM 6974 C C . LEU B 1 435 ? -13.367 36.719 11.023 1 34.25 435 LEU B C 1
ATOM 6976 O O . LEU B 1 435 ? -12.828 36.375 12.086 1 34.25 435 LEU B O 1
ATOM 6980 N N . PRO B 1 436 ? -14.602 36.5 10.867 1 33.06 436 PRO B N 1
ATOM 6981 C CA . PRO B 1 436 ? -15.25 35.5 11.719 1 33.06 436 PRO B CA 1
ATOM 6982 C C . PRO B 1 436 ? -14.359 34.281 12.008 1 33.06 436 PRO B C 1
ATOM 6984 O O . PRO B 1 436 ? -14.539 33.625 13.016 1 33.06 436 PRO B O 1
ATOM 6987 N N . TRP B 1 437 ? -13.578 33.969 11.016 1 34.97 437 TRP B N 1
ATOM 6988 C CA . TRP B 1 437 ? -12.953 32.656 11.211 1 34.97 437 TRP B CA 1
ATOM 6989 C C . TRP B 1 437 ? -11.656 32.781 12.008 1 34.97 437 TRP B C 1
ATOM 6991 O O . TRP B 1 437 ? -11.031 31.781 12.344 1 34.97 437 TRP B O 1
ATOM 7001 N N . LYS B 1 438 ? -11.039 33.906 12.031 1 44.41 438 LYS B N 1
ATOM 7002 C CA . LYS B 1 438 ? -9.742 33.969 12.711 1 44.41 438 LYS B CA 1
ATOM 7003 C C . LYS B 1 438 ? -9.906 34.375 14.172 1 44.41 438 LYS B C 1
ATOM 7005 O O . LYS B 1 438 ? -9.539 35.5 14.547 1 44.41 438 LYS B O 1
ATOM 7010 N N . LYS B 1 439 ? -10.945 34.156 14.75 1 39.75 439 LYS B N 1
ATOM 7011 C CA . LYS B 1 439 ? -10.922 34.219 16.219 1 39.75 439 LYS B CA 1
ATOM 7012 C C . LYS B 1 439 ? -9.789 33.344 16.766 1 39.75 439 LYS B C 1
ATOM 7014 O O . LYS B 1 439 ? -9.609 32.219 16.344 1 39.75 439 LYS B O 1
ATOM 7019 N N . PHE B 1 440 ? -8.758 34 17.141 1 40.19 440 PHE B N 1
ATOM 7020 C CA . PHE B 1 440 ? -7.859 33.188 17.969 1 40.19 440 PHE B CA 1
ATOM 7021 C C . PHE B 1 440 ? -8.633 32.156 18.75 1 40.19 440 PHE B C 1
ATOM 7023 O O . PHE B 1 440 ? -9.359 32.469 19.703 1 40.19 440 PHE B O 1
ATOM 7030 N N . GLU B 1 441 ? -8.969 31.031 18.078 1 43.72 441 GLU B N 1
ATOM 7031 C CA . GLU B 1 441 ? -9.797 30.031 18.734 1 43.72 441 GLU B CA 1
ATOM 7032 C C . GLU B 1 441 ? -9.172 29.562 20.047 1 43.72 441 GLU B C 1
ATOM 7034 O O . GLU B 1 441 ? -9.844 28.953 20.875 1 43.72 441 GLU B O 1
ATOM 7039 N N . GLY B 1 442 ? -8.016 30.219 20.5 1 44.28 442 GLY B N 1
ATOM 7040 C CA . GLY B 1 442 ? -7.395 30 21.797 1 44.28 442 GLY B CA 1
ATOM 7041 C C . GLY B 1 442 ? -7.172 28.531 22.125 1 44.28 442 GLY B C 1
ATOM 7042 O O . GLY B 1 442 ? -7.156 27.688 21.219 1 44.28 442 GLY B O 1
ATOM 7043 N N . TYR B 1 443 ? -6.52 28.25 23.172 1 48.62 443 TYR B N 1
ATOM 7044 C CA . TYR B 1 443 ? -6.309 26.938 23.766 1 48.62 443 TYR B CA 1
ATOM 7045 C C . TYR B 1 443 ? -7.559 26.453 24.484 1 48.62 443 TYR B C 1
ATOM 7047 O O . TYR B 1 443 ? -8.469 27.234 24.75 1 48.62 443 TYR B O 1
ATOM 7055 N N . THR B 1 444 ? -7.746 25.172 24.578 1 47.81 444 THR B N 1
ATOM 7056 C CA . THR B 1 444 ? -8.844 24.688 25.406 1 47.81 444 THR B CA 1
ATOM 7057 C C . THR B 1 444 ? -8.75 25.266 26.812 1 47.81 444 THR B C 1
ATOM 7059 O O . THR B 1 444 ? -9.734 25.266 27.562 1 47.81 444 THR B O 1
ATOM 7062 N N . ASP B 1 445 ? -7.461 25.719 27.297 1 43.84 445 ASP B N 1
ATOM 7063 C CA . ASP B 1 445 ? -7.281 26.312 28.625 1 43.84 445 ASP B CA 1
ATOM 7064 C C . ASP B 1 445 ? -7.34 27.844 28.547 1 43.84 445 ASP B C 1
ATOM 7066 O O . ASP B 1 445 ? -6.543 28.453 27.844 1 43.84 445 ASP B O 1
ATOM 7070 N N . ALA B 1 446 ? -8.383 28.484 29.109 1 47.03 446 ALA B N 1
ATOM 7071 C CA . ALA B 1 446 ? -8.727 29.906 29.141 1 47.03 446 ALA B CA 1
ATOM 7072 C C . ALA B 1 446 ? -7.527 30.75 29.547 1 47.03 446 ALA B C 1
ATOM 7074 O O . ALA B 1 446 ? -7.336 31.859 29.031 1 47.03 446 ALA B O 1
ATOM 7075 N N . LYS B 1 447 ? -6.785 30.375 30.5 1 47.78 447 LYS B N 1
ATOM 7076 C CA . LYS B 1 447 ? -5.68 31.172 31.031 1 47.78 447 LYS B CA 1
ATOM 7077 C C . LYS B 1 447 ? -4.578 31.344 29.984 1 47.78 447 LYS B C 1
ATOM 7079 O O . LYS B 1 447 ? -3.955 32.406 29.906 1 47.78 447 LYS B O 1
ATOM 7084 N N . ALA B 1 448 ? -4.441 30.312 29.203 1 47 448 ALA B N 1
ATOM 7085 C CA . ALA B 1 448 ? -3.396 30.344 28.188 1 47 448 ALA B CA 1
ATOM 7086 C C . ALA B 1 448 ? -3.785 31.25 27.016 1 47 448 ALA B C 1
ATOM 7088 O O . ALA B 1 448 ? -2.926 31.906 26.422 1 47 448 ALA B O 1
ATOM 7089 N N . THR B 1 449 ? -5.047 31.359 26.844 1 44.91 449 THR B N 1
ATOM 7090 C CA . THR B 1 449 ? -5.598 32.219 25.812 1 44.91 449 THR B CA 1
ATOM 7091 C C . THR B 1 449 ? -5.359 33.688 26.141 1 44.91 449 THR B C 1
ATOM 7093 O O . THR B 1 449 ? -5.074 34.5 25.266 1 44.91 449 THR B O 1
ATOM 7096 N N . GLU B 1 450 ? -5.484 34.094 27.391 1 41.75 450 GLU B N 1
ATOM 7097 C CA . GLU B 1 450 ? -5.398 35.5 27.828 1 41.75 450 GLU B CA 1
ATOM 7098 C C . GLU B 1 450 ? -4.008 36.062 27.547 1 41.75 450 GLU B C 1
ATOM 7100 O O . GLU B 1 450 ? -3.873 37.25 27.219 1 41.75 450 GLU B O 1
ATOM 7105 N N . LYS B 1 451 ? -3.068 35.406 27.719 1 41.41 451 LYS B N 1
ATOM 7106 C CA . LYS B 1 451 ? -1.732 35.969 27.625 1 41.41 451 LYS B CA 1
ATOM 7107 C C . LYS B 1 451 ? -1.376 36.344 26.188 1 41.41 451 LYS B C 1
ATOM 7109 O O . LYS B 1 451 ? -0.521 37.188 25.953 1 41.41 451 LYS B O 1
ATOM 7114 N N . LYS B 1 452 ? -1.961 35.625 25.328 1 40.53 452 LYS B N 1
ATOM 7115 C CA . LYS B 1 452 ? -1.423 35.75 23.984 1 40.53 452 LYS B CA 1
ATOM 7116 C C . LYS B 1 452 ? -2.184 36.812 23.188 1 40.53 452 LYS B C 1
ATOM 7118 O O . LYS B 1 452 ? -1.864 37.094 22.031 1 40.53 452 LYS B O 1
ATOM 7123 N N . ALA B 1 453 ? -3.252 37.312 23.812 1 37.38 453 ALA B N 1
ATOM 7124 C CA . ALA B 1 453 ? -3.98 38.312 23.031 1 37.38 453 ALA B CA 1
ATOM 7125 C C . ALA B 1 453 ? -3.193 39.625 22.922 1 37.38 453 ALA B C 1
ATOM 7127 O O . ALA B 1 453 ? -3.273 40.469 23.812 1 37.38 453 ALA B O 1
ATOM 7128 N N . ILE B 1 454 ? -1.972 39.531 22.719 1 35.41 454 ILE B N 1
ATOM 7129 C CA . ILE B 1 454 ? -1.104 40.719 22.859 1 35.41 454 ILE B CA 1
ATOM 7130 C C . ILE B 1 454 ? -1.454 41.719 21.781 1 35.41 454 ILE B C 1
ATOM 7132 O O . ILE B 1 454 ? -0.801 42.781 21.672 1 35.41 454 ILE B O 1
ATOM 7136 N N . PHE B 1 455 ? -2.254 41.5 20.844 1 36.5 455 PHE B N 1
ATOM 7137 C CA . PHE B 1 455 ? -1.961 42.406 19.766 1 36.5 455 PHE B CA 1
ATOM 7138 C C . PHE B 1 455 ? -2.555 43.781 20.062 1 36.5 455 PHE B C 1
ATOM 7140 O O . PHE B 1 455 ? -3.705 44.062 19.703 1 36.5 455 PHE B O 1
ATOM 7147 N N . ARG B 1 456 ? -2.465 44.344 21.234 1 36.88 456 ARG B N 1
ATOM 7148 C CA . ARG B 1 456 ? -2.975 45.688 21.406 1 36.88 456 ARG B CA 1
ATOM 7149 C C . ARG B 1 456 ? -2.078 46.719 20.688 1 36.88 456 ARG B C 1
ATOM 7151 O O . ARG B 1 456 ? -0.872 46.75 20.938 1 36.88 456 ARG B O 1
ATOM 7158 N N . MET B 1 457 ? -2.432 46.906 19.453 1 34.72 457 MET B N 1
ATOM 7159 C CA . MET B 1 457 ? -1.72 48 18.812 1 34.72 457 MET B CA 1
ATOM 7160 C C . MET B 1 457 ? -2.125 49.344 19.422 1 34.72 457 MET B C 1
ATOM 7162 O O . MET B 1 457 ? -3.23 49.5 19.953 1 34.72 457 MET B O 1
ATOM 7166 N N . SER B 1 458 ? -1.249 50.125 19.875 1 29.92 458 SER B N 1
ATOM 7167 C CA . SER B 1 458 ? -1.411 51.438 20.484 1 29.92 458 SER B CA 1
ATOM 7168 C C . SER B 1 458 ? -2.436 52.281 19.719 1 29.92 458 SER B C 1
ATOM 7170 O O . SER B 1 458 ? -2.939 53.281 20.234 1 29.92 458 SER B O 1
ATOM 7172 N N . SER B 1 459 ? -2.439 52.219 18.453 1 34.84 459 SER B N 1
ATOM 7173 C CA . SER B 1 459 ? -3.184 53.312 17.828 1 34.84 459 SER B CA 1
ATOM 7174 C C . SER B 1 459 ? -4.684 53.156 18.062 1 34.84 459 SER B C 1
ATOM 7176 O O . SER B 1 459 ? -5.484 53.875 17.469 1 34.84 459 SER B O 1
ATOM 7178 N N . GLY B 1 460 ? -5.176 52.844 19.312 1 32.09 460 GLY B N 1
ATOM 7179 C CA . GLY B 1 460 ? -6.543 52.812 19.797 1 32.09 460 GLY B CA 1
ATOM 7180 C C . GLY B 1 460 ? -7.324 51.625 19.297 1 32.09 460 GLY B C 1
ATOM 7181 O O . GLY B 1 460 ? -8.492 51.438 19.656 1 32.09 460 GLY B O 1
ATOM 7182 N N . ILE B 1 461 ? -7.051 51.156 18.188 1 30.41 461 ILE B N 1
ATOM 7183 C CA . ILE B 1 461 ? -7.945 50.125 17.734 1 30.41 461 ILE B CA 1
ATOM 7184 C C . ILE B 1 461 ? -7.617 48.812 18.453 1 30.41 461 ILE B C 1
ATOM 7186 O O . ILE B 1 461 ? -6.488 48.312 18.375 1 30.41 461 ILE B O 1
ATOM 7190 N N . ASP B 1 462 ? -8.07 48.594 19.703 1 31.17 462 ASP B N 1
ATOM 7191 C CA . ASP B 1 462 ? -8.094 47.438 20.594 1 31.17 462 ASP B CA 1
ATOM 7192 C C . ASP B 1 462 ? -8.484 46.156 19.844 1 31.17 462 ASP B C 1
ATOM 7194 O O . ASP B 1 462 ? -9.469 46.156 19.109 1 31.17 462 ASP B O 1
ATOM 7198 N N . GLN B 1 463 ? -7.75 45.688 18.875 1 30.23 463 GLN B N 1
ATOM 7199 C CA . GLN B 1 463 ? -8.258 44.406 18.391 1 30.23 463 GLN B CA 1
ATOM 7200 C C . GLN B 1 463 ? -7.668 43.25 19.203 1 30.23 463 GLN B C 1
ATOM 7202 O O . GLN B 1 463 ? -6.48 43.25 19.516 1 30.23 463 GLN B O 1
#

Nearest PDB structures (foldseek):
  4wv3-assembly2_B  TM=8.527E-01  e=2.131E-22  Stigmatella aurantiaca
  7tz4-assembly1_A  TM=8.095E-01  e=6.780E-22  Pseudomonas aeruginosa
  7tyb-assembly1_A  TM=8.260E-01  e=5.770E-21  Pseudomonas aeruginosa PAO1
  7ywk-assembly2_B  TM=7.846E-01  e=6.190E-20  Brevibacillus parabrevis
  6vhz-assembly3_B  TM=7.647E-01  e=5.841E-20  Klebsiella oxytoca 10-5243

pLDDT: mean 81.06, std 22.96, range [26.17, 98.88]

Foldseek 3Di:
DVVVVVLVVVLVVLVVVLVVVCVLLVVVVVVLLVQLPDQFDFVLNLLVVLCVVQVQFWAEAEPNDTDTSLRLLLLLQLLLVVVVVVVDAAPAEEEEAEFDDSVSVSNLSNCRLQNYAYQLDDLPAAAPLRLCSCVLQVHQEYEYEAVSVVRDQRHLVSCPRYAYEYEPDAYPDDGPDGHHYDYVVSSVVGDSDHPVSSVSRSRPGQLDFNYFAWDQDPVRHTFTATDGRSNLLSLLSLCSSVPDAAPAEEEEQDTLSHCQCVRNQSNVCSNRVYYYYYYRHDDLVCVLVCQAVVQHAEYEDAQVSLVVNLVVCVVVVVSLVRDHNYAAYEYEHHALVRQLSSCVSNVGQWYKYWQDDPLDPFIFIQIDGNVRPVSGNLRQRNGQGQAQDDDVRDSPFFFFQADPVVSGADAPPQLAGHGADSSGRGHRHHNNDPPVNSPSPDTSDPVRRVVPLSNCHPPPPRD/DVVVVVLVVVLVVLVVVLVVVCVLLVVVVVVLLVQLPDQFDFVLNLLVVLCVVQVQFWAEAEPNDTDTSLNLLLLLQLLLVVVVVVVDAAPAEEEEAEFDDSVSVSNLSNCRLQNYAYQLDDLPAAAPLRLCSCVLQVHQEYEYEAVSVVRDQRHLVSCPRYAYEYEPDAYPDDGPDGHHYDYVVSSVVGDSDHPVSSVSRSRPGQLDFNYFAWDQDPVRHTFTQTDGRSNLLSLLSVCSSVPDAAPAEEEEQDTLSHCQCVRNQSNVCSNRVYYYYYYRHDDLVCVLVCQAVVQHAEYEDAQVSLVVNLVVCVVVVVSLVRDHNYAAYEYEHHALVRQLSSCVSNVGQWYKYWQDDPLDPFIFIQIDGNVRPVSRNLRQRNGQGQAPDDDVRDSPFFFFQADPVVSGADAPPQLAGHGAPSSGRGHRHHNNDPPVNSPSPDTSDPVRRVVPLSNCHPPPPRD

Solvent-accessible surface area (backbone atoms only — not comparable to full-atom values): 46901 Å² total; per-residue (Å²): 112,71,65,58,50,50,42,48,50,50,38,52,50,38,51,50,49,34,50,50,52,46,61,54,43,42,63,58,51,50,50,50,53,57,44,52,69,34,74,54,28,43,56,41,52,55,46,51,54,34,30,74,74,31,29,85,40,54,32,40,37,46,88,63,30,32,24,25,32,42,33,44,47,30,51,13,23,15,50,29,54,51,43,50,74,70,65,60,47,57,72,38,25,35,30,40,29,56,71,47,51,74,64,55,58,27,49,51,46,11,30,39,37,41,32,22,20,35,32,28,40,64,56,82,46,42,30,68,59,38,28,45,56,44,55,71,61,56,36,49,28,36,41,34,28,77,90,27,41,70,37,53,56,60,20,43,87,61,43,73,87,40,47,41,32,23,43,76,41,77,70,91,69,88,56,91,64,78,55,46,65,44,38,65,76,59,37,64,76,41,57,60,66,52,79,72,31,55,69,56,33,57,82,36,32,15,58,36,72,39,28,30,37,61,40,91,34,95,84,70,53,68,37,51,30,54,33,26,26,47,55,40,53,55,44,10,50,60,36,43,78,72,64,51,24,71,88,37,24,39,33,36,35,54,56,46,42,38,61,66,23,35,25,35,48,50,29,19,22,52,75,38,45,15,23,32,37,48,38,65,52,80,44,75,87,44,46,62,58,50,36,31,76,67,52,21,26,30,37,57,46,42,23,68,55,49,48,52,46,44,54,48,34,73,78,40,59,68,64,52,66,58,69,68,57,52,56,27,38,40,33,31,67,61,48,56,90,46,39,60,56,44,36,58,52,62,59,35,46,25,41,37,36,46,46,66,50,89,74,47,82,42,48,32,41,29,83,27,43,62,84,38,68,82,44,61,57,43,65,40,58,46,22,54,14,67,17,42,43,54,86,88,41,60,73,58,76,38,47,16,21,52,36,76,89,74,73,39,69,39,52,44,99,76,53,12,63,32,66,30,55,92,81,44,62,6,26,18,53,28,59,58,59,57,29,82,60,57,49,75,70,37,38,80,51,66,74,66,33,61,69,65,66,51,59,39,40,60,87,70,59,75,85,110,70,66,57,49,51,43,49,51,50,39,52,49,37,50,50,48,30,50,50,54,46,61,53,43,42,62,57,52,49,52,51,54,58,44,51,68,34,74,54,29,43,55,40,54,55,46,52,54,34,30,75,74,32,29,85,39,54,32,40,36,46,89,63,30,32,23,26,32,43,33,44,48,31,52,13,24,15,49,30,54,50,45,48,72,70,66,60,48,59,72,39,23,36,30,41,29,56,71,47,49,72,63,55,57,26,49,51,47,11,30,41,37,41,30,22,21,34,32,28,39,63,53,82,46,41,29,70,59,38,29,44,54,43,56,70,60,56,37,50,28,35,40,32,28,78,90,28,41,70,36,52,55,60,20,44,87,61,43,73,87,41,46,40,33,24,43,76,40,76,70,90,68,88,56,91,64,77,55,46,64,43,38,66,77,59,36,65,76,41,56,62,66,53,77,72,31,56,68,55,32,57,83,37,31,14,58,36,72,40,27,28,38,60,38,91,33,96,84,70,53,67,37,50,33,55,32,26,28,45,56,42,52,55,43,10,51,59,38,44,78,72,65,51,24,70,88,36,23,39,32,36,35,53,56,46,41,37,63,66,23,36,25,34,47,49,30,20,22,52,75,37,45,15,22,33,38,47,37,65,52,79,44,75,87,43,45,63,57,49,37,30,77,68,54,21,26,31,36,58,47,41,23,68,55,49,49,49,46,45,56,49,34,72,77,38,59,68,64,51,66,58,68,66,57,52,55,26,37,40,32,32,67,60,49,57,89,46,38,62,56,45,36,59,52,62,59,33,47,26,40,36,36,46,47,67,51,90,74,47,83,44,46,31,38,28,83,26,42,62,83,37,67,81,44,60,56,43,62,40,61,41,23,53,15,66,20,45,42,51,86,88,42,62,74,58,77,37,48,16,20,51,35,76,87,73,71,38,69,39,53,45,100,73,51,12,65,32,66,31,55,93,81,44,62,8,26,20,54,32,64,56,61,57,30,82,59,59,50,74,70,38,39,80,50,67,74,65,32,61,69,66,67,50,59,39,38,58,87,68,59,75,86